Protein AF-0000000067621154 (afdb_homodimer)

Sequence (938 aa):
MAAAAECDVVMAATEPELLDDEEAKREAETFKEQGNAYYAKKDYNEAYNYYTKAIDMCPKNASYYGNRAATLMMLGRFREALGDAQQSVRLDDSFVRGHLREGKCHLSLGNAMAACRSFQRALELDHKNAQAQQEVVFCMDRALEFAPACHRFKILKAECLAMLGRYPEAQSVASDILRMDSTNADALYVRGLCLYYEDCIEKAVQFFVQALRMAPDHEKACIACRNAKALKAKKEDGNKAFKEGNYKLAYELYTEALGIDPNNIKTNAKLYCNRGTVNSKLRKLDDAIEDCTNAVKLDDTYIKAYLRRAQCYMDTEQYEEAVRDYEKVYQTEKTKEHKQLLKNAQLELKKSKRKDYYKILGVDKNASEDEIKKAYRKRALMHHPDRHSGASAEVQKEEEKKFKEVGEAFTILSDPKKKTRYDSGQDLDEEGMNMGDFDPNNIFKAFFGGPGGFSFEASGPGSFFFQFGMAAAAECDVVMAATEPELLDDEEAKREAETFKEQGNAYYAKKDYNEAYNYYTKAIDMCPKNASYYGNRAATLMMLGRFREALGDAQQSVRLDDSFVRGHLREGKCHLSLGNAMAACRSFQRALELDHKNAQAQQEVVFCMDRALEFAPACHRFKILKAECLAMLGRYPEAQSVASDILRMDSTNADALYVRGLCLYYEDCIEKAVQFFVQALRMAPDHEKACIACRNAKALKAKKEDGNKAFKEGNYKLAYELYTEALGIDPNNIKTNAKLYCNRGTVNSKLRKLDDAIEDCTNAVKLDDTYIKAYLRRAQCYMDTEQYEEAVRDYEKVYQTEKTKEHKQLLKNAQLELKKSKRKDYYKILGVDKNASEDEIKKAYRKRALMHHPDRHSGASAEVQKEEEKKFKEVGEAFTILSDPKKKTRYDSGQDLDEEGMNMGDFDPNNIFKAFFGGPGGFSFEASGPGSFFFQFG

Nearest PDB structures (foldseek):
  2y4u-assembly1_A  TM=5.062E-01  e=5.117E-15  Homo sapiens
  6voa-assembly1_F  TM=3.279E-01  e=1.038E-07  Bos taurus
  8fe6-assembly4_G  TM=5.689E-01  e=2.023E-05  Homo sapiens
  2vgy-assembly1_A-2  TM=8.674E-01  e=5.444E-03  Yersinia enterocolitica
  5udj-assembly1_A  TM=2.431E-01  e=1.408E-05  Homo sapiens

Foldseek 3Di:
DPPPPPPPPPDDQPPVRVVLLVVLLVVLVVLQVVLVVCVVVVVLVSSLVSLVVSCVSPVLALVSLLSNLVSCVSVVNLVVSLVSLVSSCVSPVLPLSSLQSNLVSCVSVPNNVSSLVSLVSSCVSPVLPLVSLVSLLVSLVVSCVVVVPDVSSLLSNLQSCLLNVVLVVSLVSLVVVCVVPVQQLSSLLSNLSNCVLVVVLVVSLVSLVSSCVSPVPPVSSVLSNVLSVLLVVLQVVLVVCVVVVNLVSSLVSLVVSCPSDVSSLQSQLVSLQSNLVSCVVVVVLVSSLVSLVSSCVSPVLPLSSLVSNLVSCVVVLVLVSSLVSLVSSCVNPVDPVSVVSNVVSVLSVLLVPDPPLCVLLPHDLPDDLVRLLVSLVVLLVVLPLVVCVPPDPVSSVVSVVSNLSSLVSSVQCNDPVSSVCSVVSHPPPPDPPPCVPRDSVVVVCVSVPPPPPPPPPVPDPDDPPPPDD/DPPPPPPPPPDDQPPVRVVLLVVLLVVLVVLQVVLVVCVVVVVLVSSLVSLVVSCVSPVLALVSLLSNLVSCVSVVNLVVSLVSLVSSCVSPVLPLSSLQSNLVSCVSVPNNVSSLVSLVSSCVSPVLPLVSLVSLLVSLVVVCVVVVPDVSSLLSNLQSCLLNVVLVVSLVSLVVVCVVPVQALSSLLSNLSNCVLVVVLVVSLVSLVSSCVSPVPPVSSVLSNVLSVLLVVLQVVLVVCVVVVNLVSSLVSLVVSCPSDVSSLQSQLVSLQSNLVSCVVVVVLVSSLVSLVSSCVSPVLPLSSLQSNLVSCVVVLVLVSSLVSLVSSCVNPVDPVSVVSNVVSVLSVLLVPDPPLCVLLPHDLPDDLVRLLVSLVVLLVVLPLVVCVPPDPVSSVVSVVSNLSSLVSSVQCNDPVSSVCSVVSHPSPPDPPPSVPDDSVVVVCVSVPPPPPPPPPPDDDDDPPPPPD

Radius of gyration: 55.32 Å; Cα contacts (8 Å, |Δi|>4): 1212; chains: 2; bounding box: 89×186×126 Å

Secondary structure (DSSP, 8-state):
--------------HHHHHHHHHHHHHHHHHHHHHHHHHHTT-HHHHHHHHHHHHHH-TT-HHHHHHHHHHHHHTT-HHHHHHHHHHHHHH-TT-HHHHHHHHHHHHHTT-HHHHHHHHHHHHHH-TT-HHHHHHHHHHHHHHHHH-TT-HHHHHHHHHHHHHTT-HHHHHHHHHHHHHH-TT-HHHHHHHHHHHHHTT-HHHHHHHHHHHHHH-TT-HHHHHHHHHHHHHHHHHHHHHHHHHTT-HHHHHHHHHHHHTT-TT-HHHHHHHHHHHHHHHHHTT-HHHHHHHHHHHHHH-TT-HHHHHHHHHHHHHTT-HHHHHHHHHHHHHHS--HHHHHHHHHHHHHHHHHHS--HHHHHT--TT--HHHHHHHHHHHHHHT-GGGGTTS-HHHHHHHHHHHHHHHHHHHHHHSHHHHHHHHTT--SSSSS--GGG--HHHHHHHHHS-TT--------S--------/--------------HHHHHHHHHHHHHHHHHHHHHHHHHHTT-HHHHHHHHHHHHHH-TT-HHHHHHHHHHHHHTT-HHHHHHHHHHHHHH-TT-HHHHHHHHHHHHHTT-HHHHHHHHHHHHHH-TT-HHHHHHHHHHHHHHHHH-TT-HHHHHHHHHHHHHTT-HHHHHHHHHHHHHH-TT-HHHHHHHHHHHHHTT-HHHHHHHHHHHHHH-TT-HHHHHHHHHHHHHHHHHHHHHHHHHTT-HHHHHHHHHHHHTT-TT-HHHHHHHHHHHHHHHHHTT-HHHHHHHHHHHHHH-TT-HHHHHHHHHHHHHTT-HHHHHHHHHHHHHHS--HHHHHHHHHHHHHHHHHHS--HHHHHT--TT--HHHHHHHHHHHHHHT-GGGGTTS-HHHHHHHHHHHHHHHHHHHHHHSHHHHHHHHTT--SSSSS--GGG--HHHHHHHHHS-TT-------SSS-------

pLDDT: mean 87.19, std 18.42, range [18.66, 98.5]

Structure (mmCIF, N/CA/C/O backbone):
data_AF-0000000067621154-model_v1
#
loop_
_entity.id
_entity.type
_entity.pdbx_description
1 polymer 'DnaJ heat shock protein family (Hsp40) member C7'
#
loop_
_atom_site.group_PDB
_atom_site.id
_atom_site.type_symbol
_atom_site.label_atom_id
_atom_site.label_alt_id
_atom_site.label_comp_id
_atom_site.label_asym_id
_atom_site.label_entity_id
_atom_site.label_seq_id
_atom_site.pdbx_PDB_ins_code
_atom_site.Cartn_x
_atom_site.Cartn_y
_atom_site.Cartn_z
_atom_site.occupancy
_atom_site.B_iso_or_equiv
_atom_site.auth_seq_id
_atom_site.auth_comp_id
_atom_site.auth_asym_id
_atom_site.auth_atom_id
_atom_site.pdbx_PDB_model_num
ATOM 1 N N . MET A 1 1 ? -12.688 -49.25 50.344 1 18.66 1 MET A N 1
ATOM 2 C CA . MET A 1 1 ? -13.93 -49.281 49.594 1 18.66 1 MET A CA 1
ATOM 3 C C . MET A 1 1 ? -13.914 -48.219 48.469 1 18.66 1 MET A C 1
ATOM 5 O O . MET A 1 1 ? -14.086 -47.031 48.75 1 18.66 1 MET A O 1
ATOM 9 N N . ALA A 1 2 ? -13.023 -48.344 47.469 1 24.08 2 ALA A N 1
ATOM 10 C CA . ALA A 1 2 ? -12.523 -47.5 46.375 1 24.08 2 ALA A CA 1
ATOM 11 C C . ALA A 1 2 ? -13.602 -47.25 45.344 1 24.08 2 ALA A C 1
ATOM 13 O O . ALA A 1 2 ? -14.227 -48.188 44.844 1 24.08 2 ALA A O 1
ATOM 14 N N . ALA A 1 3 ? -14.344 -46.031 45.406 1 27.62 3 ALA A N 1
ATOM 15 C CA . ALA A 1 3 ? -15.484 -45.656 44.594 1 27.62 3 ALA A CA 1
ATOM 16 C C . ALA A 1 3 ? -15.164 -45.812 43.094 1 27.62 3 ALA A C 1
ATOM 18 O O . ALA A 1 3 ? -14.203 -45.219 42.594 1 27.62 3 ALA A O 1
ATOM 19 N N . ALA A 1 4 ? -15.531 -46.906 42.469 1 24.81 4 ALA A N 1
ATOM 20 C CA . ALA A 1 4 ? -15.445 -47.281 41.062 1 24.81 4 ALA A CA 1
ATOM 21 C C . ALA A 1 4 ? -16.109 -46.219 40.188 1 24.81 4 ALA A C 1
ATOM 23 O O . ALA A 1 4 ? -17.328 -46.031 40.219 1 24.81 4 ALA A O 1
ATOM 24 N N . ALA A 1 5 ? -15.445 -45.062 39.969 1 31.03 5 ALA A N 1
ATOM 25 C CA . ALA A 1 5 ? -15.961 -43.969 39.125 1 31.03 5 ALA A CA 1
ATOM 26 C C . ALA A 1 5 ? -16.484 -44.531 37.781 1 31.03 5 ALA A C 1
ATOM 28 O O . ALA A 1 5 ? -15.781 -45.281 37.094 1 31.03 5 ALA A O 1
ATOM 29 N N . GLU A 1 6 ? -17.812 -44.719 37.594 1 26.17 6 GLU A N 1
ATOM 30 C CA . GLU A 1 6 ? -18.688 -45.125 36.531 1 26.17 6 GLU A CA 1
ATOM 31 C C . GLU A 1 6 ? -18.406 -44.344 35.25 1 26.17 6 GLU A C 1
ATOM 33 O O . GLU A 1 6 ? -18.359 -43.125 35.25 1 26.17 6 GLU A O 1
ATOM 38 N N . CYS A 1 7 ? -17.609 -44.875 34.344 1 33.25 7 CYS A N 1
ATOM 39 C CA . CYS A 1 7 ? -17.25 -44.438 33 1 33.25 7 CYS A CA 1
ATOM 40 C C . CYS A 1 7 ? -18.5 -44.156 32.156 1 33.25 7 CYS A C 1
ATOM 42 O O . CYS A 1 7 ? -19.234 -45.062 31.812 1 33.25 7 CYS A O 1
ATOM 44 N N . ASP A 1 8 ? -19.281 -43.094 32.5 1 32.12 8 ASP A N 1
ATOM 45 C CA . ASP A 1 8 ? -20.422 -42.656 31.688 1 32.12 8 ASP A CA 1
ATOM 46 C C . ASP A 1 8 ? -20.016 -42.531 30.219 1 32.12 8 ASP A C 1
ATOM 48 O O . ASP A 1 8 ? -19.172 -41.719 29.875 1 32.12 8 ASP A O 1
ATOM 52 N N . VAL A 1 9 ? -19.984 -43.594 29.453 1 31.73 9 VAL A N 1
ATOM 53 C CA . VAL A 1 9 ? -19.906 -43.594 27.984 1 31.73 9 VAL A CA 1
ATOM 54 C C . VAL A 1 9 ? -20.891 -42.594 27.406 1 31.73 9 VAL A C 1
ATOM 56 O O . VAL A 1 9 ? -22.109 -42.719 27.641 1 31.73 9 VAL A O 1
ATOM 59 N N . VAL A 1 10 ? -20.578 -41.375 27.297 1 36.69 10 VAL A N 1
ATOM 60 C CA . VAL A 1 10 ? -21.328 -40.375 26.531 1 36.69 10 VAL A CA 1
ATOM 61 C C . VAL A 1 10 ? -21.859 -41.031 25.25 1 36.69 10 VAL A C 1
ATOM 63 O O . VAL A 1 10 ? -21.094 -41.531 24.438 1 36.69 10 VAL A O 1
ATOM 66 N N . MET A 1 11 ? -23.047 -41.562 25.266 1 35.41 11 MET A N 1
ATOM 67 C CA . MET A 1 11 ? -23.859 -42.156 24.203 1 35.41 11 MET A CA 1
ATOM 68 C C . MET A 1 11 ? -23.734 -41.344 22.906 1 35.41 11 MET A C 1
ATOM 70 O O . MET A 1 11 ? -23.703 -40.125 22.938 1 35.41 11 MET A O 1
ATOM 74 N N . ALA A 1 12 ? -23.266 -42 21.859 1 42.97 12 ALA A N 1
ATOM 75 C CA . ALA A 1 12 ? -23.328 -41.562 20.469 1 42.97 12 ALA A CA 1
ATOM 76 C C . ALA A 1 12 ? -24.641 -40.844 20.172 1 42.97 12 ALA A C 1
ATOM 78 O O . ALA A 1 12 ? -25.688 -41.188 20.719 1 42.97 12 ALA A O 1
ATOM 79 N N . ALA A 1 13 ? -24.516 -39.656 19.641 1 46.5 13 ALA A N 1
ATOM 80 C CA . ALA A 1 13 ? -25.703 -38.906 19.25 1 46.5 13 ALA A CA 1
ATOM 81 C C . ALA A 1 13 ? -26.797 -39.812 18.734 1 46.5 13 ALA A C 1
ATOM 83 O O . ALA A 1 13 ? -26.531 -40.688 17.891 1 46.5 13 ALA A O 1
ATOM 84 N N . THR A 1 14 ? -27.766 -40 19.422 1 51.66 14 THR A N 1
ATOM 85 C CA . 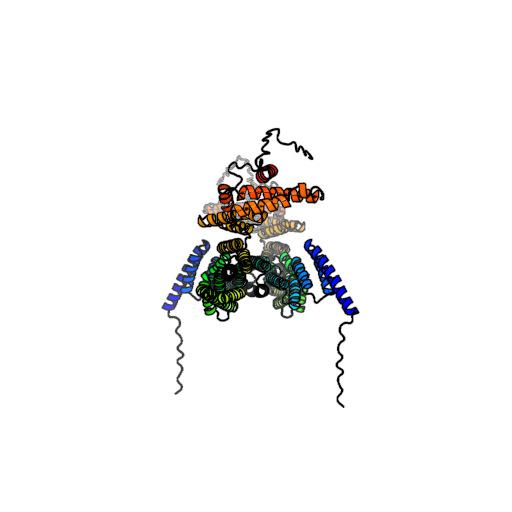THR A 1 14 ? -28.938 -40.812 19.109 1 51.66 14 THR A CA 1
ATOM 86 C C . THR A 1 14 ?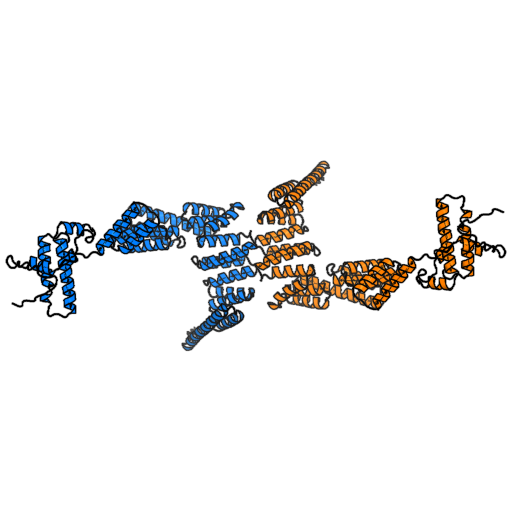 -29.422 -40.531 17.688 1 51.66 14 THR A C 1
ATOM 88 O O . THR A 1 14 ? -29.156 -39.438 17.141 1 51.66 14 THR A O 1
ATOM 91 N N . GLU A 1 15 ? -30.016 -41.406 16.906 1 53.53 15 GLU A N 1
ATOM 92 C CA . GLU A 1 15 ? -30.594 -41.375 15.562 1 53.53 15 GLU A CA 1
ATOM 93 C C . GLU A 1 15 ? -31.344 -40.062 15.312 1 53.53 15 GLU A C 1
ATOM 95 O O . GLU A 1 15 ? -31.234 -39.469 14.242 1 53.53 15 GLU A O 1
ATOM 100 N N . PRO A 1 16 ? -32.125 -39.625 16.203 1 54.81 16 PRO A N 1
ATOM 101 C CA . PRO A 1 16 ? -32.812 -38.344 15.992 1 54.81 16 PRO A CA 1
ATOM 102 C C . PRO A 1 16 ? -31.859 -37.156 15.961 1 54.81 16 PRO A C 1
ATOM 104 O O . PRO A 1 16 ? -32.094 -36.188 15.234 1 54.81 16 PRO A O 1
ATOM 107 N N . GLU A 1 17 ? -30.844 -37.25 16.688 1 57.12 17 GLU A N 1
ATOM 108 C CA . GLU A 1 17 ? -29.875 -36.156 16.734 1 57.12 17 GLU A CA 1
ATOM 109 C C . GLU A 1 17 ? -29.078 -36.062 15.43 1 57.12 17 GLU A C 1
ATOM 111 O O . GLU A 1 17 ? -28.781 -34.969 14.961 1 57.12 17 GLU A O 1
ATOM 116 N N . LEU A 1 18 ? -28.812 -37.188 14.945 1 56.81 18 LEU A N 1
ATOM 117 C CA . LEU A 1 18 ? -28.125 -37.25 13.664 1 56.81 18 LEU A CA 1
ATOM 118 C C . LEU A 1 18 ? -29.016 -36.719 12.547 1 56.81 18 LEU A C 1
ATOM 120 O O . LEU A 1 18 ? -28.547 -36.031 11.641 1 56.81 18 LEU A O 1
ATOM 124 N N . LEU A 1 19 ? -30.281 -37.219 12.602 1 58.66 19 LEU A N 1
ATOM 125 C CA . LEU A 1 19 ? -31.219 -36.719 11.602 1 58.66 19 LEU A CA 1
ATOM 126 C C . LEU A 1 19 ? -31.375 -35.219 11.688 1 58.66 19 LEU A C 1
ATOM 128 O O . LEU A 1 19 ? -31.469 -34.531 10.664 1 58.66 19 LEU A O 1
ATOM 132 N N . ASP A 1 20 ? -31.328 -34.781 12.922 1 72.06 20 ASP A N 1
ATOM 133 C CA . ASP A 1 20 ? -31.422 -33.344 13.156 1 72.06 20 ASP A CA 1
ATOM 134 C C . ASP A 1 20 ? -30.172 -32.625 12.672 1 72.06 20 ASP A C 1
ATOM 136 O O . ASP A 1 20 ? -30.25 -31.547 12.086 1 72.06 20 ASP A O 1
ATOM 140 N N . ASP A 1 21 ? -29.141 -33.344 12.695 1 77.94 21 ASP A N 1
ATOM 141 C CA . ASP A 1 21 ? -27.891 -32.75 12.242 1 77.94 21 ASP A CA 1
ATOM 142 C C . ASP A 1 21 ? -27.812 -32.719 10.719 1 77.94 21 ASP A C 1
ATOM 144 O O . ASP A 1 21 ? -27.344 -31.734 10.141 1 77.94 21 ASP A O 1
ATOM 148 N N . GLU A 1 22 ? -28.312 -33.781 10.109 1 83.75 22 GLU A N 1
ATOM 149 C CA . GLU A 1 22 ? -28.312 -33.844 8.648 1 83.75 22 GLU A CA 1
ATOM 150 C C . GLU A 1 22 ? -29.281 -32.844 8.055 1 83.75 22 GLU A C 1
ATOM 152 O O . GLU A 1 22 ? -29 -32.25 7.012 1 83.75 22 GLU A O 1
ATOM 157 N N . GLU A 1 23 ? -30.359 -32.75 8.703 1 85.56 23 GLU A N 1
ATOM 158 C CA . GLU A 1 23 ? -31.328 -31.75 8.258 1 85.56 23 GLU A CA 1
ATOM 159 C C . GLU A 1 23 ? -30.766 -30.344 8.43 1 85.56 23 GLU A C 1
ATOM 161 O O . GLU A 1 23 ? -30.969 -29.469 7.57 1 85.56 23 GLU A O 1
ATOM 166 N N . ALA A 1 24 ? -30.156 -30.141 9.508 1 87.88 24 ALA A N 1
ATOM 167 C CA . ALA A 1 24 ? -29.531 -28.844 9.75 1 87.88 24 ALA A CA 1
ATOM 168 C C . ALA A 1 24 ? -28.469 -28.531 8.688 1 87.88 24 ALA A C 1
ATOM 170 O O . ALA A 1 24 ? -28.391 -27.406 8.203 1 87.88 24 ALA A O 1
ATOM 171 N N . LYS A 1 25 ? -27.766 -29.453 8.305 1 91.06 25 LYS A N 1
ATOM 172 C CA . LYS A 1 25 ? -26.75 -29.281 7.273 1 91.06 25 LYS A CA 1
ATOM 173 C C . LYS A 1 25 ? -27.375 -28.953 5.926 1 91.06 25 LYS A C 1
ATOM 175 O O . LYS A 1 25 ? -26.875 -28.109 5.184 1 91.06 25 LYS A O 1
ATOM 180 N N . ARG A 1 26 ? -28.484 -29.641 5.668 1 92.69 26 ARG A N 1
ATOM 181 C CA . ARG A 1 26 ? -29.172 -29.391 4.41 1 92.69 26 ARG A CA 1
ATOM 182 C C . ARG A 1 26 ? -29.734 -27.969 4.375 1 92.69 26 ARG A C 1
ATOM 184 O O . ARG A 1 26 ? -29.641 -27.281 3.35 1 92.69 26 ARG A O 1
ATOM 191 N N . GLU A 1 27 ? -30.297 -27.594 5.395 1 92.81 27 GLU A N 1
ATOM 192 C CA . GLU A 1 27 ? -30.828 -26.25 5.465 1 92.81 27 GLU A CA 1
ATOM 193 C C . GLU A 1 27 ? -29.719 -25.203 5.359 1 92.81 27 GLU A C 1
ATOM 195 O O . GLU A 1 27 ? -29.891 -24.172 4.695 1 92.81 27 GLU A O 1
ATOM 200 N N . ALA A 1 28 ? -28.656 -25.422 6.035 1 95.81 28 ALA A N 1
ATOM 201 C CA . ALA A 1 28 ? -27.516 -24.516 5.98 1 95.81 28 ALA A CA 1
ATOM 202 C C . ALA A 1 28 ? -26.984 -24.375 4.551 1 95.81 28 ALA A C 1
ATOM 204 O O . ALA A 1 28 ? -26.641 -23.281 4.113 1 95.81 28 ALA A O 1
ATOM 205 N N . GLU A 1 29 ? -26.969 -25.453 3.881 1 96.19 29 GLU A N 1
ATOM 206 C CA . GLU A 1 29 ? -26.516 -25.453 2.496 1 96.19 29 GLU A CA 1
ATOM 207 C C . GLU A 1 29 ? -27.453 -24.641 1.606 1 96.19 29 GLU A C 1
ATOM 209 O O . GLU A 1 29 ? -27.016 -24 0.653 1 96.19 29 GLU A O 1
ATOM 214 N N . THR A 1 30 ? -28.703 -24.797 1.904 1 96.19 30 THR A N 1
ATOM 215 C CA . THR A 1 30 ? -29.672 -23.984 1.165 1 96.19 30 THR A CA 1
ATOM 216 C C . THR A 1 30 ? -29.422 -22.5 1.394 1 96.19 30 THR A C 1
ATOM 218 O O . THR A 1 30 ? -29.484 -21.703 0.456 1 96.19 30 THR A O 1
ATOM 221 N N . PHE A 1 31 ? -29.172 -22.156 2.627 1 97.19 31 PHE A N 1
ATOM 222 C CA . PHE A 1 31 ? -28.859 -20.766 2.938 1 97.19 31 PHE A CA 1
ATOM 223 C C . PHE A 1 31 ? -27.594 -20.328 2.209 1 97.19 31 PHE A C 1
ATOM 225 O O . PHE A 1 31 ? -27.516 -19.219 1.686 1 97.19 31 PHE A O 1
ATOM 232 N N . LYS A 1 32 ? -26.609 -21.141 2.215 1 97.25 32 LYS A N 1
ATOM 233 C CA . LYS A 1 32 ? -25.359 -20.844 1.513 1 97.25 32 LYS A CA 1
ATOM 234 C C . LYS A 1 32 ? -25.609 -20.594 0.031 1 97.25 32 LYS A C 1
ATOM 236 O O . LYS A 1 32 ? -25.062 -19.641 -0.54 1 97.25 32 LYS A O 1
ATOM 241 N N . GLU A 1 33 ? -26.453 -21.391 -0.553 1 97.62 33 GLU A N 1
ATOM 242 C CA . GLU A 1 33 ? -26.75 -21.234 -1.975 1 97.62 33 GLU A CA 1
ATOM 243 C C . GLU A 1 33 ? -27.5 -19.938 -2.25 1 97.62 33 GLU A C 1
ATOM 245 O O . GLU A 1 33 ? -27.266 -19.281 -3.27 1 97.62 33 GLU A O 1
ATOM 250 N N . GLN A 1 34 ? -28.359 -19.625 -1.384 1 97.38 34 GLN A N 1
ATOM 251 C CA . GLN A 1 34 ? -29.031 -18.344 -1.512 1 97.38 34 GLN A CA 1
ATOM 252 C C . GLN A 1 34 ? -28.031 -17.188 -1.374 1 97.38 34 GLN A C 1
ATOM 254 O O . GLN A 1 34 ? -28.125 -16.203 -2.104 1 97.38 34 GLN A O 1
ATOM 259 N N . GLY A 1 35 ? -27.156 -17.328 -0.391 1 97.81 35 GLY A N 1
ATOM 260 C CA . GLY A 1 35 ? -26.109 -16.328 -0.264 1 97.81 35 GLY A CA 1
ATOM 261 C C . GLY A 1 35 ? -25.266 -16.188 -1.52 1 97.81 35 GLY A C 1
ATOM 262 O O . GLY A 1 35 ? -24.969 -15.07 -1.945 1 97.81 35 GLY A O 1
ATOM 263 N N . ASN A 1 36 ? -24.969 -17.297 -2.109 1 97.56 36 ASN A N 1
ATOM 264 C CA . ASN A 1 36 ? -24.219 -17.281 -3.359 1 97.56 36 ASN A CA 1
ATOM 265 C C . ASN A 1 36 ? -24.969 -16.547 -4.461 1 97.56 36 ASN A C 1
ATOM 267 O O . ASN A 1 36 ? -24.359 -15.844 -5.27 1 97.56 36 ASN A O 1
ATOM 271 N N . ALA A 1 37 ? -26.203 -16.75 -4.539 1 97.62 37 ALA A N 1
ATOM 272 C CA . ALA A 1 37 ? -27.031 -16.094 -5.547 1 97.62 37 ALA A CA 1
ATOM 273 C C . ALA A 1 37 ? -27.016 -14.578 -5.367 1 97.62 37 ALA A C 1
ATOM 275 O O . ALA A 1 37 ? -26.891 -13.836 -6.34 1 97.62 37 ALA A O 1
ATOM 276 N N . TYR A 1 38 ? -27.172 -14.117 -4.125 1 97.75 38 TYR A N 1
ATOM 277 C CA . TYR A 1 38 ? -27.141 -12.688 -3.848 1 97.75 38 TYR A CA 1
ATOM 278 C C . TYR A 1 38 ? -25.75 -12.109 -4.117 1 97.75 38 TYR A C 1
ATOM 280 O O . TYR A 1 38 ? -25.625 -10.992 -4.617 1 97.75 38 TYR A O 1
ATOM 288 N N . TYR A 1 39 ? -24.719 -12.883 -3.793 1 97.31 39 TYR A N 1
ATOM 289 C CA . TYR A 1 39 ? -23.359 -12.445 -4.062 1 97.31 39 TYR A CA 1
ATOM 290 C C . TYR A 1 39 ? -23.125 -12.234 -5.555 1 97.31 39 TYR A C 1
ATOM 292 O O . TYR A 1 39 ? -22.531 -11.234 -5.961 1 97.31 39 TYR A O 1
ATOM 300 N N . ALA A 1 40 ? -23.656 -13.109 -6.32 1 96.81 40 ALA A N 1
ATOM 301 C CA . ALA A 1 40 ? -23.516 -13.031 -7.773 1 96.81 40 ALA A CA 1
ATOM 302 C C . ALA A 1 40 ? -24.219 -11.812 -8.336 1 96.81 40 ALA A C 1
ATOM 304 O O . ALA A 1 40 ? -23.781 -11.227 -9.328 1 96.81 40 ALA A O 1
ATOM 305 N N . LYS A 1 41 ? -25.297 -11.391 -7.656 1 97.12 41 LYS A N 1
ATOM 306 C CA . LYS A 1 41 ? -26.062 -10.219 -8.07 1 97.12 41 LYS A CA 1
ATOM 307 C C . LYS A 1 41 ? -25.484 -8.945 -7.465 1 97.12 41 LYS A C 1
ATOM 309 O O . LYS A 1 41 ? -26.062 -7.859 -7.613 1 97.12 41 LYS A O 1
ATOM 314 N N . LYS A 1 42 ? -24.453 -9.148 -6.641 1 96.94 42 LYS A N 1
ATOM 315 C CA . LYS A 1 42 ? -23.703 -8.047 -6.023 1 96.94 42 LYS A CA 1
ATOM 316 C C . LYS A 1 42 ? -24.516 -7.41 -4.898 1 96.94 42 LYS A C 1
ATOM 318 O O . LYS A 1 42 ? -24.359 -6.223 -4.609 1 96.94 42 LYS A O 1
ATOM 323 N N . ASP A 1 43 ? -25.484 -8.031 -4.551 1 97.69 43 ASP A N 1
ATOM 324 C CA . ASP A 1 43 ? -26.172 -7.641 -3.326 1 97.69 43 ASP A CA 1
ATOM 325 C C . ASP A 1 43 ? -25.484 -8.227 -2.096 1 97.69 43 ASP A C 1
ATOM 327 O O . ASP A 1 43 ? -25.984 -9.188 -1.499 1 97.69 43 ASP A O 1
ATOM 331 N N . TYR A 1 44 ? -24.531 -7.66 -1.592 1 97.62 44 TYR A N 1
ATOM 332 C CA . TYR A 1 44 ? -23.625 -8.219 -0.588 1 97.62 44 TYR A CA 1
ATOM 333 C C . TYR A 1 44 ? -24.266 -8.18 0.797 1 97.62 44 TYR A C 1
ATOM 335 O O . TYR A 1 44 ? -23.969 -9.023 1.647 1 97.62 44 TYR A O 1
ATOM 343 N N . ASN A 1 45 ? -25.125 -7.199 1.042 1 97.25 45 ASN A N 1
ATOM 344 C CA . ASN A 1 45 ? -25.797 -7.145 2.336 1 97.25 45 ASN A CA 1
ATOM 345 C C . ASN A 1 45 ? -26.672 -8.375 2.57 1 97.25 45 ASN A C 1
ATOM 347 O O . ASN A 1 45 ? -26.609 -8.992 3.631 1 97.25 45 ASN A O 1
ATOM 351 N N . GLU A 1 46 ? -27.406 -8.641 1.533 1 97.38 46 GLU A N 1
ATOM 352 C CA . GLU A 1 46 ? -28.266 -9.812 1.646 1 97.38 46 GLU A CA 1
ATOM 353 C C . GLU A 1 46 ? -27.438 -11.094 1.686 1 97.38 46 GLU A C 1
ATOM 355 O O . GLU A 1 46 ? -27.781 -12.039 2.402 1 97.38 46 GLU A O 1
ATOM 360 N N . ALA A 1 47 ? -26.422 -11.172 0.885 1 98.38 47 ALA A N 1
ATOM 361 C CA . ALA A 1 47 ? -25.547 -12.336 0.931 1 98.38 47 ALA A CA 1
ATOM 362 C C . ALA A 1 47 ? -24.984 -12.547 2.338 1 98.38 47 ALA A C 1
ATOM 364 O O . ALA A 1 47 ? -24.984 -13.672 2.84 1 98.38 47 ALA A O 1
ATOM 365 N N . TYR A 1 48 ? -24.562 -11.469 2.996 1 98.06 48 TYR A N 1
ATOM 366 C CA . TYR A 1 48 ? -24.031 -11.508 4.359 1 98.06 48 TYR A CA 1
ATOM 367 C C . TYR A 1 48 ? -25.047 -12.148 5.305 1 98.06 48 TYR A C 1
ATOM 369 O O . TYR A 1 48 ? -24.688 -13.008 6.109 1 98.06 48 TYR A O 1
ATOM 377 N N . ASN A 1 49 ? -26.281 -11.727 5.195 1 98.06 49 ASN A N 1
ATOM 378 C CA . ASN A 1 49 ? -27.328 -12.227 6.07 1 98.06 49 ASN A CA 1
ATOM 379 C C . ASN A 1 49 ? -27.547 -13.727 5.887 1 98.06 49 ASN A C 1
ATOM 381 O O . ASN A 1 49 ? -27.703 -14.453 6.867 1 98.06 49 ASN A O 1
ATOM 385 N N . TYR A 1 50 ? -27.562 -14.109 4.652 1 98.12 50 TYR A N 1
ATOM 386 C CA . TYR A 1 50 ? -27.828 -15.523 4.383 1 98.12 50 TYR A CA 1
ATOM 387 C C . TYR A 1 50 ? -26.641 -16.375 4.812 1 98.12 50 TYR A C 1
ATOM 389 O O . TYR A 1 50 ? -26.828 -17.484 5.324 1 98.12 50 TYR A O 1
ATOM 397 N N . TYR A 1 51 ? -25.422 -15.977 4.598 1 98.25 51 TYR A N 1
ATOM 398 C CA . TYR A 1 51 ? -24.281 -16.734 5.094 1 98.25 51 TYR A CA 1
ATOM 399 C C . TYR A 1 51 ? -24.297 -16.812 6.613 1 98.25 51 TYR A C 1
ATOM 401 O O . TYR A 1 51 ? -23.891 -17.828 7.195 1 98.25 51 TYR A O 1
ATOM 409 N N . THR A 1 52 ? -24.703 -15.711 7.281 1 98.31 52 THR A N 1
ATOM 410 C CA . THR A 1 52 ? -24.797 -15.703 8.734 1 98.31 52 THR A CA 1
ATOM 411 C C . THR A 1 52 ? -25.812 -16.75 9.211 1 98.31 52 THR A C 1
ATOM 413 O O . THR A 1 52 ? -25.562 -17.438 10.203 1 98.31 52 THR A O 1
ATOM 416 N N . LYS A 1 53 ? -26.922 -16.812 8.461 1 97.62 53 LYS A N 1
ATOM 417 C CA . LYS A 1 53 ? -27.906 -17.844 8.773 1 97.62 53 LYS A CA 1
ATOM 418 C C . LYS A 1 53 ? -27.297 -19.25 8.625 1 97.62 53 LYS A C 1
ATOM 420 O O . LYS A 1 53 ? -27.562 -20.125 9.438 1 97.62 53 LYS A O 1
ATOM 425 N N . ALA A 1 54 ? -26.547 -19.422 7.578 1 97.81 54 ALA A N 1
ATOM 426 C CA . ALA A 1 54 ? -25.891 -20.703 7.367 1 97.81 54 ALA A CA 1
ATOM 427 C C . ALA A 1 54 ? -24.953 -21.031 8.523 1 97.81 54 ALA A C 1
ATOM 429 O O . ALA A 1 54 ? -24.922 -22.172 9 1 97.81 54 ALA A O 1
ATOM 430 N N . ILE A 1 55 ? -24.156 -20.094 9.023 1 97.56 55 ILE A N 1
ATOM 431 C CA . ILE A 1 55 ? -23.219 -20.266 10.117 1 97.56 55 ILE A CA 1
ATOM 432 C C . ILE A 1 55 ? -23.969 -20.578 11.406 1 97.56 55 ILE A C 1
ATOM 434 O O . ILE A 1 55 ? -23.531 -21.438 12.18 1 97.56 55 ILE A O 1
ATOM 438 N N . ASP A 1 56 ? -25.062 -19.875 11.641 1 96.75 56 ASP A N 1
ATOM 439 C CA . ASP A 1 56 ? -25.859 -20.109 12.844 1 96.75 56 ASP A CA 1
ATOM 440 C C . ASP A 1 56 ? -26.375 -21.547 12.891 1 96.75 56 ASP A C 1
ATOM 442 O O . ASP A 1 56 ? -26.469 -22.141 13.961 1 96.75 56 ASP A O 1
ATOM 446 N N . MET A 1 57 ? -26.688 -22.062 11.734 1 95.25 57 MET A N 1
ATOM 447 C CA . MET A 1 57 ? -27.203 -23.422 11.633 1 95.25 57 MET A CA 1
ATOM 448 C C . MET A 1 57 ? -26.078 -24.438 11.773 1 95.25 57 MET A C 1
ATOM 450 O O . MET A 1 57 ? -26.266 -25.469 12.422 1 95.25 57 MET A O 1
ATOM 454 N N . CYS A 1 58 ? -24.953 -24.156 11.133 1 95.19 58 CYS A N 1
ATOM 455 C CA . CYS A 1 58 ? -23.797 -25.031 11.195 1 95.19 58 CYS A CA 1
ATOM 456 C C . CYS A 1 58 ? -22.516 -24.234 11.43 1 95.19 58 CYS A C 1
ATOM 458 O O . CYS A 1 58 ? -21.781 -23.969 10.484 1 95.19 58 CYS A O 1
ATOM 460 N N . PRO A 1 59 ? -22.094 -24.047 12.617 1 95 59 PRO A N 1
ATOM 461 C CA . PRO A 1 59 ? -20.984 -23.141 12.922 1 95 59 PRO A CA 1
ATOM 462 C C . PRO A 1 59 ? -19.609 -23.781 12.719 1 95 59 PRO A C 1
ATOM 464 O O . PRO A 1 59 ? -18.594 -23.109 12.797 1 95 59 PRO A O 1
ATOM 467 N N . LYS A 1 60 ? -19.547 -25.016 12.32 1 94.75 60 LYS A N 1
ATOM 468 C CA . LYS A 1 60 ? -18.25 -25.703 12.227 1 94.75 60 LYS A CA 1
ATOM 469 C C . LYS A 1 60 ? -17.812 -25.844 10.766 1 94.75 60 LYS A C 1
ATOM 471 O O . LYS A 1 60 ? -16.797 -26.469 10.477 1 94.75 60 LYS A O 1
ATOM 476 N N . ASN A 1 61 ? -18.594 -25.266 9.906 1 95.44 61 ASN A N 1
ATOM 477 C CA . ASN A 1 61 ? -18.266 -25.328 8.484 1 95.44 61 ASN A CA 1
ATOM 478 C C . ASN A 1 61 ? -17.375 -24.156 8.07 1 95.44 61 ASN A C 1
ATOM 480 O O . ASN A 1 61 ? -17.812 -23 8.07 1 95.44 61 ASN A O 1
ATOM 484 N N . ALA A 1 62 ? -16.172 -24.438 7.625 1 97.12 62 ALA A N 1
ATOM 485 C CA . ALA A 1 62 ? -15.172 -23.422 7.273 1 97.12 62 ALA A CA 1
ATOM 486 C C . ALA A 1 62 ? -15.609 -22.625 6.051 1 97.12 62 ALA A C 1
ATOM 488 O O . ALA A 1 62 ? -15.375 -21.422 5.977 1 97.12 62 ALA A O 1
ATOM 489 N N . SER A 1 63 ? -16.281 -23.25 5.16 1 97 63 SER A N 1
ATOM 490 C CA . SER A 1 63 ? -16.641 -22.609 3.898 1 97 63 SER A CA 1
ATOM 491 C C . SER A 1 63 ? -17.625 -21.469 4.113 1 97 63 SER A C 1
ATOM 493 O O . SER A 1 63 ? -17.609 -20.469 3.391 1 97 63 SER A O 1
ATOM 495 N N . TYR A 1 64 ? -18.531 -21.625 5.125 1 97.94 64 TYR A N 1
ATOM 496 C CA . TYR A 1 64 ? -19.5 -20.578 5.398 1 97.94 64 TYR A CA 1
ATOM 497 C C . TYR A 1 64 ? -18.812 -19.297 5.879 1 97.94 64 TYR A C 1
ATOM 499 O O . TYR A 1 64 ? -19.156 -18.203 5.438 1 97.94 64 TYR A O 1
ATOM 507 N N . TYR A 1 65 ? -17.844 -19.484 6.75 1 98.12 65 TYR A N 1
ATOM 508 C CA . TYR A 1 65 ? -17.062 -18.344 7.219 1 98.12 65 TYR A CA 1
ATOM 509 C C . TYR A 1 65 ? -16.281 -17.719 6.074 1 98.12 65 TYR A C 1
ATOM 511 O O . TYR A 1 65 ? -16.188 -16.5 5.977 1 98.12 65 TYR A O 1
ATOM 519 N N . GLY A 1 66 ? -15.734 -18.531 5.254 1 98.06 66 GLY A N 1
ATOM 520 C CA . GLY A 1 66 ? -15.016 -18.031 4.09 1 98.06 66 GLY A CA 1
ATOM 521 C C . GLY A 1 66 ? -15.883 -17.188 3.172 1 98.06 66 GLY A C 1
ATOM 522 O O . GLY A 1 66 ? -15.461 -16.125 2.713 1 98.06 66 GLY A O 1
ATOM 523 N N . ASN A 1 67 ? -17.062 -17.688 2.951 1 98 67 ASN A N 1
ATOM 524 C CA . ASN A 1 67 ? -17.984 -16.953 2.09 1 98 67 ASN A CA 1
ATOM 525 C C . ASN A 1 67 ? -18.406 -15.625 2.711 1 98 67 ASN A C 1
ATOM 527 O O . ASN A 1 67 ? -18.484 -14.617 2.018 1 98 67 ASN A O 1
ATOM 531 N N . ARG A 1 68 ? -18.625 -15.641 3.947 1 98.31 68 ARG A N 1
ATOM 532 C CA . ARG A 1 68 ? -19 -14.398 4.617 1 98.31 68 ARG A CA 1
ATOM 533 C C . ARG A 1 68 ? -17.828 -13.422 4.645 1 98.31 68 ARG A C 1
ATOM 535 O O . ARG A 1 68 ? -18.016 -12.211 4.531 1 98.31 68 ARG A O 1
ATOM 542 N N . ALA A 1 69 ? -16.609 -13.945 4.781 1 98.38 69 ALA A N 1
ATOM 543 C CA . ALA A 1 69 ? -15.43 -13.102 4.711 1 98.38 69 ALA A CA 1
ATOM 544 C C . ALA A 1 69 ? -15.336 -12.391 3.361 1 98.38 69 ALA A C 1
ATOM 546 O O . ALA A 1 69 ? -15.086 -11.188 3.301 1 98.38 69 ALA A O 1
ATOM 547 N N . ALA A 1 70 ? -15.562 -13.141 2.328 1 97.75 70 ALA A N 1
ATOM 548 C CA . ALA A 1 70 ? -15.523 -12.562 0.988 1 97.75 70 ALA A CA 1
ATOM 549 C C . ALA A 1 70 ? -16.562 -11.453 0.844 1 97.75 70 ALA A C 1
ATOM 551 O O . ALA A 1 70 ? -16.281 -10.406 0.243 1 97.75 70 ALA A O 1
ATOM 552 N N . THR A 1 71 ? -17.703 -11.68 1.364 1 98 71 THR A N 1
ATOM 553 C CA . THR A 1 71 ? -18.781 -10.703 1.304 1 98 71 THR A CA 1
ATOM 554 C C . THR A 1 71 ? -18.422 -9.445 2.09 1 98 71 THR A C 1
ATOM 556 O O . THR A 1 71 ? -18.656 -8.328 1.622 1 98 71 THR A O 1
ATOM 559 N N . LEU A 1 72 ? -17.891 -9.641 3.26 1 97.44 72 LEU A N 1
ATOM 560 C CA . LEU A 1 72 ? -17.469 -8.523 4.105 1 97.44 72 LEU A CA 1
ATOM 561 C C . LEU A 1 72 ? -16.391 -7.695 3.416 1 97.44 72 LEU A C 1
ATOM 563 O O . LEU A 1 72 ? -16.391 -6.465 3.529 1 97.44 72 LEU A O 1
ATOM 567 N N . MET A 1 73 ? -15.492 -8.336 2.721 1 96.25 73 MET A N 1
ATOM 568 C CA . MET A 1 73 ? -14.469 -7.617 1.964 1 96.25 73 MET A CA 1
ATOM 569 C C . MET A 1 73 ? -15.109 -6.707 0.918 1 96.25 73 MET A C 1
ATOM 571 O O . MET A 1 73 ? -14.695 -5.562 0.75 1 96.25 73 MET A O 1
ATOM 575 N N . MET A 1 74 ? -16.172 -7.207 0.302 1 96.12 74 MET A N 1
ATOM 576 C CA . MET A 1 74 ? -16.859 -6.418 -0.722 1 96.12 74 MET A CA 1
ATOM 577 C C . MET A 1 74 ? -17.594 -5.242 -0.099 1 96.12 74 MET A C 1
ATOM 579 O O . MET A 1 74 ? -17.781 -4.203 -0.74 1 96.12 74 MET A O 1
ATOM 583 N N . LEU A 1 75 ? -18 -5.359 1.111 1 94.25 75 LEU A N 1
ATOM 584 C CA . LEU A 1 75 ? -18.703 -4.305 1.829 1 94.25 75 LEU A CA 1
ATOM 585 C C . LEU A 1 75 ? -17.719 -3.316 2.449 1 94.25 75 LEU A C 1
ATOM 587 O O . LEU A 1 75 ? -18.141 -2.342 3.084 1 94.25 75 LEU A O 1
ATOM 591 N N . GLY A 1 76 ? -16.422 -3.629 2.342 1 91.62 76 GLY A N 1
ATOM 592 C CA . GLY A 1 76 ? -15.406 -2.732 2.857 1 91.62 76 GLY A CA 1
ATOM 593 C C . GLY A 1 76 ? -15.148 -2.912 4.34 1 91.62 76 GLY A C 1
ATOM 594 O O . GLY A 1 76 ? -14.469 -2.092 4.961 1 91.62 76 GLY A O 1
ATOM 595 N N . ARG A 1 77 ? -15.711 -3.959 4.91 1 93.69 77 ARG A N 1
ATOM 596 C CA . ARG A 1 77 ? -15.539 -4.258 6.332 1 93.69 77 ARG A CA 1
ATOM 597 C C . ARG A 1 77 ? -14.43 -5.281 6.547 1 93.69 77 ARG A C 1
ATOM 599 O O . ARG A 1 77 ? -14.688 -6.391 7.023 1 93.69 77 ARG A O 1
ATOM 606 N N . PHE A 1 78 ? -13.188 -4.879 6.387 1 95.38 78 PHE A N 1
ATOM 607 C CA . PHE 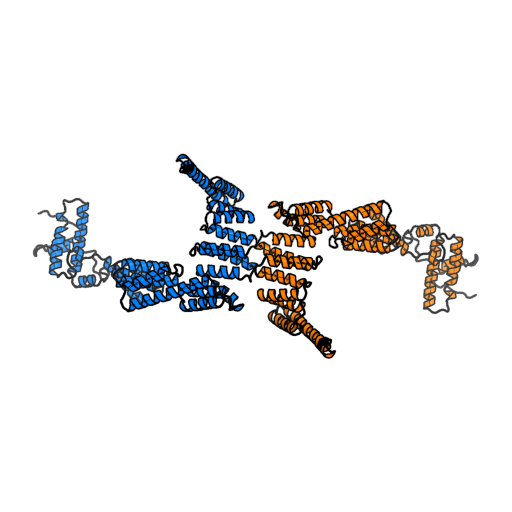A 1 78 ? -12.039 -5.77 6.262 1 95.38 78 PHE A CA 1
ATOM 608 C C . PHE A 1 78 ? -11.641 -6.324 7.621 1 95.38 78 PHE A C 1
ATOM 610 O O . PHE A 1 78 ? -11.133 -7.449 7.715 1 95.38 78 PHE A O 1
ATOM 617 N N . ARG A 1 79 ? -11.852 -5.668 8.656 1 93.94 79 ARG A N 1
ATOM 618 C CA . ARG A 1 79 ? -11.5 -6.176 9.984 1 93.94 79 ARG A CA 1
ATOM 619 C C . ARG A 1 79 ? -12.367 -7.375 10.352 1 93.94 79 ARG A C 1
ATOM 621 O O . ARG A 1 79 ? -11.859 -8.383 10.844 1 93.94 79 ARG A O 1
ATOM 628 N N . GLU A 1 80 ? -13.664 -7.188 10.133 1 95.56 80 GLU A N 1
ATOM 629 C CA . GLU A 1 80 ? -14.578 -8.297 10.367 1 95.56 80 GLU A CA 1
ATOM 630 C C . GLU A 1 80 ? -14.297 -9.461 9.422 1 95.56 80 GLU A C 1
ATOM 632 O O . GLU A 1 80 ? -14.375 -10.625 9.82 1 95.56 80 GLU A O 1
ATOM 637 N N . ALA A 1 81 ? -14.023 -9.047 8.18 1 97.88 81 ALA A N 1
ATOM 638 C CA . ALA A 1 81 ? -13.688 -10.062 7.188 1 97.88 81 ALA A CA 1
ATOM 639 C C . ALA A 1 81 ? -12.477 -10.875 7.625 1 97.88 81 ALA A C 1
ATOM 641 O O . ALA A 1 81 ? -12.445 -12.102 7.469 1 97.88 81 ALA A O 1
ATOM 642 N N . LEU A 1 82 ? -11.453 -10.195 8.188 1 97.75 82 LEU A N 1
ATOM 643 C CA . LEU A 1 82 ? -10.258 -10.867 8.695 1 97.75 82 LEU A CA 1
ATOM 644 C C . LEU A 1 82 ? -10.617 -11.867 9.789 1 97.75 82 LEU A C 1
ATOM 646 O O . LEU A 1 82 ? -10.109 -12.984 9.805 1 97.75 82 LEU A O 1
ATOM 650 N N . GLY A 1 83 ? -11.477 -11.453 10.648 1 97.88 83 GLY A N 1
ATOM 651 C CA . GLY A 1 83 ? -11.93 -12.359 11.695 1 97.88 83 GLY A CA 1
ATOM 652 C C . GLY A 1 83 ? -12.57 -13.617 11.156 1 97.88 83 GLY A C 1
ATOM 653 O O . GLY A 1 83 ? -12.266 -14.727 11.617 1 97.88 83 GLY A O 1
ATOM 654 N N . ASP A 1 84 ? -13.422 -13.445 10.141 1 98.38 84 ASP A N 1
ATOM 655 C CA . ASP A 1 84 ? -14.094 -14.578 9.508 1 98.38 84 ASP A CA 1
ATOM 656 C C . ASP A 1 84 ? -13.102 -15.461 8.758 1 98.38 84 ASP A C 1
ATOM 658 O O . ASP A 1 84 ? -13.195 -16.688 8.805 1 98.38 84 ASP A O 1
ATOM 662 N N . ALA A 1 85 ? -12.203 -14.859 8.055 1 98.38 85 ALA A N 1
ATOM 663 C CA . ALA A 1 85 ? -11.195 -15.625 7.332 1 98.38 85 ALA A CA 1
ATOM 664 C C . ALA A 1 85 ? -10.336 -16.438 8.289 1 98.38 85 ALA A C 1
ATOM 666 O O . ALA A 1 85 ? -10.062 -17.625 8.047 1 98.38 85 ALA A O 1
ATOM 667 N N . GLN A 1 86 ? -9.969 -15.828 9.375 1 98.5 86 GLN A N 1
ATOM 668 C CA . GLN A 1 86 ? -9.164 -16.516 10.383 1 98.5 86 GLN A CA 1
ATOM 669 C C . GLN A 1 86 ? -9.945 -17.672 11.016 1 98.5 86 GLN A C 1
ATOM 671 O O . GLN A 1 86 ? -9.383 -18.734 11.297 1 98.5 86 GLN A O 1
ATOM 676 N N . GLN A 1 87 ? -11.219 -17.422 11.242 1 98.06 87 GLN A N 1
ATOM 677 C CA . GLN A 1 87 ? -12.062 -18.484 11.781 1 98.06 87 GLN A CA 1
ATOM 678 C C . GLN A 1 87 ? -12.172 -19.656 10.812 1 98.06 87 GLN A C 1
ATOM 680 O O . GLN A 1 87 ? -12.156 -20.828 11.219 1 98.06 87 GLN A O 1
ATOM 685 N N . SER A 1 88 ? -12.312 -19.359 9.531 1 98 88 SER A N 1
ATOM 686 C CA . SER A 1 88 ? -12.383 -20.422 8.523 1 98 88 SER A CA 1
ATOM 687 C C . SER A 1 88 ? -11.117 -21.266 8.523 1 98 88 SER A C 1
ATOM 689 O O . SER A 1 88 ? -11.188 -22.5 8.43 1 98 88 SER A O 1
ATOM 691 N N . VAL A 1 89 ? -9.969 -20.641 8.648 1 97.56 89 VAL A N 1
ATOM 692 C CA . VAL A 1 89 ? -8.688 -21.328 8.633 1 97.56 89 VAL A CA 1
ATOM 693 C C . VAL A 1 89 ? -8.508 -22.109 9.93 1 97.56 89 VAL A C 1
ATOM 695 O O . VAL A 1 89 ? -7.918 -23.203 9.938 1 97.56 89 VAL A O 1
ATOM 698 N N . ARG A 1 90 ? -8.984 -21.625 11.016 1 97.81 90 ARG A N 1
ATOM 699 C CA . ARG A 1 90 ? -8.922 -22.328 12.297 1 97.81 90 ARG A CA 1
ATOM 700 C C . ARG A 1 90 ? -9.742 -23.609 12.266 1 97.81 90 ARG A C 1
ATOM 702 O O . ARG A 1 90 ? -9.328 -24.625 12.82 1 97.81 90 ARG A O 1
ATOM 709 N N . LEU A 1 91 ? -10.883 -23.562 11.609 1 97.69 91 LEU A N 1
ATOM 710 C CA . LEU A 1 91 ? -11.766 -24.719 11.484 1 97.69 91 LEU A CA 1
ATOM 711 C C . LEU A 1 91 ? -11.18 -25.734 10.523 1 97.69 91 LEU A C 1
ATOM 713 O O . LEU A 1 91 ? -11.312 -26.953 10.742 1 97.69 91 LEU A O 1
ATOM 717 N N . ASP A 1 92 ? -10.578 -25.25 9.453 1 97.19 92 ASP A N 1
ATOM 718 C CA . ASP A 1 92 ? -9.945 -26.094 8.445 1 97.19 92 ASP A CA 1
ATOM 719 C C . ASP A 1 92 ? -8.648 -25.469 7.938 1 97.19 92 ASP A C 1
ATOM 721 O O . ASP A 1 92 ? -8.68 -24.641 7.02 1 97.19 92 ASP A O 1
ATOM 725 N N . ASP A 1 93 ? -7.602 -25.891 8.359 1 96.25 93 ASP A N 1
ATOM 726 C CA . ASP A 1 93 ? -6.305 -25.312 8.039 1 96.25 93 ASP A CA 1
ATOM 727 C C . ASP A 1 93 ? -5.91 -25.594 6.59 1 96.25 93 ASP A C 1
ATOM 729 O O . ASP A 1 93 ? -5 -24.969 6.051 1 96.25 93 ASP A O 1
ATOM 733 N N . SER A 1 94 ? -6.613 -26.484 5.926 1 95.31 94 SER A N 1
ATOM 734 C CA . SER A 1 94 ? -6.297 -26.828 4.543 1 95.31 94 SER A CA 1
ATOM 735 C C . SER A 1 94 ? -7.164 -26.031 3.566 1 95.31 94 SER A C 1
ATOM 737 O O . SER A 1 94 ? -7.051 -26.203 2.35 1 95.31 94 SER A O 1
ATOM 739 N N . PHE A 1 95 ? -8.008 -25.203 4.152 1 95.75 95 PHE A N 1
ATOM 740 C CA . PHE A 1 95 ? -8.914 -24.406 3.328 1 95.75 95 PHE A CA 1
ATOM 741 C C . PHE A 1 95 ? -8.164 -23.281 2.625 1 95.75 95 PHE A C 1
ATOM 743 O O . PHE A 1 95 ? -8.086 -22.172 3.141 1 95.75 95 PHE A O 1
ATOM 750 N N . VAL A 1 96 ? -7.676 -23.438 1.429 1 96.56 96 VAL A N 1
ATOM 751 C CA . VAL A 1 96 ? -6.797 -22.547 0.671 1 96.56 96 VAL A CA 1
ATOM 752 C C . VAL A 1 96 ? -7.461 -21.188 0.501 1 96.56 96 VAL A C 1
ATOM 754 O O . VAL A 1 96 ? -6.824 -20.141 0.702 1 96.56 96 VAL A O 1
ATOM 757 N N . ARG A 1 97 ? -8.727 -21.188 0.222 1 95.94 97 ARG A N 1
ATOM 758 C CA . ARG A 1 97 ? -9.438 -19.938 -0.013 1 95.94 97 ARG A CA 1
ATOM 759 C C . ARG A 1 97 ? -9.453 -19.078 1.244 1 95.94 97 ARG A C 1
ATOM 761 O O . ARG A 1 97 ? -9.414 -17.844 1.16 1 95.94 97 ARG A O 1
ATOM 768 N N . GLY A 1 98 ? -9.547 -19.719 2.396 1 97.5 98 GLY A N 1
ATOM 769 C CA . GLY A 1 98 ? -9.492 -19 3.658 1 97.5 98 GLY A CA 1
ATOM 770 C C . GLY A 1 98 ? -8.188 -18.25 3.861 1 97.5 98 GLY A C 1
ATOM 771 O O . GLY A 1 98 ? -8.188 -17.094 4.266 1 97.5 98 GLY A O 1
ATOM 772 N N . HIS A 1 99 ? -7.109 -18.891 3.547 1 97.81 99 HIS A N 1
ATOM 773 C CA . HIS A 1 99 ? -5.793 -18.266 3.666 1 97.81 99 HIS A CA 1
ATOM 774 C C . HIS A 1 99 ? -5.645 -17.109 2.688 1 97.81 99 HIS A C 1
ATOM 776 O O . HIS A 1 99 ? -5.066 -16.062 3.029 1 97.81 99 HIS A O 1
ATOM 782 N N . LEU A 1 100 ? -6.129 -17.297 1.5 1 97.75 100 LEU A N 1
ATOM 783 C CA . LEU A 1 100 ? -6.055 -16.234 0.5 1 97.75 100 LEU A CA 1
ATOM 784 C C . LEU A 1 100 ? -6.84 -15.008 0.952 1 97.75 100 LEU A C 1
ATOM 786 O O . LEU A 1 100 ? -6.352 -13.875 0.839 1 97.75 100 LEU A O 1
ATOM 790 N N . ARG A 1 101 ? -8.039 -15.266 1.432 1 98 101 ARG A N 1
ATOM 791 C CA . ARG A 1 101 ? -8.867 -14.156 1.896 1 98 101 ARG A CA 1
ATOM 792 C C . ARG A 1 101 ? -8.242 -13.477 3.109 1 98 101 ARG A C 1
ATOM 794 O O . ARG A 1 101 ? -8.32 -12.258 3.252 1 98 101 ARG A O 1
ATOM 801 N N . GLU A 1 102 ? -7.633 -14.266 4.008 1 98 102 GLU A N 1
ATOM 802 C CA . GLU A 1 102 ? -6.891 -13.695 5.129 1 98 102 GLU A CA 1
ATOM 803 C C . GLU A 1 102 ? -5.781 -12.766 4.641 1 98 102 GLU A C 1
ATOM 805 O O . GLU A 1 102 ? -5.613 -11.664 5.16 1 98 102 GLU A O 1
ATOM 810 N N . GLY A 1 103 ? -5.027 -13.219 3.666 1 97.44 103 GLY A N 1
ATOM 811 C CA . GLY A 1 103 ? -3.969 -12.406 3.09 1 97.44 103 GLY A CA 1
ATOM 812 C C . GLY A 1 103 ? -4.473 -11.109 2.492 1 97.44 103 GLY A C 1
ATOM 813 O O . GLY A 1 103 ? -3.891 -10.047 2.723 1 97.44 103 GLY A O 1
ATOM 814 N N . LYS A 1 104 ? -5.578 -11.188 1.809 1 96.69 104 LYS A N 1
ATOM 815 C CA . LYS A 1 104 ? -6.16 -10.008 1.18 1 96.69 104 LYS A CA 1
ATOM 816 C C . LYS A 1 104 ? -6.629 -9 2.229 1 96.69 104 LYS A C 1
ATOM 818 O O . LYS A 1 104 ? -6.473 -7.789 2.049 1 96.69 104 LYS A O 1
ATOM 823 N N . CYS A 1 105 ? -7.207 -9.523 3.27 1 97.06 105 CYS A N 1
ATOM 824 C CA . CYS A 1 105 ? -7.641 -8.648 4.352 1 97.06 105 CYS A CA 1
ATOM 825 C C . CYS A 1 105 ? -6.449 -7.953 5 1 97.06 105 CYS A C 1
ATOM 827 O O . CYS A 1 105 ? -6.488 -6.746 5.246 1 97.06 105 CYS A O 1
ATOM 829 N N . HIS A 1 106 ? -5.391 -8.711 5.254 1 95.69 106 HIS A N 1
ATOM 830 C CA . HIS A 1 106 ? -4.188 -8.125 5.836 1 95.69 106 HIS A CA 1
ATOM 831 C C . HIS A 1 106 ? -3.635 -7.012 4.953 1 95.69 106 HIS A C 1
ATOM 833 O O . HIS A 1 106 ? -3.207 -5.969 5.453 1 95.69 106 HIS A O 1
ATOM 839 N N . LEU A 1 107 ? -3.627 -7.199 3.664 1 93.75 107 LEU A N 1
ATOM 840 C CA . LEU A 1 107 ? -3.154 -6.172 2.74 1 93.75 107 LEU A CA 1
ATOM 841 C C . LEU A 1 107 ? -3.979 -4.898 2.875 1 93.75 107 LEU A C 1
ATOM 843 O O . LEU A 1 107 ? -3.424 -3.801 2.973 1 93.75 107 LEU A O 1
ATOM 847 N N . SER A 1 108 ? -5.301 -5.09 2.936 1 93.5 108 SER A N 1
ATOM 848 C CA . SER A 1 108 ? -6.203 -3.947 2.998 1 93.5 108 SER A CA 1
ATOM 849 C C . SER A 1 108 ? -6.078 -3.215 4.328 1 93.5 108 SER A C 1
ATOM 851 O O . SER A 1 108 ? -6.41 -2.031 4.43 1 93.5 108 SER A O 1
ATOM 853 N N . LEU A 1 109 ? -5.59 -3.965 5.316 1 92.62 109 LEU A N 1
ATOM 854 C CA . LEU A 1 109 ? -5.445 -3.389 6.648 1 92.62 109 LEU A CA 1
ATOM 855 C C . LEU A 1 109 ? -4.035 -2.844 6.855 1 92.62 109 LEU A C 1
ATOM 857 O O . LEU A 1 109 ? -3.725 -2.309 7.922 1 92.62 109 LEU A O 1
ATOM 861 N N . GLY A 1 110 ? -3.15 -3.094 5.793 1 89 110 GLY A N 1
ATOM 862 C CA . GLY A 1 110 ? -1.813 -2.523 5.828 1 89 110 GLY A CA 1
ATOM 863 C C . GLY A 1 110 ? -0.793 -3.434 6.484 1 89 110 GLY A C 1
ATOM 864 O O . GLY A 1 110 ? 0.282 -2.984 6.887 1 89 110 GLY A O 1
ATOM 865 N N . ASN A 1 111 ? -1.135 -4.625 6.688 1 90.69 111 ASN A N 1
ATOM 866 C CA . ASN A 1 111 ? -0.232 -5.605 7.281 1 90.69 111 ASN A CA 1
ATOM 867 C C . ASN A 1 111 ? 0.472 -6.438 6.215 1 90.69 111 ASN A C 1
ATOM 869 O O . ASN A 1 111 ? 0.087 -7.582 5.957 1 90.69 111 ASN A O 1
ATOM 873 N N . ALA A 1 112 ? 1.552 -5.934 5.758 1 89.44 112 ALA A N 1
ATOM 874 C CA . ALA A 1 112 ? 2.242 -6.539 4.625 1 89.44 112 ALA A CA 1
ATOM 875 C C . ALA A 1 112 ? 2.857 -7.883 5.008 1 89.44 112 ALA A C 1
ATOM 877 O O . ALA A 1 112 ? 2.699 -8.875 4.289 1 89.44 112 ALA A O 1
ATOM 878 N N . MET A 1 113 ? 3.518 -7.953 6.105 1 90.94 113 MET A N 1
ATOM 879 C CA . MET A 1 113 ? 4.199 -9.172 6.531 1 90.94 113 MET A CA 1
ATOM 880 C C . MET A 1 113 ? 3.199 -10.297 6.766 1 90.94 113 MET A C 1
ATOM 882 O O . MET A 1 113 ? 3.396 -11.422 6.289 1 90.94 113 MET A O 1
ATOM 886 N N . ALA A 1 114 ? 2.133 -9.961 7.449 1 93.88 114 ALA A N 1
ATOM 887 C CA . ALA A 1 114 ? 1.105 -10.961 7.727 1 93.88 114 ALA A CA 1
ATOM 888 C C . ALA A 1 114 ? 0.439 -11.438 6.438 1 93.88 114 ALA A C 1
ATOM 890 O O . ALA A 1 114 ? 0.126 -12.625 6.289 1 93.88 114 ALA A O 1
ATOM 891 N N . ALA A 1 115 ? 0.212 -10.531 5.555 1 94.88 115 ALA A N 1
ATOM 892 C CA . ALA A 1 115 ? -0.388 -10.875 4.27 1 94.88 115 ALA A CA 1
ATOM 893 C C . ALA A 1 115 ? 0.468 -11.891 3.521 1 94.88 115 ALA A C 1
ATOM 895 O O . ALA A 1 115 ? -0.037 -12.922 3.062 1 94.88 115 ALA A O 1
ATOM 896 N N . CYS A 1 116 ? 1.766 -11.656 3.467 1 94.12 116 CYS A N 1
ATOM 897 C CA . CYS A 1 116 ? 2.676 -12.539 2.746 1 94.12 116 CYS A CA 1
ATOM 898 C C . CYS A 1 116 ? 2.703 -13.922 3.377 1 94.12 116 CYS A C 1
ATOM 900 O O . CYS A 1 116 ? 2.736 -14.93 2.67 1 94.12 116 CYS A O 1
ATOM 902 N N . ARG A 1 117 ? 2.641 -13.969 4.645 1 95.19 117 ARG A N 1
ATOM 903 C CA . ARG A 1 117 ? 2.633 -15.258 5.336 1 95.19 117 ARG A CA 1
ATOM 904 C C . ARG A 1 117 ? 1.379 -16.047 4.992 1 95.19 117 ARG A C 1
ATOM 906 O O . ARG A 1 117 ? 1.453 -17.25 4.742 1 95.19 117 ARG A O 1
ATOM 913 N N . SER A 1 118 ? 0.285 -15.336 4.961 1 97.06 118 SER A N 1
ATOM 914 C CA . SER A 1 118 ? -0.975 -15.984 4.625 1 97.06 118 SER A CA 1
ATOM 915 C C . SER A 1 118 ? -0.963 -16.5 3.186 1 97.06 118 SER A C 1
ATOM 917 O O . SER A 1 118 ? -1.393 -17.625 2.916 1 97.06 118 SER A O 1
ATOM 919 N N . PHE A 1 119 ? -0.481 -15.734 2.283 1 96.88 119 PHE A N 1
ATOM 920 C CA . PHE A 1 119 ? -0.402 -16.125 0.883 1 96.88 119 PHE A CA 1
ATOM 921 C C . PHE A 1 119 ? 0.552 -17.297 0.706 1 96.88 119 PHE A C 1
ATOM 923 O O . PHE A 1 119 ? 0.251 -18.25 -0.023 1 96.88 119 PHE A O 1
ATOM 930 N N . GLN A 1 120 ? 1.684 -17.203 1.433 1 94.25 120 GLN A N 1
ATOM 931 C CA . GLN A 1 120 ? 2.662 -18.281 1.356 1 94.25 120 GLN A CA 1
ATOM 932 C C . GLN A 1 120 ? 2.066 -19.609 1.838 1 94.25 120 GLN A C 1
ATOM 934 O O . GLN A 1 120 ? 2.285 -20.656 1.225 1 94.25 120 GLN A O 1
ATOM 939 N N . ARG A 1 121 ? 1.36 -19.516 2.85 1 95.31 121 ARG A N 1
ATOM 940 C CA . ARG A 1 121 ? 0.723 -20.719 3.381 1 95.31 121 ARG A CA 1
ATOM 941 C C . ARG A 1 121 ? -0.281 -21.297 2.387 1 95.31 121 ARG A C 1
ATOM 943 O O . ARG A 1 121 ? -0.359 -22.5 2.207 1 95.31 121 ARG A O 1
ATOM 950 N N . ALA A 1 122 ? -1.054 -20.453 1.776 1 95.56 122 ALA A N 1
ATOM 951 C CA . ALA A 1 122 ? -2.021 -20.875 0.77 1 95.56 122 ALA A CA 1
ATOM 952 C C . ALA A 1 122 ? -1.329 -21.609 -0.381 1 95.56 122 ALA A C 1
ATOM 954 O O . ALA A 1 122 ? -1.826 -22.625 -0.871 1 95.56 122 ALA A O 1
ATOM 955 N N . LEU A 1 123 ? -0.175 -21.156 -0.742 1 92.25 123 LEU A N 1
ATOM 956 C CA . LEU A 1 123 ? 0.563 -21.719 -1.869 1 92.25 123 LEU A CA 1
ATOM 957 C C . LEU A 1 123 ? 1.222 -23.031 -1.485 1 92.25 123 LEU A C 1
ATOM 959 O O . LEU A 1 123 ? 1.366 -23.922 -2.322 1 92.25 123 LEU A O 1
ATOM 963 N N . GLU A 1 124 ? 1.578 -23.141 -0.264 1 90.38 124 GLU A N 1
ATOM 964 C CA . GLU A 1 124 ? 2.195 -24.375 0.233 1 90.38 124 GLU A CA 1
ATOM 965 C C . GLU A 1 124 ? 1.18 -25.5 0.316 1 90.38 124 GLU A C 1
ATOM 967 O O . GLU A 1 124 ? 1.535 -26.672 0.165 1 90.38 124 GLU A O 1
ATOM 972 N N . LEU A 1 125 ? -0.041 -25.141 0.544 1 92.38 125 LEU A N 1
ATOM 973 C CA . LEU A 1 125 ? -1.098 -26.141 0.689 1 92.38 125 LEU A CA 1
ATOM 974 C C . LEU A 1 125 ? -1.463 -26.75 -0.661 1 92.38 125 LEU A C 1
ATOM 976 O O . LEU A 1 125 ? -1.797 -27.938 -0.746 1 92.38 125 LEU A O 1
ATOM 980 N N . ASP A 1 126 ? -1.435 -25.953 -1.65 1 88.69 126 ASP A N 1
ATOM 981 C CA . ASP A 1 126 ? -1.755 -26.438 -2.994 1 88.69 126 ASP A CA 1
ATOM 982 C C . ASP A 1 126 ? -0.837 -25.797 -4.035 1 88.69 126 ASP A C 1
ATOM 984 O O . ASP A 1 126 ? -1.177 -24.766 -4.617 1 88.69 126 ASP A O 1
ATOM 988 N N . HIS A 1 127 ? 0.202 -26.516 -4.336 1 82.06 127 HIS A N 1
ATOM 989 C CA . HIS A 1 127 ? 1.244 -25.969 -5.203 1 82.06 127 HIS A CA 1
ATOM 990 C C . HIS A 1 127 ? 0.789 -25.938 -6.656 1 82.06 127 HIS A C 1
ATOM 992 O O . HIS A 1 127 ? 1.369 -25.219 -7.477 1 82.06 127 HIS A O 1
ATOM 998 N N . LYS A 1 128 ? -0.252 -26.625 -6.988 1 83 128 LYS A N 1
ATOM 999 C CA . LYS A 1 128 ? -0.702 -26.719 -8.375 1 83 128 LYS A CA 1
ATOM 1000 C C . LYS A 1 128 ? -1.891 -25.797 -8.633 1 83 128 LYS A C 1
ATOM 1002 O O . LYS A 1 128 ? -2.428 -25.766 -9.742 1 83 128 LYS A O 1
ATOM 1007 N N . ASN A 1 129 ? -2.174 -25.016 -7.609 1 90.25 129 ASN A N 1
ATOM 1008 C CA . ASN A 1 129 ? -3.346 -24.156 -7.73 1 90.25 129 ASN A CA 1
ATOM 1009 C C . ASN A 1 129 ? -3.029 -22.891 -8.508 1 90.25 129 ASN A C 1
ATOM 1011 O O . ASN A 1 129 ? -2.684 -21.859 -7.922 1 90.25 129 ASN A O 1
ATOM 1015 N N . ALA A 1 130 ? -3.232 -22.984 -9.781 1 92.12 130 ALA A N 1
ATOM 1016 C CA . ALA A 1 130 ? -2.896 -21.859 -10.664 1 92.12 130 ALA A CA 1
ATOM 1017 C C . ALA A 1 130 ? -3.742 -20.641 -10.344 1 92.12 130 ALA A C 1
ATOM 1019 O O . ALA A 1 130 ? -3.262 -19.5 -10.438 1 92.12 130 ALA A O 1
ATOM 1020 N N . GLN A 1 131 ? -4.926 -20.922 -9.977 1 93.94 131 GLN A N 1
ATOM 1021 C CA . GLN A 1 131 ? -5.816 -19.812 -9.656 1 93.94 131 GLN A CA 1
ATOM 1022 C C . GLN A 1 131 ? -5.312 -19.031 -8.453 1 93.94 131 GLN A C 1
ATOM 1024 O O . GLN A 1 131 ? -5.316 -17.797 -8.453 1 93.94 131 GLN A O 1
ATOM 1029 N N . ALA A 1 132 ? -4.895 -19.734 -7.434 1 94.94 132 ALA A N 1
ATOM 1030 C CA . ALA A 1 132 ? -4.348 -19.094 -6.238 1 94.94 132 ALA A CA 1
ATOM 1031 C C . ALA A 1 132 ? -3.08 -18.312 -6.57 1 94.94 132 ALA A C 1
ATOM 1033 O O . ALA A 1 132 ? -2.9 -17.188 -6.102 1 94.94 132 ALA A O 1
ATOM 1034 N N . GLN A 1 133 ? -2.25 -18.859 -7.352 1 95.94 133 GLN A N 1
ATOM 1035 C CA . GLN A 1 133 ? -1.012 -18.203 -7.758 1 95.94 133 GLN A CA 1
ATOM 1036 C C . GLN A 1 133 ? -1.298 -16.922 -8.523 1 95.94 133 GLN A C 1
ATOM 1038 O O . GLN A 1 133 ? -0.672 -15.891 -8.273 1 95.94 133 GLN A O 1
ATOM 1043 N N . GLN A 1 134 ? -2.25 -17.031 -9.43 1 96.62 134 GLN A N 1
ATOM 1044 C CA . GLN A 1 134 ? -2.627 -15.859 -10.211 1 96.62 134 GLN A CA 1
ATOM 1045 C C . GLN A 1 134 ? -3.174 -14.75 -9.312 1 96.62 134 GLN A C 1
ATOM 1047 O O . GLN A 1 134 ? -2.873 -13.578 -9.516 1 96.62 134 GLN A O 1
ATOM 1052 N N . GLU A 1 135 ? -3.953 -15.172 -8.375 1 95.56 135 GLU A N 1
ATOM 1053 C CA . GLU A 1 135 ? -4.531 -14.211 -7.438 1 95.56 135 GLU A CA 1
ATOM 1054 C C . GLU A 1 135 ? -3.449 -13.516 -6.621 1 95.56 135 GLU A C 1
ATOM 1056 O O . GLU A 1 135 ? -3.52 -12.305 -6.387 1 95.56 135 GLU A O 1
ATOM 1061 N N . VAL A 1 136 ? -2.486 -14.219 -6.188 1 96.5 136 VAL A N 1
ATOM 1062 C CA . VAL A 1 136 ? -1.397 -13.648 -5.402 1 96.5 136 VAL A CA 1
ATOM 1063 C C . VAL A 1 136 ? -0.58 -12.695 -6.262 1 96.5 136 VAL A C 1
ATOM 1065 O O . VAL A 1 136 ? -0.203 -11.609 -5.812 1 96.5 136 VAL A O 1
ATOM 1068 N N . VAL A 1 137 ? -0.321 -13.055 -7.48 1 97.25 137 VAL A N 1
ATOM 1069 C CA . VAL A 1 137 ? 0.413 -12.18 -8.383 1 97.25 137 VAL A CA 1
ATOM 1070 C C . VAL A 1 137 ? -0.341 -10.867 -8.555 1 97.25 137 VAL A C 1
ATOM 1072 O O . VAL A 1 137 ? 0.258 -9.789 -8.5 1 97.25 137 VAL A O 1
ATOM 1075 N N . PHE A 1 138 ? -1.618 -11 -8.727 1 96.69 138 PHE A N 1
ATOM 1076 C CA . PHE A 1 138 ? -2.453 -9.812 -8.883 1 96.69 138 PHE A CA 1
ATOM 1077 C C . PHE A 1 138 ? -2.357 -8.914 -7.652 1 96.69 138 PHE A C 1
ATOM 1079 O O . PHE A 1 138 ? -2.178 -7.703 -7.773 1 96.69 138 PHE A O 1
ATOM 1086 N N . CYS A 1 139 ? -2.457 -9.492 -6.469 1 94.5 139 CYS A N 1
ATOM 1087 C CA . CYS A 1 139 ? -2.395 -8.734 -5.219 1 94.5 139 CYS A CA 1
ATOM 1088 C C . CYS A 1 139 ? -1.03 -8.078 -5.047 1 94.5 139 CYS A C 1
ATOM 1090 O O . CYS A 1 139 ? -0.945 -6.914 -4.648 1 94.5 139 CYS A O 1
ATOM 1092 N N . MET A 1 140 ? -0.001 -8.812 -5.332 1 96.06 140 MET A N 1
ATOM 1093 C CA . MET A 1 140 ? 1.348 -8.281 -5.168 1 96.06 140 MET A CA 1
ATOM 1094 C C . MET A 1 140 ? 1.61 -7.152 -6.16 1 96.06 140 MET A C 1
ATOM 1096 O O . MET A 1 140 ? 2.281 -6.172 -5.828 1 96.06 140 MET A O 1
ATOM 1100 N N . ASP A 1 141 ? 1.133 -7.262 -7.367 1 95.19 141 ASP A N 1
ATOM 1101 C CA . ASP A 1 141 ? 1.278 -6.195 -8.352 1 95.19 141 ASP A CA 1
ATOM 1102 C C . ASP A 1 141 ? 0.644 -4.898 -7.855 1 95.19 141 ASP A C 1
ATOM 1104 O O . ASP A 1 141 ? 1.227 -3.822 -8 1 95.19 141 ASP A O 1
ATOM 1108 N N . ARG A 1 142 ? -0.484 -5.062 -7.328 1 91.25 142 ARG A N 1
ATOM 1109 C CA . ARG A 1 142 ? -1.171 -3.895 -6.789 1 91.25 142 ARG A CA 1
ATOM 1110 C C . ARG A 1 142 ? -0.408 -3.309 -5.605 1 91.25 142 ARG A C 1
ATOM 1112 O O . ARG A 1 142 ? -0.229 -2.092 -5.516 1 91.25 142 ARG A O 1
ATOM 1119 N N . ALA A 1 143 ? 0.02 -4.184 -4.734 1 92.19 143 ALA A N 1
ATOM 1120 C CA . ALA A 1 143 ? 0.772 -3.736 -3.564 1 92.19 143 ALA A CA 1
ATOM 1121 C C . ALA A 1 143 ? 2.062 -3.035 -3.977 1 92.19 143 ALA A C 1
ATOM 1123 O O . ALA A 1 143 ? 2.469 -2.053 -3.352 1 92.19 143 ALA A O 1
ATOM 1124 N N . LEU A 1 144 ? 2.666 -3.453 -5.02 1 93.5 144 LEU A N 1
ATOM 1125 C CA . LEU A 1 144 ? 3.957 -2.943 -5.469 1 93.5 144 LEU A CA 1
ATOM 1126 C C . LEU A 1 144 ? 3.799 -1.588 -6.152 1 93.5 144 LEU A C 1
ATOM 1128 O O . LEU A 1 144 ? 4.781 -0.871 -6.352 1 93.5 144 LEU A O 1
ATOM 1132 N N . GLU A 1 145 ? 2.66 -1.182 -6.492 1 89.81 145 GLU A N 1
ATOM 1133 C CA . GLU A 1 145 ? 2.426 0.17 -6.992 1 89.81 145 GLU A CA 1
ATOM 1134 C C . GLU A 1 145 ? 2.705 1.213 -5.914 1 89.81 145 GLU A C 1
ATOM 1136 O O . GLU A 1 145 ? 3.193 2.305 -6.211 1 89.81 145 GLU A O 1
ATOM 1141 N N . PHE A 1 146 ? 2.467 0.764 -4.715 1 85.75 146 PHE A N 1
ATOM 1142 C CA . PHE A 1 146 ? 2.643 1.701 -3.613 1 85.75 146 PHE A CA 1
ATOM 1143 C C . PHE A 1 146 ? 3.959 1.443 -2.889 1 85.75 146 PHE A C 1
ATOM 1145 O O . PHE A 1 146 ? 4.539 2.359 -2.301 1 85.75 146 PHE A O 1
ATOM 1152 N N . ALA A 1 147 ? 4.277 0.224 -2.848 1 90.88 147 ALA A N 1
ATOM 1153 C CA . ALA A 1 147 ? 5.551 -0.149 -2.236 1 90.88 147 ALA A CA 1
ATOM 1154 C C . ALA A 1 147 ? 6.469 -0.827 -3.25 1 90.88 147 ALA A C 1
ATOM 1156 O O . ALA A 1 147 ? 6.777 -2.014 -3.119 1 90.88 147 ALA A O 1
ATOM 1157 N N . PRO A 1 148 ? 6.98 -0.1 -4.145 1 90.19 148 PRO A N 1
ATOM 1158 C CA . PRO A 1 148 ? 7.715 -0.674 -5.273 1 90.19 148 PRO A CA 1
ATOM 1159 C C . PRO A 1 148 ? 9.031 -1.317 -4.848 1 90.19 148 PRO A C 1
ATOM 1161 O O . PRO A 1 148 ? 9.586 -2.143 -5.582 1 90.19 148 PRO A O 1
ATOM 1164 N N . ALA A 1 149 ? 9.547 -0.985 -3.693 1 92.06 149 ALA A N 1
ATOM 1165 C CA . ALA A 1 149 ? 10.852 -1.491 -3.273 1 92.06 149 ALA A CA 1
ATOM 1166 C C . ALA A 1 149 ? 10.695 -2.582 -2.217 1 92.06 149 ALA A C 1
ATOM 1168 O O . ALA A 1 149 ? 11.68 -2.994 -1.598 1 92.06 149 ALA A O 1
ATOM 1169 N N . CYS A 1 150 ? 9.484 -3.027 -1.977 1 92 150 CYS A N 1
ATOM 1170 C CA . CYS A 1 150 ? 9.266 -4.074 -0.984 1 92 150 CYS A CA 1
ATOM 1171 C C . CYS A 1 150 ? 9.719 -5.43 -1.514 1 92 150 CYS A C 1
ATOM 1173 O O . CYS A 1 150 ? 9.055 -6.027 -2.361 1 92 150 CYS A O 1
ATOM 1175 N N . HIS A 1 151 ? 10.742 -6.02 -0.974 1 92.69 151 HIS A N 1
ATOM 1176 C CA . HIS A 1 151 ? 11.32 -7.277 -1.434 1 92.69 151 HIS A CA 1
ATOM 1177 C C . HIS A 1 151 ? 10.367 -8.445 -1.188 1 92.69 151 HIS A C 1
ATOM 1179 O O . HIS A 1 151 ? 10.305 -9.375 -1.992 1 92.69 151 HIS A O 1
ATOM 1185 N N . ARG A 1 152 ? 9.68 -8.359 -0.15 1 92.88 152 ARG A N 1
ATOM 1186 C CA . ARG A 1 152 ? 8.773 -9.461 0.192 1 92.88 152 ARG A CA 1
ATOM 1187 C C . ARG A 1 152 ? 7.691 -9.625 -0.867 1 92.88 152 ARG A C 1
ATOM 1189 O O . ARG A 1 152 ? 7.402 -10.742 -1.3 1 92.88 152 ARG A O 1
ATOM 1196 N N . PHE A 1 153 ? 7.129 -8.531 -1.285 1 95.88 153 PHE A N 1
ATOM 1197 C CA . PHE A 1 153 ? 6.102 -8.555 -2.318 1 95.88 153 PHE A CA 1
ATOM 1198 C C . PHE A 1 153 ? 6.68 -9.023 -3.648 1 95.88 153 PHE A C 1
ATOM 1200 O O . PHE A 1 153 ? 6.07 -9.844 -4.344 1 95.88 153 PHE A O 1
ATOM 1207 N N . LYS A 1 154 ? 7.871 -8.508 -3.92 1 96.56 154 LYS A N 1
ATOM 1208 C CA . LYS A 1 154 ? 8.523 -8.844 -5.184 1 96.56 154 LYS A CA 1
ATOM 1209 C C . LYS A 1 154 ? 8.852 -10.336 -5.254 1 96.56 154 LYS A C 1
ATOM 1211 O O . LYS A 1 154 ? 8.57 -10.984 -6.262 1 96.56 154 LYS A O 1
ATOM 1216 N N . ILE A 1 155 ? 9.352 -10.812 -4.191 1 97.12 155 ILE A N 1
ATOM 1217 C CA . ILE A 1 155 ? 9.781 -12.203 -4.152 1 97.12 155 ILE A CA 1
ATOM 1218 C C . ILE A 1 155 ? 8.562 -13.125 -4.227 1 97.12 155 ILE A C 1
ATOM 1220 O O . ILE A 1 155 ? 8.555 -14.094 -4.984 1 97.12 155 ILE A O 1
ATOM 1224 N N . LEU A 1 156 ? 7.57 -12.844 -3.455 1 96.88 156 LEU A N 1
ATOM 1225 C CA . LEU A 1 156 ? 6.359 -13.656 -3.48 1 96.88 156 LEU A CA 1
ATOM 1226 C C . LEU A 1 156 ? 5.734 -13.664 -4.871 1 96.88 156 LEU A C 1
ATOM 1228 O O . LEU A 1 156 ? 5.316 -14.711 -5.367 1 96.88 156 LEU A O 1
ATOM 1232 N N . LYS A 1 157 ? 5.703 -12.555 -5.5 1 97.5 157 LYS A N 1
ATOM 1233 C CA . LYS A 1 157 ? 5.211 -12.438 -6.871 1 97.5 157 LYS A CA 1
ATOM 1234 C C . LYS A 1 157 ? 6.039 -13.297 -7.824 1 97.5 157 LYS A C 1
ATOM 1236 O O . LYS A 1 157 ? 5.484 -14.055 -8.625 1 97.5 157 LYS A O 1
ATOM 1241 N N . ALA A 1 158 ? 7.344 -13.172 -7.691 1 98.06 158 ALA A N 1
ATOM 1242 C CA . ALA A 1 158 ? 8.258 -13.883 -8.586 1 98.06 158 ALA A CA 1
ATOM 1243 C C . ALA A 1 158 ? 8.117 -15.398 -8.406 1 98.06 158 ALA A C 1
ATOM 1245 O O . ALA A 1 158 ? 8.172 -16.141 -9.391 1 98.06 158 ALA A O 1
ATOM 1246 N N . GLU A 1 159 ? 7.977 -15.844 -7.227 1 96.25 159 GLU A N 1
ATOM 1247 C CA . GLU A 1 159 ? 7.777 -17.266 -6.969 1 96.25 159 GLU A CA 1
ATOM 1248 C C . GLU A 1 159 ? 6.504 -17.781 -7.641 1 96.25 159 GLU A C 1
ATOM 1250 O O . GLU A 1 159 ? 6.512 -18.828 -8.281 1 96.25 159 GLU A O 1
ATOM 1255 N N . CYS A 1 160 ? 5.434 -17.016 -7.496 1 96.88 160 CYS A N 1
ATOM 1256 C CA . CYS A 1 160 ? 4.164 -17.406 -8.102 1 96.88 160 CYS A CA 1
ATOM 1257 C C . CYS A 1 160 ? 4.266 -17.406 -9.625 1 96.88 160 CYS A C 1
ATOM 1259 O O . CYS A 1 160 ? 3.727 -18.297 -10.289 1 96.88 160 CYS A O 1
ATOM 1261 N N . LEU A 1 161 ? 4.98 -16.438 -10.164 1 97.44 161 LEU A N 1
ATOM 1262 C CA . LEU A 1 161 ? 5.195 -16.375 -11.609 1 97.44 161 LEU A CA 1
ATOM 1263 C C . LEU A 1 161 ? 5.953 -17.594 -12.102 1 97.44 161 LEU A C 1
ATOM 1265 O O . LEU A 1 161 ? 5.609 -18.172 -13.141 1 97.44 161 LEU A O 1
ATOM 1269 N N . ALA A 1 162 ? 6.93 -18 -11.32 1 95.62 162 ALA A N 1
ATOM 1270 C CA . ALA A 1 162 ? 7.699 -19.203 -11.672 1 95.62 162 ALA A CA 1
ATOM 1271 C C . ALA A 1 162 ? 6.812 -20.438 -11.664 1 95.62 162 ALA A C 1
ATOM 1273 O O . ALA A 1 162 ? 6.898 -21.281 -12.562 1 95.62 162 ALA A O 1
ATOM 1274 N N . MET A 1 163 ? 5.953 -20.516 -10.734 1 92.69 163 MET A N 1
ATOM 1275 C CA . MET A 1 163 ? 5.066 -21.656 -10.617 1 92.69 163 MET A CA 1
ATOM 1276 C C . MET A 1 163 ? 4.035 -21.672 -11.734 1 92.69 163 MET A C 1
ATOM 1278 O O . MET A 1 163 ? 3.572 -22.734 -12.148 1 92.69 163 MET A O 1
ATOM 1282 N N . LEU A 1 164 ? 3.742 -20.5 -12.273 1 94.12 164 LEU A N 1
ATOM 1283 C CA . LEU A 1 164 ? 2.77 -20.359 -13.352 1 94.12 164 LEU A CA 1
ATOM 1284 C C . LEU A 1 164 ? 3.43 -20.578 -14.711 1 94.12 164 LEU A C 1
ATOM 1286 O O . LEU A 1 164 ? 2.754 -20.578 -15.742 1 94.12 164 LEU A O 1
ATOM 1290 N N . GLY A 1 165 ? 4.793 -20.703 -14.711 1 92.81 165 GLY A N 1
ATOM 1291 C CA . GLY A 1 165 ? 5.516 -20.922 -15.953 1 92.81 165 GLY A CA 1
ATOM 1292 C C . GLY A 1 165 ? 5.91 -19.641 -16.656 1 92.81 165 GLY A C 1
ATOM 1293 O O . GLY A 1 165 ? 6.367 -19.656 -17.797 1 92.81 165 GLY A O 1
ATOM 1294 N N . ARG A 1 166 ? 5.676 -18.547 -16.031 1 95.94 166 ARG A N 1
ATOM 1295 C CA . ARG A 1 166 ? 6.07 -17.25 -16.578 1 95.94 166 ARG A CA 1
ATOM 1296 C C . ARG A 1 166 ? 7.492 -16.891 -16.156 1 95.94 166 ARG A C 1
ATOM 1298 O O . ARG A 1 166 ? 7.699 -15.875 -15.477 1 95.94 166 ARG A O 1
ATOM 1305 N N . TYR A 1 167 ? 8.43 -17.594 -16.594 1 96 167 TYR A N 1
ATOM 1306 C CA . TYR A 1 167 ? 9.805 -17.609 -16.094 1 96 167 TYR A CA 1
ATOM 1307 C C . TYR A 1 167 ? 10.516 -16.312 -16.438 1 96 167 TYR A C 1
ATOM 1309 O O . TYR A 1 167 ? 11.219 -15.742 -15.594 1 96 167 TYR A O 1
ATOM 1317 N N . PRO A 1 168 ? 10.289 -15.773 -17.641 1 96.56 168 PRO A N 1
ATOM 1318 C CA . PRO A 1 168 ? 11.008 -14.531 -17.938 1 96.56 168 PRO A CA 1
ATOM 1319 C C . PRO A 1 168 ? 10.656 -13.391 -16.984 1 96.56 168 PRO A C 1
ATOM 1321 O O . PRO A 1 168 ? 11.539 -12.656 -16.547 1 96.56 168 PRO A O 1
ATOM 1324 N N . GLU A 1 169 ? 9.375 -13.328 -16.688 1 97.56 169 GLU A N 1
ATOM 1325 C CA . GLU A 1 169 ? 8.945 -12.281 -15.766 1 97.56 169 GLU A CA 1
ATOM 1326 C C . GLU A 1 169 ? 9.516 -12.516 -14.367 1 97.56 169 GLU A C 1
ATOM 1328 O O . GLU A 1 169 ? 9.969 -11.578 -13.719 1 97.56 169 GLU A O 1
ATOM 1333 N N . ALA A 1 170 ? 9.422 -13.766 -13.938 1 98.12 170 ALA A N 1
ATOM 1334 C CA . ALA A 1 170 ? 9.969 -14.117 -12.633 1 98.12 170 ALA A CA 1
ATOM 1335 C C . ALA A 1 170 ? 11.461 -13.797 -12.555 1 98.12 170 ALA A C 1
ATOM 1337 O O . ALA A 1 170 ? 11.93 -13.219 -11.57 1 98.12 170 ALA A O 1
ATOM 1338 N N . GLN A 1 171 ? 12.188 -14.07 -13.57 1 97.62 171 GLN A N 1
ATOM 1339 C CA . GLN A 1 171 ? 13.633 -13.836 -13.633 1 97.62 171 GLN A CA 1
ATOM 1340 C C . GLN A 1 171 ? 13.938 -12.344 -13.625 1 97.62 171 GLN A C 1
ATOM 1342 O O . GLN A 1 171 ? 14.945 -11.914 -13.055 1 97.62 171 GLN A O 1
ATOM 1347 N N . SER A 1 172 ? 13.117 -11.633 -14.32 1 97.88 172 SER A N 1
ATOM 1348 C CA . SER A 1 172 ? 13.305 -10.188 -14.359 1 97.88 172 SER A CA 1
ATOM 1349 C C . SER A 1 172 ? 13.219 -9.578 -12.961 1 97.88 172 SER A C 1
ATOM 1351 O O . SER A 1 172 ? 14.047 -8.75 -12.594 1 97.88 172 SER A O 1
ATOM 1353 N N . VAL A 1 173 ? 12.242 -10.016 -12.211 1 97 173 VAL A N 1
ATOM 1354 C CA . VAL A 1 173 ? 12.07 -9.531 -10.844 1 97 173 VAL A CA 1
ATOM 1355 C C . VAL A 1 173 ? 13.289 -9.898 -10 1 97 173 VAL A C 1
ATOM 1357 O O . VAL A 1 173 ? 13.828 -9.055 -9.281 1 97 173 VAL A O 1
ATOM 1360 N N . ALA A 1 174 ? 13.719 -11.125 -10.086 1 97.31 174 ALA A N 1
ATOM 1361 C CA . ALA A 1 174 ? 14.875 -11.594 -9.32 1 97.31 174 ALA A CA 1
ATOM 1362 C C . ALA A 1 174 ? 16.141 -10.836 -9.711 1 97.31 174 ALA A C 1
ATOM 1364 O O . ALA A 1 174 ? 16.938 -10.461 -8.852 1 97.31 174 ALA A O 1
ATOM 1365 N N . SER A 1 175 ? 16.281 -10.555 -10.93 1 97 175 SER A N 1
ATOM 1366 C CA . SER A 1 175 ? 17.453 -9.852 -11.43 1 97 175 SER A CA 1
ATOM 1367 C C . SER A 1 175 ? 17.5 -8.422 -10.891 1 97 175 SER A C 1
ATOM 1369 O O . SER A 1 175 ? 18.578 -7.914 -10.562 1 97 175 SER A O 1
ATOM 1371 N N . ASP A 1 176 ? 16.391 -7.82 -10.891 1 94.44 176 ASP A N 1
ATOM 1372 C CA . ASP A 1 176 ? 16.312 -6.465 -10.352 1 94.44 176 ASP A CA 1
ATOM 1373 C C . ASP A 1 176 ? 16.797 -6.418 -8.906 1 94.44 176 ASP A C 1
ATOM 1375 O O . ASP A 1 176 ? 17.547 -5.512 -8.531 1 94.44 176 ASP A O 1
ATOM 1379 N N . ILE A 1 177 ? 16.406 -7.363 -8.148 1 95.12 177 ILE A N 1
ATOM 1380 C CA . ILE A 1 177 ? 16.797 -7.422 -6.746 1 95.12 177 ILE A CA 1
ATOM 1381 C C . ILE A 1 177 ? 18.297 -7.707 -6.645 1 95.12 177 ILE A C 1
ATOM 1383 O O . ILE A 1 177 ? 19 -7.07 -5.863 1 95.12 177 ILE A O 1
ATOM 1387 N N . LEU A 1 178 ? 18.75 -8.578 -7.453 1 95.31 178 LEU A N 1
ATOM 1388 C CA . LEU A 1 178 ? 20.141 -9.008 -7.395 1 95.31 178 LEU A CA 1
ATOM 1389 C C . LEU A 1 178 ? 21.078 -7.914 -7.895 1 95.31 178 LEU A C 1
ATOM 1391 O O . LEU A 1 178 ? 22.234 -7.852 -7.484 1 95.31 178 LEU A O 1
ATOM 1395 N N . ARG A 1 179 ? 20.625 -7.012 -8.773 1 92.88 179 ARG A N 1
ATOM 1396 C CA . ARG A 1 179 ? 21.406 -5.863 -9.219 1 92.88 179 ARG A CA 1
ATOM 1397 C C . ARG A 1 179 ? 21.703 -4.922 -8.055 1 92.88 179 ARG A C 1
ATOM 1399 O O . ARG A 1 179 ? 22.781 -4.34 -7.98 1 92.88 179 ARG A O 1
ATOM 1406 N N . MET A 1 180 ? 20.766 -4.863 -7.215 1 87.5 180 MET A N 1
ATOM 1407 C CA . MET A 1 180 ? 20.906 -3.996 -6.051 1 87.5 180 MET A CA 1
ATOM 1408 C C . MET A 1 180 ? 21.641 -4.723 -4.922 1 87.5 180 MET A C 1
ATOM 1410 O O . MET A 1 180 ? 22.438 -4.117 -4.207 1 87.5 180 MET A O 1
ATOM 1414 N N . ASP A 1 181 ? 21.344 -6.008 -4.758 1 91.44 181 ASP A N 1
ATOM 1415 C CA . ASP A 1 181 ? 21.938 -6.855 -3.725 1 91.44 181 ASP A CA 1
ATOM 1416 C C . ASP A 1 181 ? 22.188 -8.266 -4.254 1 91.44 181 ASP A C 1
ATOM 1418 O O . ASP A 1 181 ? 21.312 -9.133 -4.184 1 91.44 181 ASP A O 1
ATOM 1422 N N . SER A 1 182 ? 23.344 -8.555 -4.582 1 93.94 182 SER A N 1
ATOM 1423 C CA . SER A 1 182 ? 23.703 -9.82 -5.219 1 93.94 182 SER A CA 1
ATOM 1424 C C . SER A 1 182 ? 23.703 -10.969 -4.215 1 93.94 182 SER A C 1
ATOM 1426 O O . SER A 1 182 ? 23.75 -12.133 -4.602 1 93.94 182 SER A O 1
ATOM 1428 N N . THR A 1 183 ? 23.562 -10.602 -2.961 1 95 183 THR A N 1
ATOM 1429 C CA . THR A 1 183 ? 23.656 -11.633 -1.931 1 95 183 THR A CA 1
ATOM 1430 C C . THR A 1 183 ? 22.266 -12 -1.417 1 95 183 THR A C 1
ATOM 1432 O O . THR A 1 183 ? 22.141 -12.727 -0.428 1 95 183 THR A O 1
ATOM 1435 N N . ASN A 1 184 ? 21.281 -11.477 -2.018 1 96.12 184 ASN A N 1
ATOM 1436 C CA . ASN A 1 184 ? 19.922 -11.75 -1.552 1 96.12 184 ASN A CA 1
ATOM 1437 C C . ASN A 1 184 ? 19.547 -13.211 -1.771 1 96.12 184 ASN A C 1
ATOM 1439 O O . ASN A 1 184 ? 19.359 -13.648 -2.91 1 96.12 184 ASN A O 1
ATOM 1443 N N . ALA A 1 185 ? 19.344 -13.898 -0.745 1 97.81 185 ALA A N 1
ATOM 1444 C CA . ALA A 1 185 ? 19.125 -15.336 -0.805 1 97.81 185 ALA A CA 1
ATOM 1445 C C . ALA A 1 185 ? 17.797 -15.656 -1.483 1 97.81 185 ALA A C 1
ATOM 1447 O O . ALA A 1 185 ? 17.688 -16.625 -2.236 1 97.81 185 ALA A O 1
ATOM 1448 N N . ASP A 1 186 ? 16.766 -14.883 -1.236 1 97.56 186 ASP A N 1
ATOM 1449 C CA . ASP A 1 186 ? 15.453 -15.125 -1.82 1 97.56 186 ASP A CA 1
ATOM 1450 C C . ASP A 1 186 ? 15.492 -14.961 -3.338 1 97.56 186 ASP A C 1
ATOM 1452 O O . ASP A 1 186 ? 14.898 -15.758 -4.066 1 97.56 186 ASP A O 1
ATOM 1456 N N . ALA A 1 187 ? 16.156 -13.953 -3.758 1 98.06 187 ALA A N 1
ATOM 1457 C CA . ALA A 1 187 ? 16.266 -13.703 -5.195 1 98.06 187 ALA A CA 1
ATOM 1458 C C . ALA A 1 187 ? 17.078 -14.797 -5.879 1 98.06 187 ALA A C 1
ATOM 1460 O O . ALA A 1 187 ? 16.75 -15.234 -6.984 1 98.06 187 ALA A O 1
ATOM 1461 N N . LEU A 1 188 ? 18.109 -15.242 -5.23 1 98.5 188 LEU A N 1
ATOM 1462 C CA . LEU A 1 188 ? 18.906 -16.359 -5.746 1 98.5 188 LEU A CA 1
ATOM 1463 C C . LEU A 1 188 ? 18.062 -17.625 -5.855 1 98.5 188 LEU A C 1
ATOM 1465 O O . LEU A 1 188 ? 18.141 -18.344 -6.855 1 98.5 188 LEU A O 1
ATOM 1469 N N . TYR A 1 189 ? 17.281 -17.828 -4.902 1 98.19 189 TYR A N 1
ATOM 1470 C CA . TYR A 1 189 ? 16.375 -18.969 -4.906 1 98.19 189 TYR A CA 1
ATOM 1471 C C . TYR A 1 189 ? 15.422 -18.906 -6.102 1 98.19 189 TYR A C 1
ATOM 1473 O O . TYR A 1 189 ? 15.234 -19.906 -6.805 1 98.19 189 TYR A O 1
ATOM 1481 N N . VAL A 1 190 ? 14.852 -17.75 -6.348 1 98.25 190 VAL A N 1
ATOM 1482 C CA . VAL A 1 190 ? 13.898 -17.594 -7.445 1 98.25 190 VAL A CA 1
ATOM 1483 C C . VAL A 1 190 ? 14.602 -17.859 -8.773 1 98.25 190 VAL A C 1
ATOM 1485 O O . VAL A 1 190 ? 14.039 -18.516 -9.664 1 98.25 190 VAL A O 1
ATOM 1488 N N . ARG A 1 191 ? 15.781 -17.391 -8.906 1 97.75 191 ARG A N 1
ATOM 1489 C CA . ARG A 1 191 ? 16.547 -17.656 -10.125 1 97.75 191 ARG A CA 1
ATOM 1490 C C . ARG A 1 191 ? 16.781 -19.156 -10.312 1 97.75 191 ARG A C 1
ATOM 1492 O O . ARG A 1 191 ? 16.594 -19.688 -11.414 1 97.75 191 ARG A O 1
ATOM 1499 N N . GLY A 1 192 ? 17.219 -19.781 -9.258 1 98.12 192 GLY A N 1
ATOM 1500 C CA . GLY A 1 192 ? 17.375 -21.219 -9.32 1 98.12 192 GLY A CA 1
ATOM 1501 C C . GLY A 1 192 ? 16.078 -21.953 -9.672 1 98.12 192 GLY A C 1
ATOM 1502 O O . GLY A 1 192 ? 16.109 -22.891 -10.461 1 98.12 192 GLY A O 1
ATOM 1503 N N . LEU A 1 193 ? 15.031 -21.484 -9.094 1 97.25 193 LEU A N 1
ATOM 1504 C CA . LEU A 1 193 ? 13.727 -22.094 -9.328 1 97.25 193 LEU A CA 1
ATOM 1505 C C . LEU A 1 193 ? 13.336 -22 -10.797 1 97.25 193 LEU A C 1
ATOM 1507 O O . LEU A 1 193 ? 12.836 -22.984 -11.367 1 97.25 193 LEU A O 1
ATOM 1511 N N . CYS A 1 194 ? 13.555 -20.906 -11.414 1 97.31 194 CYS A N 1
ATOM 1512 C CA . CYS A 1 194 ? 13.258 -20.719 -12.828 1 97.31 194 CYS A CA 1
ATOM 1513 C C . CYS A 1 194 ? 14.102 -21.672 -13.68 1 97.31 194 CYS A C 1
ATOM 1515 O O . CYS A 1 194 ? 13.578 -22.328 -14.578 1 97.31 194 CYS A O 1
ATOM 1517 N N . LEU A 1 195 ? 15.344 -21.797 -13.367 1 97 195 LEU A N 1
ATOM 1518 C CA . LEU A 1 195 ? 16.234 -22.672 -14.102 1 97 195 LEU A CA 1
ATOM 1519 C C . LEU A 1 195 ? 15.852 -24.141 -13.898 1 97 195 LEU A C 1
ATOM 1521 O O . LEU A 1 195 ? 15.875 -24.922 -14.852 1 97 195 LEU A O 1
ATOM 1525 N N . TYR A 1 196 ? 15.453 -24.391 -12.75 1 97.06 196 TYR A N 1
ATOM 1526 C CA . TYR A 1 196 ? 15 -25.734 -12.414 1 97.06 196 TYR A CA 1
ATOM 1527 C C . TYR A 1 196 ? 13.805 -26.141 -13.266 1 97.06 196 TYR A C 1
ATOM 1529 O O . TYR A 1 196 ? 13.789 -27.219 -13.852 1 97.06 196 TYR A O 1
ATOM 1537 N N . TYR A 1 197 ? 12.852 -25.266 -13.398 1 94.75 197 TYR A N 1
ATOM 1538 C CA . TYR A 1 197 ? 11.625 -25.578 -14.117 1 94.75 197 TYR A CA 1
ATOM 1539 C C . TYR A 1 197 ? 11.836 -25.484 -15.625 1 94.75 197 TYR A C 1
ATOM 1541 O O . TYR A 1 197 ? 11.031 -26 -16.406 1 94.75 197 TYR A O 1
ATOM 1549 N N . GLU A 1 198 ? 12.961 -24.906 -16 1 93.31 198 GLU A N 1
ATOM 1550 C CA . GLU A 1 198 ? 13.328 -24.875 -17.422 1 93.31 198 GLU A CA 1
ATOM 1551 C C . GLU A 1 198 ? 14.242 -26.047 -17.781 1 93.31 198 GLU A C 1
ATOM 1553 O O . GLU A 1 198 ? 14.836 -26.062 -18.859 1 93.31 198 GLU A O 1
ATOM 1558 N N . ASP A 1 199 ? 14.406 -26.953 -16.812 1 92.25 199 ASP A N 1
ATOM 1559 C CA . ASP A 1 199 ? 15.148 -28.203 -16.984 1 92.25 199 ASP A CA 1
ATOM 1560 C C . ASP A 1 199 ? 16.656 -27.938 -17.062 1 92.25 199 ASP A C 1
ATOM 1562 O O . ASP A 1 199 ? 17.391 -28.688 -17.703 1 92.25 199 ASP A O 1
ATOM 1566 N N . CYS A 1 200 ? 17.078 -26.797 -16.594 1 94.5 200 CYS A N 1
ATOM 1567 C CA . CYS A 1 200 ? 18.5 -26.531 -16.375 1 94.5 200 CYS A CA 1
ATOM 1568 C C . CYS A 1 200 ? 18.906 -26.859 -14.945 1 94.5 200 CYS A C 1
ATOM 1570 O O . CYS A 1 200 ? 19.297 -25.969 -14.195 1 94.5 200 CYS A O 1
ATOM 1572 N N . ILE A 1 201 ? 18.938 -28.062 -14.641 1 95.56 201 ILE A N 1
ATOM 1573 C CA . ILE A 1 201 ? 19 -28.531 -13.266 1 95.56 201 ILE A CA 1
ATOM 1574 C C . ILE A 1 201 ? 20.359 -28.219 -12.664 1 95.56 201 ILE A C 1
ATOM 1576 O O . ILE A 1 201 ? 20.469 -27.781 -11.523 1 95.56 201 ILE A O 1
ATOM 1580 N N . GLU A 1 202 ? 21.391 -28.391 -13.43 1 95.31 202 GLU A N 1
ATOM 1581 C CA . GLU A 1 202 ? 22.75 -28.172 -12.93 1 95.31 202 GLU A CA 1
ATOM 1582 C C . GLU A 1 202 ? 22.953 -26.719 -12.508 1 95.31 202 GLU A C 1
ATOM 1584 O O . GLU A 1 202 ? 23.453 -26.438 -11.414 1 95.31 202 GLU A O 1
ATOM 1589 N N . LYS A 1 203 ? 22.578 -25.844 -13.398 1 97.12 203 LYS A N 1
ATOM 1590 C CA . LYS A 1 203 ? 22.672 -24.422 -13.078 1 97.12 203 LYS A CA 1
ATOM 1591 C C . LYS A 1 203 ? 21.781 -24.047 -11.906 1 97.12 203 LYS A C 1
ATOM 1593 O O . LYS A 1 203 ? 22.141 -23.203 -11.086 1 97.12 203 LYS A O 1
ATOM 1598 N N . ALA A 1 204 ? 20.578 -24.656 -11.852 1 98 204 ALA A N 1
ATOM 1599 C CA . ALA A 1 204 ? 19.656 -24.406 -10.758 1 98 204 ALA A CA 1
ATOM 1600 C C . ALA A 1 204 ? 20.281 -24.734 -9.414 1 98 204 ALA A C 1
ATOM 1602 O O . ALA A 1 204 ? 20.188 -23.969 -8.461 1 98 204 ALA A O 1
ATOM 1603 N N . VAL A 1 205 ? 20.969 -25.859 -9.344 1 98.06 205 VAL A N 1
ATOM 1604 C CA . VAL A 1 205 ? 21.609 -26.312 -8.109 1 98.06 205 VAL A CA 1
ATOM 1605 C C . VAL A 1 205 ? 22.672 -25.312 -7.664 1 98.06 205 VAL A C 1
ATOM 1607 O O . VAL A 1 205 ? 22.812 -25.031 -6.473 1 98.06 205 VAL A O 1
ATOM 1610 N N . GLN A 1 206 ? 23.359 -24.75 -8.609 1 98.06 206 GLN A N 1
ATOM 1611 C CA . GLN A 1 206 ? 24.375 -23.75 -8.281 1 98.06 206 GLN A CA 1
ATOM 1612 C C . GLN A 1 206 ? 23.766 -22.547 -7.586 1 98.06 206 GLN A C 1
ATOM 1614 O O . GLN A 1 206 ? 24.312 -22.047 -6.594 1 98.06 206 GLN A O 1
ATOM 1619 N N . PHE A 1 207 ? 22.703 -22.141 -8.078 1 98.44 207 PHE A N 1
ATOM 1620 C CA . PHE A 1 207 ? 22.047 -20.969 -7.492 1 98.44 207 PHE A CA 1
ATOM 1621 C C . PHE A 1 207 ? 21.438 -21.328 -6.141 1 98.44 207 PHE A C 1
ATOM 1623 O O . PHE A 1 207 ? 21.453 -20.5 -5.223 1 98.44 207 PHE A O 1
ATOM 1630 N N . PHE A 1 208 ? 20.844 -22.484 -5.973 1 98.5 208 PHE A N 1
ATOM 1631 C CA . PHE A 1 208 ? 20.328 -22.906 -4.676 1 98.5 208 PHE A CA 1
ATOM 1632 C C . PHE A 1 208 ? 21.438 -22.969 -3.639 1 98.5 208 PHE A C 1
ATOM 1634 O O . PHE A 1 208 ? 21.266 -22.531 -2.5 1 98.5 208 PHE A O 1
ATOM 1641 N N . VAL A 1 209 ? 22.578 -23.469 -4.047 1 98.25 209 VAL A N 1
ATOM 1642 C CA . VAL A 1 209 ? 23.719 -23.578 -3.15 1 98.25 209 VAL A CA 1
ATOM 1643 C C . VAL A 1 209 ? 24.188 -22.172 -2.758 1 98.25 209 VAL A C 1
ATOM 1645 O O . VAL A 1 209 ? 24.516 -21.922 -1.596 1 98.25 209 VAL A O 1
ATOM 1648 N N . GLN A 1 210 ? 24.234 -21.312 -3.768 1 98.19 210 GLN A N 1
ATOM 1649 C CA . GLN A 1 210 ? 24.609 -19.938 -3.484 1 98.19 210 GLN A CA 1
ATOM 1650 C C . GLN A 1 210 ? 23.641 -19.297 -2.496 1 98.19 210 GLN A C 1
ATOM 1652 O O . GLN A 1 210 ? 24.047 -18.578 -1.581 1 98.19 210 GLN A O 1
ATOM 1657 N N . ALA A 1 211 ? 22.328 -19.516 -2.691 1 98.31 211 ALA A N 1
ATOM 1658 C CA . ALA A 1 211 ? 21.312 -18.984 -1.773 1 98.31 211 ALA A CA 1
ATOM 1659 C C . ALA A 1 211 ? 21.547 -19.5 -0.355 1 98.31 211 ALA A C 1
ATOM 1661 O O . ALA A 1 211 ? 21.422 -18.75 0.612 1 98.31 211 ALA A O 1
ATOM 1662 N N . LEU A 1 212 ? 21.922 -20.766 -0.228 1 98 212 LEU A N 1
ATOM 1663 C CA . LEU A 1 212 ? 22.141 -21.391 1.07 1 98 212 LEU A CA 1
ATOM 1664 C C . LEU A 1 212 ? 23.422 -20.906 1.714 1 98 212 LEU A C 1
ATOM 1666 O O . LEU A 1 212 ? 23.562 -20.922 2.939 1 98 212 LEU A O 1
ATOM 1670 N N . ARG A 1 213 ? 24.391 -20.469 0.932 1 97.94 213 ARG A N 1
ATOM 1671 C CA . ARG A 1 213 ? 25.609 -19.844 1.465 1 97.94 213 ARG A CA 1
ATOM 1672 C C . ARG A 1 213 ? 25.297 -18.516 2.125 1 97.94 213 ARG A C 1
ATOM 1674 O O . ARG A 1 213 ? 25.891 -18.172 3.152 1 97.94 213 ARG A O 1
ATOM 1681 N N . MET A 1 214 ? 24.406 -17.812 1.426 1 97.62 214 MET A N 1
ATOM 1682 C CA . MET A 1 214 ? 24.031 -16.5 1.942 1 97.62 214 MET A CA 1
ATOM 1683 C C . MET A 1 214 ? 23.094 -16.641 3.141 1 97.62 214 MET A C 1
ATOM 1685 O O . MET A 1 214 ? 23.172 -15.836 4.082 1 97.62 214 MET A O 1
ATOM 1689 N N . ALA A 1 215 ? 22.141 -17.578 3.115 1 97.69 215 ALA A N 1
ATOM 1690 C CA . ALA A 1 215 ? 21.188 -17.844 4.184 1 97.69 215 ALA A CA 1
ATOM 1691 C C . ALA A 1 215 ? 21.031 -19.344 4.41 1 97.69 215 ALA A C 1
ATOM 1693 O O . ALA A 1 215 ? 20.125 -19.969 3.844 1 97.69 215 ALA A O 1
ATOM 1694 N N . PRO A 1 216 ? 21.75 -19.953 5.301 1 96.75 216 PRO A N 1
ATOM 1695 C CA . PRO A 1 216 ? 21.766 -21.391 5.516 1 96.75 216 PRO A CA 1
ATOM 1696 C C . PRO A 1 216 ? 20.422 -21.938 5.988 1 96.75 216 PRO A C 1
ATOM 1698 O O . PRO A 1 216 ? 20.109 -23.109 5.797 1 96.75 216 PRO A O 1
ATOM 1701 N N . ASP A 1 217 ? 19.625 -21.062 6.562 1 96.12 217 ASP A N 1
ATOM 1702 C CA . ASP A 1 217 ? 18.344 -21.5 7.109 1 96.12 217 ASP A CA 1
ATOM 1703 C C . ASP A 1 217 ? 17.203 -21.266 6.121 1 96.12 217 ASP A C 1
ATOM 1705 O O . ASP A 1 217 ? 16.031 -21.312 6.492 1 96.12 217 ASP A O 1
ATOM 1709 N N . HIS A 1 218 ? 17.531 -21.031 4.941 1 96.44 218 HIS A N 1
ATOM 1710 C CA . HIS A 1 218 ? 16.531 -20.828 3.904 1 96.44 218 HIS A CA 1
ATOM 1711 C C . HIS A 1 218 ? 15.828 -22.125 3.547 1 96.44 218 HIS A C 1
ATOM 1713 O O . HIS A 1 218 ? 16.312 -22.891 2.709 1 96.44 218 HIS A O 1
ATOM 1719 N N . GLU A 1 219 ? 14.719 -22.375 4 1 94.31 219 GLU A N 1
ATOM 1720 C CA . GLU A 1 219 ? 14.031 -23.656 3.932 1 94.31 219 GLU A CA 1
ATOM 1721 C C . GLU A 1 219 ? 13.664 -24 2.494 1 94.31 219 GLU A C 1
ATOM 1723 O O . GLU A 1 219 ? 13.883 -25.125 2.047 1 94.31 219 GLU A O 1
ATOM 1728 N N . LYS A 1 220 ? 13.109 -23.094 1.781 1 93.88 220 LYS A N 1
ATOM 1729 C CA . LYS A 1 220 ? 12.68 -23.344 0.409 1 93.88 220 LYS A CA 1
ATOM 1730 C C . LYS A 1 220 ? 13.859 -23.734 -0.477 1 93.88 220 LYS A C 1
ATOM 1732 O O . LYS A 1 220 ? 13.766 -24.656 -1.284 1 93.88 220 LYS A O 1
ATOM 1737 N N . ALA A 1 221 ? 14.938 -23.047 -0.32 1 97.31 221 ALA A N 1
ATOM 1738 C CA . ALA A 1 221 ? 16.141 -23.328 -1.102 1 97.31 221 ALA A CA 1
ATOM 1739 C C . ALA A 1 221 ? 16.703 -24.703 -0.759 1 97.31 221 ALA A C 1
ATOM 1741 O O . ALA A 1 221 ? 17.188 -25.422 -1.637 1 97.31 221 ALA A O 1
ATOM 1742 N N . CYS A 1 222 ? 16.625 -25.031 0.467 1 97.44 222 CYS A N 1
ATOM 1743 C CA . CYS A 1 222 ? 17.094 -26.344 0.907 1 97.44 222 CYS A CA 1
ATOM 1744 C C . CYS A 1 222 ? 16.297 -27.469 0.241 1 97.44 222 CYS A C 1
ATOM 1746 O O . CYS A 1 222 ? 16.875 -28.391 -0.321 1 97.44 222 CYS A O 1
ATOM 1748 N N . ILE A 1 223 ? 15.023 -27.359 0.279 1 95.69 223 ILE A N 1
ATOM 1749 C CA . ILE A 1 223 ? 14.141 -28.375 -0.294 1 95.69 223 ILE A CA 1
ATOM 1750 C C . ILE A 1 223 ? 14.336 -28.422 -1.808 1 95.69 223 ILE A C 1
ATOM 1752 O O . ILE A 1 223 ? 14.469 -29.516 -2.383 1 95.69 223 ILE A O 1
ATOM 1756 N N . ALA A 1 224 ? 14.352 -27.312 -2.412 1 96.44 224 ALA A N 1
ATOM 1757 C CA . ALA A 1 224 ? 14.516 -27.25 -3.863 1 96.44 224 ALA A CA 1
ATOM 1758 C C . ALA A 1 224 ? 15.859 -27.828 -4.289 1 96.44 224 ALA A C 1
ATOM 1760 O O . ALA A 1 224 ? 15.945 -28.531 -5.305 1 96.44 224 ALA A O 1
ATOM 1761 N N . CYS A 1 225 ? 16.891 -27.531 -3.553 1 97.69 225 CYS A N 1
ATOM 1762 C CA . CYS A 1 225 ? 18.219 -28.047 -3.842 1 97.69 225 CYS A CA 1
ATOM 1763 C C . CYS A 1 225 ? 18.25 -29.562 -3.729 1 97.69 225 CYS A C 1
ATOM 1765 O O . CYS A 1 225 ? 18.781 -30.25 -4.602 1 97.69 225 CYS A O 1
ATOM 1767 N N . ARG A 1 226 ? 17.703 -30.031 -2.73 1 97.38 226 ARG A N 1
ATOM 1768 C CA . ARG A 1 226 ? 17.609 -31.484 -2.529 1 97.38 226 ARG A CA 1
ATOM 1769 C C . ARG A 1 226 ? 16.844 -32.156 -3.67 1 97.38 226 ARG A C 1
ATOM 1771 O O . ARG A 1 226 ? 17.297 -33.156 -4.219 1 97.38 226 ARG A O 1
ATOM 1778 N N . ASN A 1 227 ? 15.711 -31.625 -4 1 96.94 227 ASN A N 1
ATOM 1779 C CA . ASN A 1 227 ? 14.898 -32.156 -5.086 1 96.94 227 ASN A CA 1
ATOM 1780 C C . ASN A 1 227 ? 15.633 -32.125 -6.422 1 96.94 227 ASN A C 1
ATOM 1782 O O . ASN A 1 227 ? 15.602 -33.062 -7.191 1 96.94 227 ASN A O 1
ATOM 1786 N N . ALA A 1 228 ? 16.281 -31.016 -6.641 1 97.81 228 ALA A N 1
ATOM 1787 C CA . ALA A 1 228 ? 17 -30.844 -7.898 1 97.81 228 ALA A CA 1
ATOM 1788 C C . ALA A 1 228 ? 18.141 -31.859 -8.016 1 97.81 228 ALA A C 1
ATOM 1790 O O . ALA A 1 228 ? 18.328 -32.469 -9.07 1 97.81 228 ALA A O 1
ATOM 1791 N N . LYS A 1 229 ? 18.844 -32.062 -6.984 1 97.81 229 LYS A N 1
ATOM 1792 C CA . LYS A 1 229 ? 19.938 -33.031 -6.973 1 97.81 229 LYS A CA 1
ATOM 1793 C C . LYS A 1 229 ? 19.422 -34.438 -7.141 1 97.81 229 LYS A C 1
ATOM 1795 O O . LYS A 1 229 ? 19.984 -35.25 -7.895 1 97.81 229 LYS A O 1
ATOM 1800 N N . ALA A 1 230 ? 18.406 -34.719 -6.453 1 97.75 230 ALA A N 1
ATOM 1801 C CA . ALA A 1 230 ? 17.797 -36.031 -6.551 1 97.75 230 ALA A CA 1
ATOM 1802 C C . ALA A 1 230 ? 17.281 -36.281 -7.965 1 97.75 230 ALA A C 1
ATOM 1804 O O . ALA A 1 230 ? 17.453 -37.406 -8.5 1 97.75 230 ALA A O 1
ATOM 1805 N N . LEU A 1 231 ? 16.641 -35.312 -8.508 1 97.25 231 LEU A N 1
ATOM 1806 C CA . LEU A 1 231 ? 16.094 -35.438 -9.859 1 97.25 231 LEU A CA 1
ATOM 1807 C C . LEU A 1 231 ? 17.203 -35.656 -10.875 1 97.25 231 LEU A C 1
ATOM 1809 O O . LEU A 1 231 ? 17.094 -36.531 -11.734 1 97.25 231 LEU A O 1
ATOM 1813 N N . LYS A 1 232 ? 18.219 -34.938 -10.805 1 96.31 232 LYS A N 1
ATOM 1814 C CA . LYS A 1 232 ? 19.375 -35.094 -11.688 1 96.31 232 LYS A CA 1
ATOM 1815 C C . LYS A 1 232 ? 19.984 -36.469 -11.562 1 96.31 232 LYS A C 1
ATOM 1817 O O . LYS A 1 232 ? 20.234 -37.125 -12.57 1 96.31 232 LYS A O 1
ATOM 1822 N N . ALA A 1 233 ? 20.188 -36.875 -10.375 1 97.38 233 ALA A N 1
ATOM 1823 C CA . ALA A 1 233 ? 20.797 -38.188 -10.117 1 97.38 233 ALA A CA 1
ATOM 1824 C C . ALA A 1 233 ? 19.953 -39.312 -10.672 1 97.38 233 ALA A C 1
ATOM 1826 O O . ALA A 1 233 ? 20.453 -40.219 -11.359 1 97.38 233 ALA A O 1
ATOM 1827 N N . LYS A 1 234 ? 18.656 -39.281 -10.367 1 97.81 234 LYS A N 1
ATOM 1828 C CA . LYS A 1 234 ? 17.75 -40.344 -10.812 1 97.81 234 LYS A CA 1
ATOM 1829 C C . LYS A 1 234 ? 17.641 -40.344 -12.336 1 97.81 234 LYS A C 1
ATOM 1831 O O . LYS A 1 234 ? 17.625 -41.438 -12.953 1 97.81 234 LYS A O 1
ATOM 1836 N N . LYS A 1 235 ? 17.5 -39.25 -12.898 1 96.69 235 LYS A N 1
ATOM 1837 C CA . LYS A 1 235 ? 17.406 -39.156 -14.352 1 96.69 235 LYS A CA 1
ATOM 1838 C C . LYS A 1 235 ? 18.672 -39.688 -15.016 1 96.69 235 LYS A C 1
ATOM 1840 O O . LYS A 1 235 ? 18.594 -40.469 -15.961 1 96.69 235 LYS A O 1
ATOM 1845 N N . GLU A 1 236 ? 19.844 -39.344 -14.5 1 97.12 236 GLU A N 1
ATOM 1846 C CA . GLU A 1 236 ? 21.125 -39.781 -15.055 1 97.12 236 GLU A CA 1
ATOM 1847 C C . GLU A 1 236 ? 21.312 -41.281 -14.852 1 97.12 236 GLU A C 1
ATOM 1849 O O . GLU A 1 236 ? 21.781 -42 -15.742 1 97.12 236 GLU A O 1
ATOM 1854 N N . ASP A 1 237 ? 20.969 -41.75 -13.695 1 98.12 237 ASP A N 1
ATOM 1855 C CA . ASP A 1 237 ? 21.031 -43.188 -13.43 1 98.12 237 ASP A CA 1
ATOM 1856 C C . ASP A 1 237 ? 20.094 -43.938 -14.352 1 98.12 237 ASP A C 1
ATOM 1858 O O . ASP A 1 237 ? 20.438 -45.031 -14.812 1 98.12 237 ASP A O 1
ATOM 1862 N N . GLY A 1 238 ? 18.906 -43.344 -14.516 1 98.19 238 GLY A N 1
ATOM 1863 C CA . GLY A 1 238 ? 17.984 -43.969 -15.453 1 98.19 238 GLY A CA 1
ATOM 1864 C C . GLY A 1 238 ? 18.531 -44.031 -16.859 1 98.19 238 GLY A C 1
ATOM 1865 O O . GLY A 1 238 ? 18.406 -45.062 -17.531 1 98.19 238 GLY A O 1
ATOM 1866 N N . ASN A 1 239 ? 19.109 -43.031 -17.297 1 97.75 239 ASN A N 1
ATOM 1867 C CA . ASN A 1 239 ? 19.75 -43 -18.609 1 97.75 239 ASN A CA 1
ATOM 1868 C C . ASN A 1 239 ? 20.859 -44.031 -18.719 1 97.75 239 ASN A C 1
ATOM 1870 O O . ASN A 1 239 ? 21 -44.688 -19.75 1 97.75 239 ASN A O 1
ATOM 1874 N N . LYS A 1 240 ? 21.672 -44.094 -17.688 1 98.12 240 LYS A N 1
ATOM 1875 C CA . LYS A 1 240 ? 22.766 -45.094 -17.672 1 98.12 240 LYS A CA 1
ATOM 1876 C C . LYS A 1 240 ? 22.234 -46.5 -17.719 1 98.12 240 LYS A C 1
ATOM 1878 O O . LYS A 1 240 ? 22.734 -47.344 -18.484 1 98.12 240 LYS A O 1
ATOM 1883 N N . ALA A 1 241 ? 21.266 -46.781 -16.938 1 98.5 241 ALA A N 1
ATOM 1884 C CA . ALA A 1 241 ? 20.641 -48.125 -16.938 1 98.5 241 ALA A CA 1
ATOM 1885 C C . ALA A 1 241 ? 20.062 -48.438 -18.312 1 98.5 241 ALA A C 1
ATOM 1887 O O . ALA A 1 241 ? 20.172 -49.594 -18.781 1 98.5 241 ALA A O 1
ATOM 1888 N N . PHE A 1 242 ? 19.469 -47.5 -18.906 1 98.06 242 PHE A N 1
ATOM 1889 C CA . PHE A 1 242 ? 18.906 -47.719 -20.25 1 98.06 242 PHE A CA 1
ATOM 1890 C C . PHE A 1 242 ? 20.016 -48.031 -21.25 1 98.06 242 PHE A C 1
ATOM 1892 O O . PHE A 1 242 ? 19.859 -48.969 -22.047 1 98.06 242 PHE A O 1
ATOM 1899 N N . LYS A 1 243 ? 21.078 -47.344 -21.219 1 97.81 243 LYS A N 1
ATOM 1900 C CA . LYS A 1 243 ? 22.203 -47.562 -22.125 1 97.81 243 LYS A CA 1
ATOM 1901 C C . LYS A 1 243 ? 22.828 -48.906 -21.922 1 97.81 243 LYS A C 1
ATOM 1903 O O . LYS A 1 243 ? 23.328 -49.531 -22.859 1 97.81 243 LYS A O 1
ATOM 1908 N N . GLU A 1 244 ? 22.781 -49.438 -20.703 1 97.44 244 GLU A N 1
ATOM 1909 C CA . GLU A 1 244 ? 23.359 -50.75 -20.359 1 97.44 244 GLU A CA 1
ATOM 1910 C C . GLU A 1 244 ? 22.375 -51.875 -20.625 1 97.44 244 GLU A C 1
ATOM 1912 O O . GLU A 1 244 ? 22.703 -53.062 -20.438 1 97.44 244 GLU A O 1
ATOM 1917 N N . GLY A 1 245 ? 21.188 -51.594 -21.047 1 96.38 245 GLY A N 1
ATOM 1918 C CA . GLY A 1 245 ? 20.188 -52.594 -21.422 1 96.38 245 GLY A CA 1
ATOM 1919 C C . GLY A 1 245 ? 19.359 -53.062 -20.25 1 96.38 245 GLY A C 1
ATOM 1920 O O . GLY A 1 245 ? 18.594 -54.031 -20.391 1 96.38 245 GLY A O 1
ATOM 1921 N N . ASN A 1 246 ? 19.641 -52.469 -19.125 1 97.69 246 ASN A N 1
ATOM 1922 C CA . ASN A 1 246 ? 18.828 -52.812 -17.953 1 97.69 246 ASN A CA 1
ATOM 1923 C C . ASN A 1 246 ? 17.516 -52 -17.938 1 97.69 246 ASN A C 1
ATOM 1925 O O . ASN A 1 246 ? 17.344 -51.125 -17.109 1 97.69 246 ASN A O 1
ATOM 1929 N N . TYR A 1 247 ? 16.578 -52.375 -18.641 1 97.81 247 TYR A N 1
ATOM 1930 C CA . TYR A 1 247 ? 15.367 -51.625 -18.906 1 97.81 247 TYR A CA 1
ATOM 1931 C C . TYR A 1 247 ? 14.461 -51.594 -17.672 1 97.81 247 TYR A C 1
ATOM 1933 O O . TYR A 1 247 ? 13.797 -50.594 -17.406 1 97.81 247 TYR A O 1
ATOM 1941 N N . LYS A 1 248 ? 14.352 -52.656 -16.969 1 97.38 248 LYS A N 1
ATOM 1942 C CA . LYS A 1 248 ? 13.516 -52.688 -15.773 1 97.38 248 LYS A CA 1
ATOM 1943 C C . LYS A 1 248 ? 13.984 -51.688 -14.734 1 97.38 248 LYS A C 1
ATOM 1945 O O . LYS A 1 248 ? 13.172 -50.969 -14.156 1 97.38 248 LYS A O 1
ATOM 1950 N N . LEU A 1 249 ? 15.297 -51.656 -14.586 1 97.94 249 LEU A N 1
ATOM 1951 C CA . LEU A 1 249 ? 15.859 -50.688 -13.656 1 97.94 249 LEU A CA 1
ATOM 1952 C C . LEU A 1 249 ? 15.641 -49.25 -14.148 1 97.94 249 LEU A C 1
ATOM 1954 O O . LEU A 1 249 ? 15.344 -48.375 -13.359 1 97.94 249 LEU A O 1
ATOM 1958 N N . ALA A 1 250 ? 15.844 -48.969 -15.391 1 98.5 250 ALA A N 1
ATOM 1959 C CA . ALA A 1 250 ? 15.617 -47.656 -15.977 1 98.5 250 ALA A CA 1
ATOM 1960 C C . ALA A 1 250 ? 14.18 -47.188 -15.734 1 98.5 250 ALA A C 1
ATOM 1962 O O . ALA A 1 250 ? 13.938 -46.031 -15.398 1 98.5 250 ALA A O 1
ATOM 1963 N N . TYR A 1 251 ? 13.219 -48.125 -15.898 1 98.25 251 TYR A N 1
ATOM 1964 C CA . TYR A 1 251 ? 11.812 -47.844 -15.672 1 98.25 251 TYR A CA 1
ATOM 1965 C C . TYR A 1 251 ? 11.578 -47.375 -14.234 1 98.25 251 TYR A C 1
ATOM 1967 O O . TYR A 1 251 ? 10.891 -46.375 -14.008 1 98.25 251 TYR A O 1
ATOM 1975 N N . GLU A 1 252 ? 12.102 -48.094 -13.336 1 98.38 252 GLU A N 1
ATOM 1976 C CA . GLU A 1 252 ? 11.922 -47.781 -11.93 1 98.38 252 GLU A CA 1
ATOM 1977 C C . GLU A 1 252 ? 12.531 -46.406 -11.594 1 98.38 252 GLU A C 1
ATOM 1979 O O . GLU A 1 252 ? 11.922 -45.625 -10.875 1 98.38 252 GLU A O 1
ATOM 1984 N N . LEU A 1 253 ? 13.711 -46.188 -12.094 1 98.44 253 LEU A N 1
ATOM 1985 C CA . LEU A 1 253 ? 14.406 -44.938 -11.812 1 98.44 253 LEU A CA 1
ATOM 1986 C C . LEU A 1 253 ? 13.656 -43.75 -12.406 1 98.44 253 LEU A C 1
ATOM 1988 O O . LEU A 1 253 ? 13.516 -42.719 -11.75 1 98.44 253 LEU A O 1
ATOM 1992 N N . TYR A 1 254 ? 13.172 -43.844 -13.617 1 98.5 254 TYR A N 1
ATOM 1993 C CA . TYR A 1 254 ? 12.383 -42.75 -14.219 1 98.5 254 TYR A CA 1
ATOM 1994 C C . TYR A 1 254 ? 11.086 -42.531 -13.445 1 98.5 254 TYR A C 1
ATOM 1996 O O . TYR A 1 254 ? 10.641 -41.406 -13.289 1 98.5 254 TYR A O 1
ATOM 2004 N N . THR A 1 255 ? 10.453 -43.656 -12.984 1 98.31 255 THR A N 1
ATOM 2005 C CA . THR A 1 255 ? 9.227 -43.562 -12.195 1 98.31 255 THR A CA 1
ATOM 2006 C C . THR A 1 255 ? 9.477 -42.812 -10.891 1 98.31 255 THR A C 1
ATOM 2008 O O . THR A 1 255 ? 8.664 -41.969 -10.477 1 98.31 255 THR A O 1
ATOM 2011 N N . GLU A 1 256 ? 10.586 -43.125 -10.289 1 98 256 GLU A N 1
ATOM 2012 C CA . GLU A 1 256 ? 10.961 -42.438 -9.062 1 98 256 GLU A CA 1
ATOM 2013 C C . GLU A 1 256 ? 11.227 -40.938 -9.344 1 98 256 GLU A C 1
ATOM 2015 O O . GLU A 1 256 ? 10.859 -40.094 -8.547 1 98 256 GLU A O 1
ATOM 2020 N N . ALA A 1 257 ? 11.922 -40.656 -10.422 1 97.81 257 ALA A N 1
ATOM 2021 C CA . ALA A 1 257 ? 12.219 -39.281 -10.805 1 97.81 257 ALA A CA 1
ATOM 2022 C C . ALA A 1 257 ? 10.938 -38.5 -11 1 97.81 257 ALA A C 1
ATOM 2024 O O . ALA A 1 257 ? 10.859 -37.312 -10.609 1 97.81 257 ALA A O 1
ATOM 2025 N N . LEU A 1 258 ? 9.906 -39.062 -11.57 1 97.38 258 LEU A N 1
ATOM 2026 C CA . LEU A 1 258 ? 8.625 -38.438 -11.844 1 97.38 258 LEU A CA 1
ATOM 2027 C C . LEU A 1 258 ? 7.914 -38.062 -10.547 1 97.38 258 LEU A C 1
ATOM 2029 O O . LEU A 1 258 ? 7.117 -37.125 -10.516 1 97.38 258 LEU A O 1
ATOM 2033 N N . GLY A 1 259 ? 8.211 -38.719 -9.5 1 96.12 259 GLY A N 1
ATOM 2034 C CA . GLY A 1 259 ? 7.555 -38.5 -8.219 1 96.12 259 GLY A CA 1
ATOM 2035 C C . GLY A 1 259 ? 8.211 -37.438 -7.387 1 96.12 259 GLY A C 1
ATOM 2036 O O . GLY A 1 259 ? 7.648 -36.969 -6.383 1 96.12 259 GLY A O 1
ATOM 2037 N N . ILE A 1 260 ? 9.32 -36.906 -7.809 1 95.88 260 ILE A N 1
ATOM 2038 C CA . ILE A 1 260 ? 10.086 -35.969 -7.008 1 95.88 260 ILE A CA 1
ATOM 2039 C C . ILE A 1 260 ? 9.398 -34.594 -7.012 1 95.88 260 ILE A C 1
ATOM 2041 O O . ILE A 1 260 ? 9.195 -34 -5.953 1 95.88 260 ILE A O 1
ATOM 2045 N N . ASP A 1 261 ? 9.07 -34.094 -8.18 1 92.88 261 ASP A N 1
ATOM 2046 C CA . ASP A 1 261 ? 8.422 -32.781 -8.273 1 92.88 261 ASP A CA 1
ATOM 2047 C C . ASP A 1 261 ? 7.41 -32.781 -9.422 1 92.88 261 ASP A C 1
ATOM 2049 O O . ASP A 1 261 ? 7.77 -32.469 -10.57 1 92.88 261 ASP A O 1
ATOM 2053 N N . PRO A 1 262 ? 6.195 -32.875 -9.062 1 89.56 262 PRO A N 1
ATOM 2054 C CA . PRO A 1 262 ? 5.156 -32.906 -10.094 1 89.56 262 PRO A CA 1
ATOM 2055 C C . PRO A 1 262 ? 5 -31.578 -10.812 1 89.56 262 PRO A C 1
ATOM 2057 O O . PRO A 1 262 ? 4.406 -31.516 -11.898 1 89.56 262 PRO A O 1
ATOM 2060 N N . ASN A 1 263 ? 5.594 -30.562 -10.266 1 87.69 263 ASN A N 1
ATOM 2061 C CA . ASN A 1 263 ? 5.418 -29.234 -10.852 1 87.69 263 ASN A CA 1
ATOM 2062 C C . ASN A 1 263 ? 6.453 -28.969 -11.938 1 87.69 263 ASN A C 1
ATOM 2064 O O . ASN A 1 263 ? 6.355 -27.969 -12.656 1 87.69 263 ASN A O 1
ATOM 2068 N N . ASN A 1 264 ? 7.438 -29.797 -12.062 1 92.44 264 ASN A N 1
ATOM 2069 C CA . ASN A 1 264 ? 8.453 -29.625 -13.094 1 92.44 264 ASN A CA 1
ATOM 2070 C C . ASN A 1 264 ? 7.98 -30.172 -14.438 1 92.44 264 ASN A C 1
ATOM 2072 O O . ASN A 1 264 ? 8.391 -31.266 -14.852 1 92.44 264 ASN A O 1
ATOM 2076 N N . ILE A 1 265 ? 7.266 -29.391 -15.141 1 92.69 265 ILE A N 1
ATOM 2077 C CA . ILE A 1 265 ? 6.527 -29.797 -16.328 1 92.69 265 ILE A CA 1
ATOM 2078 C C . ILE A 1 265 ? 7.504 -30.219 -17.422 1 92.69 265 ILE A C 1
ATOM 2080 O O . ILE A 1 265 ? 7.363 -31.281 -18.016 1 92.69 265 ILE A O 1
ATOM 2084 N N . LYS A 1 266 ? 8.5 -29.531 -17.734 1 93.44 266 LYS A N 1
ATOM 2085 C CA . LYS A 1 266 ? 9.422 -29.781 -18.828 1 93.44 266 LYS A CA 1
ATOM 2086 C C . LYS A 1 266 ? 10.234 -31.047 -18.594 1 93.44 266 LYS A C 1
ATOM 2088 O O . LYS A 1 266 ? 10.328 -31.906 -19.484 1 93.44 266 LYS A O 1
ATOM 2093 N N . THR A 1 267 ? 10.734 -31.172 -17.406 1 95.38 267 THR A N 1
ATOM 2094 C CA . THR A 1 267 ? 11.523 -32.344 -17.078 1 95.38 267 THR A CA 1
ATOM 2095 C C . THR A 1 267 ? 10.641 -33.594 -17.047 1 95.38 267 THR A C 1
ATOM 2097 O O . THR A 1 267 ? 11.055 -34.656 -17.5 1 95.38 267 THR A O 1
ATOM 2100 N N . ASN A 1 268 ? 9.438 -33.438 -16.547 1 96.12 268 ASN A N 1
ATOM 2101 C CA . ASN A 1 268 ? 8.531 -34.562 -16.453 1 96.12 268 ASN A CA 1
ATOM 2102 C C . ASN A 1 268 ? 8.086 -35.062 -17.828 1 96.12 268 ASN A C 1
ATOM 2104 O O . ASN A 1 268 ? 7.859 -36.25 -18.047 1 96.12 268 ASN A O 1
ATOM 2108 N N . ALA A 1 269 ? 7.945 -34.125 -18.734 1 97.06 269 ALA A N 1
ATOM 2109 C CA . ALA A 1 269 ? 7.641 -34.531 -20.109 1 97.06 269 ALA A CA 1
ATOM 2110 C C . ALA A 1 269 ? 8.742 -35.406 -20.672 1 97.06 269 ALA A C 1
ATOM 2112 O O . ALA A 1 269 ? 8.461 -36.438 -21.297 1 97.06 269 ALA A O 1
ATOM 2113 N N . LYS A 1 270 ? 9.914 -35.094 -20.438 1 96.81 270 LYS A N 1
ATOM 2114 C CA . LYS A 1 270 ? 11.055 -35.875 -20.922 1 96.81 270 LYS A CA 1
ATOM 2115 C C . LYS A 1 270 ? 11.133 -37.25 -20.219 1 96.81 270 LYS A C 1
ATOM 2117 O O . LYS A 1 270 ? 11.414 -38.25 -20.844 1 96.81 270 LYS A O 1
ATOM 2122 N N . LEU A 1 271 ? 10.844 -37.156 -18.984 1 97.81 271 LEU A N 1
ATOM 2123 C CA . LEU A 1 271 ? 10.906 -38.375 -18.203 1 97.81 271 LEU A CA 1
ATOM 2124 C C . LEU A 1 271 ? 9.828 -39.375 -18.641 1 97.81 271 LEU A C 1
ATOM 2126 O O . LEU A 1 271 ? 10.078 -40.562 -18.75 1 97.81 271 LEU A O 1
ATOM 2130 N N . TYR A 1 272 ? 8.648 -38.844 -18.859 1 98.31 272 TYR A N 1
ATOM 2131 C CA . TYR A 1 272 ? 7.59 -39.688 -19.391 1 98.31 272 TYR A CA 1
ATOM 2132 C C . TYR A 1 272 ? 7.988 -40.281 -20.734 1 98.31 272 TYR A C 1
ATOM 2134 O O . TYR A 1 272 ? 7.738 -41.469 -21.016 1 98.31 272 TYR A O 1
ATOM 2142 N N . CYS A 1 273 ? 8.562 -39.5 -21.578 1 97.88 273 CYS A N 1
ATOM 2143 C CA . CYS A 1 273 ? 9.008 -39.969 -22.875 1 97.88 273 CYS A CA 1
ATOM 2144 C C . CYS A 1 273 ? 10.078 -41.062 -22.734 1 97.88 273 CYS A C 1
ATOM 2146 O O . CYS A 1 273 ? 10.039 -42.062 -23.422 1 97.88 273 CYS A O 1
ATOM 2148 N N . ASN A 1 274 ? 11.023 -40.875 -21.844 1 98.06 274 ASN A N 1
ATOM 2149 C CA . ASN A 1 274 ? 12.07 -41.844 -21.594 1 98.06 274 ASN A CA 1
ATOM 2150 C C . ASN A 1 274 ? 11.484 -43.156 -21.078 1 98.06 274 ASN A C 1
ATOM 2152 O O . ASN A 1 274 ? 11.875 -44.25 -21.531 1 98.06 274 ASN A O 1
ATOM 2156 N N . ARG A 1 275 ? 10.594 -43 -20.188 1 98.38 275 ARG A N 1
ATOM 2157 C CA . ARG A 1 275 ? 9.953 -44.188 -19.656 1 98.38 275 ARG A CA 1
ATOM 2158 C C . ARG A 1 275 ? 9.133 -44.906 -20.734 1 98.38 275 ARG A C 1
ATOM 2160 O O . ARG A 1 275 ? 9.055 -46.125 -20.75 1 98.38 275 ARG A O 1
ATOM 2167 N N . GLY A 1 276 ? 8.484 -44.125 -21.578 1 98.12 276 GLY A N 1
ATOM 2168 C CA . GLY A 1 276 ? 7.801 -44.719 -22.734 1 98.12 276 GLY A CA 1
ATOM 2169 C C . GLY A 1 276 ? 8.719 -45.5 -23.641 1 98.12 276 GLY A C 1
ATOM 2170 O O . GLY A 1 276 ? 8.359 -46.562 -24.125 1 98.12 276 GLY A O 1
ATOM 2171 N N . THR A 1 277 ? 9.898 -44.969 -23.891 1 97.69 277 THR A N 1
ATOM 2172 C CA . THR A 1 277 ? 10.891 -45.656 -24.688 1 97.69 277 THR A CA 1
ATOM 2173 C C . THR A 1 277 ? 11.281 -47 -24.031 1 97.69 277 THR A C 1
ATOM 2175 O O . THR A 1 277 ? 11.406 -48 -24.719 1 97.69 277 THR A O 1
ATOM 2178 N N . VAL A 1 278 ? 11.469 -46.938 -22.781 1 98.19 278 VAL A N 1
ATOM 2179 C CA . VAL A 1 278 ? 11.82 -48.125 -22.016 1 98.19 278 VAL A CA 1
ATOM 2180 C C . VAL A 1 278 ? 10.695 -49.156 -22.141 1 98.19 278 VAL A C 1
ATOM 2182 O O . VAL A 1 278 ? 10.953 -50.344 -22.391 1 98.19 278 VAL A O 1
ATOM 2185 N N . ASN A 1 279 ? 9.469 -48.719 -21.969 1 98 279 ASN A N 1
ATOM 2186 C CA . ASN A 1 279 ? 8.32 -49.625 -22.094 1 98 279 ASN A CA 1
ATOM 2187 C C . ASN A 1 279 ? 8.219 -50.219 -23.484 1 98 279 ASN A C 1
ATOM 2189 O O . ASN A 1 279 ? 7.816 -51.375 -23.641 1 98 279 ASN A O 1
ATOM 2193 N N . SER A 1 280 ? 8.523 -49.438 -24.469 1 96.62 280 SER A N 1
ATOM 2194 C CA . SER A 1 280 ? 8.539 -49.969 -25.844 1 96.62 280 SER A CA 1
ATOM 2195 C C . SER A 1 280 ? 9.57 -51.094 -25.984 1 96.62 280 SER A C 1
ATOM 2197 O O . SER A 1 280 ? 9.305 -52.094 -26.641 1 96.62 280 SER A O 1
ATOM 2199 N N . LYS A 1 281 ? 10.734 -50.938 -25.375 1 96.5 281 LYS A N 1
ATOM 2200 C CA . LYS A 1 281 ? 11.781 -51.969 -25.422 1 96.5 281 LYS A CA 1
ATOM 2201 C C . LYS A 1 281 ? 11.375 -53.219 -24.641 1 96.5 281 LYS A C 1
ATOM 2203 O O . LYS A 1 281 ? 11.781 -54.312 -25 1 96.5 281 LYS A O 1
ATOM 2208 N N . LEU A 1 282 ? 10.586 -53.031 -23.703 1 96.69 282 LEU A N 1
ATOM 2209 C CA . LEU A 1 282 ? 10.086 -54.125 -22.906 1 96.69 282 LEU A CA 1
ATOM 2210 C C . LEU A 1 282 ? 8.859 -54.75 -23.547 1 96.69 282 LEU A C 1
ATOM 2212 O O . LEU A 1 282 ? 8.242 -55.656 -22.969 1 96.69 282 LEU A O 1
ATOM 2216 N N . ARG A 1 283 ? 8.383 -54.25 -24.688 1 94.81 283 ARG A N 1
ATOM 2217 C CA . ARG A 1 283 ? 7.258 -54.719 -25.484 1 94.81 283 ARG A CA 1
ATOM 2218 C C . ARG A 1 283 ? 5.934 -54.5 -24.766 1 94.81 283 ARG A C 1
ATOM 2220 O O . ARG A 1 283 ? 4.984 -55.25 -24.938 1 94.81 283 ARG A O 1
ATOM 2227 N N . LYS A 1 284 ? 6.016 -53.562 -23.844 1 97 284 LYS A N 1
ATOM 2228 C CA . LYS A 1 284 ? 4.781 -53.094 -23.25 1 97 284 LYS A CA 1
ATOM 2229 C C . LYS A 1 284 ? 4.262 -51.844 -23.984 1 97 284 LYS A C 1
ATOM 2231 O O . LYS A 1 284 ? 4.297 -50.75 -23.453 1 97 284 LYS A O 1
ATOM 2236 N N . LEU A 1 285 ? 3.693 -52.062 -25.062 1 97.12 285 LEU A N 1
ATOM 2237 C CA . LEU A 1 285 ? 3.4 -51 -26.016 1 97.12 285 LEU A CA 1
ATOM 2238 C C . LEU A 1 285 ? 2.26 -50.094 -25.516 1 97.12 285 LEU A C 1
ATOM 2240 O O . LEU A 1 285 ? 2.268 -48.906 -25.734 1 97.12 285 LEU A O 1
ATOM 2244 N N . ASP A 1 286 ? 1.294 -50.656 -24.812 1 97 286 ASP A N 1
ATOM 2245 C CA . ASP A 1 286 ? 0.193 -49.844 -24.281 1 97 286 ASP A CA 1
ATOM 2246 C C . ASP A 1 286 ? 0.686 -48.875 -23.219 1 97 286 ASP A C 1
ATOM 2248 O O . ASP A 1 286 ? 0.265 -47.719 -23.188 1 97 286 ASP A O 1
ATOM 2252 N N . ASP A 1 287 ? 1.573 -49.375 -22.391 1 97.75 287 ASP A N 1
ATOM 2253 C CA . ASP A 1 287 ? 2.17 -48.531 -21.375 1 97.75 287 ASP A CA 1
ATOM 2254 C C . ASP A 1 287 ? 3.025 -47.438 -22 1 97.75 287 ASP A C 1
ATOM 2256 O O . ASP A 1 287 ? 3.066 -46.312 -21.516 1 97.75 287 ASP A O 1
ATOM 2260 N N . ALA A 1 288 ? 3.705 -47.75 -23.016 1 98.31 288 ALA A N 1
ATOM 2261 C CA . ALA A 1 288 ? 4.52 -46.781 -23.734 1 98.31 288 ALA A CA 1
ATOM 2262 C C . ALA A 1 288 ? 3.654 -45.688 -24.312 1 98.31 288 ALA A C 1
ATOM 2264 O O . ALA A 1 288 ? 4.012 -44.5 -24.25 1 98.31 288 ALA A O 1
ATOM 2265 N N . ILE A 1 289 ? 2.473 -46.062 -24.875 1 98.19 289 ILE A N 1
ATOM 2266 C CA . ILE A 1 289 ? 1.546 -45.094 -25.453 1 98.19 289 ILE A CA 1
ATOM 2267 C C . ILE A 1 289 ? 1.02 -44.156 -24.359 1 98.19 289 ILE A C 1
ATOM 2269 O O . ILE A 1 289 ? 0.944 -42.938 -24.547 1 98.19 289 ILE A O 1
ATOM 2273 N N . GLU A 1 290 ? 0.682 -44.75 -23.25 1 98.44 290 GLU A N 1
ATOM 2274 C CA . GLU A 1 290 ? 0.177 -43.938 -22.141 1 98.44 290 GLU A CA 1
ATOM 2275 C C . GLU A 1 290 ? 1.224 -42.938 -21.656 1 98.44 290 GLU A C 1
ATOM 2277 O O . GLU A 1 290 ? 0.91 -41.781 -21.406 1 98.44 290 GLU A O 1
ATOM 2282 N N . ASP A 1 291 ? 2.479 -43.375 -21.5 1 98.5 291 ASP A N 1
ATOM 2283 C CA . ASP A 1 291 ? 3.561 -42.5 -21.062 1 98.5 291 ASP A CA 1
ATOM 2284 C C . ASP A 1 291 ? 3.799 -41.375 -22.062 1 98.5 291 ASP A C 1
ATOM 2286 O O . ASP A 1 291 ? 3.959 -40.219 -21.672 1 98.5 291 ASP A O 1
ATOM 2290 N N . CYS A 1 292 ? 3.814 -41.75 -23.266 1 98.31 292 CYS A N 1
ATOM 2291 C CA . CYS A 1 292 ? 4.027 -40.719 -24.281 1 98.31 292 CYS A CA 1
ATOM 2292 C C . CYS A 1 292 ? 2.85 -39.75 -24.328 1 98.31 292 CYS A C 1
ATOM 2294 O O . CYS A 1 292 ? 3.029 -38.562 -24.594 1 98.31 292 CYS A O 1
ATOM 2296 N N . THR A 1 293 ? 1.617 -40.219 -24.109 1 98.44 293 THR A N 1
ATOM 2297 C CA . THR A 1 293 ? 0.445 -39.344 -24.031 1 98.44 293 THR A CA 1
ATOM 2298 C C . THR A 1 293 ? 0.572 -38.344 -22.891 1 98.44 293 THR A C 1
ATOM 2300 O O . THR A 1 293 ? 0.233 -37.156 -23.031 1 98.44 293 THR A O 1
ATOM 2303 N N . ASN A 1 294 ? 1.052 -38.875 -21.797 1 97.94 294 ASN A N 1
ATOM 2304 C CA . ASN A 1 294 ? 1.291 -38 -20.672 1 97.94 294 ASN A CA 1
ATOM 2305 C C . ASN A 1 294 ? 2.354 -36.938 -20.984 1 97.94 294 ASN A C 1
ATOM 2307 O O . ASN A 1 294 ? 2.24 -35.781 -20.562 1 97.94 294 ASN A O 1
ATOM 2311 N N . ALA A 1 295 ? 3.416 -37.344 -21.656 1 98.06 295 ALA A N 1
ATOM 2312 C CA . ALA A 1 295 ? 4.465 -36.406 -22.062 1 98.06 295 ALA A CA 1
ATOM 2313 C C . ALA A 1 295 ? 3.896 -35.312 -22.938 1 98.06 295 ALA A C 1
ATOM 2315 O O . ALA A 1 295 ? 4.203 -34.125 -22.734 1 98.06 295 ALA A O 1
ATOM 2316 N N . VAL A 1 296 ? 3.002 -35.625 -23.891 1 97.19 296 VAL A N 1
ATOM 2317 C CA . VAL A 1 296 ? 2.418 -34.688 -24.828 1 97.19 296 VAL A CA 1
ATOM 2318 C C . VAL A 1 296 ? 1.43 -33.781 -24.109 1 97.19 296 VAL A C 1
ATOM 2320 O O . VAL A 1 296 ? 1.305 -32.594 -24.438 1 97.19 296 VAL A O 1
ATOM 2323 N N . LYS A 1 297 ? 0.73 -34.312 -23.141 1 96.69 297 LYS A N 1
ATOM 2324 C CA . LYS A 1 297 ? -0.201 -33.5 -22.344 1 96.69 297 LYS A CA 1
ATOM 2325 C C . LYS A 1 297 ? 0.529 -32.406 -21.562 1 96.69 297 LYS A C 1
ATOM 2327 O O . LYS A 1 297 ? 0.003 -31.312 -21.391 1 96.69 297 LYS A O 1
ATOM 2332 N N . LEU A 1 298 ? 1.701 -32.75 -21.125 1 94.56 298 LEU A N 1
ATOM 2333 C CA . LEU A 1 298 ? 2.514 -31.781 -20.375 1 94.56 298 LEU A CA 1
ATOM 2334 C C . LEU A 1 298 ? 3.148 -30.75 -21.312 1 94.56 298 LEU A C 1
ATOM 2336 O O . LEU A 1 298 ? 3.137 -29.562 -21.031 1 94.56 298 LEU A O 1
ATOM 2340 N N . ASP A 1 299 ? 3.666 -31.234 -22.391 1 93.56 299 ASP A N 1
ATOM 2341 C CA . ASP A 1 299 ? 4.297 -30.375 -23.391 1 93.56 299 ASP A CA 1
ATOM 2342 C C . ASP A 1 299 ? 3.877 -30.781 -24.797 1 93.56 299 ASP A C 1
ATOM 2344 O O . ASP A 1 299 ? 4.453 -31.703 -25.375 1 93.56 299 ASP A O 1
ATOM 2348 N N . ASP A 1 300 ? 3.029 -30 -25.375 1 93.94 300 ASP A N 1
ATOM 2349 C CA . ASP A 1 300 ? 2.451 -30.359 -26.672 1 93.94 300 ASP A CA 1
ATOM 2350 C C . ASP A 1 300 ? 3.416 -30.031 -27.812 1 93.94 300 ASP A C 1
ATOM 2352 O O . ASP A 1 300 ? 3.119 -30.312 -28.984 1 93.94 300 ASP A O 1
ATOM 2356 N N . THR A 1 301 ? 4.566 -29.578 -27.531 1 92.5 301 THR A N 1
ATOM 2357 C CA . THR A 1 301 ? 5.535 -29.25 -28.578 1 92.5 301 THR A CA 1
ATOM 2358 C C . THR A 1 301 ? 6.688 -30.266 -28.562 1 92.5 301 THR A C 1
ATOM 2360 O O . THR A 1 301 ? 7.621 -30.141 -29.359 1 92.5 301 THR A O 1
ATOM 2363 N N . TYR A 1 302 ? 6.598 -31.172 -27.672 1 94.38 302 TYR A N 1
ATOM 2364 C CA . TYR A 1 302 ? 7.684 -32.125 -27.531 1 94.38 302 TYR A CA 1
ATOM 2365 C C . TYR A 1 302 ? 7.621 -33.188 -28.641 1 94.38 302 TYR A C 1
ATOM 2367 O O . TYR A 1 302 ? 7.027 -34.25 -28.453 1 94.38 302 TYR A O 1
ATOM 2375 N N . ILE A 1 303 ? 8.32 -33.094 -29.641 1 95.69 303 ILE A N 1
ATOM 2376 C CA . ILE A 1 303 ? 8.25 -33.844 -30.891 1 95.69 303 ILE A CA 1
ATOM 2377 C C . ILE A 1 303 ? 8.664 -35.312 -30.641 1 95.69 303 ILE A C 1
ATOM 2379 O O . ILE A 1 303 ? 8.078 -36.219 -31.188 1 95.69 303 ILE A O 1
ATOM 2383 N N . LYS A 1 304 ? 9.633 -35.5 -29.781 1 96.38 304 LYS A N 1
ATOM 2384 C CA . LYS A 1 304 ? 10.156 -36.844 -29.531 1 96.38 304 LYS A CA 1
ATOM 2385 C C . LYS A 1 304 ? 9.078 -37.75 -28.969 1 96.38 304 LYS A C 1
ATOM 2387 O O . LYS A 1 304 ? 9.047 -38.938 -29.266 1 96.38 304 LYS A O 1
ATOM 2392 N N . ALA A 1 305 ? 8.258 -37.188 -28.188 1 97.69 305 ALA A N 1
ATOM 2393 C CA . ALA A 1 305 ? 7.172 -37.969 -27.609 1 97.69 305 ALA A CA 1
ATOM 2394 C C . ALA A 1 305 ? 6.164 -38.375 -28.672 1 97.69 305 ALA A C 1
ATOM 2396 O O . ALA A 1 305 ? 5.668 -39.5 -28.656 1 97.69 305 ALA A O 1
ATOM 2397 N N . TYR A 1 306 ? 5.875 -37.5 -29.562 1 97.81 306 TYR A N 1
ATOM 2398 C CA . TYR A 1 306 ? 4.988 -37.844 -30.688 1 97.81 306 TYR A CA 1
ATOM 2399 C C . TYR A 1 306 ? 5.586 -38.938 -31.547 1 97.81 306 TYR A C 1
ATOM 2401 O O . TYR A 1 306 ? 4.875 -39.844 -31.969 1 97.81 306 TYR A O 1
ATOM 2409 N N . LEU A 1 307 ? 6.848 -38.812 -31.828 1 97.56 307 LEU A N 1
ATOM 2410 C CA . LEU A 1 307 ? 7.531 -39.812 -32.656 1 97.56 307 LEU A CA 1
ATOM 2411 C C . LEU A 1 307 ? 7.477 -41.188 -32.031 1 97.56 307 LEU A C 1
ATOM 2413 O O . LEU A 1 307 ? 7.172 -42.188 -32.688 1 97.56 307 LEU A O 1
ATOM 2417 N N . ARG A 1 308 ? 7.754 -41.188 -30.766 1 97.12 308 ARG A N 1
ATOM 2418 C CA . ARG A 1 308 ? 7.742 -42.469 -30.031 1 97.12 308 ARG A CA 1
ATOM 2419 C C . ARG A 1 308 ? 6.336 -43.062 -29.969 1 97.12 308 ARG A C 1
ATOM 2421 O O . ARG A 1 308 ? 6.141 -44.25 -30.172 1 97.12 308 ARG A O 1
ATOM 2428 N N . ARG A 1 309 ? 5.367 -42.219 -29.688 1 98.12 309 ARG A N 1
ATOM 2429 C CA . ARG A 1 309 ? 3.982 -42.688 -29.609 1 98.12 309 ARG A CA 1
ATOM 2430 C C . ARG A 1 309 ? 3.488 -43.156 -30.969 1 98.12 309 ARG A C 1
ATOM 2432 O O . ARG A 1 309 ? 2.803 -44.188 -31.047 1 98.12 309 ARG A O 1
ATOM 2439 N N . ALA A 1 310 ? 3.852 -42.469 -32 1 97.94 310 ALA A N 1
ATOM 2440 C CA . ALA A 1 310 ? 3.461 -42.875 -33.375 1 97.94 310 ALA A CA 1
ATOM 2441 C C . ALA A 1 310 ? 4.023 -44.25 -33.719 1 97.94 310 ALA A C 1
ATOM 2443 O O . ALA A 1 310 ? 3.334 -45.062 -34.344 1 97.94 310 ALA A O 1
ATOM 2444 N N . GLN A 1 311 ? 5.262 -44.469 -33.438 1 97.25 311 GLN A N 1
ATOM 2445 C CA . GLN A 1 311 ? 5.883 -45.75 -33.688 1 97.25 311 GLN A CA 1
ATOM 2446 C C . GLN A 1 311 ? 5.156 -46.875 -32.938 1 97.25 311 GLN A C 1
ATOM 2448 O O . GLN A 1 311 ? 4.953 -47.969 -33.469 1 97.25 311 GLN A O 1
ATOM 2453 N N . CYS A 1 312 ? 4.801 -46.625 -31.734 1 97.31 312 CYS A N 1
ATOM 2454 C CA . CYS A 1 312 ? 4.059 -47.594 -30.953 1 97.31 312 CYS A CA 1
ATOM 2455 C C . CYS A 1 312 ? 2.691 -47.875 -31.578 1 97.31 312 CYS A C 1
ATOM 2457 O O . CYS A 1 312 ? 2.223 -49 -31.594 1 97.31 312 CYS A O 1
ATOM 2459 N N . TYR A 1 313 ? 2.021 -46.812 -32.062 1 97.38 313 TYR A N 1
ATOM 2460 C CA . TYR A 1 313 ? 0.76 -47 -32.781 1 97.38 313 TYR A CA 1
ATOM 2461 C C . TYR A 1 313 ? 0.946 -47.875 -34.031 1 97.38 313 TYR A C 1
ATOM 2463 O O . TYR A 1 313 ? 0.097 -48.719 -34.344 1 97.38 313 TYR A O 1
ATOM 2471 N N . MET A 1 314 ? 2.068 -47.625 -34.719 1 96.12 314 MET A N 1
ATOM 2472 C CA . MET A 1 314 ? 2.367 -48.469 -35.906 1 96.12 314 MET A CA 1
ATOM 2473 C C . MET A 1 314 ? 2.527 -49.938 -35.5 1 96.12 314 MET A C 1
ATOM 2475 O O . MET A 1 314 ? 1.997 -50.812 -36.156 1 96.12 314 MET A O 1
ATOM 2479 N N . ASP A 1 315 ? 3.15 -50.125 -34.375 1 95.19 315 ASP A N 1
ATOM 2480 C CA . ASP A 1 315 ? 3.438 -51.5 -33.906 1 95.19 315 ASP A CA 1
ATOM 2481 C C . ASP A 1 315 ? 2.178 -52.156 -33.375 1 95.19 315 ASP A C 1
ATOM 2483 O O . ASP A 1 315 ? 2.084 -53.406 -33.375 1 95.19 315 ASP A O 1
ATOM 2487 N N . THR A 1 316 ? 1.268 -51.406 -32.938 1 95.19 316 THR A N 1
ATOM 2488 C CA . THR A 1 316 ? 0.026 -51.969 -32.406 1 95.19 316 THR A CA 1
ATOM 2489 C C . THR A 1 316 ? -1.086 -51.906 -33.469 1 95.19 316 THR A C 1
ATOM 2491 O O . THR A 1 316 ? -2.26 -52.094 -33.125 1 95.19 316 THR A O 1
ATOM 2494 N N . GLU A 1 317 ? -0.807 -51.438 -34.656 1 91.88 317 GLU A N 1
ATOM 2495 C CA . GLU A 1 317 ? -1.678 -51.406 -35.844 1 91.88 317 GLU A CA 1
ATOM 2496 C C . GLU A 1 317 ? -2.793 -50.375 -35.656 1 91.88 317 GLU A C 1
ATOM 2498 O O . GLU A 1 317 ? -3.91 -50.594 -36.156 1 91.88 317 GLU A O 1
ATOM 2503 N N . GLN A 1 318 ? -2.525 -49.469 -34.812 1 95.56 318 GLN A N 1
ATOM 2504 C CA . GLN A 1 318 ? -3.395 -48.312 -34.75 1 95.56 318 GLN A CA 1
ATOM 2505 C C . GLN A 1 318 ? -2.938 -47.219 -35.688 1 95.56 318 GLN A C 1
ATOM 2507 O O . GLN A 1 318 ? -2.49 -46.125 -35.25 1 95.56 318 GLN A O 1
ATOM 2512 N N . TYR A 1 319 ? -3.188 -47.406 -36.906 1 94.69 319 TYR A N 1
ATOM 2513 C CA . TYR A 1 319 ? -2.559 -46.625 -37.969 1 94.69 319 TYR A CA 1
ATOM 2514 C C . TYR A 1 319 ? -3.168 -45.219 -38.062 1 94.69 319 TYR A C 1
ATOM 2516 O O . TYR A 1 319 ? -2.48 -44.25 -38.406 1 94.69 319 TYR A O 1
ATOM 2524 N N . GLU A 1 320 ? -4.449 -45.094 -37.75 1 96.31 320 GLU A N 1
ATOM 2525 C CA . GLU A 1 320 ? -5.078 -43.75 -37.781 1 96.31 320 GLU A CA 1
ATOM 2526 C C . GLU A 1 320 ? -4.422 -42.812 -36.781 1 96.31 320 GLU A C 1
ATOM 2528 O O . GLU A 1 320 ? -4.129 -41.656 -37.125 1 96.31 320 GLU A O 1
ATOM 2533 N N . GLU A 1 321 ? -4.234 -43.312 -35.594 1 97.56 321 GLU A N 1
ATOM 2534 C CA . GLU A 1 321 ? -3.576 -42.5 -34.562 1 97.56 321 GLU A CA 1
ATOM 2535 C C . GLU A 1 321 ? -2.129 -42.219 -34.938 1 97.56 321 GLU A C 1
ATOM 2537 O O . GLU A 1 321 ? -1.626 -41.125 -34.656 1 97.56 321 GLU A O 1
ATOM 2542 N N . ALA A 1 322 ? -1.442 -43.156 -35.5 1 97.81 322 ALA A N 1
ATOM 2543 C CA . ALA A 1 322 ? -0.063 -42.938 -35.938 1 97.81 322 ALA A CA 1
ATOM 2544 C C . ALA A 1 322 ? 0.028 -41.812 -36.969 1 97.81 322 ALA A C 1
ATOM 2546 O O . ALA A 1 322 ? 0.934 -40.969 -36.906 1 97.81 322 ALA A O 1
ATOM 2547 N N . VAL A 1 323 ? -0.938 -41.812 -37.906 1 97.44 323 VAL A N 1
ATOM 2548 C CA . VAL A 1 323 ? -0.958 -40.781 -38.938 1 97.44 323 VAL A CA 1
ATOM 2549 C C . VAL A 1 323 ? -1.156 -39.406 -38.312 1 97.44 323 VAL A C 1
ATOM 2551 O O . VAL A 1 323 ? -0.504 -38.438 -38.719 1 97.44 323 VAL A O 1
ATOM 2554 N N . ARG A 1 324 ? -2.068 -39.344 -37.375 1 97.75 324 ARG A N 1
ATOM 2555 C CA . ARG A 1 324 ? -2.316 -38.094 -36.719 1 97.75 324 ARG A CA 1
ATOM 2556 C C . ARG A 1 324 ? -1.051 -37.562 -36.031 1 97.75 324 ARG A C 1
ATOM 2558 O O . ARG A 1 324 ? -0.731 -36.375 -36.125 1 97.75 324 ARG A O 1
ATOM 2565 N N . ASP A 1 325 ? -0.307 -38.406 -35.312 1 98 325 ASP A N 1
ATOM 2566 C CA . ASP A 1 325 ? 0.918 -38.031 -34.625 1 98 325 ASP A CA 1
ATOM 2567 C C . ASP A 1 325 ? 2.01 -37.625 -35.594 1 98 325 ASP A C 1
ATOM 2569 O O . ASP A 1 325 ? 2.688 -36.625 -35.406 1 98 325 ASP A O 1
ATOM 2573 N N . TYR A 1 326 ? 2.162 -38.406 -36.625 1 97.69 326 TYR A N 1
ATOM 2574 C CA . TYR A 1 326 ? 3.193 -38.094 -37.625 1 97.69 326 TYR A CA 1
ATOM 2575 C C . TYR A 1 326 ? 2.85 -36.812 -38.375 1 97.69 326 TYR A C 1
ATOM 2577 O O . TYR A 1 326 ? 3.742 -36.062 -38.75 1 97.69 326 TYR A O 1
ATOM 2585 N N . GLU A 1 327 ? 1.572 -36.562 -38.594 1 97.69 327 GLU A N 1
ATOM 2586 C CA . GLU A 1 327 ? 1.161 -35.312 -39.188 1 97.69 327 GLU A CA 1
ATOM 2587 C C . GLU A 1 327 ? 1.573 -34.125 -38.312 1 97.69 327 GLU A C 1
ATOM 2589 O O . GLU A 1 327 ? 2.07 -33.125 -38.812 1 97.69 327 GLU A O 1
ATOM 2594 N N . LYS A 1 328 ? 1.296 -34.281 -37.031 1 96.88 328 LYS A N 1
ATOM 2595 C CA . LYS A 1 328 ? 1.688 -33.219 -36.094 1 96.88 328 LYS A CA 1
ATOM 2596 C C . LYS A 1 328 ? 3.197 -33 -36.125 1 96.88 328 LYS A C 1
ATOM 2598 O O . LYS A 1 328 ? 3.66 -31.859 -36.125 1 96.88 328 LYS A O 1
ATOM 2603 N N . VAL A 1 329 ? 3.992 -34.031 -36.125 1 97.25 329 VAL A N 1
ATOM 2604 C CA . VAL A 1 329 ? 5.449 -33.969 -36.156 1 97.25 329 VAL A CA 1
ATOM 2605 C C . VAL A 1 329 ? 5.918 -33.25 -37.438 1 97.25 329 VAL A C 1
ATOM 2607 O O . VAL A 1 329 ? 6.773 -32.375 -37.375 1 97.25 329 VAL A O 1
ATOM 2610 N N . TYR A 1 330 ? 5.277 -33.625 -38.5 1 96.25 330 TYR A N 1
ATOM 2611 C CA . TYR A 1 330 ? 5.68 -33.062 -39.781 1 96.25 330 TYR A CA 1
ATOM 2612 C C . TYR A 1 330 ? 5.273 -31.594 -39.875 1 96.25 330 TYR A C 1
ATOM 2614 O O . TYR A 1 330 ? 5.988 -30.781 -40.469 1 96.25 330 TYR A O 1
ATOM 2622 N N . GLN A 1 331 ? 4.16 -31.203 -39.375 1 96 331 GLN A N 1
ATOM 2623 C CA . GLN A 1 331 ? 3.715 -29.812 -39.375 1 96 331 GLN A CA 1
ATOM 2624 C C . GLN A 1 331 ? 4.648 -28.938 -38.531 1 96 331 GLN A C 1
ATOM 2626 O O . GLN A 1 331 ? 4.863 -27.766 -38.844 1 96 331 GLN A O 1
ATOM 2631 N N . THR A 1 332 ? 5.195 -29.531 -37.469 1 94.69 332 THR A N 1
ATOM 2632 C CA . THR A 1 332 ? 6.066 -28.781 -36.562 1 94.69 332 THR A CA 1
ATOM 2633 C C . THR A 1 332 ? 7.473 -28.672 -37.156 1 94.69 332 THR A C 1
ATOM 2635 O O . THR A 1 332 ? 8.078 -27.594 -37.125 1 94.69 332 THR A O 1
ATOM 2638 N N . GLU A 1 333 ? 7.973 -29.891 -37.625 1 94.44 333 GLU A N 1
ATOM 2639 C CA . GLU A 1 333 ? 9.281 -29.953 -38.25 1 94.44 333 GLU A CA 1
ATOM 2640 C C . GLU A 1 333 ? 9.195 -30.625 -39.625 1 94.44 333 GLU A C 1
ATOM 2642 O O . GLU A 1 333 ? 9.219 -31.859 -39.719 1 94.44 333 GLU A O 1
ATOM 2647 N N . LYS A 1 334 ? 9.336 -29.844 -40.625 1 93.75 334 LYS A N 1
ATOM 2648 C CA . LYS A 1 334 ? 9.148 -30.344 -42 1 93.75 334 LYS A CA 1
ATOM 2649 C C . LYS A 1 334 ? 10.453 -30.906 -42.531 1 93.75 334 LYS A C 1
ATOM 2651 O O . LYS A 1 334 ? 11.078 -30.297 -43.406 1 93.75 334 LYS A O 1
ATOM 2656 N N . THR A 1 335 ? 10.828 -32.094 -42.031 1 95.31 335 THR A N 1
ATOM 2657 C CA . THR A 1 335 ? 12.016 -32.781 -42.531 1 95.31 335 THR A CA 1
ATOM 2658 C C . THR A 1 335 ? 11.633 -33.906 -43.469 1 95.31 335 THR A C 1
ATOM 2660 O O . THR A 1 335 ? 10.5 -34.406 -43.469 1 95.31 335 THR A O 1
ATOM 2663 N N . LYS A 1 336 ? 12.562 -34.344 -44.344 1 95.94 336 LYS A N 1
ATOM 2664 C CA . LYS A 1 336 ? 12.336 -35.438 -45.25 1 95.94 336 LYS A CA 1
ATOM 2665 C C . LYS A 1 336 ? 12.055 -36.75 -44.5 1 95.94 336 LYS A C 1
ATOM 2667 O O . LYS A 1 336 ? 11.211 -37.531 -44.938 1 95.94 336 LYS A O 1
ATOM 2672 N N . GLU A 1 337 ? 12.75 -36.938 -43.5 1 96.25 337 GLU A N 1
ATOM 2673 C CA . GLU A 1 337 ? 12.562 -38.156 -42.688 1 96.25 337 GLU A CA 1
ATOM 2674 C C . GLU A 1 337 ? 11.156 -38.219 -42.094 1 96.25 337 GLU A C 1
ATOM 2676 O O . GLU A 1 337 ? 10.508 -39.25 -42.156 1 96.25 337 GLU A O 1
ATOM 2681 N N . HIS A 1 338 ? 10.633 -37.125 -41.594 1 96.38 338 HIS A N 1
ATOM 2682 C CA . HIS A 1 338 ? 9.297 -37.094 -41 1 96.38 338 HIS A CA 1
ATOM 2683 C C . HIS A 1 338 ? 8.219 -37.281 -42.062 1 96.38 338 HIS A C 1
ATOM 2685 O O . HIS A 1 338 ? 7.184 -37.906 -41.781 1 96.38 338 HIS A O 1
ATOM 2691 N N . LYS A 1 339 ? 8.492 -36.812 -43.188 1 96.19 339 LYS A N 1
ATOM 2692 C CA . LYS A 1 339 ? 7.562 -37 -44.281 1 96.19 339 LYS A CA 1
ATOM 2693 C C . LYS A 1 339 ? 7.449 -38.469 -44.656 1 96.19 339 LYS A C 1
ATOM 2695 O O . LYS A 1 339 ? 6.352 -38.938 -44.969 1 96.19 339 LYS A O 1
ATOM 2700 N N . GLN A 1 340 ? 8.633 -39.062 -44.719 1 97.06 340 GLN A N 1
ATOM 2701 C CA . GLN A 1 340 ? 8.656 -40.469 -45.062 1 97.06 340 GLN A CA 1
ATOM 2702 C C . GLN A 1 340 ? 7.895 -41.312 -44.031 1 97.06 340 GLN A C 1
ATOM 2704 O O . GLN A 1 340 ? 7.176 -42.25 -44.375 1 97.06 340 GLN A O 1
ATOM 2709 N N . LEU A 1 341 ? 8.086 -40.969 -42.812 1 96.75 341 LEU A N 1
ATOM 2710 C CA . LEU A 1 341 ? 7.379 -41.688 -41.75 1 96.75 341 LEU A CA 1
ATOM 2711 C C . LEU A 1 341 ? 5.871 -41.5 -41.906 1 96.75 341 LEU A C 1
ATOM 2713 O O . LEU A 1 341 ? 5.109 -42.438 -41.75 1 96.75 341 LEU A O 1
ATOM 2717 N N . LEU A 1 342 ? 5.41 -40.312 -42.219 1 97.25 342 LEU A N 1
ATOM 2718 C CA . LEU A 1 342 ? 3.996 -40.031 -42.406 1 97.25 342 LEU A CA 1
ATOM 2719 C C . LEU A 1 342 ? 3.439 -40.781 -43.594 1 97.25 342 LEU A C 1
ATOM 2721 O O . LEU A 1 342 ? 2.361 -41.375 -43.5 1 97.25 342 LEU A O 1
ATOM 2725 N N . LYS A 1 343 ? 4.227 -40.844 -44.625 1 96.25 343 LYS A N 1
ATOM 2726 C CA . LYS A 1 343 ? 3.799 -41.562 -45.844 1 96.25 343 LYS A CA 1
ATOM 2727 C C . LYS A 1 343 ? 3.662 -43.062 -45.562 1 96.25 343 LYS A C 1
ATOM 2729 O O . LYS A 1 343 ? 2.713 -43.688 -46.031 1 96.25 343 LYS A O 1
ATOM 2734 N N . ASN A 1 344 ? 4.645 -43.531 -44.906 1 95.88 344 ASN A N 1
ATOM 2735 C CA . ASN A 1 344 ? 4.602 -44.938 -44.562 1 95.88 344 ASN A CA 1
ATOM 2736 C C . ASN A 1 344 ? 3.381 -45.281 -43.719 1 95.88 344 ASN A C 1
ATOM 2738 O O . ASN A 1 344 ? 2.74 -46.312 -43.906 1 95.88 344 ASN A O 1
ATOM 2742 N N . ALA A 1 345 ? 3.105 -44.438 -42.781 1 95.94 345 ALA A N 1
ATOM 2743 C CA . ALA A 1 345 ? 1.945 -44.656 -41.906 1 95.94 345 ALA A CA 1
ATOM 2744 C C . ALA A 1 345 ? 0.647 -44.594 -42.719 1 95.94 345 ALA A C 1
ATOM 2746 O O . ALA A 1 345 ? -0.288 -45.344 -42.469 1 95.94 345 ALA A O 1
ATOM 2747 N N . GLN A 1 346 ? 0.571 -43.719 -43.594 1 94.69 346 GLN A N 1
ATOM 2748 C CA . GLN A 1 346 ? -0.596 -43.562 -44.469 1 94.69 346 GLN A CA 1
ATOM 2749 C C . GLN A 1 346 ? -0.784 -44.781 -45.344 1 94.69 346 GLN A C 1
ATOM 2751 O O . GLN A 1 346 ? -1.913 -45.25 -45.562 1 94.69 346 GLN A O 1
ATOM 2756 N N . LEU A 1 347 ? 0.381 -45.281 -45.812 1 91.69 347 LEU A N 1
ATOM 2757 C CA . LEU A 1 347 ? 0.338 -46.469 -46.625 1 91.69 347 LEU A CA 1
ATOM 2758 C C . LEU A 1 347 ? -0.198 -47.656 -45.844 1 91.69 347 LEU A C 1
ATOM 2760 O O . LEU A 1 347 ? -1.035 -48.406 -46.344 1 91.69 347 LEU A O 1
ATOM 2764 N N . GLU A 1 348 ? 0.286 -47.75 -44.75 1 91.88 348 GLU A N 1
ATOM 2765 C CA . GLU A 1 348 ? -0.165 -48.844 -43.906 1 91.88 348 GLU A CA 1
ATOM 2766 C C . GLU A 1 348 ? -1.639 -48.688 -43.531 1 91.88 348 GLU A C 1
ATOM 2768 O O . GLU A 1 348 ? -2.363 -49.688 -43.406 1 91.88 348 GLU A O 1
ATOM 2773 N N . LEU A 1 349 ? -2.104 -47.531 -43.281 1 91.5 349 LEU A N 1
ATOM 2774 C CA . LEU A 1 349 ? -3.512 -47.281 -43 1 91.5 349 LEU A CA 1
ATOM 2775 C C . LEU A 1 349 ? -4.383 -47.656 -44.188 1 91.5 349 LEU A C 1
ATOM 2777 O O . LEU A 1 349 ? -5.434 -48.281 -44 1 91.5 349 LEU A O 1
ATOM 2781 N N . LYS A 1 350 ? -3.869 -47.344 -45.344 1 85.88 350 LYS A N 1
ATOM 2782 C CA . LYS A 1 350 ? -4.59 -47.719 -46.531 1 85.88 350 LYS A CA 1
ATOM 2783 C C . LYS A 1 350 ? -4.676 -49.219 -46.688 1 85.88 350 LYS A C 1
ATOM 2785 O O . LYS A 1 350 ? -5.723 -49.75 -47.062 1 85.88 350 LYS A O 1
ATOM 2790 N N . LYS A 1 351 ? -3.564 -49.781 -46.469 1 82.75 351 LYS A N 1
ATOM 2791 C CA . LYS A 1 351 ? -3.516 -51.25 -46.562 1 82.75 351 LYS A CA 1
ATOM 2792 C C . LYS A 1 351 ? -4.445 -51.906 -45.531 1 82.75 351 LYS A C 1
ATOM 2794 O O . LYS A 1 351 ? -5.082 -52.906 -45.844 1 82.75 351 LYS A O 1
ATOM 2799 N N . SER A 1 352 ? -4.5 -51.312 -44.438 1 84.56 352 SER A N 1
ATOM 2800 C CA . SER A 1 352 ? -5.297 -51.906 -43.375 1 84.56 352 SER A CA 1
ATOM 2801 C C . SER A 1 352 ? -6.789 -51.781 -43.656 1 84.56 352 SER A C 1
ATOM 2803 O O . SER A 1 352 ? -7.59 -52.594 -43.156 1 84.56 352 SER A O 1
ATOM 2805 N N . LYS A 1 353 ? -7.172 -50.75 -44.375 1 79 353 LYS A N 1
ATOM 2806 C CA . LYS A 1 353 ? -8.578 -50.562 -44.688 1 79 353 LYS A CA 1
ATOM 2807 C C . LYS A 1 353 ? -8.977 -51.406 -45.906 1 79 353 LYS A C 1
ATOM 2809 O O . LYS A 1 353 ? -10.164 -51.562 -46.188 1 79 353 LYS A O 1
ATOM 2814 N N . ARG A 1 354 ? -7.895 -51.844 -46.531 1 73.31 354 ARG A N 1
ATOM 2815 C CA . ARG A 1 354 ? -8.172 -52.656 -47.719 1 73.31 354 ARG A CA 1
ATOM 2816 C C . ARG A 1 354 ? -8.672 -54.031 -47.312 1 73.31 354 ARG A C 1
ATOM 2818 O O . ARG A 1 354 ? -8.328 -54.562 -46.25 1 73.31 354 ARG A O 1
ATOM 2825 N N . LYS A 1 355 ? -9.68 -54.531 -48 1 72.56 355 LYS A N 1
ATOM 2826 C CA . LYS A 1 355 ? -10.234 -55.875 -47.812 1 72.56 355 LYS A CA 1
ATOM 2827 C C . LYS A 1 355 ? -9.148 -56.938 -47.875 1 72.56 355 LYS A C 1
ATOM 2829 O O . LYS A 1 355 ? -8.266 -56.875 -48.719 1 72.56 355 LYS A O 1
ATOM 2834 N N . ASP A 1 356 ? -8.992 -57.656 -46.781 1 75.25 356 ASP A N 1
ATOM 2835 C CA . ASP A 1 356 ? -8.047 -58.75 -46.812 1 75.25 356 ASP A CA 1
ATOM 2836 C C . ASP A 1 356 ? -8.555 -59.875 -47.719 1 75.25 356 ASP A C 1
ATOM 2838 O O . ASP A 1 356 ? -9.297 -60.75 -47.281 1 75.25 356 ASP A O 1
ATOM 2842 N N . TYR A 1 357 ? -8.117 -59.812 -49 1 81.44 357 TYR A N 1
ATOM 2843 C CA . TYR A 1 357 ? -8.609 -60.781 -50 1 81.44 357 TYR A CA 1
ATOM 2844 C C . TYR A 1 357 ? -8.164 -62.188 -49.656 1 81.44 357 TYR A C 1
ATOM 2846 O O . TYR A 1 357 ? -8.875 -63.156 -49.938 1 81.44 357 TYR A O 1
ATOM 2854 N N . TYR A 1 358 ? -7.043 -62.25 -48.875 1 84.12 358 TYR A N 1
ATOM 2855 C CA . TYR A 1 358 ? -6.617 -63.594 -48.438 1 84.12 358 TYR A CA 1
ATOM 2856 C C . TYR A 1 358 ? -7.555 -64.125 -47.375 1 84.12 358 TYR A C 1
ATOM 2858 O O . TYR A 1 358 ? -7.934 -65.312 -47.406 1 84.12 358 TYR A O 1
ATOM 2866 N N . LYS A 1 359 ? -7.988 -63.312 -46.562 1 84.56 359 LYS A N 1
ATOM 2867 C CA . LYS A 1 359 ? -8.914 -63.75 -45.531 1 84.56 359 LYS A CA 1
ATOM 2868 C C . LYS A 1 359 ? -10.297 -64.062 -46.094 1 84.56 359 LYS A C 1
ATOM 2870 O O . LYS A 1 359 ? -10.961 -65 -45.688 1 84.56 359 LYS A O 1
ATOM 2875 N N . ILE A 1 360 ? -10.688 -63.344 -47.062 1 86.81 360 ILE A N 1
ATOM 2876 C CA . ILE A 1 360 ? -11.984 -63.531 -47.719 1 86.81 360 ILE A CA 1
ATOM 2877 C C . ILE A 1 360 ? -12.023 -64.875 -48.375 1 86.81 360 ILE A C 1
ATOM 2879 O O . ILE A 1 360 ? -13.039 -65.625 -48.312 1 86.81 360 ILE A O 1
ATOM 2883 N N . LEU A 1 361 ? -10.844 -65.375 -48.875 1 88 361 LEU A N 1
ATOM 2884 C CA . LEU A 1 361 ? -10.766 -66.625 -49.531 1 88 361 LEU A CA 1
ATOM 2885 C C . LEU A 1 361 ? -10.375 -67.75 -48.531 1 88 361 LEU A C 1
ATOM 2887 O O . LEU A 1 361 ? -10.453 -68.938 -48.844 1 88 361 LEU A O 1
ATOM 2891 N N . GLY A 1 362 ? -9.969 -67.25 -47.281 1 85.06 362 GLY A N 1
ATOM 2892 C CA . GLY A 1 362 ? -9.578 -68.188 -46.219 1 85.06 362 GLY A CA 1
ATOM 2893 C C . GLY A 1 362 ? -8.25 -68.812 -46.5 1 85.06 362 GLY A C 1
ATOM 2894 O O . GLY A 1 362 ? -8.086 -70.062 -46.219 1 85.06 362 GLY A O 1
ATOM 2895 N N . VAL A 1 363 ? -7.43 -68.25 -47.25 1 87.56 363 VAL A N 1
ATOM 2896 C CA . VAL A 1 363 ? -6.117 -68.812 -47.562 1 87.56 363 VAL A CA 1
ATOM 2897 C C . VAL A 1 363 ? -5.027 -67.938 -46.906 1 87.56 363 VAL A C 1
ATOM 2899 O O . VAL A 1 363 ? -5.285 -66.812 -46.469 1 87.56 363 VAL A O 1
ATOM 2902 N N . ASP A 1 364 ? -3.836 -68.562 -46.812 1 83.88 364 ASP A N 1
ATOM 2903 C CA . ASP A 1 364 ? -2.676 -67.875 -46.281 1 83.88 364 ASP A CA 1
ATOM 2904 C C . ASP A 1 364 ? -2.086 -66.938 -47.312 1 83.88 364 ASP A C 1
ATOM 2906 O O . ASP A 1 364 ? -2.252 -67.125 -48.531 1 83.88 364 ASP A O 1
ATOM 2910 N N . LYS A 1 365 ? -1.342 -65.875 -47 1 79.75 365 LYS A N 1
ATOM 2911 C CA . LYS A 1 365 ? -0.736 -64.875 -47.844 1 79.75 365 LYS A CA 1
ATOM 2912 C C . LYS A 1 365 ? 0.272 -65.5 -48.812 1 79.75 365 LYS A C 1
ATOM 2914 O O . LYS A 1 365 ? 0.521 -65 -49.906 1 79.75 365 LYS A O 1
ATOM 2919 N N . ASN A 1 366 ? 0.721 -66.625 -48.469 1 81.81 366 ASN A N 1
ATOM 2920 C CA . ASN A 1 366 ? 1.703 -67.312 -49.281 1 81.81 366 ASN A CA 1
ATOM 2921 C C . ASN A 1 366 ? 1.065 -68.438 -50.062 1 81.81 366 ASN A C 1
ATOM 2923 O O . ASN A 1 366 ? 1.765 -69.375 -50.562 1 81.81 366 ASN A O 1
ATOM 2927 N N . ALA A 1 367 ? -0.268 -68.5 -50.156 1 86.44 367 ALA A N 1
ATOM 2928 C CA . ALA A 1 367 ? -0.983 -69.562 -50.844 1 86.44 367 ALA A CA 1
ATOM 2929 C C . ALA A 1 367 ? -0.617 -69.625 -52.344 1 86.44 367 ALA A C 1
ATOM 2931 O O . ALA A 1 367 ? -0.385 -68.562 -52.969 1 86.44 367 ALA A O 1
ATOM 2932 N N . SER A 1 368 ? -0.401 -70.812 -52.875 1 87.19 368 SER A N 1
ATOM 2933 C CA . SER A 1 368 ? -0.097 -71 -54.281 1 87.19 368 SER A CA 1
ATOM 2934 C C . SER A 1 368 ? -1.312 -70.688 -55.156 1 87.19 368 SER A C 1
ATOM 2936 O O . SER A 1 368 ? -2.43 -70.562 -54.656 1 87.19 368 SER A O 1
ATOM 2938 N N . GLU A 1 369 ? -1.081 -70.5 -56.438 1 85.88 369 GLU A N 1
ATOM 2939 C CA . GLU A 1 369 ? -2.158 -70.25 -57.406 1 85.88 369 GLU A CA 1
ATOM 2940 C C . GLU A 1 369 ? -3.213 -71.375 -57.344 1 85.88 369 GLU A C 1
ATOM 2942 O O . GLU A 1 369 ? -4.414 -71.062 -57.406 1 85.88 369 GLU A O 1
ATOM 2947 N N . ASP A 1 370 ? -2.715 -72.562 -57.125 1 87.94 370 ASP A N 1
ATOM 2948 C CA . ASP A 1 370 ? -3.633 -73.688 -57.062 1 87.94 370 ASP A CA 1
ATOM 2949 C C . ASP A 1 370 ? -4.473 -73.625 -55.781 1 87.94 370 ASP A C 1
ATOM 2951 O O . ASP A 1 370 ? -5.668 -73.938 -55.812 1 87.94 370 ASP A O 1
ATOM 2955 N N . GLU A 1 371 ? -3.904 -73.188 -54.75 1 90.75 371 GLU A N 1
ATOM 2956 C CA . GLU A 1 371 ? -4.617 -73.125 -53.5 1 90.75 371 GLU A CA 1
ATOM 2957 C C . GLU A 1 371 ? -5.664 -72 -53.531 1 90.75 371 GLU A C 1
ATOM 2959 O O . GLU A 1 371 ? -6.758 -72.125 -53 1 90.75 371 GLU A O 1
ATOM 2964 N N . ILE A 1 372 ? -5.383 -71 -54.219 1 92.19 372 ILE A N 1
ATOM 2965 C CA . ILE A 1 372 ? -6.297 -69.875 -54.375 1 92.19 372 ILE A CA 1
ATOM 2966 C C . ILE A 1 372 ? -7.504 -70.25 -55.188 1 92.19 372 ILE A C 1
ATOM 2968 O O . ILE A 1 372 ? -8.648 -70 -54.844 1 92.19 372 ILE A O 1
ATOM 2972 N N . LYS A 1 373 ? -7.285 -71 -56.25 1 88.06 373 LYS A N 1
ATOM 2973 C CA . LYS A 1 373 ? -8.359 -71.5 -57.125 1 88.06 373 LYS A CA 1
ATOM 2974 C C . LYS A 1 373 ? -9.281 -72.438 -56.375 1 88.06 373 LYS A C 1
ATOM 2976 O O . LYS A 1 373 ? -10.5 -72.375 -56.469 1 88.06 373 LYS A O 1
ATOM 2981 N N . LYS A 1 374 ? -8.625 -73.312 -55.594 1 90.94 374 LYS A N 1
ATOM 2982 C CA . LYS A 1 374 ? -9.391 -74.25 -54.812 1 90.94 374 LYS A CA 1
ATOM 2983 C C . LYS A 1 374 ? -10.25 -73.562 -53.75 1 90.94 374 LYS A C 1
ATOM 2985 O O . LYS A 1 374 ? -11.414 -73.938 -53.562 1 90.94 374 LYS A O 1
ATOM 2990 N N . ALA A 1 375 ? -9.633 -72.625 -53.125 1 91.31 375 ALA A N 1
ATOM 2991 C CA . ALA A 1 375 ? -10.352 -71.938 -52.094 1 91.31 375 ALA A CA 1
ATOM 2992 C C . ALA A 1 375 ? -11.508 -71.125 -52.688 1 91.31 375 ALA A C 1
ATOM 2994 O O . ALA A 1 375 ? -12.586 -71 -52.094 1 91.31 375 ALA A O 1
ATOM 2995 N N . TYR A 1 376 ? -11.25 -70.562 -53.812 1 91.62 376 TYR A N 1
ATOM 2996 C CA . TYR A 1 376 ? -12.32 -69.812 -54.5 1 91.62 376 TYR A CA 1
ATOM 2997 C C . TYR A 1 376 ? -13.492 -70.75 -54.812 1 91.62 376 TYR A C 1
ATOM 2999 O O . TYR A 1 376 ? -14.648 -70.375 -54.562 1 91.62 376 TYR A O 1
ATOM 3007 N N . ARG A 1 377 ? -13.156 -71.938 -55.406 1 88.38 377 ARG A N 1
ATOM 3008 C CA . ARG A 1 377 ? -14.195 -72.875 -55.75 1 88.38 377 ARG A CA 1
ATOM 3009 C C . ARG A 1 377 ? -15.039 -73.25 -54.531 1 88.38 377 ARG A C 1
ATOM 3011 O O . ARG A 1 377 ? -16.266 -73.25 -54.594 1 88.38 377 ARG A O 1
ATOM 3018 N N . LYS A 1 378 ? -14.375 -73.5 -53.5 1 90.94 378 LYS A N 1
ATOM 3019 C CA . LYS A 1 378 ? -15.055 -73.875 -52.281 1 90.94 378 LYS A CA 1
ATOM 3020 C C . LYS A 1 378 ? -15.938 -72.75 -51.75 1 90.94 378 LYS A C 1
ATOM 3022 O O . LYS A 1 378 ? -17.109 -72.938 -51.438 1 90.94 378 LYS A O 1
ATOM 3027 N N . ARG A 1 379 ? -15.414 -71.5 -51.688 1 89.94 379 ARG A N 1
ATOM 3028 C CA . ARG A 1 379 ? -16.141 -70.438 -51.062 1 89.94 379 ARG A CA 1
ATOM 3029 C C . ARG A 1 379 ? -17.219 -69.875 -52 1 89.94 379 ARG A C 1
ATOM 3031 O O . ARG A 1 379 ? -18.281 -69.438 -51.562 1 89.94 379 ARG A O 1
ATOM 3038 N N . ALA A 1 380 ? -16.906 -69.875 -53.312 1 86.62 380 ALA A N 1
ATOM 3039 C CA . ALA A 1 380 ? -17.906 -69.5 -54.281 1 86.62 380 ALA A CA 1
ATOM 3040 C C . ALA A 1 380 ? -19.141 -70.375 -54.25 1 86.62 380 ALA A C 1
ATOM 3042 O O . ALA A 1 380 ? -20.266 -69.875 -54.312 1 86.62 380 ALA A O 1
ATOM 3043 N N . LEU A 1 381 ? -18.875 -71.688 -54.094 1 88.38 381 LEU A N 1
ATOM 3044 C CA . LEU A 1 381 ? -19.969 -72.625 -54.031 1 88.38 381 LEU A CA 1
ATOM 3045 C C . LEU A 1 381 ? -20.75 -72.5 -52.719 1 88.38 381 LEU A C 1
ATOM 3047 O O . LEU A 1 381 ? -21.969 -72.562 -52.719 1 88.38 381 LEU A O 1
ATOM 3051 N N . MET A 1 382 ? -20.031 -72.188 -51.75 1 89.31 382 MET A N 1
ATOM 3052 C CA . MET A 1 382 ? -20.641 -72 -50.438 1 89.31 382 MET A CA 1
ATOM 3053 C C . MET A 1 382 ? -21.562 -70.812 -50.375 1 89.31 382 MET A C 1
ATOM 3055 O O . MET A 1 382 ? -22.641 -70.875 -49.781 1 89.31 382 MET A O 1
ATOM 3059 N N . HIS A 1 383 ? -21.156 -69.75 -51.062 1 85.44 383 HIS A N 1
ATOM 3060 C CA . HIS A 1 383 ? -21.906 -68.5 -50.969 1 85.44 383 HIS A CA 1
ATOM 3061 C C . HIS A 1 383 ? -22.719 -68.25 -52.219 1 85.44 383 HIS A C 1
ATOM 3063 O O . HIS A 1 383 ? -23.234 -67.125 -52.406 1 85.44 383 HIS A O 1
ATOM 3069 N N . HIS A 1 384 ? -22.766 -69.25 -53.062 1 86.31 384 HIS A N 1
ATOM 3070 C CA . HIS A 1 384 ? -23.516 -69 -54.312 1 86.31 384 HIS A CA 1
ATOM 3071 C C . HIS A 1 384 ? -24.984 -68.688 -54.031 1 86.31 384 HIS A C 1
ATOM 3073 O O . HIS A 1 384 ? -25.609 -69.375 -53.188 1 86.31 384 HIS A O 1
ATOM 3079 N N . PRO A 1 385 ? -25.469 -67.75 -54.688 1 84 385 PRO A N 1
ATOM 3080 C CA . PRO A 1 385 ? -26.844 -67.312 -54.438 1 84 385 PRO A CA 1
ATOM 3081 C C . PRO A 1 385 ? -27.859 -68.438 -54.594 1 84 385 PRO A C 1
ATOM 3083 O O . PRO A 1 385 ? -28.844 -68.5 -53.875 1 84 385 PRO A O 1
ATOM 3086 N N . ASP A 1 386 ? -27.656 -69.438 -55.438 1 82.25 386 ASP A N 1
ATOM 3087 C CA . ASP A 1 386 ? -28.578 -70.5 -55.688 1 82.25 386 ASP A CA 1
ATOM 3088 C C . ASP A 1 386 ? -28.688 -71.438 -54.5 1 82.25 386 ASP A C 1
ATOM 3090 O O . ASP A 1 386 ? -29.734 -72.062 -54.25 1 82.25 386 ASP A O 1
ATOM 3094 N N . ARG A 1 387 ? -27.641 -71.562 -53.812 1 85.44 387 ARG A N 1
ATOM 3095 C CA . ARG A 1 387 ? -27.625 -72.438 -52.625 1 85.44 387 ARG A CA 1
ATOM 3096 C C . ARG A 1 387 ? -28.453 -71.812 -51.5 1 85.44 387 ARG A C 1
ATOM 3098 O O . ARG A 1 387 ? -28.938 -72.562 -50.625 1 85.44 387 ARG A O 1
ATOM 3105 N N . HIS A 1 388 ? -28.641 -70.562 -51.594 1 84.56 388 HIS A N 1
ATOM 3106 C CA . HIS A 1 388 ? -29.328 -69.875 -50.5 1 84.56 388 HIS A CA 1
ATOM 3107 C C . HIS A 1 388 ? -30.625 -69.25 -51 1 84.56 388 HIS A C 1
ATOM 3109 O O . HIS A 1 388 ? -31.125 -68.312 -50.375 1 84.56 388 HIS A O 1
ATOM 3115 N N . SER A 1 389 ? -31.094 -69.688 -52.125 1 81.12 389 SER A N 1
ATOM 3116 C CA . SER A 1 389 ? -32.312 -69.125 -52.688 1 81.12 389 SER A CA 1
ATOM 3117 C C . SER A 1 389 ? -33.5 -69.312 -51.781 1 81.12 389 SER A C 1
ATOM 3119 O O . SER A 1 389 ? -34.5 -68.562 -51.844 1 81.12 389 SER A O 1
ATOM 3121 N N . GLY A 1 390 ? -33.469 -70.188 -50.906 1 84.75 390 GLY A N 1
ATOM 3122 C CA . GLY A 1 390 ? -34.562 -70.5 -50 1 84.75 390 GLY A CA 1
ATOM 3123 C C . GLY A 1 390 ? -34.438 -69.812 -48.656 1 84.75 390 GLY A C 1
ATOM 3124 O O . GLY A 1 390 ? -35.312 -69.875 -47.812 1 84.75 390 GLY A O 1
ATOM 3125 N N . ALA A 1 391 ? -33.406 -69.188 -48.5 1 86 391 ALA A N 1
ATOM 3126 C CA . ALA A 1 391 ? -33.188 -68.5 -47.188 1 86 391 ALA A CA 1
ATOM 3127 C C . ALA A 1 391 ? -33.844 -67.188 -47.156 1 86 391 ALA A C 1
ATOM 3129 O O . ALA A 1 391 ? -34.531 -66.75 -48.094 1 86 391 ALA A O 1
ATOM 3130 N N . SER A 1 392 ? -33.906 -66.5 -46.062 1 88.31 392 SER A N 1
ATOM 3131 C CA . SER A 1 392 ? -34.5 -65.188 -45.906 1 88.31 392 SER A CA 1
ATOM 3132 C C . SER A 1 392 ? -33.812 -64.188 -46.75 1 88.31 392 SER A C 1
ATOM 3134 O O . SER A 1 392 ? -32.656 -64.375 -47.156 1 88.31 392 SER A O 1
ATOM 3136 N N . ALA A 1 393 ? -34.469 -63.094 -47.219 1 81.94 393 ALA A N 1
ATOM 3137 C CA . ALA A 1 393 ? -34 -62 -48.062 1 81.94 393 ALA A CA 1
ATOM 3138 C C . ALA A 1 393 ? -32.719 -61.406 -47.469 1 81.94 393 ALA A C 1
ATOM 3140 O O . ALA A 1 393 ? -31.797 -61.062 -48.219 1 81.94 393 ALA A O 1
ATOM 3141 N N . GLU A 1 394 ? -32.812 -61.438 -46.188 1 85.62 394 GLU A N 1
ATOM 3142 C CA . GLU A 1 394 ? -31.672 -60.875 -45.5 1 85.62 394 GLU A CA 1
ATOM 3143 C C . GLU A 1 394 ? -30.438 -61.75 -45.656 1 85.62 394 GLU A C 1
ATOM 3145 O O . GLU A 1 394 ? -29.344 -61.25 -45.938 1 85.62 394 GLU A O 1
ATOM 3150 N N . VAL A 1 395 ? -30.625 -62.938 -45.531 1 85.5 395 VAL A N 1
ATOM 3151 C CA . VAL A 1 395 ? -29.531 -63.906 -45.656 1 85.5 395 VAL A CA 1
ATOM 3152 C C . VAL A 1 395 ? -29.078 -63.969 -47.125 1 85.5 395 VAL A C 1
ATOM 3154 O O . VAL A 1 395 ? -27.875 -64.062 -47.406 1 85.5 395 VAL A O 1
ATOM 3157 N N . GLN A 1 396 ? -29.969 -63.875 -48 1 86.69 396 GLN A N 1
ATOM 3158 C CA . GLN A 1 396 ? -29.625 -63.844 -49.406 1 86.69 396 GLN A CA 1
ATOM 3159 C C . GLN A 1 396 ? -28.75 -62.656 -49.75 1 86.69 396 GLN A C 1
ATOM 3161 O O . GLN A 1 396 ? -27.766 -62.812 -50.5 1 86.69 396 GLN A O 1
ATOM 3166 N N . LYS A 1 397 ? -29.078 -61.594 -49.156 1 88.25 397 LYS A N 1
ATOM 3167 C CA . LYS A 1 397 ? -28.297 -60.375 -49.438 1 88.25 397 LYS A CA 1
ATOM 3168 C C . LYS A 1 397 ? -26.891 -60.469 -48.844 1 88.25 397 LYS A C 1
ATOM 3170 O O . LYS A 1 397 ? -25.922 -60.062 -49.5 1 88.25 397 LYS A O 1
ATOM 3175 N N . GLU A 1 398 ? -26.812 -61.031 -47.75 1 86.38 398 GLU A N 1
ATOM 3176 C CA . GLU A 1 398 ? -25.516 -61.188 -47.094 1 86.38 398 GLU A CA 1
ATOM 3177 C C . GLU A 1 398 ? -24.641 -62.156 -47.875 1 86.38 398 GLU A C 1
ATOM 3179 O O . GLU A 1 398 ? -23.438 -61.906 -48.062 1 86.38 398 GLU A O 1
ATOM 3184 N N . GLU A 1 399 ? -25.281 -63.219 -48.312 1 86.06 399 GLU A N 1
ATOM 3185 C CA . GLU A 1 399 ? -24.516 -64.188 -49.062 1 86.06 399 GLU A CA 1
ATOM 3186 C C . GLU A 1 399 ? -24.141 -63.688 -50.438 1 86.06 399 GLU A C 1
ATOM 3188 O O . GLU A 1 399 ? -23.062 -64 -50.969 1 86.06 399 GLU A O 1
ATOM 3193 N N . GLU A 1 400 ? -24.984 -62.938 -50.938 1 86.31 400 GLU A N 1
ATOM 3194 C CA . GLU A 1 400 ? -24.656 -62.312 -52.219 1 86.31 400 GLU A CA 1
ATOM 3195 C C . GLU A 1 400 ? -23.469 -61.375 -52.062 1 86.31 400 GLU A C 1
ATOM 3197 O O . GLU A 1 400 ? -22.594 -61.312 -52.938 1 86.31 400 GLU A O 1
ATOM 3202 N N . LYS A 1 401 ? -23.422 -60.688 -50.969 1 85.44 401 LYS A N 1
ATOM 3203 C CA . LYS A 1 401 ? -22.297 -59.781 -50.688 1 85.44 401 LYS A CA 1
ATOM 3204 C C . LYS A 1 401 ? -21.016 -60.562 -50.5 1 85.44 401 LYS A C 1
ATOM 3206 O O . LYS A 1 401 ? -19.969 -60.188 -51.062 1 85.44 401 LYS A O 1
ATOM 3211 N N . LYS A 1 402 ? -21.125 -61.562 -49.812 1 88.25 402 LYS A N 1
ATOM 3212 C CA . LYS A 1 402 ? -19.953 -62.406 -49.625 1 88.25 402 LYS A CA 1
ATOM 3213 C C . LYS A 1 402 ? -19.484 -63.031 -50.938 1 88.25 402 LYS A C 1
ATOM 3215 O O . LYS A 1 402 ? -18.281 -63.125 -51.188 1 88.25 402 LYS A O 1
ATOM 3220 N N . PHE A 1 403 ? -20.484 -63.469 -51.719 1 88.12 403 PHE A N 1
ATOM 3221 C CA . PHE A 1 403 ? -20.172 -64.062 -53.031 1 88.12 403 PHE A CA 1
ATOM 3222 C C . PHE A 1 403 ? -19.453 -63.031 -53.906 1 88.12 403 PHE A C 1
ATOM 3224 O O . PHE A 1 403 ? -18.484 -63.375 -54.562 1 88.12 403 PHE A O 1
ATOM 3231 N N . LYS A 1 404 ? -19.844 -61.844 -53.781 1 85.12 404 LYS A N 1
ATOM 3232 C CA . LYS A 1 404 ? -19.188 -60.781 -54.531 1 85.12 404 LYS A CA 1
ATOM 3233 C C . LYS A 1 404 ? -17.766 -60.562 -54.062 1 85.12 404 LYS A C 1
ATOM 3235 O O . LYS A 1 404 ? -16.844 -60.375 -54.844 1 85.12 404 LYS A O 1
ATOM 3240 N N . GLU A 1 405 ? -17.578 -60.594 -52.812 1 86.5 405 GLU A N 1
ATOM 3241 C CA . GLU A 1 405 ? -16.266 -60.375 -52.188 1 86.5 405 GLU A CA 1
ATOM 3242 C C . GLU A 1 405 ? -15.297 -61.5 -52.562 1 86.5 405 GLU A C 1
ATOM 3244 O O . GLU A 1 405 ? -14.117 -61.25 -52.812 1 86.5 405 GLU A O 1
ATOM 3249 N N . VAL A 1 406 ? -15.898 -62.625 -52.531 1 88.12 406 VAL A N 1
ATOM 3250 C CA . VAL A 1 406 ? -15.102 -63.781 -52.875 1 88.12 406 VAL A CA 1
ATOM 3251 C C . VAL A 1 406 ? -14.664 -63.688 -54.344 1 88.12 406 VAL A C 1
ATOM 3253 O O . VAL A 1 406 ? -13.508 -63.969 -54.688 1 88.12 406 VAL A O 1
ATOM 3256 N N . GLY A 1 407 ? -15.586 -63.344 -55.156 1 85.56 407 GLY A N 1
ATOM 3257 C CA . GLY A 1 407 ? -15.258 -63.125 -56.562 1 85.56 407 GLY A CA 1
ATOM 3258 C C . GLY A 1 407 ? -14.195 -62.062 -56.781 1 85.56 407 GLY A C 1
ATOM 3259 O O . GLY A 1 407 ? -13.273 -62.219 -57.562 1 85.56 407 GLY A O 1
ATOM 3260 N N . GLU A 1 408 ? -14.328 -61.094 -56.094 1 82.88 408 GLU A N 1
ATOM 3261 C CA . GLU A 1 408 ? -13.367 -60 -56.156 1 82.88 408 GLU A CA 1
ATOM 3262 C C . GLU A 1 408 ? -11.984 -60.438 -55.656 1 82.88 408 GLU A C 1
ATOM 3264 O O . GLU A 1 408 ? -10.977 -60.156 -56.312 1 82.88 408 GLU A O 1
ATOM 3269 N N . ALA A 1 409 ? -11.953 -61.094 -54.594 1 87.56 409 ALA A N 1
ATOM 3270 C CA . ALA A 1 409 ? -10.703 -61.594 -54 1 87.56 409 ALA A CA 1
ATOM 3271 C C . ALA A 1 409 ? -9.984 -62.5 -55 1 87.56 409 ALA A C 1
ATOM 3273 O O . ALA A 1 409 ? -8.766 -62.406 -55.156 1 87.56 409 ALA A O 1
ATOM 3274 N N . PHE A 1 410 ? -10.812 -63.312 -55.625 1 87.69 410 PHE A N 1
ATOM 3275 C CA . PHE A 1 410 ? -10.242 -64.25 -56.594 1 87.69 410 PHE A CA 1
ATOM 3276 C C . PHE A 1 410 ? -9.672 -63.5 -57.781 1 87.69 410 PHE A C 1
ATOM 3278 O O . PHE A 1 410 ? -8.578 -63.812 -58.25 1 87.69 410 PHE A O 1
ATOM 3285 N N . THR A 1 411 ? -10.383 -62.531 -58.281 1 84.75 411 THR A N 1
ATOM 3286 C CA . THR A 1 411 ? -9.945 -61.781 -59.438 1 84.75 411 THR A CA 1
ATOM 3287 C C . THR A 1 411 ? -8.602 -61.094 -59.188 1 84.75 411 THR A C 1
ATOM 3289 O O . THR A 1 411 ? -7.738 -61.031 -60.062 1 84.75 411 THR A O 1
ATOM 3292 N N . ILE A 1 412 ? -8.422 -60.719 -58 1 82.56 412 ILE A N 1
ATOM 3293 C CA . ILE A 1 412 ? -7.223 -59.969 -57.656 1 82.56 412 ILE A CA 1
ATOM 3294 C C . ILE A 1 412 ? -6.086 -60.938 -57.312 1 82.56 412 ILE A C 1
ATOM 3296 O O . ILE A 1 412 ? -4.957 -60.75 -57.781 1 82.56 412 ILE A O 1
ATOM 3300 N N . LEU A 1 413 ? -6.387 -62.031 -56.656 1 87.62 413 LEU A N 1
ATOM 3301 C CA . LEU A 1 413 ? -5.344 -62.906 -56.156 1 87.62 413 LEU A CA 1
ATOM 3302 C C . LEU A 1 413 ? -4.941 -63.906 -57.219 1 87.62 413 LEU A C 1
ATOM 3304 O O . LEU A 1 413 ? -3.863 -64.5 -57.156 1 87.62 413 LEU A O 1
ATOM 3308 N N . SER A 1 414 ? -5.785 -64.125 -58.25 1 85 414 SER A N 1
ATOM 3309 C CA . SER A 1 414 ? -5.504 -65.125 -59.281 1 85 414 SER A CA 1
ATOM 3310 C C . SER A 1 414 ? -4.617 -64.5 -60.375 1 85 414 SER A C 1
ATOM 3312 O O . SER A 1 414 ? -3.975 -65.25 -61.125 1 85 414 SER A O 1
ATOM 3314 N N . ASP A 1 415 ? -4.602 -63.156 -60.469 1 81.94 415 ASP A N 1
ATOM 3315 C CA . ASP A 1 415 ? -3.729 -62.469 -61.406 1 81.94 415 ASP A CA 1
ATOM 3316 C C . ASP A 1 415 ? -2.414 -62.062 -60.75 1 81.94 415 ASP A C 1
ATOM 3318 O O . ASP A 1 415 ? -2.408 -61.281 -59.781 1 81.94 415 ASP A O 1
ATOM 3322 N N . PRO A 1 416 ? -1.275 -62.688 -61.25 1 83.62 416 PRO A N 1
ATOM 3323 C CA . PRO A 1 416 ? 0.017 -62.406 -60.625 1 83.62 416 PRO A CA 1
ATOM 3324 C C . PRO A 1 416 ? 0.337 -60.906 -60.562 1 83.62 416 PRO A C 1
ATOM 3326 O O . PRO A 1 416 ? 0.899 -60.438 -59.562 1 83.62 416 PRO A O 1
ATOM 3329 N N . LYS A 1 417 ? 0.014 -60.188 -61.594 1 82.5 417 LYS A N 1
ATOM 3330 C CA . LYS A 1 417 ? 0.295 -58.75 -61.594 1 82.5 417 LYS A CA 1
ATOM 3331 C C . LYS A 1 417 ? -0.563 -58 -60.562 1 82.5 417 LYS A C 1
ATOM 3333 O O . LYS A 1 417 ? -0.061 -57.188 -59.812 1 82.5 417 LYS A O 1
ATOM 3338 N N . LYS A 1 418 ? -1.834 -58.312 -60.562 1 81 418 LYS A N 1
ATOM 3339 C CA . LYS A 1 418 ? -2.748 -57.688 -59.625 1 81 418 LYS A CA 1
ATOM 3340 C C . LYS A 1 418 ? -2.439 -58.094 -58.188 1 81 418 LYS A C 1
ATOM 3342 O O . LYS A 1 418 ? -2.518 -57.25 -57.281 1 81 418 LYS A O 1
ATOM 3347 N N . LYS A 1 419 ? -2.084 -59.312 -58.031 1 84.75 419 LYS A N 1
ATOM 3348 C CA . LYS A 1 419 ? -1.715 -59.812 -56.688 1 84.75 419 LYS A CA 1
ATOM 3349 C C . LYS A 1 419 ? -0.488 -59.094 -56.156 1 84.75 419 LYS A C 1
ATOM 3351 O O . LYS A 1 419 ? -0.46 -58.688 -55 1 84.75 419 LYS A O 1
ATOM 3356 N N . THR A 1 420 ? 0.477 -58.938 -57 1 81.81 420 THR A N 1
ATOM 3357 C CA . THR A 1 420 ? 1.689 -58.219 -56.594 1 81.81 420 THR A CA 1
ATOM 3358 C C . THR A 1 420 ? 1.374 -56.781 -56.219 1 81.81 420 THR A C 1
ATOM 3360 O O . THR A 1 420 ? 1.91 -56.281 -55.219 1 81.81 420 THR A O 1
ATOM 3363 N N . ARG A 1 421 ? 0.496 -56.188 -56.969 1 79 421 ARG A N 1
ATOM 3364 C CA . ARG A 1 421 ? 0.1 -54.812 -56.656 1 79 421 ARG A CA 1
ATOM 3365 C C . ARG A 1 421 ? -0.671 -54.75 -55.344 1 79 421 ARG A C 1
ATOM 3367 O O . ARG A 1 421 ? -0.461 -53.844 -54.562 1 79 421 ARG A O 1
ATOM 3374 N N . TYR A 1 422 ? -1.593 -55.688 -55.25 1 77.88 422 TYR A N 1
ATOM 3375 C CA . TYR A 1 422 ? -2.348 -55.781 -54 1 77.88 422 TYR A CA 1
ATOM 3376 C C . TYR A 1 422 ? -1.416 -55.969 -52.812 1 77.88 422 TYR A C 1
ATOM 3378 O O . TYR A 1 422 ? -1.529 -55.281 -51.812 1 77.88 422 TYR A O 1
ATOM 3386 N N . ASP A 1 423 ? -0.462 -56.844 -53.031 1 75.81 423 ASP A N 1
ATOM 3387 C CA . ASP A 1 423 ? 0.452 -57.156 -51.969 1 75.81 423 ASP A CA 1
ATOM 3388 C C . ASP A 1 423 ? 1.395 -56 -51.656 1 75.81 423 ASP A C 1
ATOM 3390 O O . ASP A 1 423 ? 1.853 -55.844 -50.531 1 75.81 423 ASP A O 1
ATOM 3394 N N . SER A 1 424 ? 1.603 -55.219 -52.688 1 73.94 424 SER A N 1
ATOM 3395 C CA . SER A 1 424 ? 2.518 -54.094 -52.531 1 73.94 424 SER A CA 1
ATOM 3396 C C . SER A 1 424 ? 1.787 -52.875 -52.031 1 73.94 424 SER A C 1
ATOM 3398 O O . SER A 1 424 ? 2.408 -51.812 -51.812 1 73.94 424 SER A O 1
ATOM 3400 N N . GLY A 1 425 ? 0.532 -52.875 -51.812 1 67.56 425 GLY A N 1
ATOM 3401 C CA . GLY A 1 425 ? -0.25 -51.781 -51.25 1 67.56 425 GLY A CA 1
ATOM 3402 C C . GLY A 1 425 ? -0.62 -50.719 -52.281 1 67.56 425 GLY A C 1
ATOM 3403 O O . GLY A 1 425 ? -0.971 -49.594 -51.938 1 67.56 425 GLY A O 1
ATOM 3404 N N . GLN A 1 426 ? -0.389 -50.938 -53.531 1 66.38 426 GLN A N 1
ATOM 3405 C CA . GLN A 1 426 ? -0.684 -49.969 -54.594 1 66.38 426 GLN A CA 1
ATOM 3406 C C . GLN A 1 426 ? -2.186 -49.875 -54.844 1 66.38 426 GLN A C 1
ATOM 3408 O O . GLN A 1 426 ? -2.926 -50.812 -54.594 1 66.38 426 GLN A O 1
ATOM 3413 N N . ASP A 1 427 ? -2.684 -48.594 -55.094 1 61.12 427 ASP A N 1
ATOM 3414 C CA . ASP A 1 427 ? -4.098 -48.344 -55.375 1 61.12 427 ASP A CA 1
ATOM 3415 C C . ASP A 1 427 ? -4.582 -49.219 -56.531 1 61.12 427 ASP A C 1
ATOM 3417 O O . ASP A 1 427 ? -3.99 -49.219 -57.594 1 61.12 427 ASP A O 1
ATOM 3421 N N . LEU A 1 428 ? -5.312 -50.188 -56.25 1 59.94 428 LEU A N 1
ATOM 3422 C CA . LEU A 1 428 ? -5.859 -51.031 -57.281 1 59.94 428 LEU A CA 1
ATOM 3423 C C . LEU A 1 428 ? -6.855 -50.281 -58.156 1 59.94 428 LEU A C 1
ATOM 3425 O O . LEU A 1 428 ? -7.18 -50.75 -59.25 1 59.94 428 LEU A O 1
ATOM 3429 N N . ASP A 1 429 ? -7.422 -49.188 -57.625 1 52.88 429 ASP A N 1
ATOM 3430 C CA . ASP A 1 429 ? -8.422 -48.438 -58.406 1 52.88 429 ASP A CA 1
ATOM 3431 C C . ASP A 1 429 ? -7.781 -47.656 -59.531 1 52.88 429 ASP A C 1
ATOM 3433 O O . ASP A 1 429 ? -8.461 -47.219 -60.469 1 52.88 429 ASP A O 1
ATOM 3437 N N . GLU A 1 430 ? -6.672 -47.062 -59.438 1 45.88 430 GLU A N 1
ATOM 3438 C CA . GLU A 1 430 ? -6.211 -46.125 -60.438 1 45.88 430 GLU A CA 1
ATOM 3439 C C . GLU A 1 430 ? -6.055 -46.781 -61.781 1 45.88 430 GLU A C 1
ATOM 3441 O O . GLU A 1 430 ? -6.207 -46.125 -62.844 1 45.88 430 GLU A O 1
ATOM 3446 N N . GLU A 1 431 ? -5.164 -47.719 -62 1 42 431 GLU A N 1
ATOM 3447 C CA . GLU A 1 431 ? -4.941 -48.156 -63.406 1 42 431 GLU A CA 1
ATOM 3448 C C . GLU A 1 431 ? -6.051 -49.062 -63.875 1 42 431 GLU A C 1
ATOM 3450 O O . GLU A 1 431 ? -6.199 -50.188 -63.344 1 42 431 GLU A O 1
ATOM 3455 N N . GLY A 1 432 ? -7.145 -48.594 -64.812 1 43.44 432 GLY A N 1
ATOM 3456 C CA . GLY A 1 432 ? -8.18 -49.094 -65.688 1 43.44 432 GLY A CA 1
ATOM 3457 C C . GLY A 1 432 ? -8.797 -50.406 -65.25 1 43.44 432 GLY A C 1
ATOM 3458 O O . GLY A 1 432 ? -9.406 -51.125 -66.062 1 43.44 432 GLY A O 1
ATOM 3459 N N . MET A 1 433 ? -8.336 -50.969 -64.312 1 46 433 MET A N 1
ATOM 3460 C CA . MET A 1 433 ? -9.023 -52.188 -63.875 1 46 433 MET A CA 1
ATOM 3461 C C . MET A 1 433 ? -10.406 -51.875 -63.344 1 46 433 MET A C 1
ATOM 3463 O O . MET A 1 433 ? -10.547 -51.438 -62.188 1 46 433 MET A O 1
ATOM 3467 N N . ASN A 1 434 ? -11.32 -51.219 -64.062 1 41.88 434 ASN A N 1
ATOM 3468 C CA . ASN A 1 434 ? -12.742 -50.969 -63.844 1 41.88 434 ASN A CA 1
ATOM 3469 C C . ASN A 1 434 ? -13.414 -52.125 -63.094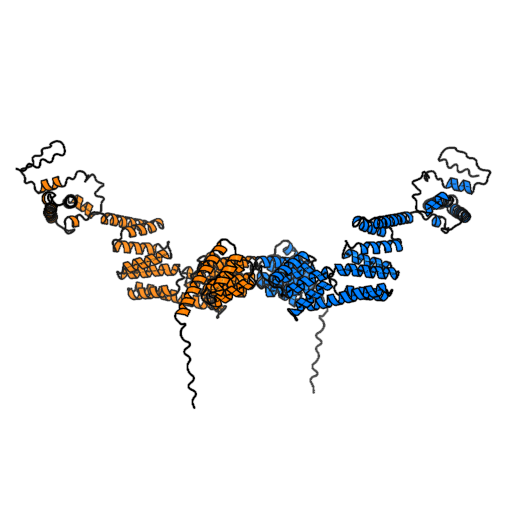 1 41.88 434 ASN A C 1
ATOM 3471 O O . ASN A 1 434 ? -13.672 -53.188 -63.719 1 41.88 434 ASN A O 1
ATOM 3475 N N . MET A 1 435 ? -13.273 -52.375 -62 1 49.31 435 MET A N 1
ATOM 3476 C CA . MET A 1 435 ? -14 -53.281 -61.125 1 49.31 435 MET A CA 1
ATOM 3477 C C . MET A 1 435 ? -15.508 -53.156 -61.344 1 49.31 435 MET A C 1
ATOM 3479 O O . MET A 1 435 ? -16.297 -53.906 -60.75 1 49.31 435 MET A O 1
ATOM 3483 N N . GLY A 1 436 ? -15.961 -52.094 -61.812 1 48.81 436 GLY A N 1
ATOM 3484 C CA . GLY A 1 436 ? -17.375 -51.938 -62.094 1 48.81 436 GLY A CA 1
ATOM 3485 C C . GLY A 1 436 ? -17.922 -53.062 -62.969 1 48.81 436 GLY A C 1
ATOM 3486 O O . GLY A 1 436 ? -19.125 -53.344 -62.969 1 48.81 436 GLY A O 1
ATOM 3487 N N . ASP A 1 437 ? -17.188 -53.469 -64 1 49.09 437 ASP A N 1
ATOM 3488 C CA . ASP A 1 437 ? -17.719 -54.438 -65 1 49.09 437 ASP A CA 1
ATOM 3489 C C . ASP A 1 437 ? -17.438 -55.875 -64.5 1 49.09 437 ASP A C 1
ATOM 3491 O O . ASP A 1 437 ? -17.469 -56.781 -65.312 1 49.09 437 ASP A O 1
ATOM 3495 N N . PHE A 1 438 ? -17.156 -56.062 -63.344 1 56.38 438 PHE A N 1
ATOM 3496 C CA . PHE A 1 438 ? -16.844 -57.375 -62.844 1 56.38 438 PHE A CA 1
ATOM 3497 C C . PHE A 1 438 ? -18.109 -58.094 -62.375 1 56.38 438 PHE A C 1
ATOM 3499 O O . PHE A 1 438 ? -18.75 -57.656 -61.406 1 56.38 438 PHE A O 1
ATOM 3506 N N . ASP A 1 439 ? -18.719 -58.875 -63.125 1 63.91 439 ASP A N 1
ATOM 3507 C CA . ASP A 1 439 ? -19.844 -59.719 -62.719 1 63.91 439 ASP A CA 1
ATOM 3508 C C . ASP A 1 439 ? -19.359 -61.031 -62.125 1 63.91 439 ASP A C 1
ATOM 3510 O O . ASP A 1 439 ? -18.797 -61.875 -62.812 1 63.91 439 ASP A O 1
ATOM 3514 N N . PRO A 1 440 ? -19.438 -61.188 -60.844 1 71.75 440 PRO A N 1
ATOM 3515 C CA . PRO A 1 440 ? -19 -62.438 -60.188 1 71.75 440 PRO A CA 1
ATOM 3516 C C . PRO A 1 440 ? -19.594 -63.688 -60.844 1 71.75 440 PRO A C 1
ATOM 3518 O O . PRO A 1 440 ? -18.984 -64.75 -60.812 1 71.75 440 PRO A O 1
ATOM 3521 N N . ASN A 1 441 ? -20.703 -63.406 -61.469 1 73.88 441 ASN A N 1
ATOM 3522 C CA . ASN A 1 441 ? -21.344 -64.5 -62.125 1 73.88 441 ASN A CA 1
ATOM 3523 C C . ASN A 1 441 ? -20.547 -64.938 -63.375 1 73.88 441 ASN A C 1
ATOM 3525 O O . ASN A 1 441 ? -20.5 -66.125 -63.719 1 73.88 441 ASN A O 1
ATOM 3529 N N . ASN A 1 442 ? -19.906 -64.062 -63.969 1 72.19 442 ASN A N 1
ATOM 3530 C CA . ASN A 1 442 ? -19.109 -64.375 -65.125 1 72.19 442 ASN A CA 1
ATOM 3531 C C . ASN A 1 442 ? -17.859 -65.125 -64.75 1 72.19 442 ASN A C 1
ATOM 3533 O O . ASN A 1 442 ? -17.5 -66.062 -65.5 1 72.19 442 ASN A O 1
ATOM 3537 N N . ILE A 1 443 ? -17.328 -64.875 -63.688 1 75.44 443 ILE A N 1
ATOM 3538 C CA . ILE A 1 443 ? -16.125 -65.562 -63.219 1 75.44 443 ILE A CA 1
ATOM 3539 C C . ILE A 1 443 ? -16.5 -67 -62.75 1 75.44 443 ILE A C 1
ATOM 3541 O O . ILE A 1 443 ? -15.812 -67.938 -63.062 1 75.44 443 ILE A O 1
ATOM 3545 N N . PHE A 1 444 ? -17.641 -67 -62.125 1 78 444 PHE A N 1
ATOM 3546 C CA . PHE A 1 444 ? -18.125 -68.312 -61.688 1 78 444 PHE A CA 1
ATOM 3547 C C . PHE A 1 444 ? -18.438 -69.25 -62.844 1 78 444 PHE A C 1
ATOM 3549 O O . PHE A 1 444 ? -18.062 -70.375 -62.875 1 78 444 PHE A O 1
ATOM 3556 N N . LYS A 1 445 ? -19.062 -68.688 -63.875 1 74.44 445 LYS A N 1
ATOM 3557 C CA . LYS A 1 445 ? -19.391 -69.5 -65.062 1 74.44 445 LYS A CA 1
ATOM 3558 C C . LYS A 1 445 ? -18.141 -69.875 -65.812 1 74.44 445 LYS A C 1
ATOM 3560 O O . LYS A 1 445 ? -18.062 -71 -66.375 1 74.44 445 LYS A O 1
ATOM 3565 N N . ALA A 1 446 ? -17.281 -69.062 -65.875 1 72.56 446 ALA A N 1
ATOM 3566 C CA . ALA A 1 446 ? -16.031 -69.375 -66.562 1 72.56 446 ALA A CA 1
ATOM 3567 C C . ALA A 1 446 ? -15.234 -70.5 -65.812 1 72.56 446 ALA A C 1
ATOM 3569 O O . ALA A 1 446 ? -14.609 -71.312 -66.438 1 72.56 446 ALA A O 1
ATOM 3570 N N . PHE A 1 447 ? -15.367 -70.5 -64.625 1 75.06 447 PHE A N 1
ATOM 3571 C CA . PHE A 1 447 ? -14.586 -71.438 -63.812 1 75.06 447 PHE A CA 1
ATOM 3572 C C . PHE A 1 447 ? -15.289 -72.75 -63.688 1 75.06 447 PHE A C 1
ATOM 3574 O O . PHE A 1 447 ? -14.641 -73.812 -63.75 1 75.06 447 PHE A O 1
ATOM 3581 N N . PHE A 1 448 ? -16.625 -72.812 -63.594 1 72.81 448 PHE A N 1
ATOM 3582 C CA . PHE A 1 448 ? -17.375 -74 -63.375 1 72.81 448 PHE A CA 1
ATOM 3583 C C . PHE A 1 448 ? -18.047 -74.5 -64.688 1 72.81 448 PHE A C 1
ATOM 3585 O O . PHE A 1 448 ? -18.516 -75.625 -64.75 1 72.81 448 PHE A O 1
ATOM 3592 N N . GLY A 1 449 ? -18.203 -73.625 -65.75 1 60.66 449 GLY A N 1
ATOM 3593 C CA . GLY A 1 449 ? -18.797 -74 -67.062 1 60.66 449 GLY A CA 1
ATOM 3594 C C . GLY A 1 449 ? -17.875 -74.875 -67.938 1 60.66 449 GLY A C 1
ATOM 3595 O O . GLY A 1 449 ? -16.672 -74.562 -68 1 60.66 449 GLY A O 1
ATOM 3596 N N . GLY A 1 450 ? -17.859 -76.062 -68 1 51.84 450 GLY A N 1
ATOM 3597 C CA . GLY A 1 450 ? -17.141 -77 -68.875 1 51.84 450 GLY A CA 1
ATOM 3598 C C . GLY A 1 450 ? -16.906 -76.438 -70.25 1 51.84 450 GLY A C 1
ATOM 3599 O O . GLY A 1 450 ? -17.516 -75.438 -70.625 1 51.84 450 GLY A O 1
ATOM 3600 N N . PRO A 1 451 ? -15.953 -76.938 -71.125 1 47.19 451 PRO A N 1
ATOM 3601 C CA . PRO A 1 451 ? -15.625 -76.5 -72.438 1 47.19 451 PRO A CA 1
ATOM 3602 C C . PRO A 1 451 ? -16.859 -76.125 -73.312 1 47.19 451 PRO A C 1
ATOM 3604 O O . PRO A 1 451 ? -16.75 -75.5 -74.312 1 47.19 451 PRO A O 1
ATOM 3607 N N . GLY A 1 452 ? -17.922 -76.938 -73.375 1 42 452 GLY A N 1
ATOM 3608 C CA . GLY A 1 452 ? -18.953 -76.812 -74.375 1 42 452 GLY A CA 1
ATOM 3609 C C . GLY A 1 452 ? -19.766 -75.562 -74.25 1 42 452 GLY A C 1
ATOM 3610 O O . GLY A 1 452 ? -20.578 -75.25 -75.125 1 42 452 GLY A O 1
ATOM 3611 N N . GLY A 1 453 ? -20.25 -75.188 -73.125 1 37.53 453 GLY A N 1
ATOM 3612 C CA . GLY A 1 453 ? -21.297 -74.188 -73.062 1 37.53 453 GLY A CA 1
ATOM 3613 C C . GLY A 1 453 ? -20.797 -72.75 -73.25 1 37.53 453 GLY A C 1
ATOM 3614 O O . GLY A 1 453 ? -20.984 -71.875 -72.375 1 37.53 453 GLY A O 1
ATOM 3615 N N . PHE A 1 454 ? -19.766 -72.625 -74.062 1 38.06 454 PHE A N 1
ATOM 3616 C CA . PHE A 1 454 ? -19.312 -71.312 -74.25 1 38.06 454 PHE A CA 1
ATOM 3617 C C . PHE A 1 454 ? -20.344 -70.5 -75.062 1 38.06 454 PHE A C 1
ATOM 3619 O O . PHE A 1 454 ? -20.281 -70.375 -76.25 1 38.06 454 PHE A O 1
ATOM 3626 N N . SER A 1 455 ? -21.766 -70.688 -74.938 1 33.75 455 SER A N 1
ATOM 3627 C CA . SER A 1 455 ? -22.406 -69.688 -75.812 1 33.75 455 SER A CA 1
ATOM 3628 C C . SER A 1 455 ? -22.125 -68.25 -75.312 1 33.75 455 SER A C 1
ATOM 3630 O O . SER A 1 455 ? -22.359 -67.938 -74.188 1 33.75 455 SER A O 1
ATOM 3632 N N . PHE A 1 456 ? -21.125 -67.688 -75.938 1 33.47 456 PHE A N 1
ATOM 3633 C CA . PHE A 1 456 ? -20.875 -66.25 -75.812 1 33.47 456 PHE A CA 1
ATOM 3634 C C . PHE A 1 456 ? -22.109 -65.438 -76.188 1 33.47 456 PHE A C 1
ATOM 3636 O O . PHE A 1 456 ? -22.328 -65.125 -77.375 1 33.47 456 PHE A O 1
ATOM 3643 N N . GLU A 1 457 ? -23.375 -65.875 -75.812 1 31.12 457 GLU A N 1
ATOM 3644 C CA . GLU A 1 457 ? -24.359 -64.875 -76.25 1 31.12 457 GLU A CA 1
ATOM 3645 C C . GLU A 1 457 ? -24.094 -63.5 -75.625 1 31.12 457 GLU A C 1
ATOM 3647 O O . GLU A 1 457 ? -24.094 -63.344 -74.438 1 31.12 457 GLU A O 1
ATOM 3652 N N . ALA A 1 458 ? -23.344 -62.75 -76.312 1 31.25 458 AL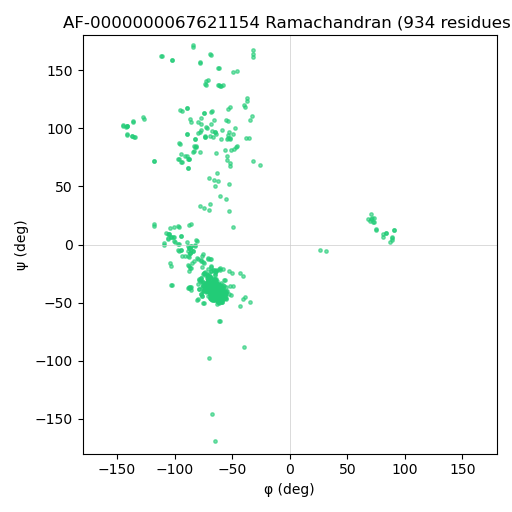A A N 1
ATOM 3653 C CA . ALA A 1 458 ? -23.125 -61.344 -76.125 1 31.25 458 ALA A CA 1
ATOM 3654 C C . ALA A 1 458 ? -24.453 -60.594 -76 1 31.25 458 ALA A C 1
ATOM 3656 O O . ALA A 1 458 ? -24.531 -59.375 -76.25 1 31.25 458 ALA A O 1
ATOM 3657 N N . SER A 1 459 ? -25.656 -61.344 -75.75 1 29.27 459 SER A N 1
ATOM 3658 C CA . SER A 1 459 ? -26.734 -60.406 -76 1 29.27 459 SER A CA 1
ATOM 3659 C C . SER A 1 459 ? -26.734 -59.281 -74.938 1 29.27 459 SER A C 1
ATOM 3661 O O . SER A 1 459 ? -26.016 -59.375 -73.938 1 29.27 459 SER A O 1
ATOM 3663 N N . GLY A 1 460 ? -27.828 -58.594 -74.375 1 25.38 460 GLY A N 1
ATOM 3664 C CA . GLY A 1 460 ? -27.688 -57.281 -73.812 1 25.38 460 GLY A CA 1
ATOM 3665 C C . GLY A 1 460 ? -26.766 -57.25 -72.562 1 25.38 460 GLY A C 1
ATOM 3666 O O . GLY A 1 460 ? -26.25 -58.281 -72.188 1 25.38 460 GLY A O 1
ATOM 3667 N N . PRO A 1 461 ? -26.562 -56.188 -71.625 1 29.11 461 PRO A N 1
ATOM 3668 C CA . PRO A 1 461 ? -26.297 -56.281 -70.188 1 29.11 461 PRO A CA 1
ATOM 3669 C C . PRO A 1 461 ? -27.109 -57.375 -69.5 1 29.11 461 PRO A C 1
ATOM 3671 O O . PRO A 1 461 ? -26.531 -58.188 -68.812 1 29.11 461 PRO A O 1
ATOM 3674 N N . GLY A 1 462 ? -28.484 -57.188 -68.938 1 28.22 462 GLY A N 1
ATOM 3675 C CA . GLY A 1 462 ? -29.125 -57.5 -67.688 1 28.22 462 GLY A CA 1
ATOM 3676 C C . GLY A 1 462 ? -29.734 -58.906 -67.688 1 28.22 462 GLY A C 1
ATOM 3677 O O . GLY A 1 462 ? -30.312 -59.312 -66.688 1 28.22 462 GLY A O 1
ATOM 3678 N N . SER A 1 463 ? -30.375 -59.5 -68.812 1 28.16 463 SER A N 1
ATOM 3679 C CA . SER A 1 463 ? -31.547 -60.312 -68.5 1 28.16 463 SER A CA 1
ATOM 3680 C C . SER A 1 463 ? -31.156 -61.688 -68 1 28.16 463 SER A C 1
ATOM 3682 O O . SER A 1 463 ? -30.344 -62.375 -68.625 1 28.16 463 SER A O 1
ATOM 3684 N N . PHE A 1 464 ? -31.297 -61.875 -66.75 1 28.38 464 PHE A N 1
ATOM 3685 C CA . PHE A 1 464 ? -31.203 -63.062 -65.938 1 28.38 464 PHE A CA 1
ATOM 3686 C C . PHE A 1 464 ? -32.062 -64.188 -66.438 1 28.38 464 PHE A C 1
ATOM 3688 O O . PHE A 1 464 ? -33.281 -64.188 -66.312 1 28.38 464 PHE A O 1
ATOM 3695 N N . PHE A 1 465 ? -32.094 -64.75 -67.812 1 26.53 465 PHE A N 1
ATOM 3696 C CA . PHE A 1 465 ? -33.062 -65.812 -68.062 1 26.53 465 PHE A CA 1
ATOM 3697 C C . PHE A 1 465 ? -32.688 -67.062 -67.312 1 26.53 465 PHE A C 1
ATOM 3699 O O . PHE A 1 465 ? -31.531 -67.5 -67.375 1 26.53 465 PHE A O 1
ATOM 3706 N N . PHE A 1 466 ? -33.438 -67.312 -66.188 1 27.58 466 PHE A N 1
ATOM 3707 C CA . PHE A 1 466 ? -33.438 -68.5 -65.312 1 27.58 466 PHE A CA 1
ATOM 3708 C C . PHE A 1 466 ? -33.875 -69.75 -66.125 1 27.58 466 PHE A C 1
ATOM 3710 O O . PHE A 1 466 ? -35 -69.875 -66.562 1 27.58 466 PHE A O 1
ATOM 3717 N N . GLN A 1 467 ? -33.344 -70.25 -67.312 1 22.02 467 GLN A N 1
ATOM 3718 C CA . GLN A 1 467 ? -33.938 -71.5 -67.875 1 22.02 467 GLN A CA 1
ATOM 3719 C C . GLN A 1 467 ? -33.719 -72.688 -67 1 22.02 467 GLN A C 1
ATOM 3721 O O . GLN A 1 467 ? -32.562 -73 -66.562 1 22.02 467 GLN A O 1
ATOM 3726 N N . PHE A 1 468 ? -34.812 -72.938 -66.188 1 24.09 468 PHE A N 1
ATOM 3727 C CA . PHE A 1 468 ? -35.062 -74.188 -65.438 1 24.09 468 PHE A CA 1
ATOM 3728 C C . PHE A 1 468 ? -35.031 -75.375 -66.312 1 24.09 468 PHE A C 1
ATOM 3730 O O . PHE A 1 468 ? -35.844 -75.562 -67.188 1 24.09 468 PHE A O 1
ATOM 3737 N N . GLY A 1 469 ? -33.938 -75.938 -66.875 1 21.52 469 GLY A N 1
ATOM 3738 C CA . GLY A 1 469 ? -34.031 -77.312 -67.188 1 21.52 469 GLY A CA 1
ATOM 3739 C C . GLY A 1 469 ? -34.281 -78.188 -65.938 1 21.52 469 GLY A C 1
ATOM 3740 O O . GLY A 1 469 ? -33.969 -77.812 -64.812 1 21.52 469 GLY A O 1
ATOM 3741 N N . MET B 1 1 ? 53.469 5.355 46.219 1 23.89 1 MET B N 1
ATOM 3742 C CA . MET B 1 1 ? 53.781 6.312 45.156 1 23.89 1 MET B CA 1
ATOM 3743 C C . MET B 1 1 ? 52.625 6.461 44.188 1 23.89 1 MET B C 1
ATOM 3745 O O . MET B 1 1 ? 52.219 5.496 43.531 1 23.89 1 MET B O 1
ATOM 3749 N N . ALA B 1 2 ? 51.625 7.379 44.562 1 26.81 2 ALA B N 1
ATOM 3750 C CA . ALA B 1 2 ? 50.312 7.746 44.062 1 26.81 2 ALA B CA 1
ATOM 3751 C C . ALA B 1 2 ? 50.406 8.352 42.656 1 26.81 2 ALA B C 1
ATOM 3753 O O . ALA B 1 2 ? 51 9.414 42.469 1 26.81 2 ALA B O 1
ATOM 3754 N N . ALA B 1 3 ? 50.562 7.523 41.531 1 29.31 3 ALA B N 1
ATOM 3755 C CA . ALA B 1 3 ? 50.75 7.961 40.156 1 29.31 3 ALA B CA 1
ATOM 3756 C C . ALA B 1 3 ? 49.656 8.938 39.719 1 29.31 3 ALA B C 1
ATOM 3758 O O . ALA B 1 3 ? 48.469 8.602 39.719 1 29.31 3 ALA B O 1
ATOM 3759 N N . ALA B 1 4 ? 49.969 10.297 39.875 1 24.42 4 ALA B N 1
ATOM 3760 C CA . ALA B 1 4 ? 49.156 11.453 39.469 1 24.42 4 ALA B CA 1
ATOM 3761 C C . ALA B 1 4 ? 48.781 11.359 38 1 24.42 4 ALA B C 1
ATOM 3763 O O . ALA B 1 4 ? 49.625 11.328 37.125 1 24.42 4 ALA B O 1
ATOM 3764 N N . ALA B 1 5 ? 47.625 10.75 37.688 1 30.8 5 ALA B N 1
ATOM 3765 C CA . ALA B 1 5 ? 47.031 10.57 36.375 1 30.8 5 ALA B CA 1
ATOM 3766 C C . ALA B 1 5 ? 46.938 11.906 35.625 1 30.8 5 ALA B C 1
ATOM 3768 O O . ALA B 1 5 ? 46.375 12.867 36.156 1 30.8 5 ALA B O 1
ATOM 3769 N N . GLU B 1 6 ? 47.969 12.297 34.812 1 27 6 GLU B N 1
ATOM 3770 C CA . GLU B 1 6 ? 48.125 13.461 33.969 1 27 6 GLU B CA 1
ATOM 3771 C C . GLU B 1 6 ? 46.938 13.656 33.031 1 27 6 GLU B C 1
ATOM 3773 O O . GLU B 1 6 ? 46.562 12.742 32.312 1 27 6 GLU B O 1
ATOM 3778 N N . CYS B 1 7 ? 45.969 14.422 33.469 1 34.03 7 CYS B N 1
ATOM 3779 C CA . CYS B 1 7 ? 44.781 14.891 32.75 1 34.03 7 CYS B CA 1
ATOM 3780 C C . CYS B 1 7 ? 45.188 15.539 31.438 1 34.03 7 CYS B C 1
ATOM 3782 O O . CYS B 1 7 ? 45.812 16.594 31.422 1 34.03 7 CYS B O 1
ATOM 3784 N N . ASP B 1 8 ? 45.656 14.742 30.469 1 32.62 8 ASP B N 1
ATOM 3785 C CA . ASP B 1 8 ? 45.938 15.234 29.125 1 32.62 8 ASP B CA 1
ATOM 3786 C C . ASP B 1 8 ? 44.719 16.016 28.578 1 32.62 8 ASP B C 1
ATOM 3788 O O . ASP B 1 8 ? 43.625 15.477 28.422 1 32.62 8 ASP B O 1
ATOM 3792 N N . VAL B 1 9 ? 44.594 17.266 28.969 1 31.48 9 VAL B N 1
ATOM 3793 C CA . VAL B 1 9 ? 43.688 18.219 28.344 1 31.48 9 VAL B CA 1
ATOM 3794 C C . VAL B 1 9 ? 43.812 18.156 26.828 1 31.48 9 VAL B C 1
ATOM 3796 O O . VAL B 1 9 ? 44.906 18.375 26.281 1 31.48 9 VAL B O 1
ATOM 3799 N N . VAL B 1 10 ? 43.156 17.266 26.172 1 36.75 10 VAL B N 1
ATOM 3800 C CA . VAL B 1 10 ? 43 17.281 24.719 1 36.75 10 VAL B CA 1
ATOM 3801 C C . VAL B 1 10 ? 42.875 18.719 24.219 1 36.75 10 VAL B C 1
ATOM 3803 O O . VAL B 1 10 ? 41.969 19.438 24.641 1 36.75 10 VAL B O 1
ATOM 3806 N N . MET B 1 11 ? 43.969 19.312 23.875 1 35 11 MET B N 1
ATOM 3807 C CA . MET B 1 11 ? 44.156 20.625 23.266 1 35 11 MET B CA 1
ATOM 3808 C C . MET B 1 11 ? 43.062 20.906 22.234 1 35 11 MET B C 1
ATOM 3810 O O . MET B 1 11 ? 42.688 20.016 21.469 1 35 11 MET B O 1
ATOM 3814 N N . ALA B 1 12 ? 42.312 21.922 22.484 1 42.56 12 ALA B N 1
ATOM 3815 C CA . ALA B 1 12 ? 41.438 22.578 21.516 1 42.56 12 ALA B CA 1
ATOM 3816 C C . ALA B 1 12 ? 42.094 22.609 20.125 1 42.56 12 ALA B C 1
ATOM 3818 O O . ALA B 1 12 ? 43.281 22.812 20 1 42.56 12 ALA B O 1
ATOM 3819 N N . ALA B 1 13 ? 41.375 22.062 19.219 1 47.41 13 ALA B N 1
ATOM 3820 C CA . ALA B 1 13 ? 41.844 22.094 17.844 1 47.41 13 ALA B CA 1
ATOM 3821 C C . ALA B 1 13 ? 42.625 23.359 17.547 1 47.41 13 ALA B C 1
ATOM 3823 O O . ALA B 1 13 ? 42.156 24.469 17.844 1 47.41 13 ALA B O 1
ATOM 3824 N N . THR B 1 14 ? 43.844 23.281 17.359 1 50.94 14 THR B N 1
ATOM 3825 C CA . THR B 1 14 ? 44.75 24.391 17.047 1 50.94 14 THR B CA 1
ATOM 3826 C C . THR B 1 14 ? 44.188 25.234 15.914 1 50.94 14 THR B C 1
ATOM 3828 O O . THR B 1 14 ? 43.375 24.766 15.125 1 50.94 14 THR B O 1
ATOM 3831 N N . GLU B 1 15 ? 44.375 26.531 15.773 1 52.72 15 GLU B N 1
ATOM 3832 C CA . GLU B 1 15 ? 44.031 27.547 14.789 1 52.72 15 GLU B CA 1
ATOM 3833 C C . GLU B 1 15 ? 44.062 26.969 13.375 1 52.72 15 GLU B C 1
ATOM 3835 O O . GLU B 1 15 ? 43.188 27.219 12.562 1 52.72 15 GLU B O 1
ATOM 3840 N N . PRO B 1 16 ? 45.094 26.297 12.992 1 54.28 16 PRO B N 1
ATOM 3841 C CA . PRO B 1 16 ? 45.125 25.719 11.656 1 54.28 16 PRO B CA 1
ATOM 3842 C C . PRO B 1 16 ? 44.062 24.625 11.461 1 54.28 16 PRO B C 1
ATOM 3844 O O . PRO B 1 16 ? 43.531 24.469 10.352 1 54.28 16 PRO B O 1
ATOM 3847 N N . GLU B 1 17 ? 43.75 23.969 12.461 1 56.34 17 GLU B N 1
ATOM 3848 C CA . GLU B 1 17 ? 42.781 22.891 12.375 1 56.34 17 GLU B CA 1
ATOM 3849 C C . GLU B 1 17 ? 41.375 23.453 12.195 1 56.34 17 GLU B C 1
ATOM 3851 O O . GLU B 1 17 ? 40.562 22.891 11.453 1 56.34 17 GLU B O 1
ATOM 3856 N N . LEU B 1 18 ? 41.188 24.5 12.867 1 56.5 18 LEU B N 1
ATOM 3857 C CA . LEU B 1 18 ? 39.906 25.188 12.727 1 56.5 18 LEU B CA 1
ATOM 3858 C C . LEU B 1 18 ? 39.75 25.781 11.328 1 56.5 18 LEU B C 1
ATOM 3860 O O . LEU B 1 18 ? 38.656 25.734 10.75 1 56.5 18 LEU B O 1
ATOM 3864 N N . LEU B 1 19 ? 40.875 26.422 10.914 1 58.34 19 LEU B N 1
ATOM 3865 C CA . LEU B 1 19 ? 40.812 26.969 9.562 1 58.34 19 LEU B CA 1
ATOM 3866 C C . LEU B 1 19 ? 40.594 25.875 8.531 1 58.34 19 LEU B C 1
ATOM 3868 O O . LEU B 1 19 ? 39.844 26.078 7.566 1 58.34 19 LEU B O 1
ATOM 3872 N N . ASP B 1 20 ? 41.188 24.766 8.852 1 71.44 20 ASP B N 1
ATOM 3873 C CA . ASP B 1 20 ? 41.031 23.609 7.977 1 71.44 20 ASP B CA 1
ATOM 3874 C C . ASP B 1 20 ? 39.594 23.078 8.055 1 71.44 20 ASP B C 1
ATOM 3876 O O . ASP B 1 20 ? 39 22.703 7.031 1 71.44 20 ASP B O 1
ATOM 3880 N N . ASP B 1 21 ? 39.031 23.297 9.148 1 77.94 21 ASP B N 1
ATOM 3881 C CA . ASP B 1 21 ? 37.656 22.828 9.32 1 77.94 21 ASP B CA 1
ATOM 3882 C C . ASP B 1 21 ? 36.656 23.766 8.633 1 77.94 21 ASP B C 1
ATOM 3884 O O . ASP B 1 21 ? 35.688 23.297 8.016 1 77.94 21 ASP B O 1
ATOM 3888 N N . GLU B 1 22 ? 36.969 25.062 8.734 1 83.81 22 GLU B N 1
ATOM 3889 C CA . GLU B 1 22 ? 36.094 26.031 8.102 1 83.81 22 GLU B CA 1
ATOM 3890 C C . GLU B 1 22 ? 36.188 25.938 6.578 1 83.81 22 GLU B C 1
ATOM 3892 O O . GLU B 1 22 ? 35.188 26.109 5.883 1 83.81 22 GLU B O 1
ATOM 3897 N N . GLU B 1 23 ? 37.375 25.75 6.156 1 85.56 23 GLU B N 1
ATOM 3898 C CA . GLU B 1 23 ? 37.531 25.578 4.715 1 85.56 23 GLU B CA 1
ATOM 3899 C C . GLU B 1 23 ? 36.844 24.312 4.227 1 85.56 23 GLU B C 1
ATOM 3901 O O . GLU B 1 23 ? 36.25 24.297 3.15 1 85.56 23 GLU B O 1
ATOM 3906 N N . ALA B 1 24 ? 36.969 23.328 4.977 1 88.06 24 ALA B N 1
ATOM 3907 C CA . ALA B 1 24 ? 36.312 22.062 4.645 1 88.06 24 ALA B CA 1
ATOM 3908 C C . ALA B 1 24 ? 34.781 22.25 4.59 1 88.06 24 ALA B C 1
ATOM 3910 O O . ALA B 1 24 ? 34.125 21.719 3.689 1 88.06 24 ALA B O 1
ATOM 3911 N N . LYS B 1 25 ? 34.281 22.953 5.438 1 90.88 25 LYS B N 1
ATOM 3912 C CA . LYS B 1 25 ? 32.875 23.219 5.473 1 90.88 25 LYS B CA 1
ATOM 3913 C C . LYS B 1 25 ? 32.438 24.016 4.246 1 90.88 25 LYS B C 1
ATOM 3915 O O . LYS B 1 25 ? 31.359 23.75 3.672 1 90.88 25 LYS B O 1
ATOM 3920 N N . ARG B 1 26 ? 33.281 24.969 3.895 1 92.62 26 ARG B N 1
ATOM 3921 C CA . ARG B 1 26 ? 32.969 25.781 2.721 1 92.62 26 ARG B CA 1
ATOM 3922 C C . ARG B 1 26 ? 32.969 24.938 1.453 1 92.62 26 ARG B C 1
ATOM 3924 O O . ARG B 1 26 ? 32.094 25.078 0.592 1 92.62 26 ARG B O 1
ATOM 3931 N N . GLU B 1 27 ? 33.906 24.156 1.357 1 92.81 27 GLU B N 1
ATOM 3932 C CA . GLU B 1 27 ? 34 23.281 0.192 1 92.81 27 GLU B CA 1
ATOM 3933 C C . GLU B 1 27 ? 32.812 22.312 0.153 1 92.81 27 GLU B C 1
ATOM 3935 O O . GLU B 1 27 ? 32.25 22.047 -0.913 1 92.81 27 GLU B O 1
ATOM 3940 N N . ALA B 1 28 ? 32.5 21.734 1.24 1 95.81 28 ALA B N 1
ATOM 3941 C CA . ALA B 1 28 ? 31.375 20.828 1.335 1 95.81 28 ALA B CA 1
ATOM 3942 C C . ALA B 1 28 ? 30.078 21.5 0.902 1 95.81 28 ALA B C 1
ATOM 3944 O O . ALA B 1 28 ? 29.25 20.906 0.211 1 95.81 28 ALA B O 1
ATOM 3945 N N . GLU B 1 29 ? 29.938 22.703 1.285 1 96.12 29 GLU B N 1
ATOM 3946 C CA . GLU B 1 29 ? 28.75 23.469 0.917 1 96.12 29 GLU B CA 1
ATOM 3947 C C . GLU B 1 29 ? 28.688 23.703 -0.59 1 96.12 29 GLU B C 1
ATOM 3949 O O . GLU B 1 29 ? 27.609 23.734 -1.177 1 96.12 29 GLU B O 1
ATOM 3954 N N . THR B 1 30 ? 29.844 23.953 -1.127 1 96.19 30 THR B N 1
ATOM 3955 C CA . THR B 1 30 ? 29.891 24.109 -2.576 1 96.19 30 THR B CA 1
ATOM 3956 C C . THR B 1 30 ? 29.453 22.812 -3.27 1 96.19 30 THR B C 1
ATOM 3958 O O . THR B 1 30 ? 28.719 22.859 -4.262 1 96.19 30 THR B O 1
ATOM 3961 N N . PHE B 1 31 ? 29.938 21.719 -2.768 1 97.19 31 PHE B N 1
ATOM 3962 C CA . PHE B 1 31 ? 29.516 20.438 -3.312 1 97.19 31 PHE B CA 1
ATOM 3963 C C . PHE B 1 31 ? 28 20.25 -3.16 1 97.19 31 PHE B C 1
ATOM 3965 O O . PHE B 1 31 ? 27.344 19.766 -4.074 1 97.19 31 PHE B O 1
ATOM 3972 N N . LYS B 1 32 ? 27.484 20.578 -2.035 1 97.25 32 LYS B N 1
ATOM 3973 C CA . LYS B 1 32 ? 26.047 20.484 -1.796 1 97.25 32 LYS B CA 1
ATOM 3974 C C . LYS B 1 32 ? 25.266 21.312 -2.811 1 97.25 32 LYS B C 1
ATOM 3976 O O . LYS B 1 32 ? 24.266 20.844 -3.352 1 97.25 32 LYS B O 1
ATOM 3981 N N . GLU B 1 33 ? 25.75 22.484 -3.092 1 97.56 33 GLU B N 1
ATOM 3982 C CA . GLU B 1 33 ? 25.078 23.375 -4.035 1 97.56 33 GLU B CA 1
ATOM 3983 C C . GLU B 1 33 ? 25.109 22.812 -5.449 1 97.56 33 GLU B C 1
ATOM 3985 O O . GLU B 1 33 ? 24.141 22.922 -6.199 1 97.56 33 GLU B O 1
ATOM 3990 N N . GLN B 1 34 ? 26.203 22.25 -5.766 1 97.38 34 GLN B N 1
ATOM 3991 C CA . GLN B 1 34 ? 26.281 21.578 -7.059 1 97.38 34 GLN B CA 1
ATOM 3992 C C . GLN B 1 34 ? 25.312 20.406 -7.125 1 97.38 34 GLN B C 1
ATOM 3994 O O . GLN B 1 34 ? 24.672 20.172 -8.148 1 97.38 34 GLN B O 1
ATOM 3999 N N . GLY B 1 35 ? 25.297 19.625 -6.047 1 97.75 35 GLY B N 1
ATOM 4000 C CA . GLY B 1 35 ? 24.328 18.562 -5.98 1 97.75 35 GLY B CA 1
ATOM 4001 C C . GLY B 1 35 ? 22.906 19.031 -6.148 1 97.75 35 GLY B C 1
ATOM 4002 O O . GLY B 1 35 ? 22.109 18.422 -6.879 1 97.75 35 GLY B O 1
ATOM 4003 N N . ASN B 1 36 ? 22.609 20.125 -5.531 1 97.5 36 ASN B N 1
ATOM 4004 C CA . ASN B 1 36 ? 21.281 20.734 -5.66 1 97.5 36 ASN B CA 1
ATOM 4005 C C . ASN B 1 36 ? 20.969 21.094 -7.109 1 97.5 36 ASN B C 1
ATOM 4007 O O . ASN B 1 36 ? 19.844 20.953 -7.566 1 97.5 36 ASN B O 1
ATOM 4011 N N . ALA B 1 37 ? 21.906 21.625 -7.777 1 97.62 37 ALA B N 1
ATOM 4012 C CA . ALA B 1 37 ? 21.75 22.016 -9.172 1 97.62 37 ALA B CA 1
ATOM 4013 C C . ALA B 1 37 ? 21.438 20.812 -10.055 1 97.62 37 ALA B C 1
ATOM 4015 O O . ALA B 1 37 ? 20.547 20.859 -10.898 1 97.62 37 ALA B O 1
ATOM 4016 N N . TYR B 1 38 ? 22.188 19.734 -9.852 1 97.75 38 TYR B N 1
ATOM 4017 C CA . TYR B 1 38 ? 21.953 18.516 -10.617 1 97.75 38 TYR B CA 1
ATOM 4018 C C . TYR B 1 38 ? 20.594 17.906 -10.273 1 97.75 38 TYR B C 1
ATOM 4020 O O . TYR B 1 38 ? 19.891 17.391 -11.148 1 97.75 38 TYR B O 1
ATOM 4028 N N . TYR B 1 39 ? 20.219 17.969 -9 1 97.31 39 TYR B N 1
ATOM 4029 C CA . TYR B 1 39 ? 18.922 17.469 -8.57 1 97.31 39 TYR B CA 1
ATOM 4030 C C . TYR B 1 39 ? 17.797 18.203 -9.266 1 97.31 39 TYR B C 1
ATOM 4032 O O . TYR B 1 39 ? 16.828 17.594 -9.734 1 97.31 39 TYR B O 1
ATOM 4040 N N . ALA B 1 40 ? 17.953 19.469 -9.383 1 96.81 40 ALA B N 1
ATOM 4041 C CA . ALA B 1 40 ? 16.938 20.312 -10.016 1 96.81 40 ALA B CA 1
ATOM 4042 C C . ALA B 1 40 ? 16.797 19.984 -11.5 1 96.81 40 ALA B C 1
ATOM 4044 O O . ALA B 1 40 ? 15.711 20.078 -12.062 1 96.81 40 ALA B O 1
ATOM 4045 N N . LYS B 1 41 ? 17.906 19.531 -12.117 1 97.12 41 LYS B N 1
ATOM 4046 C CA . LYS B 1 41 ? 17.906 19.156 -13.531 1 97.12 41 LYS B CA 1
ATOM 4047 C C . LYS B 1 41 ? 17.5 17.688 -13.711 1 97.12 41 LYS B C 1
ATOM 4049 O O . LYS B 1 41 ? 17.547 17.172 -14.82 1 97.12 41 LYS B O 1
ATOM 4054 N N . LYS B 1 42 ? 17.297 17.031 -12.555 1 96.94 42 LYS B N 1
ATOM 4055 C CA . LYS B 1 42 ? 16.828 15.641 -12.523 1 96.94 42 LYS B CA 1
ATOM 4056 C C . LYS B 1 42 ? 17.938 14.68 -12.898 1 96.94 42 LYS B C 1
ATOM 4058 O O . LYS B 1 42 ? 17.688 13.594 -13.43 1 96.94 42 LYS B O 1
ATOM 4063 N N . ASP B 1 43 ? 19.047 15.164 -12.914 1 97.75 43 ASP B N 1
ATOM 4064 C CA . ASP B 1 43 ? 20.203 14.281 -13.016 1 97.75 43 ASP B CA 1
ATOM 4065 C C . ASP B 1 43 ? 20.594 13.734 -11.641 1 97.75 43 ASP B C 1
ATOM 4067 O O . ASP B 1 43 ? 21.578 14.164 -11.055 1 97.75 43 ASP B O 1
ATOM 4071 N N . TYR B 1 44 ? 20.031 12.742 -11.195 1 97.62 44 TYR B N 1
ATOM 4072 C CA . TYR B 1 44 ? 20.125 12.266 -9.82 1 97.62 44 TYR B CA 1
ATOM 4073 C C . TYR B 1 44 ? 21.422 11.516 -9.586 1 97.62 44 TYR B C 1
ATOM 4075 O O . TYR B 1 44 ? 21.953 11.5 -8.469 1 97.62 44 TYR B O 1
ATOM 4083 N N . ASN B 1 45 ? 21.953 10.875 -10.625 1 97.25 45 ASN B N 1
ATOM 4084 C CA . ASN B 1 45 ? 23.234 10.188 -10.461 1 97.25 45 ASN B CA 1
ATOM 4085 C C . ASN B 1 45 ? 24.359 11.156 -10.102 1 97.25 45 ASN B C 1
ATOM 4087 O O . ASN B 1 45 ? 25.109 10.906 -9.172 1 97.25 45 ASN B O 1
ATOM 4091 N N . GLU B 1 46 ? 24.328 12.211 -10.867 1 97.38 46 GLU B N 1
ATOM 4092 C CA . GLU B 1 46 ? 25.359 13.211 -10.586 1 97.38 46 GLU B CA 1
ATOM 4093 C C . GLU B 1 46 ? 25.109 13.891 -9.242 1 97.38 46 GLU B C 1
ATOM 4095 O O . GLU B 1 46 ? 26.047 14.203 -8.508 1 97.38 46 GLU B O 1
ATOM 4100 N N . ALA B 1 47 ? 23.891 14.18 -8.945 1 98.38 47 ALA B N 1
ATOM 4101 C CA . ALA B 1 47 ? 23.562 14.758 -7.641 1 98.38 47 ALA B CA 1
ATOM 4102 C C . ALA B 1 47 ? 24.062 13.867 -6.508 1 98.38 47 ALA B C 1
ATOM 4104 O O . ALA B 1 47 ? 24.672 14.352 -5.551 1 98.38 47 ALA B O 1
ATOM 4105 N N . TYR B 1 48 ? 23.859 12.555 -6.633 1 98.06 48 TYR B N 1
ATOM 4106 C CA . TYR B 1 48 ? 24.312 11.57 -5.652 1 98.06 48 TYR B CA 1
ATOM 4107 C C . TYR B 1 48 ? 25.812 11.695 -5.418 1 98.06 48 TYR B C 1
ATOM 4109 O O . TYR B 1 48 ? 26.266 11.703 -4.27 1 98.06 48 TYR B O 1
ATOM 4117 N N . ASN B 1 49 ? 26.547 11.789 -6.484 1 98.06 49 ASN B N 1
ATOM 4118 C CA . ASN B 1 49 ? 28 11.867 -6.398 1 98.06 49 ASN B CA 1
ATOM 4119 C C . ASN B 1 49 ? 28.453 13.117 -5.652 1 98.06 49 ASN B C 1
ATOM 4121 O O . ASN B 1 49 ? 29.359 13.062 -4.82 1 98.06 49 ASN B O 1
ATOM 4125 N N . TYR B 1 50 ? 27.828 14.195 -5.992 1 98.06 50 TYR B N 1
ATOM 4126 C CA . TYR B 1 50 ? 28.219 15.453 -5.371 1 98.06 50 TYR B CA 1
ATOM 4127 C C . TYR B 1 50 ? 27.828 15.484 -3.898 1 98.06 50 TYR B C 1
ATOM 4129 O O . TYR B 1 50 ? 28.578 16 -3.062 1 98.06 50 TYR B O 1
ATOM 4137 N N . TYR B 1 51 ? 26.688 15 -3.518 1 98.25 51 TYR B N 1
ATOM 4138 C CA . TYR B 1 51 ? 26.328 14.93 -2.104 1 98.25 51 TYR B CA 1
ATOM 4139 C C . TYR B 1 51 ? 27.297 14.016 -1.35 1 98.25 51 TYR B C 1
ATOM 4141 O O . TYR B 1 51 ? 27.609 14.266 -0.185 1 98.25 51 TYR B O 1
ATOM 4149 N N . THR B 1 52 ? 27.703 12.898 -2.002 1 98.25 52 THR B N 1
ATOM 4150 C CA . THR B 1 52 ? 28.672 11.992 -1.39 1 98.25 52 THR B CA 1
ATOM 4151 C C . THR B 1 52 ? 29.984 12.703 -1.107 1 98.25 52 THR B C 1
ATOM 4153 O O . THR B 1 52 ? 30.594 12.5 -0.054 1 98.25 52 THR B O 1
ATOM 4156 N N . LYS B 1 53 ? 30.375 13.531 -2.082 1 97.56 53 LYS B N 1
ATOM 4157 C CA . LYS B 1 53 ? 31.578 14.336 -1.873 1 97.56 53 LYS B CA 1
ATOM 4158 C C . LYS B 1 53 ? 31.406 15.273 -0.683 1 97.56 53 LYS B C 1
ATOM 4160 O O . LYS B 1 53 ? 32.344 15.461 0.102 1 97.56 53 LYS B O 1
ATOM 4165 N N . ALA B 1 54 ? 30.266 15.875 -0.601 1 97.75 54 ALA B N 1
ATOM 4166 C CA . ALA B 1 54 ? 29.984 16.766 0.526 1 97.75 54 ALA B CA 1
ATOM 4167 C C . ALA B 1 54 ? 30.062 16.016 1.851 1 97.75 54 ALA B C 1
ATOM 4169 O O . ALA B 1 54 ? 30.641 16.516 2.82 1 97.75 54 ALA B O 1
ATOM 4170 N N . ILE B 1 55 ? 29.547 14.789 1.96 1 97.5 55 ILE B N 1
ATOM 4171 C CA . ILE B 1 55 ? 29.547 13.961 3.162 1 97.5 55 ILE B CA 1
ATOM 4172 C C . ILE B 1 55 ? 30.969 13.562 3.512 1 97.5 55 ILE B C 1
ATOM 4174 O O . ILE B 1 55 ? 31.359 13.562 4.684 1 97.5 55 ILE B O 1
ATOM 4178 N N . ASP B 1 56 ? 31.75 13.211 2.504 1 96.69 56 ASP B N 1
ATOM 4179 C CA . ASP B 1 56 ? 33.125 12.82 2.732 1 96.69 56 ASP B CA 1
ATOM 4180 C C . ASP B 1 56 ? 33.938 13.961 3.365 1 96.69 56 ASP B C 1
ATOM 4182 O O . ASP B 1 56 ? 34.812 13.719 4.191 1 96.69 56 ASP B O 1
ATOM 4186 N N . MET B 1 57 ? 33.594 15.148 2.961 1 95.19 57 MET B N 1
ATOM 4187 C CA . MET B 1 57 ? 34.281 16.328 3.469 1 95.19 57 MET B CA 1
ATOM 4188 C C . MET B 1 57 ? 33.812 16.672 4.875 1 95.19 57 MET B C 1
ATOM 4190 O O . MET B 1 57 ? 34.594 17.047 5.73 1 95.19 57 MET B O 1
ATOM 4194 N N . CYS B 1 58 ? 32.5 16.594 5.082 1 95.19 58 CYS B N 1
ATOM 4195 C CA . CYS B 1 58 ? 31.906 16.875 6.383 1 95.19 58 CYS B CA 1
ATOM 4196 C C . CYS B 1 58 ? 30.875 15.812 6.762 1 95.19 58 CYS B C 1
ATOM 4198 O O . CYS B 1 58 ? 29.672 16.016 6.598 1 95.19 58 CYS B O 1
ATOM 4200 N N . PRO B 1 59 ? 31.234 14.797 7.445 1 95 59 PRO B N 1
ATOM 4201 C CA . PRO B 1 59 ? 30.359 13.648 7.684 1 95 59 PRO B CA 1
ATOM 4202 C C . PRO B 1 59 ? 29.375 13.875 8.836 1 95 59 PRO B C 1
ATOM 4204 O O . PRO B 1 59 ? 28.469 13.07 9.055 1 95 59 PRO B O 1
ATOM 4207 N N . LYS B 1 60 ? 29.422 14.992 9.477 1 94.69 60 LYS B N 1
ATOM 4208 C CA . LYS B 1 60 ? 28.562 15.195 10.648 1 94.69 60 LYS B CA 1
ATOM 4209 C C . LYS B 1 60 ? 27.391 16.125 10.328 1 94.69 60 LYS B C 1
ATOM 4211 O O . LYS B 1 60 ? 26.625 16.484 11.219 1 94.69 60 LYS B O 1
ATOM 4216 N N . ASN B 1 61 ? 27.297 16.469 9.078 1 95.38 61 ASN B N 1
ATOM 4217 C CA . ASN B 1 61 ? 26.203 17.344 8.664 1 95.38 61 ASN B CA 1
ATOM 4218 C C . ASN B 1 61 ? 24.969 16.531 8.266 1 95.38 61 ASN B C 1
ATOM 4220 O O . ASN B 1 61 ? 25 15.82 7.258 1 95.38 61 ASN B O 1
ATOM 4224 N N . ALA B 1 62 ? 23.875 16.703 8.969 1 97.12 62 ALA B N 1
ATOM 4225 C CA . ALA B 1 62 ? 22.641 15.938 8.766 1 97.12 62 ALA B CA 1
ATOM 4226 C C . ALA B 1 62 ? 22.016 16.25 7.414 1 97.12 62 ALA B C 1
ATOM 4228 O O . ALA B 1 62 ? 21.469 15.375 6.746 1 97.12 62 ALA B O 1
ATOM 4229 N N . SER B 1 63 ? 22.141 17.469 6.992 1 96.94 63 SER B N 1
ATOM 4230 C CA . SER B 1 63 ? 21.469 17.906 5.773 1 96.94 63 SER B CA 1
ATOM 4231 C C . SER B 1 63 ? 22.047 17.203 4.543 1 96.94 63 SER B C 1
ATOM 4233 O O . SER B 1 63 ? 21.312 16.953 3.582 1 96.94 63 SER B O 1
ATOM 4235 N N . TYR B 1 64 ? 23.359 16.906 4.555 1 97.94 64 TYR B N 1
ATOM 4236 C CA . TYR B 1 64 ? 23.984 16.234 3.414 1 97.94 64 TYR B CA 1
ATOM 4237 C C . TYR B 1 64 ? 23.422 14.828 3.242 1 97.94 64 TYR B C 1
ATOM 4239 O O . TYR B 1 64 ? 23.109 14.414 2.125 1 97.94 64 TYR B O 1
ATOM 4247 N N . TYR B 1 65 ? 23.281 14.141 4.359 1 98.12 65 TYR B N 1
ATOM 4248 C CA . TYR B 1 65 ? 22.672 12.82 4.324 1 98.12 65 TYR B CA 1
ATOM 4249 C C . TYR B 1 65 ? 21.219 12.891 3.871 1 98.12 65 TYR B C 1
ATOM 4251 O O . TYR B 1 65 ? 20.75 12.047 3.1 1 98.12 65 TYR B O 1
ATOM 4259 N N . GLY B 1 66 ? 20.531 13.875 4.344 1 98.12 66 GLY B N 1
ATOM 4260 C CA . GLY B 1 66 ? 19.156 14.07 3.914 1 98.12 66 GLY B CA 1
ATOM 4261 C C . GLY B 1 66 ? 19.016 14.281 2.418 1 98.12 66 GLY B C 1
ATOM 4262 O O . GLY B 1 66 ? 18.141 13.703 1.779 1 98.12 66 GLY B O 1
ATOM 4263 N N . ASN B 1 67 ? 19.891 15.094 1.904 1 98 67 ASN B N 1
ATOM 4264 C CA . ASN B 1 67 ? 19.859 15.367 0.471 1 98 67 ASN B CA 1
ATOM 4265 C C . ASN B 1 67 ? 20.203 14.125 -0.344 1 98 67 ASN B C 1
ATOM 4267 O O . ASN B 1 67 ? 19.562 13.859 -1.37 1 98 67 ASN B O 1
ATOM 4271 N N . ARG B 1 68 ? 21.125 13.398 0.119 1 98.31 68 ARG B N 1
ATOM 4272 C CA . ARG B 1 68 ? 21.484 12.172 -0.591 1 98.31 68 ARG B CA 1
ATOM 4273 C C . ARG B 1 68 ? 20.359 11.141 -0.489 1 98.31 68 ARG B C 1
ATOM 4275 O O . ARG B 1 68 ? 20.109 10.391 -1.436 1 98.31 68 ARG B O 1
ATOM 4282 N N . ALA B 1 69 ? 19.688 11.109 0.646 1 98.38 69 ALA B N 1
ATOM 4283 C CA . ALA B 1 69 ? 18.531 10.227 0.792 1 98.38 69 ALA B CA 1
ATOM 4284 C C . ALA B 1 69 ? 17.453 10.555 -0.236 1 98.38 69 ALA B C 1
ATOM 4286 O O . ALA B 1 69 ? 16.906 9.656 -0.887 1 98.38 69 ALA B O 1
ATOM 4287 N N . ALA B 1 70 ? 17.188 11.82 -0.374 1 97.81 70 ALA B N 1
ATOM 4288 C CA . ALA B 1 70 ? 16.188 12.25 -1.352 1 97.81 70 ALA B CA 1
ATOM 4289 C C . ALA B 1 70 ? 16.578 11.82 -2.762 1 97.81 70 ALA B C 1
ATOM 4291 O O . ALA B 1 70 ? 15.734 11.383 -3.543 1 97.81 70 ALA B O 1
ATOM 4292 N N . THR B 1 71 ? 17.812 11.961 -3.066 1 98.06 71 THR B N 1
ATOM 4293 C CA . THR B 1 71 ? 18.328 11.578 -4.379 1 98.06 71 THR B CA 1
ATOM 4294 C C . THR B 1 71 ? 18.203 10.078 -4.598 1 98.06 71 THR B C 1
ATOM 4296 O O . THR B 1 71 ? 17.781 9.633 -5.668 1 98.06 71 THR B O 1
ATOM 4299 N N . LEU B 1 72 ? 18.562 9.32 -3.602 1 97.5 72 LEU B N 1
ATOM 4300 C CA . LEU B 1 72 ? 18.469 7.867 -3.666 1 97.5 72 LEU B CA 1
ATOM 4301 C C . LEU B 1 72 ? 17.016 7.426 -3.865 1 97.5 72 LEU B C 1
ATOM 4303 O O . LEU B 1 72 ? 16.75 6.465 -4.594 1 97.5 72 LEU B O 1
ATOM 4307 N N . MET B 1 73 ? 16.094 8.086 -3.217 1 96.38 73 MET B N 1
ATOM 4308 C CA . MET B 1 73 ? 14.672 7.785 -3.408 1 96.38 73 MET B CA 1
ATOM 4309 C C . MET B 1 73 ? 14.273 7.965 -4.867 1 96.38 73 MET B C 1
ATOM 4311 O O . MET B 1 73 ? 13.547 7.137 -5.426 1 96.38 73 MET B O 1
ATOM 4315 N N . MET B 1 74 ? 14.82 9.008 -5.496 1 96.12 74 MET B N 1
ATOM 4316 C CA . MET B 1 74 ? 14.492 9.273 -6.895 1 96.12 74 MET B CA 1
ATOM 4317 C C . MET B 1 74 ? 15.117 8.219 -7.809 1 96.12 74 MET B C 1
ATOM 4319 O O . MET B 1 74 ? 14.578 7.93 -8.883 1 96.12 74 MET B O 1
ATOM 4323 N N . LEU B 1 75 ? 16.188 7.641 -7.402 1 94.31 75 LEU B N 1
ATOM 4324 C CA . LEU B 1 75 ? 16.875 6.605 -8.172 1 94.31 75 LEU B CA 1
ATOM 4325 C C . LEU B 1 75 ? 16.25 5.238 -7.918 1 94.31 75 LEU B C 1
ATOM 4327 O O . LEU B 1 75 ? 16.672 4.238 -8.492 1 94.31 75 LEU B O 1
ATOM 4331 N N . GLY B 1 76 ? 15.297 5.184 -6.98 1 91.69 76 GLY B N 1
ATOM 4332 C CA . GLY B 1 76 ? 14.609 3.938 -6.688 1 91.69 76 GLY B CA 1
ATOM 4333 C C . GLY B 1 76 ? 15.367 3.045 -5.727 1 91.69 76 GLY B C 1
ATOM 4334 O O . GLY B 1 76 ? 15.023 1.875 -5.551 1 91.69 76 GLY B O 1
ATOM 4335 N N . ARG B 1 77 ? 16.406 3.58 -5.145 1 93.75 77 ARG B N 1
ATOM 4336 C CA . ARG B 1 77 ? 17.234 2.84 -4.191 1 93.75 77 ARG B CA 1
ATOM 4337 C C . ARG B 1 77 ? 16.812 3.145 -2.758 1 93.75 77 ARG B C 1
ATOM 4339 O O . ARG B 1 77 ? 17.594 3.709 -1.983 1 93.75 77 ARG B O 1
ATOM 4346 N N . PHE B 1 78 ? 15.68 2.627 -2.32 1 95.5 78 PHE B N 1
ATOM 4347 C CA . PHE B 1 78 ? 14.984 3.045 -1.109 1 95.5 78 PHE B CA 1
ATOM 4348 C C . PHE B 1 78 ? 15.664 2.467 0.129 1 95.5 78 PHE B C 1
ATOM 4350 O O . PHE B 1 78 ? 15.641 3.084 1.197 1 95.5 78 PHE B O 1
ATOM 4357 N N . ARG B 1 79 ? 16.281 1.376 0.066 1 94 79 ARG B N 1
ATOM 4358 C CA . ARG B 1 79 ? 16.969 0.803 1.222 1 94 79 ARG B CA 1
ATOM 4359 C C . ARG B 1 79 ? 18.156 1.659 1.634 1 94 79 ARG B C 1
ATOM 4361 O O . ARG B 1 79 ? 18.344 1.936 2.82 1 94 79 ARG B O 1
ATOM 4368 N N . GLU B 1 80 ? 18.938 2.02 0.619 1 95.56 80 GLU B N 1
ATOM 4369 C CA . GLU B 1 80 ? 20.062 2.912 0.877 1 95.56 80 GLU B CA 1
ATOM 4370 C C . GLU B 1 80 ? 19.578 4.281 1.352 1 95.56 80 GLU B C 1
ATOM 4372 O O . GLU B 1 80 ? 20.188 4.887 2.236 1 95.56 80 GLU B O 1
ATOM 4377 N N . ALA B 1 81 ? 18.5 4.707 0.671 1 97.88 81 ALA B N 1
ATOM 4378 C CA . ALA B 1 81 ? 17.922 5.988 1.062 1 97.88 81 ALA B CA 1
ATOM 4379 C C . ALA B 1 81 ? 17.484 5.969 2.527 1 97.88 81 ALA B C 1
ATOM 4381 O O . ALA B 1 81 ? 17.703 6.945 3.254 1 97.88 81 ALA B O 1
ATOM 4382 N N . LEU B 1 82 ? 16.906 4.844 2.975 1 97.75 82 LEU B N 1
ATOM 4383 C CA . LEU B 1 82 ? 16.5 4.684 4.367 1 97.75 82 LEU B CA 1
ATOM 4384 C C . LEU B 1 82 ? 17.703 4.797 5.297 1 97.75 82 LEU B C 1
ATOM 4386 O O . LEU B 1 82 ? 17.625 5.453 6.34 1 97.75 82 LEU B O 1
ATOM 4390 N N . GLY B 1 83 ? 18.75 4.176 4.91 1 97.88 83 GLY B N 1
ATOM 4391 C CA . GLY B 1 83 ? 19.969 4.273 5.699 1 97.88 83 GLY B CA 1
ATOM 4392 C C . GLY B 1 83 ? 20.453 5.699 5.871 1 97.88 83 GLY B C 1
ATOM 4393 O O . GLY B 1 83 ? 20.797 6.113 6.977 1 97.88 83 GLY B O 1
ATOM 4394 N N . ASP B 1 84 ? 20.422 6.461 4.766 1 98.38 84 ASP B N 1
ATOM 4395 C CA . ASP B 1 84 ? 20.844 7.859 4.789 1 98.38 84 ASP B CA 1
ATOM 4396 C C . ASP B 1 84 ? 19.875 8.711 5.613 1 98.38 84 ASP B C 1
ATOM 4398 O O . ASP B 1 84 ? 20.312 9.594 6.363 1 98.38 84 ASP B O 1
ATOM 4402 N N . ALA B 1 85 ? 18.625 8.492 5.441 1 98.38 85 ALA B N 1
ATOM 4403 C CA . ALA B 1 85 ? 17.625 9.234 6.211 1 98.38 85 ALA B CA 1
ATOM 4404 C C . ALA B 1 85 ? 17.781 8.977 7.707 1 98.38 85 ALA B C 1
ATOM 4406 O O . ALA B 1 85 ? 17.75 9.914 8.508 1 98.38 85 ALA B O 1
ATOM 4407 N N . GLN B 1 86 ? 18.016 7.75 8.047 1 98.5 86 GLN B N 1
ATOM 4408 C CA . GLN B 1 86 ? 18.203 7.391 9.445 1 98.5 86 GLN B CA 1
ATOM 4409 C C . GLN B 1 86 ? 19.484 8.008 10 1 98.5 86 GLN B C 1
ATOM 4411 O O . GLN B 1 86 ? 19.531 8.445 11.156 1 98.5 86 GLN B O 1
ATOM 4416 N N . GLN B 1 87 ? 20.516 8.031 9.188 1 98 87 GLN B N 1
ATOM 4417 C CA . GLN B 1 87 ? 21.75 8.672 9.602 1 98 87 GLN B CA 1
ATOM 4418 C C . GLN B 1 87 ? 21.547 10.164 9.828 1 98 87 GLN B C 1
ATOM 4420 O O . GLN B 1 87 ? 22.109 10.734 10.773 1 98 87 GLN B O 1
ATOM 4425 N N . SER B 1 88 ? 20.797 10.812 8.961 1 98 88 SER B N 1
ATOM 4426 C CA . SER B 1 88 ? 20.531 12.234 9.117 1 98 88 SER B CA 1
ATOM 4427 C C . SER B 1 88 ? 19.797 12.516 10.43 1 98 88 SER B C 1
ATOM 4429 O O . SER B 1 88 ? 20.125 13.477 11.133 1 98 88 SER B O 1
ATOM 4431 N N . VAL B 1 89 ? 18.859 11.68 10.789 1 97.56 89 VAL B N 1
ATOM 4432 C CA . VAL B 1 89 ? 18.078 11.844 12.008 1 97.56 89 VAL B CA 1
ATOM 4433 C C . VAL B 1 89 ? 18.953 11.531 13.227 1 97.56 89 VAL B C 1
ATOM 4435 O O . VAL B 1 89 ? 18.797 12.148 14.281 1 97.56 89 VAL B O 1
ATOM 4438 N N . ARG B 1 90 ? 19.844 10.602 13.125 1 97.81 90 ARG B N 1
ATOM 4439 C CA . ARG B 1 90 ? 20.75 10.266 14.203 1 97.81 90 ARG B CA 1
ATOM 4440 C C . ARG B 1 90 ? 21.688 11.438 14.516 1 97.81 90 ARG B C 1
ATOM 4442 O O . ARG B 1 90 ? 22 11.703 15.68 1 97.81 90 ARG B O 1
ATOM 4449 N N . LEU B 1 91 ? 22.109 12.133 13.492 1 97.69 91 LEU B N 1
ATOM 4450 C CA . LEU B 1 91 ? 23.016 13.273 13.633 1 97.69 91 LEU B CA 1
ATOM 4451 C C . LEU B 1 91 ? 22.266 14.477 14.203 1 97.69 91 LEU B C 1
ATOM 4453 O O . LEU B 1 91 ? 22.828 15.242 14.992 1 97.69 91 LEU B O 1
ATOM 4457 N N . ASP B 1 92 ? 21.031 14.656 13.75 1 97.19 92 ASP B N 1
ATOM 4458 C CA . ASP B 1 92 ? 20.172 15.734 14.211 1 97.19 92 ASP B CA 1
ATOM 4459 C C . ASP B 1 92 ? 18.719 15.266 14.352 1 97.19 92 ASP B C 1
ATOM 4461 O O . ASP B 1 92 ? 17.969 15.273 13.383 1 97.19 92 ASP B O 1
ATOM 4465 N N . ASP B 1 93 ? 18.312 15.016 15.453 1 96.25 93 ASP B N 1
ATOM 4466 C CA . ASP B 1 93 ? 16.984 14.453 15.719 1 96.25 93 ASP B CA 1
ATOM 4467 C C . ASP B 1 93 ? 15.891 15.484 15.469 1 96.25 93 ASP B C 1
ATOM 4469 O O . ASP B 1 93 ? 14.711 15.141 15.367 1 96.25 93 ASP B O 1
ATOM 4473 N N . SER B 1 94 ? 16.234 16.734 15.297 1 95.25 94 SER B N 1
ATOM 4474 C CA . SER B 1 94 ? 15.25 17.781 15.062 1 95.25 94 SER B CA 1
ATOM 4475 C C . SER B 1 94 ? 15.094 18.078 13.578 1 95.25 94 SER B C 1
ATOM 4477 O O . SER B 1 94 ? 14.312 18.953 13.188 1 95.25 94 SER B O 1
ATOM 4479 N N . PHE B 1 95 ? 15.867 17.328 12.797 1 95.69 95 PHE B N 1
ATOM 4480 C CA . PHE B 1 95 ? 15.828 17.531 11.359 1 95.69 95 PHE B CA 1
ATOM 4481 C C . PHE B 1 95 ? 14.539 16.969 10.766 1 95.69 95 PHE B C 1
ATOM 4483 O O . PHE B 1 95 ? 14.492 15.805 10.352 1 95.69 95 PHE B O 1
ATOM 4490 N N . VAL B 1 96 ? 13.484 17.719 10.609 1 96.56 96 VAL B N 1
ATOM 4491 C CA . VAL B 1 96 ? 12.133 17.328 10.219 1 96.56 96 VAL B CA 1
ATOM 4492 C C . VAL B 1 96 ? 12.164 16.625 8.867 1 96.56 96 VAL B C 1
ATOM 4494 O O . VAL B 1 96 ? 11.531 15.578 8.688 1 96.56 96 VAL B O 1
ATOM 4497 N N . ARG B 1 97 ? 12.93 17.156 7.965 1 95.94 97 ARG B N 1
ATOM 4498 C CA . ARG B 1 97 ? 12.984 16.578 6.617 1 95.94 97 ARG B CA 1
ATOM 4499 C C . ARG B 1 97 ? 13.539 15.164 6.645 1 95.94 97 ARG B C 1
ATOM 4501 O O . ARG B 1 97 ? 13.125 14.32 5.848 1 95.94 97 ARG B O 1
ATOM 4508 N N . GLY B 1 98 ? 14.484 14.906 7.527 1 97.5 98 GLY B N 1
ATOM 4509 C CA . GLY B 1 98 ? 15.023 13.57 7.691 1 97.5 98 GLY B CA 1
ATOM 4510 C C . GLY B 1 98 ? 13.969 12.555 8.109 1 97.5 98 GLY B C 1
ATOM 4511 O O . GLY B 1 98 ? 13.906 11.453 7.547 1 97.5 98 GLY B O 1
ATOM 4512 N N . HIS B 1 99 ? 13.141 12.922 9.031 1 97.81 99 HIS B N 1
ATOM 4513 C CA . HIS B 1 99 ? 12.07 12.047 9.492 1 97.81 99 HIS B CA 1
ATOM 4514 C C . HIS B 1 99 ? 11.047 11.797 8.383 1 97.81 99 HIS B C 1
ATOM 4516 O O . HIS B 1 99 ? 10.547 10.68 8.227 1 97.81 99 HIS B O 1
ATOM 4522 N N . LEU B 1 100 ? 10.734 12.82 7.656 1 97.75 100 LEU B N 1
ATOM 4523 C CA . LEU B 1 100 ? 9.789 12.688 6.555 1 97.75 100 LEU B CA 1
ATOM 4524 C C . LEU B 1 100 ? 10.328 11.719 5.5 1 97.75 100 LEU B C 1
ATOM 4526 O O . LEU B 1 100 ? 9.594 10.852 5.02 1 97.75 100 LEU B O 1
ATOM 4530 N N . ARG B 1 101 ? 11.586 11.93 5.148 1 98.06 101 ARG B N 1
ATOM 4531 C CA . ARG B 1 101 ? 12.188 11.055 4.148 1 98.06 101 ARG B CA 1
ATOM 4532 C C . ARG B 1 101 ? 12.281 9.617 4.66 1 98.06 101 ARG B C 1
ATOM 4534 O O . ARG B 1 101 ? 12.102 8.672 3.898 1 98.06 101 ARG B O 1
ATOM 4541 N N . GLU B 1 102 ? 12.586 9.438 5.957 1 98 102 GLU B N 1
ATOM 4542 C CA . GLU B 1 102 ? 12.562 8.117 6.562 1 98 102 GLU B CA 1
ATOM 4543 C C . GLU B 1 102 ? 11.188 7.465 6.418 1 98 102 GLU B C 1
ATOM 4545 O O . GLU B 1 102 ? 11.086 6.293 6.055 1 98 102 GLU B O 1
ATOM 4550 N N . GLY B 1 103 ? 10.156 8.219 6.723 1 97.44 103 GLY B N 1
ATOM 4551 C CA . GLY B 1 103 ? 8.797 7.715 6.574 1 97.44 103 GLY B CA 1
ATOM 4552 C C . GLY B 1 103 ? 8.461 7.297 5.156 1 97.44 103 GLY B C 1
ATOM 4553 O O . GLY B 1 103 ? 7.887 6.23 4.938 1 97.44 103 GLY B O 1
ATOM 4554 N N . LYS B 1 104 ? 8.883 8.086 4.215 1 96.75 104 LYS B N 1
ATOM 4555 C CA . LYS B 1 104 ? 8.625 7.789 2.811 1 96.75 104 LYS B CA 1
ATOM 4556 C C . LYS B 1 104 ? 9.344 6.52 2.369 1 96.75 104 LYS B C 1
ATOM 4558 O O . LYS B 1 104 ? 8.797 5.723 1.606 1 96.75 104 LYS B O 1
ATOM 4563 N N . CYS B 1 105 ? 10.562 6.391 2.838 1 97.06 105 CYS B N 1
ATOM 4564 C CA . CYS B 1 105 ? 11.312 5.18 2.514 1 97.06 105 CYS B CA 1
ATOM 4565 C C . CYS B 1 105 ? 10.625 3.947 3.098 1 97.06 105 CYS B C 1
ATOM 4567 O O . CYS B 1 105 ? 10.484 2.932 2.414 1 97.06 105 CYS B O 1
ATOM 4569 N N . HIS B 1 106 ? 10.195 4.039 4.344 1 95.75 106 HIS B N 1
ATOM 4570 C CA . HIS B 1 106 ? 9.492 2.924 4.969 1 95.75 106 HIS B CA 1
ATOM 4571 C C . HIS B 1 106 ? 8.242 2.543 4.18 1 95.75 106 HIS B C 1
ATOM 4573 O O . HIS B 1 106 ? 7.957 1.356 4.004 1 95.75 106 HIS B O 1
ATOM 4579 N N . LEU B 1 107 ? 7.504 3.504 3.717 1 93.75 107 LEU B N 1
ATOM 4580 C CA . LEU B 1 107 ? 6.316 3.229 2.918 1 93.75 107 LEU B CA 1
ATOM 4581 C C . LEU B 1 107 ? 6.676 2.445 1.66 1 93.75 107 LEU B C 1
ATOM 4583 O O . LEU B 1 107 ? 6.031 1.444 1.341 1 93.75 107 LEU B O 1
ATOM 4587 N N . SER B 1 108 ? 7.742 2.906 1.007 1 93.5 108 SER B N 1
ATOM 4588 C CA . SER B 1 108 ? 8.148 2.283 -0.247 1 93.5 108 SER B CA 1
ATOM 4589 C C . SER B 1 108 ? 8.672 0.867 -0.016 1 93.5 108 SER B C 1
ATOM 4591 O O . SER B 1 108 ? 8.656 0.039 -0.929 1 93.5 108 SER B O 1
ATOM 4593 N N . LEU B 1 109 ? 9.109 0.636 1.215 1 92.62 109 LEU B N 1
ATOM 4594 C CA . LEU B 1 109 ? 9.664 -0.672 1.554 1 92.62 109 LEU B CA 1
ATOM 4595 C C . LEU B 1 109 ? 8.586 -1.571 2.16 1 92.62 109 LEU B C 1
ATOM 4597 O O . LEU B 1 109 ? 8.859 -2.727 2.498 1 92.62 109 LEU B O 1
ATOM 4601 N N . GLY B 1 110 ? 7.344 -0.956 2.373 1 89.12 110 GLY B N 1
ATOM 4602 C CA . GLY B 1 110 ? 6.211 -1.743 2.84 1 89.12 110 GLY B CA 1
ATOM 4603 C C . GLY B 1 110 ? 6.094 -1.78 4.352 1 89.12 110 GLY B C 1
ATOM 4604 O O . GLY B 1 110 ? 5.418 -2.648 4.906 1 89.12 110 GLY B O 1
ATOM 4605 N N . ASN B 1 111 ? 6.797 -0.958 4.992 1 90.56 111 ASN B N 1
ATOM 4606 C CA . ASN B 1 111 ? 6.75 -0.871 6.449 1 90.56 111 ASN B CA 1
ATOM 4607 C C . ASN B 1 111 ? 5.793 0.222 6.914 1 90.56 111 ASN B C 1
ATOM 4609 O O . ASN B 1 111 ? 6.223 1.312 7.293 1 90.56 111 ASN B O 1
ATOM 4613 N N . ALA B 1 112 ? 4.57 -0.13 7.039 1 89.38 112 ALA B N 1
ATOM 4614 C CA . ALA B 1 112 ? 3.52 0.847 7.316 1 89.38 112 ALA B CA 1
ATOM 4615 C C . ALA B 1 112 ? 3.65 1.405 8.727 1 89.38 112 ALA B C 1
ATOM 4617 O O . ALA B 1 112 ? 3.592 2.621 8.93 1 89.38 112 ALA B O 1
ATOM 4618 N N . MET B 1 113 ? 3.855 0.569 9.688 1 91.06 113 MET B N 1
ATOM 4619 C CA . MET B 1 113 ? 3.93 0.994 11.086 1 91.06 113 MET B CA 1
ATOM 4620 C C . MET B 1 113 ? 5.117 1.922 11.312 1 91.06 113 MET B C 1
ATOM 4622 O O . MET B 1 113 ? 4.977 2.98 11.922 1 91.06 113 MET B O 1
ATOM 4626 N N . ALA B 1 114 ? 6.234 1.529 10.758 1 93.88 114 ALA B N 1
ATOM 4627 C CA . ALA B 1 114 ? 7.438 2.344 10.898 1 93.88 114 ALA B CA 1
ATOM 4628 C C . ALA B 1 114 ? 7.277 3.688 10.195 1 93.88 114 ALA B C 1
ATOM 4630 O O . ALA B 1 114 ? 7.738 4.715 10.695 1 93.88 114 ALA B O 1
ATOM 4631 N N . ALA B 1 115 ? 6.664 3.666 9.062 1 94.88 115 ALA B N 1
ATOM 4632 C CA . ALA B 1 115 ? 6.422 4.898 8.312 1 94.88 115 ALA B CA 1
ATOM 4633 C C . ALA B 1 115 ? 5.598 5.887 9.141 1 94.88 115 ALA B C 1
ATOM 4635 O O . ALA B 1 115 ? 5.969 7.055 9.273 1 94.88 115 ALA B O 1
ATOM 4636 N N . CYS B 1 116 ? 4.539 5.402 9.758 1 94.06 116 CYS B N 1
ATOM 4637 C CA . CYS B 1 116 ? 3.652 6.258 10.539 1 94.06 116 CYS B CA 1
ATOM 4638 C C . CYS B 1 116 ? 4.383 6.848 11.742 1 94.06 116 CYS B C 1
ATOM 4640 O O . CYS B 1 116 ? 4.195 8.016 12.078 1 94.06 116 CYS B O 1
ATOM 4642 N N . ARG B 1 117 ? 5.219 6.078 12.32 1 95.06 117 ARG B N 1
ATOM 4643 C CA . ARG B 1 117 ? 5.988 6.566 13.461 1 95.06 117 ARG B CA 1
ATOM 4644 C C . ARG B 1 117 ? 6.93 7.691 13.047 1 95.06 117 ARG B C 1
ATOM 4646 O O . ARG B 1 117 ? 7.043 8.703 13.75 1 95.06 117 ARG B O 1
ATOM 4653 N N . SER B 1 118 ? 7.531 7.492 11.914 1 97.06 118 SER B N 1
ATOM 4654 C CA . SER B 1 118 ? 8.445 8.516 11.398 1 97.06 118 SER B CA 1
ATOM 4655 C C . SER B 1 118 ? 7.695 9.797 11.062 1 97.06 118 SER B C 1
ATOM 4657 O O . SER B 1 118 ? 8.156 10.898 11.391 1 97.06 118 SER B O 1
ATOM 4659 N N . PHE B 1 119 ? 6.574 9.695 10.445 1 96.88 119 PHE B N 1
ATOM 4660 C CA . PHE B 1 119 ? 5.77 10.859 10.094 1 96.88 119 PHE B CA 1
ATOM 4661 C C . PHE B 1 119 ? 5.266 11.562 11.344 1 96.88 119 PHE B C 1
ATOM 4663 O O . PHE B 1 119 ? 5.297 12.797 11.422 1 96.88 119 PHE B O 1
ATOM 4670 N N . GLN B 1 120 ? 4.848 10.734 12.32 1 94.31 120 GLN B N 1
ATOM 4671 C CA . GLN B 1 120 ? 4.359 11.305 13.57 1 94.31 120 GLN B CA 1
ATOM 4672 C C . GLN B 1 120 ? 5.449 12.102 14.273 1 94.31 120 GLN B C 1
ATOM 4674 O O . GLN B 1 120 ? 5.188 13.188 14.789 1 94.31 120 GLN B O 1
ATOM 4679 N N . ARG B 1 121 ? 6.562 11.57 14.25 1 95.25 121 ARG B N 1
ATOM 4680 C CA . ARG B 1 121 ? 7.684 12.266 14.883 1 95.25 121 ARG B CA 1
ATOM 4681 C C . ARG B 1 121 ? 7.977 13.586 14.172 1 95.25 121 ARG B C 1
ATOM 4683 O O . ARG B 1 121 ? 8.258 14.594 14.82 1 95.25 121 ARG B O 1
ATOM 4690 N N . ALA B 1 122 ? 7.953 13.586 12.875 1 95.56 122 ALA B N 1
ATOM 4691 C CA . ALA B 1 122 ? 8.172 14.797 12.086 1 95.56 122 ALA B CA 1
ATOM 4692 C C . ALA B 1 122 ? 7.148 15.875 12.438 1 95.56 122 ALA B C 1
ATOM 4694 O O . ALA B 1 122 ? 7.492 17.047 12.555 1 95.56 122 ALA B O 1
ATOM 4695 N N . LEU B 1 123 ? 5.953 15.469 12.695 1 92.25 123 LEU B N 1
ATOM 4696 C CA . LEU B 1 123 ? 4.863 16.391 12.977 1 92.25 123 LEU B CA 1
ATOM 4697 C C . LEU B 1 123 ? 4.957 16.922 14.406 1 92.25 123 LEU B C 1
ATOM 4699 O O . LEU B 1 123 ? 4.578 18.062 14.672 1 92.25 123 LEU B O 1
ATOM 4703 N N . GLU B 1 124 ? 5.457 16.125 15.258 1 90.38 124 GLU B N 1
ATOM 4704 C CA . GLU B 1 124 ? 5.625 16.516 16.656 1 90.38 124 GLU B CA 1
ATOM 4705 C C . GLU B 1 124 ? 6.734 17.547 16.812 1 90.38 124 GLU B C 1
ATOM 4707 O O . GLU B 1 124 ? 6.688 18.391 17.703 1 90.38 124 GLU B O 1
ATOM 4712 N N . LEU B 1 125 ? 7.695 17.484 15.938 1 92.31 125 LEU B N 1
ATOM 4713 C CA . LEU B 1 125 ? 8.836 18.391 16 1 92.31 125 LEU B CA 1
ATOM 4714 C C . LEU B 1 125 ? 8.445 19.781 15.531 1 92.31 125 LEU B C 1
ATOM 4716 O O . LEU B 1 125 ? 8.953 20.781 16.047 1 92.31 125 LEU B O 1
ATOM 4720 N N . ASP B 1 126 ? 7.598 19.844 14.578 1 88.56 126 ASP B N 1
ATOM 4721 C CA . ASP B 1 126 ? 7.141 21.125 14.055 1 88.56 126 ASP B CA 1
ATOM 4722 C C . ASP B 1 126 ? 5.652 21.094 13.719 1 88.56 126 ASP B C 1
ATOM 4724 O O . ASP B 1 126 ? 5.281 20.812 12.578 1 88.56 126 ASP B O 1
ATOM 4728 N N . HIS B 1 127 ? 4.879 21.516 14.672 1 82 127 HIS B N 1
ATOM 4729 C CA . HIS B 1 127 ? 3.43 21.406 14.547 1 82 127 HIS B CA 1
ATOM 4730 C C . HIS B 1 127 ? 2.879 22.438 13.57 1 82 127 HIS B C 1
ATOM 4732 O O . HIS B 1 127 ? 1.758 22.297 13.078 1 82 127 HIS B O 1
ATOM 4738 N N . LYS B 1 128 ? 3.637 23.438 13.234 1 82.94 128 LYS B N 1
ATOM 4739 C CA . LYS B 1 128 ? 3.156 24.516 12.367 1 82.94 128 LYS B CA 1
ATOM 4740 C C . LYS B 1 128 ? 3.643 24.328 10.938 1 82.94 128 LYS B C 1
ATOM 4742 O O . LYS B 1 128 ? 3.359 25.156 10.062 1 82.94 128 LYS B O 1
ATOM 4747 N N . ASN B 1 129 ? 4.285 23.172 10.734 1 90.38 129 ASN B N 1
ATOM 4748 C CA . ASN B 1 129 ? 4.859 22.953 9.414 1 90.38 129 ASN B CA 1
ATOM 4749 C C . ASN B 1 129 ? 3.809 22.453 8.422 1 90.38 129 ASN B C 1
ATOM 4751 O O . ASN B 1 129 ? 3.641 21.234 8.25 1 90.38 129 ASN B O 1
ATOM 4755 N N . ALA B 1 130 ? 3.205 23.375 7.777 1 92.06 130 ALA B N 1
ATOM 4756 C CA . ALA B 1 130 ? 2.119 23.047 6.855 1 92.06 130 ALA B CA 1
ATOM 4757 C C . ALA B 1 130 ? 2.617 22.188 5.699 1 92.06 130 ALA B C 1
ATOM 4759 O O . ALA B 1 130 ? 1.899 21.312 5.223 1 92.06 130 ALA B O 1
ATOM 4760 N N . GLN B 1 131 ? 3.805 22.484 5.328 1 94.06 131 GLN B N 1
ATOM 4761 C CA . GLN B 1 131 ? 4.367 21.719 4.227 1 94.06 131 GLN B CA 1
ATOM 4762 C C . GLN B 1 131 ? 4.52 20.234 4.598 1 94.06 131 GLN B C 1
ATOM 4764 O O . GLN B 1 131 ? 4.191 19.359 3.805 1 94.06 131 GLN B O 1
ATOM 4769 N N . ALA B 1 132 ? 5.023 19.984 5.77 1 94.94 132 ALA B N 1
ATOM 4770 C CA . ALA B 1 132 ? 5.168 18.609 6.25 1 94.94 132 ALA B CA 1
ATOM 4771 C C . ALA B 1 132 ? 3.812 17.922 6.367 1 94.94 132 ALA B C 1
ATOM 4773 O O . ALA B 1 132 ? 3.662 16.766 5.977 1 94.94 132 ALA B O 1
ATOM 4774 N N . GLN B 1 133 ? 2.873 18.609 6.871 1 96 133 GLN B N 1
ATOM 4775 C CA . GLN B 1 133 ? 1.526 18.062 7.016 1 96 133 GLN B CA 1
ATOM 4776 C C . GLN B 1 133 ? 0.93 17.703 5.656 1 96 133 GLN B C 1
ATOM 4778 O O . GLN B 1 133 ? 0.341 16.625 5.496 1 96 133 GLN B O 1
ATOM 4783 N N . GLN B 1 134 ? 1.106 18.609 4.727 1 96.69 134 GLN B N 1
ATOM 4784 C CA . GLN B 1 134 ? 0.599 18.359 3.381 1 96.69 134 GLN B CA 1
ATOM 4785 C C . GLN B 1 134 ? 1.261 17.141 2.758 1 96.69 134 GLN B C 1
ATOM 4787 O O . GLN B 1 134 ? 0.599 16.344 2.09 1 96.69 134 GLN B O 1
ATOM 4792 N N . GLU B 1 135 ? 2.537 17.047 2.992 1 95.62 135 GLU B N 1
ATOM 4793 C CA . GLU B 1 135 ? 3.279 15.906 2.461 1 95.62 135 GLU B CA 1
ATOM 4794 C C . GLU B 1 135 ? 2.779 14.594 3.059 1 95.62 135 GLU B C 1
ATOM 4796 O O . GLU B 1 135 ? 2.65 13.594 2.352 1 95.62 135 GLU B O 1
ATOM 4801 N N . VAL B 1 136 ? 2.52 14.57 4.293 1 96.62 136 VAL B N 1
ATOM 4802 C CA . VAL B 1 136 ? 2.035 13.367 4.961 1 96.62 136 VAL B CA 1
ATOM 4803 C C . VAL B 1 136 ? 0.644 13.008 4.441 1 96.62 136 VAL B C 1
ATOM 4805 O O . VAL B 1 136 ? 0.349 11.836 4.188 1 96.62 136 VAL B O 1
ATOM 4808 N N . VAL B 1 137 ? -0.204 13.992 4.273 1 97.31 137 VAL B N 1
ATOM 4809 C CA . VAL B 1 137 ? -1.536 13.742 3.732 1 97.31 137 VAL B CA 1
ATOM 4810 C C . VAL B 1 137 ? -1.423 13.102 2.352 1 97.31 137 VAL B C 1
ATOM 4812 O O . VAL B 1 137 ? -2.123 12.133 2.051 1 97.31 137 VAL B O 1
ATOM 4815 N N . PHE B 1 138 ? -0.538 13.641 1.571 1 96.75 138 PHE B N 1
ATOM 4816 C CA . PHE B 1 138 ? -0.323 13.109 0.231 1 96.75 138 PHE B CA 1
ATOM 4817 C C . PHE B 1 138 ? 0.116 11.656 0.292 1 96.75 138 PHE B C 1
ATOM 4819 O O . PHE B 1 138 ? -0.414 10.805 -0.433 1 96.75 138 PHE B O 1
ATOM 4826 N N . CYS B 1 139 ? 1.069 11.344 1.149 1 94.62 139 CYS B N 1
ATOM 4827 C CA . CYS B 1 139 ? 1.58 9.984 1.293 1 94.62 139 CYS B CA 1
ATOM 4828 C C . CYS B 1 139 ? 0.489 9.039 1.779 1 94.62 139 CYS B C 1
ATOM 4830 O O . CYS B 1 139 ? 0.357 7.922 1.273 1 94.62 139 CYS B O 1
ATOM 4832 N N . MET B 1 140 ? -0.262 9.469 2.748 1 96.12 140 MET B N 1
ATOM 4833 C CA . MET B 1 140 ? -1.312 8.617 3.301 1 96.12 140 MET B CA 1
ATOM 4834 C C . MET B 1 140 ? -2.412 8.375 2.273 1 96.12 140 MET B C 1
ATOM 4836 O O . MET B 1 140 ? -2.973 7.277 2.209 1 96.12 140 MET B O 1
ATOM 4840 N N . ASP B 1 141 ? -2.762 9.359 1.498 1 95.25 141 ASP B N 1
ATOM 4841 C CA . ASP B 1 141 ? -3.754 9.18 0.441 1 95.25 141 ASP B CA 1
ATOM 4842 C C . ASP B 1 141 ? -3.322 8.094 -0.543 1 95.25 141 ASP B C 1
ATOM 4844 O O . ASP B 1 141 ? -4.133 7.258 -0.945 1 95.25 141 ASP B O 1
ATOM 4848 N N . ARG B 1 142 ? -2.119 8.172 -0.878 1 91.25 142 ARG B N 1
ATOM 4849 C CA . ARG B 1 142 ? -1.588 7.164 -1.79 1 91.25 142 ARG B CA 1
ATOM 4850 C C . ARG B 1 142 ? -1.594 5.785 -1.144 1 91.25 142 ARG B C 1
ATOM 4852 O O . ARG B 1 142 ? -1.994 4.801 -1.771 1 91.25 142 ARG B O 1
ATOM 4859 N N . ALA B 1 143 ? -1.146 5.738 0.076 1 92.31 143 ALA B N 1
ATOM 4860 C CA . ALA B 1 143 ? -1.114 4.469 0.799 1 92.31 143 ALA B CA 1
ATOM 4861 C C . ALA B 1 143 ? -2.518 3.883 0.94 1 92.31 143 ALA B C 1
ATOM 4863 O O . ALA B 1 143 ? -2.701 2.666 0.849 1 92.31 143 ALA B O 1
ATOM 4864 N N . LEU B 1 144 ? -3.494 4.695 1.091 1 93.5 144 LEU B N 1
ATOM 4865 C CA . LEU B 1 144 ? -4.867 4.27 1.339 1 93.5 144 LEU B CA 1
ATOM 4866 C C . LEU B 1 144 ? -5.523 3.771 0.056 1 93.5 144 LEU B C 1
ATOM 4868 O O . LEU B 1 144 ? -6.57 3.119 0.101 1 93.5 144 LEU B O 1
ATOM 4872 N N . GLU B 1 145 ? -4.988 4.008 -1.058 1 89.81 145 GLU B N 1
ATOM 4873 C CA . GLU B 1 145 ? -5.477 3.41 -2.299 1 89.81 145 GLU B CA 1
ATOM 4874 C C . GLU B 1 145 ? -5.297 1.896 -2.291 1 89.81 145 GLU B C 1
ATOM 4876 O O . GLU B 1 145 ? -6.125 1.163 -2.834 1 89.81 145 GLU B O 1
ATOM 4881 N N . PHE B 1 146 ? -4.281 1.527 -1.575 1 85.88 146 PHE B N 1
ATOM 4882 C CA . PHE B 1 146 ? -3.979 0.101 -1.555 1 85.88 146 PHE B CA 1
ATOM 4883 C C . PHE B 1 146 ? -4.453 -0.535 -0.254 1 85.88 146 PHE B C 1
ATOM 4885 O O . PHE B 1 146 ? -4.766 -1.727 -0.218 1 85.88 146 PHE B O 1
ATOM 4892 N N . ALA B 1 147 ? -4.34 0.232 0.733 1 90.81 147 ALA B N 1
ATOM 4893 C CA . ALA B 1 147 ? -4.824 -0.233 2.031 1 90.81 147 ALA B CA 1
ATOM 4894 C C . ALA B 1 147 ? -5.949 0.661 2.549 1 90.81 147 ALA B C 1
ATOM 4896 O O . ALA B 1 147 ? -5.789 1.342 3.564 1 90.81 147 ALA B O 1
ATOM 4897 N N . PRO B 1 148 ? -7.066 0.576 1.98 1 90.31 148 PRO B N 1
ATOM 4898 C CA . PRO B 1 148 ? -8.148 1.516 2.271 1 90.31 148 PRO B CA 1
ATOM 4899 C C . PRO B 1 148 ? -8.711 1.354 3.684 1 90.31 148 PRO B C 1
ATOM 4901 O O . PRO B 1 148 ? -9.352 2.27 4.207 1 90.31 148 PRO B O 1
ATOM 4904 N N . ALA B 1 149 ? -8.477 0.231 4.316 1 92.12 149 ALA B N 1
ATOM 4905 C CA . ALA B 1 149 ? -9.062 -0.023 5.629 1 92.12 149 ALA B CA 1
ATOM 4906 C C . ALA B 1 149 ? -8.016 0.13 6.73 1 92.12 149 ALA B C 1
ATOM 4908 O O . ALA B 1 149 ? -8.266 -0.226 7.887 1 92.12 149 ALA B O 1
ATOM 4909 N N . CYS B 1 150 ? -6.844 0.624 6.395 1 92 150 CYS B N 1
ATOM 4910 C CA . CYS B 1 150 ? -5.801 0.802 7.398 1 92 150 CYS B CA 1
ATOM 4911 C C . CYS B 1 150 ? -6.102 1.998 8.289 1 92 150 CYS B C 1
ATOM 4913 O O . CYS B 1 150 ? -5.965 3.146 7.867 1 92 150 CYS B O 1
ATOM 4915 N N . HIS B 1 151 ? -6.379 1.816 9.547 1 92.75 151 HIS B N 1
ATOM 4916 C CA . HIS B 1 151 ? -6.754 2.863 10.492 1 92.75 151 HIS B CA 1
ATOM 4917 C C . HIS B 1 151 ? -5.586 3.799 10.773 1 92.75 151 HIS B C 1
ATOM 4919 O O . HIS B 1 151 ? -5.777 5.004 10.953 1 92.75 151 HIS B O 1
ATOM 4925 N N . ARG B 1 152 ? -4.457 3.252 10.773 1 92.88 152 ARG B N 1
ATOM 4926 C CA . ARG B 1 152 ? -3.279 4.059 11.086 1 92.88 152 ARG B CA 1
ATOM 4927 C C . ARG B 1 152 ? -3.07 5.148 10.039 1 92.88 152 ARG B C 1
ATOM 4929 O O . ARG B 1 152 ? -2.818 6.305 10.375 1 92.88 152 ARG B O 1
ATOM 4936 N N . PHE B 1 153 ? -3.207 4.781 8.797 1 95.81 153 PHE B N 1
ATOM 4937 C CA . PHE B 1 153 ? -3.061 5.734 7.699 1 95.81 153 PHE B CA 1
ATOM 4938 C C . PHE B 1 153 ? -4.176 6.77 7.73 1 95.81 153 PHE B C 1
ATOM 4940 O O . PHE B 1 153 ? -3.926 7.965 7.555 1 95.81 153 PHE B O 1
ATOM 4947 N N . LYS B 1 154 ? -5.371 6.258 8.008 1 96.56 154 LYS B N 1
ATOM 4948 C CA . LYS B 1 154 ? -6.539 7.137 8.031 1 96.56 154 LYS B CA 1
ATOM 4949 C C . LYS B 1 154 ? -6.426 8.172 9.148 1 96.56 154 LYS B C 1
ATOM 4951 O O . LYS B 1 154 ? -6.652 9.359 8.922 1 96.56 154 LYS B O 1
ATOM 4956 N N . ILE B 1 155 ? -6.02 7.699 10.258 1 97.12 155 ILE B N 1
ATOM 4957 C CA . ILE B 1 155 ? -5.945 8.562 11.43 1 97.12 155 ILE B CA 1
ATOM 4958 C C . ILE B 1 155 ? -4.836 9.594 11.242 1 97.12 155 ILE B C 1
ATOM 4960 O O . ILE B 1 155 ? -5.035 10.781 11.508 1 97.12 155 ILE B O 1
ATOM 4964 N N . LEU B 1 156 ? -3.703 9.164 10.812 1 96.88 156 LEU B N 1
ATOM 4965 C CA . LEU B 1 156 ? -2.596 10.078 10.578 1 96.88 156 LEU B CA 1
ATOM 4966 C C . LEU B 1 156 ? -2.973 11.141 9.555 1 96.88 156 LEU B C 1
ATOM 4968 O O . LEU B 1 156 ? -2.682 12.328 9.734 1 96.88 156 LEU B O 1
ATOM 4972 N N . LYS B 1 157 ? -3.635 10.758 8.523 1 97.5 157 LYS B N 1
ATOM 4973 C CA . LYS B 1 157 ? -4.133 11.68 7.512 1 97.5 157 LYS B CA 1
ATOM 4974 C C . LYS B 1 157 ? -5.102 12.688 8.117 1 97.5 157 LYS B C 1
ATOM 4976 O O . LYS B 1 157 ? -4.977 13.898 7.895 1 97.5 157 LYS B O 1
ATOM 4981 N N . ALA B 1 158 ? -6.023 12.172 8.898 1 98.06 158 ALA B N 1
ATOM 4982 C CA . ALA B 1 158 ? -7.062 13.016 9.492 1 98.06 158 ALA B CA 1
ATOM 4983 C C . ALA B 1 158 ? -6.457 14.023 10.461 1 98.06 158 ALA B C 1
ATOM 4985 O O . ALA B 1 158 ? -6.891 15.18 10.516 1 98.06 158 ALA B O 1
ATOM 4986 N N . GLU B 1 159 ? -5.5 13.633 11.219 1 96.25 159 GLU B N 1
ATOM 4987 C CA . GLU B 1 159 ? -4.816 14.547 12.133 1 96.25 159 GLU B CA 1
ATOM 4988 C C . GLU B 1 159 ? -4.137 15.68 11.367 1 96.25 159 GLU B C 1
ATOM 4990 O O . GLU B 1 159 ? -4.258 16.844 11.75 1 96.25 159 GLU B O 1
ATOM 4995 N N . CYS B 1 160 ? -3.459 15.328 10.297 1 96.88 160 CYS B N 1
ATOM 4996 C CA . CYS B 1 160 ? -2.777 16.328 9.492 1 96.88 160 CYS B CA 1
ATOM 4997 C C . CYS B 1 160 ? -3.777 17.281 8.836 1 96.88 160 CYS B C 1
ATOM 4999 O O . CYS B 1 160 ? -3.541 18.484 8.766 1 96.88 160 CYS B O 1
ATOM 5001 N N . LEU B 1 161 ? -4.898 16.734 8.406 1 97.44 161 LEU B N 1
ATOM 5002 C CA . LEU B 1 161 ? -5.949 17.562 7.816 1 97.44 161 LEU B CA 1
ATOM 5003 C C . LEU B 1 161 ? -6.488 18.562 8.836 1 97.44 161 LEU B C 1
ATOM 5005 O O . LEU B 1 161 ? -6.715 19.734 8.508 1 97.44 161 LEU B O 1
ATOM 5009 N N . ALA B 1 162 ? -6.652 18.094 10.055 1 95.56 162 ALA B N 1
ATOM 5010 C CA . ALA B 1 162 ? -7.121 18.969 11.125 1 95.56 162 ALA B CA 1
ATOM 5011 C C . ALA B 1 162 ? -6.121 20.094 11.391 1 95.56 162 ALA B C 1
ATOM 5013 O O . ALA B 1 162 ? -6.516 21.25 11.562 1 95.56 162 ALA B O 1
ATOM 5014 N N . MET B 1 163 ? -4.895 19.781 11.336 1 92.62 163 MET B N 1
ATOM 5015 C CA . MET B 1 163 ? -3.848 20.766 11.594 1 92.62 163 MET B CA 1
ATOM 5016 C C . MET B 1 163 ? -3.756 21.766 10.445 1 92.62 163 MET B C 1
ATOM 5018 O O . MET B 1 163 ? -3.379 22.922 10.656 1 92.62 163 MET B O 1
ATOM 5022 N N . LEU B 1 164 ? -4.188 21.344 9.266 1 94.12 164 LEU B N 1
ATOM 5023 C CA . LEU B 1 164 ? -4.156 22.188 8.078 1 94.12 164 LEU B CA 1
ATOM 5024 C C . LEU B 1 164 ? -5.418 23.047 7.984 1 94.12 164 LEU B C 1
ATOM 5026 O O . LEU B 1 164 ? -5.539 23.891 7.094 1 94.12 164 LEU B O 1
ATOM 5030 N N . GLY B 1 165 ? -6.402 22.781 8.898 1 92.75 165 GLY B N 1
ATOM 5031 C CA . GLY B 1 165 ? -7.641 23.547 8.898 1 92.75 165 GLY B CA 1
ATOM 5032 C C . GLY B 1 165 ? -8.703 22.953 7.984 1 92.75 165 GLY B C 1
ATOM 5033 O O . GLY B 1 165 ? -9.734 23.578 7.746 1 92.75 165 GLY B O 1
ATOM 5034 N N . ARG B 1 166 ? -8.438 21.828 7.426 1 95.94 166 ARG B N 1
ATOM 5035 C CA . ARG B 1 166 ? -9.414 21.141 6.582 1 95.94 166 ARG B CA 1
ATOM 5036 C C . ARG B 1 166 ? -10.312 20.234 7.41 1 95.94 166 ARG B C 1
ATOM 5038 O O . ARG B 1 166 ? -10.32 19.016 7.211 1 95.94 166 ARG B O 1
ATOM 5045 N N . TYR B 1 167 ? -11.086 20.781 8.242 1 96 167 TYR B N 1
ATOM 5046 C CA . TYR B 1 167 ? -11.812 20.109 9.312 1 96 167 TYR B CA 1
ATOM 5047 C C . TYR B 1 167 ? -12.898 19.188 8.75 1 96 167 TYR B C 1
ATOM 5049 O O . TYR B 1 167 ? -13.055 18.062 9.211 1 96 167 TYR B O 1
ATOM 5057 N N . PRO B 1 168 ? -13.602 19.625 7.715 1 96.56 168 PRO B N 1
ATOM 5058 C CA . PRO B 1 168 ? -14.656 18.734 7.215 1 96.56 168 PRO B CA 1
ATOM 5059 C C . PRO B 1 168 ? -14.109 17.406 6.711 1 96.56 168 PRO B C 1
ATOM 5061 O O . PRO B 1 168 ? -14.695 16.359 6.98 1 96.56 168 PRO B O 1
ATOM 5064 N N . GLU B 1 169 ? -12.992 17.516 6.027 1 97.56 169 GLU B N 1
ATOM 5065 C CA . GLU B 1 169 ? -12.383 16.281 5.531 1 97.56 169 GLU B CA 1
ATOM 5066 C C . GLU B 1 169 ? -11.898 15.398 6.68 1 97.56 169 GLU B C 1
ATOM 5068 O O . GLU B 1 169 ? -12.094 14.18 6.656 1 97.56 169 GLU B O 1
ATOM 5073 N N . ALA B 1 170 ? -11.234 16.047 7.625 1 98.12 170 ALA B N 1
ATOM 5074 C CA . ALA B 1 170 ? -10.758 15.32 8.789 1 98.12 170 ALA B CA 1
ATOM 5075 C C . ALA B 1 170 ? -11.906 14.641 9.531 1 98.12 170 ALA B C 1
ATOM 5077 O O . ALA B 1 170 ? -11.812 13.469 9.906 1 98.12 170 ALA B O 1
ATOM 5078 N N . GLN B 1 171 ? -12.992 15.305 9.688 1 97.56 171 GLN B N 1
ATOM 5079 C CA . GLN B 1 171 ? -14.164 14.789 10.383 1 97.56 171 GLN B CA 1
ATOM 5080 C C . GLN B 1 171 ? -14.789 13.625 9.609 1 97.56 171 GLN B C 1
ATOM 5082 O O . GLN B 1 171 ? -15.297 12.68 10.219 1 97.56 171 GLN B O 1
ATOM 5087 N N . SER B 1 172 ? -14.789 13.781 8.328 1 97.81 172 SER B N 1
ATOM 5088 C CA . SER B 1 172 ? -15.336 12.711 7.496 1 97.81 172 SER B CA 1
ATOM 5089 C C . SER B 1 172 ? -14.578 11.398 7.707 1 97.81 172 SER B C 1
ATOM 5091 O O . SER B 1 172 ? -15.195 10.344 7.855 1 97.81 172 SER B O 1
ATOM 5093 N N . VAL B 1 173 ? -13.281 11.484 7.754 1 97.06 173 VAL B N 1
ATOM 5094 C CA . VAL B 1 173 ? -12.445 10.305 7.973 1 97.06 173 VAL B CA 1
ATOM 5095 C C . VAL B 1 173 ? -12.75 9.711 9.344 1 97.06 173 VAL B C 1
ATOM 5097 O O . VAL B 1 173 ? -12.93 8.5 9.477 1 97.06 173 VAL B O 1
ATOM 5100 N N . ALA B 1 174 ? -12.797 10.539 10.359 1 97.38 174 ALA B N 1
ATOM 5101 C CA . ALA B 1 174 ? -13.062 10.086 11.719 1 97.38 174 ALA B CA 1
ATOM 5102 C C . ALA B 1 174 ? -14.453 9.453 11.82 1 97.38 174 ALA B C 1
ATOM 5104 O O . ALA B 1 174 ? -14.625 8.414 12.469 1 97.38 174 ALA B O 1
ATOM 5105 N N . SER B 1 175 ? -15.375 9.992 11.156 1 97 175 SER B N 1
ATOM 5106 C CA . SER B 1 175 ? -16.734 9.484 11.188 1 97 175 SER B CA 1
ATOM 5107 C C . SER B 1 175 ? -16.828 8.102 10.547 1 97 175 SER B C 1
ATOM 5109 O O . SER B 1 175 ? -17.562 7.238 11.031 1 97 175 SER B O 1
ATOM 5111 N N . ASP B 1 176 ? -16.172 7.957 9.484 1 94.38 176 ASP B N 1
ATOM 5112 C CA . ASP B 1 176 ? -16.141 6.66 8.82 1 94.38 176 ASP B CA 1
ATOM 5113 C C . ASP B 1 176 ? -15.641 5.566 9.758 1 94.38 176 ASP B C 1
ATOM 5115 O O . ASP B 1 176 ? -16.203 4.473 9.805 1 94.38 176 ASP B O 1
ATOM 5119 N N . ILE B 1 177 ? -14.617 5.863 10.477 1 95.12 177 ILE B N 1
ATOM 5120 C CA . ILE B 1 177 ? -14.047 4.902 11.414 1 95.12 177 ILE B CA 1
ATOM 5121 C C . ILE B 1 177 ? -15.031 4.645 12.555 1 95.12 177 ILE B C 1
ATOM 5123 O O . ILE B 1 177 ? -15.25 3.496 12.945 1 95.12 177 ILE B O 1
ATOM 5127 N N . LEU B 1 178 ? -15.633 5.672 13.023 1 95.31 178 LEU B N 1
ATOM 5128 C CA . LEU B 1 178 ? -16.516 5.582 14.172 1 95.31 178 LEU B CA 1
ATOM 5129 C C . LEU B 1 178 ? -17.812 4.859 13.805 1 95.31 178 LEU B C 1
ATOM 5131 O O . LEU B 1 178 ? -18.453 4.242 14.664 1 95.31 178 LEU B O 1
ATOM 5135 N N . ARG B 1 179 ? -18.25 4.898 12.531 1 92.88 179 ARG B N 1
ATOM 5136 C CA . ARG B 1 179 ? -19.406 4.145 12.062 1 92.88 179 ARG B CA 1
ATOM 5137 C C . ARG B 1 179 ? -19.172 2.643 12.188 1 92.88 179 ARG B C 1
ATOM 5139 O O . ARG B 1 179 ? -20.094 1.888 12.508 1 92.88 179 ARG B O 1
ATOM 5146 N N . MET B 1 180 ? -17.969 2.318 11.969 1 87.56 180 MET B N 1
ATOM 5147 C CA . MET B 1 180 ? -17.609 0.908 12.055 1 87.56 180 MET B CA 1
ATOM 5148 C C . MET B 1 180 ? -17.266 0.513 13.484 1 87.56 180 MET B C 1
ATOM 5150 O O . MET B 1 180 ? -17.594 -0.593 13.922 1 87.56 180 MET B O 1
ATOM 5154 N N . ASP B 1 181 ? -16.609 1.405 14.203 1 91.56 181 ASP B N 1
ATOM 5155 C CA . ASP B 1 181 ? -16.188 1.201 15.586 1 91.56 181 ASP B CA 1
ATOM 5156 C C . ASP B 1 181 ? -16.344 2.486 16.391 1 91.56 181 ASP B C 1
ATOM 5158 O O . ASP B 1 181 ? -15.414 3.297 16.453 1 91.56 181 ASP B O 1
ATOM 5162 N N . SER B 1 182 ? -17.312 2.604 17.141 1 93.88 182 SER B N 1
ATOM 5163 C CA . SER B 1 182 ? -17.641 3.822 17.875 1 93.88 182 SER B CA 1
ATOM 5164 C C . SER B 1 182 ? -16.719 4.012 19.078 1 93.88 182 SER B C 1
ATOM 5166 O O . SER B 1 182 ? -16.672 5.09 19.672 1 93.88 182 SER B O 1
ATOM 5168 N N . THR B 1 183 ? -15.953 2.973 19.344 1 95 183 THR B N 1
ATOM 5169 C CA . THR B 1 183 ? -15.117 3.031 20.547 1 95 183 THR B CA 1
ATOM 5170 C C . THR B 1 183 ? -13.664 3.334 20.172 1 95 183 THR B C 1
ATOM 5172 O O . THR B 1 183 ? -12.773 3.254 21.016 1 95 183 THR B O 1
ATOM 5175 N N . ASN B 1 184 ? -13.438 3.615 18.953 1 96.12 184 ASN B N 1
ATOM 5176 C CA . ASN B 1 184 ? -12.07 3.877 18.531 1 96.12 184 ASN B CA 1
ATOM 5177 C C . ASN B 1 184 ? -11.531 5.172 19.125 1 96.12 184 ASN B C 1
ATOM 5179 O O . ASN B 1 184 ? -11.961 6.262 18.75 1 96.12 184 ASN B O 1
ATOM 5183 N N . ALA B 1 185 ? -10.586 5.055 19.938 1 97.75 185 ALA B N 1
ATOM 5184 C CA . ALA B 1 185 ? -10.07 6.191 20.688 1 97.75 185 ALA B CA 1
ATOM 5185 C C . ALA B 1 185 ? -9.406 7.207 19.766 1 97.75 185 ALA B C 1
ATOM 5187 O O . ALA B 1 185 ? -9.531 8.414 19.984 1 97.75 185 ALA B O 1
ATOM 5188 N N . ASP B 1 186 ? -8.695 6.766 18.766 1 97.56 186 ASP B N 1
ATOM 5189 C CA . ASP B 1 186 ? -8.008 7.656 17.844 1 97.56 186 ASP B CA 1
ATOM 5190 C C . ASP B 1 186 ? -9 8.508 17.047 1 97.56 186 ASP B C 1
ATOM 5192 O O . ASP B 1 186 ? -8.789 9.703 16.859 1 97.56 186 ASP B O 1
ATOM 5196 N N . ALA B 1 187 ? -10.023 7.871 16.609 1 98.06 187 ALA B N 1
ATOM 5197 C CA . ALA B 1 187 ? -11.047 8.586 15.844 1 98.06 187 ALA B CA 1
ATOM 5198 C C . ALA B 1 187 ? -11.781 9.594 16.719 1 98.06 187 ALA B C 1
ATOM 5200 O O . ALA B 1 187 ? -12.094 10.703 16.266 1 98.06 187 ALA B O 1
ATOM 5201 N N . LEU B 1 188 ? -12.047 9.227 17.938 1 98.5 188 LEU B N 1
ATOM 5202 C CA . LEU B 1 188 ? -12.648 10.148 18.891 1 98.5 188 LEU B CA 1
ATOM 5203 C C . LEU B 1 188 ? -11.75 11.359 19.125 1 98.5 188 LEU B C 1
ATOM 5205 O O . LEU B 1 188 ? -12.234 12.492 19.172 1 98.5 188 LEU B O 1
ATOM 5209 N N . TYR B 1 189 ? -10.531 11.102 19.234 1 98.19 189 TYR B N 1
ATOM 5210 C CA . TYR B 1 189 ? -9.547 12.164 19.406 1 98.19 189 TYR B CA 1
ATOM 5211 C C . TYR B 1 189 ? -9.586 13.141 18.234 1 98.19 189 TYR B C 1
ATOM 5213 O O . TYR B 1 189 ? -9.609 14.352 18.438 1 98.19 189 TYR B O 1
ATOM 5221 N N . VAL B 1 190 ? -9.609 12.625 17.031 1 98.25 190 VAL B N 1
ATOM 5222 C CA . VAL B 1 190 ? -9.609 13.461 15.844 1 98.25 190 VAL B CA 1
ATOM 5223 C C . VAL B 1 190 ? -10.875 14.32 15.812 1 98.25 190 VAL B C 1
ATOM 5225 O O . VAL B 1 190 ? -10.82 15.5 15.469 1 98.25 190 VAL B O 1
ATOM 5228 N N . ARG B 1 191 ? -11.969 13.758 16.172 1 97.75 191 ARG B N 1
ATOM 5229 C CA . ARG B 1 191 ? -13.211 14.516 16.234 1 97.75 191 ARG B CA 1
ATOM 5230 C C . ARG B 1 191 ? -13.102 15.656 17.25 1 97.75 191 ARG B C 1
ATOM 5232 O O . ARG B 1 191 ? -13.5 16.781 16.953 1 97.75 191 ARG B O 1
ATOM 5239 N N . GLY B 1 192 ? -12.617 15.312 18.406 1 98.06 192 GLY B N 1
ATOM 5240 C CA . GLY B 1 192 ? -12.391 16.344 19.406 1 98.06 192 GLY B CA 1
ATOM 5241 C C . GLY B 1 192 ? -11.453 17.438 18.922 1 98.06 192 GLY B C 1
ATOM 5242 O O . GLY B 1 192 ? -11.695 18.625 19.172 1 98.06 192 GLY B O 1
ATOM 5243 N N . LEU B 1 193 ? -10.438 17.016 18.234 1 97.19 193 LEU B N 1
ATOM 5244 C CA . LEU B 1 193 ? -9.438 17.938 17.734 1 97.19 193 LEU B CA 1
ATOM 5245 C C . LEU B 1 193 ? -10.062 18.922 16.75 1 97.19 193 LEU B C 1
ATOM 5247 O O . LEU B 1 193 ? -9.773 20.125 16.812 1 97.19 193 LEU B O 1
ATOM 5251 N N . CYS B 1 194 ? -10.898 18.469 15.898 1 97.25 194 CYS B N 1
ATOM 5252 C CA . CYS B 1 194 ? -11.586 19.328 14.938 1 97.25 194 CYS B CA 1
ATOM 5253 C C . CYS B 1 194 ? -12.484 20.328 15.656 1 97.25 194 CYS B C 1
ATOM 5255 O O . CYS B 1 194 ? -12.461 21.516 15.344 1 97.25 194 CYS B O 1
ATOM 5257 N N . LEU B 1 195 ? -13.18 19.891 16.641 1 97 195 LEU B N 1
ATOM 5258 C CA . LEU B 1 195 ? -14.062 20.766 17.422 1 97 195 LEU B CA 1
ATOM 5259 C C . LEU B 1 195 ? -13.258 21.797 18.203 1 97 195 LEU B C 1
ATOM 5261 O O . LEU B 1 195 ? -13.648 22.969 18.281 1 97 195 LEU B O 1
ATOM 5265 N N . TYR B 1 196 ? -12.195 21.344 18.672 1 97.06 196 TYR B N 1
ATOM 5266 C CA . TYR B 1 196 ? -11.297 22.219 19.406 1 97.06 196 TYR B CA 1
ATOM 5267 C C . TYR B 1 196 ? -10.805 23.375 18.547 1 97.06 196 TYR B C 1
ATOM 5269 O O . TYR B 1 196 ? -10.867 24.531 18.953 1 97.06 196 TYR B O 1
ATOM 5277 N N . TYR B 1 197 ? -10.422 23.078 17.328 1 94.75 197 TYR B N 1
ATOM 5278 C CA . TYR B 1 197 ? -9.859 24.094 16.453 1 94.75 197 TYR B CA 1
ATOM 5279 C C . TYR B 1 197 ? -10.953 24.938 15.812 1 94.75 197 TYR B C 1
ATOM 5281 O O . TYR B 1 197 ? -10.688 26.016 15.289 1 94.75 197 TYR B O 1
ATOM 5289 N N . GLU B 1 198 ? -12.188 24.469 15.953 1 93.19 198 GLU B N 1
ATOM 5290 C CA . GLU B 1 198 ? -13.328 25.25 15.5 1 93.19 198 GLU B CA 1
ATOM 5291 C C . GLU B 1 198 ? -13.914 26.078 16.641 1 93.19 198 GLU B C 1
ATOM 5293 O O . GLU B 1 198 ? -15.008 26.641 16.5 1 93.19 198 GLU B O 1
ATOM 5298 N N . ASP B 1 199 ? -13.227 26.078 17.766 1 92.25 199 ASP B N 1
ATOM 5299 C CA . ASP B 1 199 ? -13.555 26.891 18.938 1 92.25 199 ASP B CA 1
ATOM 5300 C C . ASP B 1 199 ? -14.789 26.344 19.656 1 92.25 199 ASP B C 1
ATOM 5302 O O . ASP B 1 199 ? -15.523 27.094 20.281 1 92.25 199 ASP B O 1
ATOM 5306 N N . CYS B 1 200 ? -15.125 25.109 19.406 1 94.56 200 CYS B N 1
ATOM 5307 C CA . CYS B 1 200 ? -16.125 24.406 20.203 1 94.56 200 CYS B CA 1
ATOM 5308 C C . CYS B 1 200 ? -15.469 23.609 21.312 1 94.56 200 CYS B C 1
ATOM 5310 O O . CYS B 1 200 ? -15.555 22.375 21.344 1 94.56 200 CYS B O 1
ATOM 5312 N N . ILE B 1 201 ? -14.984 24.281 22.25 1 95.56 201 ILE B N 1
ATOM 5313 C CA . ILE B 1 201 ? -14.07 23.719 23.234 1 95.56 201 ILE B CA 1
ATOM 5314 C C . ILE B 1 201 ? -14.82 22.75 24.141 1 95.56 201 ILE B C 1
ATOM 5316 O O . ILE B 1 201 ? -14.305 21.672 24.469 1 95.56 201 ILE B O 1
ATOM 5320 N N . GLU B 1 202 ? -16.016 23.094 24.531 1 95.38 202 GLU B N 1
ATOM 5321 C CA . GLU B 1 202 ? -16.781 22.25 25.438 1 95.38 202 GLU B CA 1
ATOM 5322 C C . GLU B 1 202 ? -17.047 20.875 24.828 1 95.38 202 GLU B C 1
ATOM 5324 O O . GLU B 1 202 ? -16.844 19.844 25.469 1 95.38 202 GLU B O 1
ATOM 5329 N N . LYS B 1 203 ? -17.547 20.906 23.625 1 97.19 203 LYS B N 1
ATOM 5330 C CA . LYS B 1 203 ? -17.812 19.656 22.922 1 97.19 203 LYS B CA 1
ATOM 5331 C C . LYS B 1 203 ? -16.516 18.875 22.688 1 97.19 203 LYS B C 1
ATOM 5333 O O . LYS B 1 203 ? -16.5 17.641 22.75 1 97.19 203 LYS B O 1
ATOM 5338 N N . ALA B 1 204 ? -15.43 19.609 22.359 1 98 204 ALA B N 1
ATOM 5339 C CA . ALA B 1 204 ? -14.133 18.969 22.156 1 98 204 ALA B CA 1
ATOM 5340 C C . ALA B 1 204 ? -13.695 18.172 23.391 1 98 204 ALA B C 1
ATOM 5342 O O . ALA B 1 204 ? -13.242 17.031 23.266 1 98 204 ALA B O 1
ATOM 5343 N N . VAL B 1 205 ? -13.875 18.766 24.562 1 98.06 205 VAL B N 1
ATOM 5344 C CA . VAL B 1 205 ? -13.484 18.125 25.812 1 98.06 205 VAL B CA 1
ATOM 5345 C C . VAL B 1 205 ? -14.266 16.844 26.016 1 98.06 205 VAL B C 1
ATOM 5347 O O . VAL B 1 205 ? -13.719 15.836 26.484 1 98.06 205 VAL B O 1
ATOM 5350 N N . GLN B 1 206 ? -15.5 16.844 25.641 1 98 206 GLN B N 1
ATOM 5351 C CA . GLN B 1 206 ? -16.328 15.648 25.781 1 98 206 GLN B CA 1
ATOM 5352 C C . GLN B 1 206 ? -15.766 14.5 24.953 1 98 206 GLN B C 1
ATOM 5354 O O . GLN B 1 206 ? -15.695 13.359 25.438 1 98 206 GLN B O 1
ATOM 5359 N N . PHE B 1 207 ? -15.383 14.797 23.812 1 98.38 207 PHE B N 1
ATOM 5360 C CA . PHE B 1 207 ? -14.852 13.758 22.953 1 98.38 207 PHE B CA 1
ATOM 5361 C C . PHE B 1 207 ? -13.477 13.305 23.438 1 98.38 207 PHE B C 1
ATOM 5363 O O . PHE B 1 207 ? -13.133 12.125 23.328 1 98.38 207 PHE B O 1
ATOM 5370 N N . PHE B 1 208 ? -12.625 14.203 23.891 1 98.44 208 PHE B N 1
ATOM 5371 C CA . PHE B 1 208 ? -11.328 13.812 24.453 1 98.44 208 PHE B CA 1
ATOM 5372 C C . PHE B 1 208 ? -11.516 12.906 25.656 1 98.44 208 PHE B C 1
ATOM 5374 O O . PHE B 1 208 ? -10.805 11.906 25.797 1 98.44 208 PHE B O 1
ATOM 5381 N N . VAL B 1 209 ? -12.477 13.227 26.484 1 98.25 209 VAL B N 1
ATOM 5382 C CA . VAL B 1 209 ? -12.766 12.414 27.672 1 98.25 209 VAL B CA 1
ATOM 5383 C C . VAL B 1 209 ? -13.25 11.031 27.234 1 98.25 209 VAL B C 1
ATOM 5385 O O . VAL B 1 209 ? -12.859 10.016 27.828 1 98.25 209 VAL B O 1
ATOM 5388 N N . GLN B 1 210 ? -14.125 11.047 26.25 1 98.19 210 GLN B N 1
ATOM 5389 C CA . GLN B 1 210 ? -14.594 9.773 25.719 1 98.19 210 GLN B CA 1
ATOM 5390 C C . GLN B 1 210 ? -13.438 8.938 25.188 1 98.19 210 GLN B C 1
ATOM 5392 O O . GLN B 1 210 ? -13.375 7.727 25.406 1 98.19 210 GLN B O 1
ATOM 5397 N N . ALA B 1 211 ? -12.516 9.547 24.422 1 98.31 211 ALA B N 1
ATOM 5398 C CA . ALA B 1 211 ? -11.336 8.859 23.906 1 98.31 211 ALA B CA 1
ATOM 5399 C C . ALA B 1 211 ? -10.516 8.258 25.047 1 98.31 211 ALA B C 1
ATOM 5401 O O . ALA B 1 211 ? -10.031 7.125 24.938 1 98.31 211 ALA B O 1
ATOM 5402 N N . LEU B 1 212 ? -10.391 8.992 26.141 1 98 212 LEU B N 1
ATOM 5403 C CA . LEU B 1 212 ? -9.586 8.555 27.281 1 98 212 LEU B CA 1
ATOM 5404 C C . LEU B 1 212 ? -10.289 7.453 28.062 1 98 212 LEU B C 1
ATOM 5406 O O . LEU B 1 212 ? -9.641 6.641 28.719 1 98 212 LEU B O 1
ATOM 5410 N N . ARG B 1 213 ? -11.609 7.367 27.984 1 97.94 213 ARG B N 1
ATOM 5411 C CA . ARG B 1 213 ? -12.352 6.262 28.578 1 97.94 213 ARG B CA 1
ATOM 5412 C C . ARG B 1 213 ? -12.07 4.957 27.844 1 97.94 213 ARG B C 1
ATOM 5414 O O . ARG B 1 213 ? -11.984 3.893 28.469 1 97.94 213 ARG B O 1
ATOM 5421 N N . MET B 1 214 ? -12.008 5.129 26.531 1 97.62 214 MET B N 1
ATOM 5422 C CA . MET B 1 214 ? -11.758 3.957 25.703 1 97.62 214 MET B CA 1
ATOM 5423 C C . MET B 1 214 ? -10.297 3.537 25.781 1 97.62 214 MET B C 1
ATOM 5425 O O . MET B 1 214 ? -9.984 2.344 25.75 1 97.62 214 MET B O 1
ATOM 5429 N N . ALA B 1 215 ? -9.352 4.48 25.797 1 97.69 215 ALA B N 1
ATOM 5430 C CA . ALA B 1 215 ? -7.914 4.246 25.891 1 97.69 215 ALA B CA 1
ATOM 5431 C C . ALA B 1 215 ? -7.262 5.223 26.859 1 97.69 215 ALA B C 1
ATOM 5433 O O . ALA B 1 215 ? -6.773 6.281 26.453 1 97.69 215 ALA B O 1
ATOM 5434 N N . PRO B 1 216 ? -7.094 4.895 28.094 1 96.69 216 PRO B N 1
ATOM 5435 C CA . PRO B 1 216 ? -6.59 5.797 29.141 1 96.69 216 PRO B CA 1
ATOM 5436 C C . PRO B 1 216 ? -5.148 6.238 28.875 1 96.69 216 PRO B C 1
ATOM 5438 O O . PRO B 1 216 ? -4.73 7.293 29.359 1 96.69 216 PRO B O 1
ATOM 5441 N N . ASP B 1 217 ? -4.441 5.457 28.109 1 96.06 217 ASP B N 1
ATOM 5442 C CA . ASP B 1 217 ? -3.033 5.766 27.875 1 96.06 217 ASP B CA 1
ATOM 5443 C C . ASP B 1 217 ? -2.85 6.523 26.562 1 96.06 217 ASP B C 1
ATOM 5445 O O . ASP B 1 217 ? -1.734 6.625 26.047 1 96.06 217 ASP B O 1
ATOM 5449 N N . HIS B 1 218 ? -3.877 7.035 26.062 1 96.44 218 HIS B N 1
ATOM 5450 C CA . HIS B 1 218 ? -3.811 7.816 24.828 1 96.44 218 HIS B CA 1
ATOM 5451 C C . HIS B 1 218 ? -3.156 9.172 25.078 1 96.44 218 HIS B C 1
ATOM 5453 O O . HIS B 1 218 ? -3.83 10.133 25.469 1 96.44 218 HIS B O 1
ATOM 5459 N N . GLU B 1 219 ? -1.986 9.344 24.766 1 94.31 219 GLU B N 1
ATOM 5460 C CA . GLU B 1 219 ? -1.171 10.5 25.141 1 94.31 219 GLU B CA 1
ATOM 5461 C C . GLU B 1 219 ? -1.673 11.773 24.453 1 94.31 219 GLU B C 1
ATOM 5463 O O . GLU B 1 219 ? -1.81 12.812 25.109 1 94.31 219 GLU B O 1
ATOM 5468 N N . LYS B 1 220 ? -1.949 11.727 23.203 1 93.88 220 LYS B N 1
ATOM 5469 C CA . LYS B 1 220 ? -2.396 12.898 22.469 1 93.88 220 LYS B CA 1
ATOM 5470 C C . LYS B 1 220 ? -3.717 13.43 23.016 1 93.88 220 LYS B C 1
ATOM 5472 O O . LYS B 1 220 ? -3.891 14.641 23.172 1 93.88 220 LYS B O 1
ATOM 5477 N N . ALA B 1 221 ? -4.602 12.547 23.297 1 97.25 221 ALA B N 1
ATOM 5478 C CA . ALA B 1 221 ? -5.898 12.93 23.844 1 97.25 221 ALA B CA 1
ATOM 5479 C C . ALA B 1 221 ? -5.746 13.555 25.234 1 97.25 221 ALA B C 1
ATOM 5481 O O . ALA B 1 221 ? -6.465 14.5 25.578 1 97.25 221 ALA B O 1
ATOM 5482 N N . CYS B 1 222 ? -4.855 13.031 25.969 1 97.44 222 CYS B N 1
ATOM 5483 C CA . CYS B 1 222 ? -4.594 13.562 27.312 1 97.44 222 CYS B CA 1
ATOM 5484 C C . CYS B 1 222 ? -4.109 15.008 27.234 1 97.44 222 CYS B C 1
ATOM 5486 O O . CYS B 1 222 ? -4.641 15.883 27.922 1 97.44 222 CYS B O 1
ATOM 5488 N N . ILE B 1 223 ? -3.164 15.25 26.391 1 95.69 223 ILE B N 1
ATOM 5489 C CA . ILE B 1 223 ? -2.588 16.578 26.234 1 95.69 223 ILE B CA 1
ATOM 5490 C C . ILE B 1 223 ? -3.641 17.531 25.688 1 95.69 223 ILE B C 1
ATOM 5492 O O . ILE B 1 223 ? -3.801 18.656 26.188 1 95.69 223 ILE B O 1
ATOM 5496 N N . ALA B 1 224 ? -4.328 17.109 24.703 1 96.38 224 ALA B N 1
ATOM 5497 C CA . ALA B 1 224 ? -5.355 17.953 24.078 1 96.38 224 ALA B CA 1
ATOM 5498 C C . ALA B 1 224 ? -6.465 18.281 25.078 1 96.38 224 ALA B C 1
ATOM 5500 O O . ALA B 1 224 ? -6.965 19.406 25.094 1 96.38 224 ALA B O 1
ATOM 5501 N N . CYS B 1 225 ? -6.848 17.328 25.859 1 97.62 225 CYS B N 1
ATOM 5502 C CA . CYS B 1 225 ? -7.879 17.531 26.859 1 97.62 225 CYS B CA 1
ATOM 5503 C C . CYS B 1 225 ? -7.43 18.547 27.906 1 97.62 225 CYS B C 1
ATOM 5505 O O . CYS B 1 225 ? -8.188 19.453 28.266 1 97.62 225 CYS B O 1
ATOM 5507 N N . ARG B 1 226 ? -6.281 18.391 28.344 1 97.38 226 ARG B N 1
ATOM 5508 C CA . ARG B 1 226 ? -5.711 19.312 29.297 1 97.38 226 ARG B CA 1
ATOM 5509 C C . ARG B 1 226 ? -5.66 20.734 28.734 1 97.38 226 ARG B C 1
ATOM 5511 O O . ARG B 1 226 ? -6.062 21.688 29.391 1 97.38 226 ARG B O 1
ATOM 5518 N N . ASN B 1 227 ? -5.156 20.875 27.547 1 97 227 ASN B N 1
ATOM 5519 C CA . ASN B 1 227 ? -5.066 22.172 26.891 1 97 227 ASN B CA 1
ATOM 5520 C C . ASN B 1 227 ? -6.445 22.797 26.672 1 97 227 ASN B C 1
ATOM 5522 O O . ASN B 1 227 ? -6.633 24 26.906 1 97 227 ASN B O 1
ATOM 5526 N N . ALA B 1 228 ? -7.348 21.984 26.266 1 97.81 228 ALA B N 1
ATOM 5527 C CA . ALA B 1 228 ? -8.703 22.469 26.016 1 97.81 228 ALA B CA 1
ATOM 5528 C C . ALA B 1 228 ? -9.352 22.969 27.297 1 97.81 228 ALA B C 1
ATOM 5530 O O . ALA B 1 228 ? -9.977 24.031 27.312 1 97.81 228 ALA B O 1
ATOM 5531 N N . LYS B 1 229 ? -9.203 22.266 28.344 1 97.88 229 LYS B N 1
ATOM 5532 C CA . LYS B 1 229 ? -9.758 22.656 29.625 1 97.88 229 LYS B CA 1
ATOM 5533 C C . LYS B 1 229 ? -9.094 23.922 30.141 1 97.88 229 LYS B C 1
ATOM 5535 O O . LYS B 1 229 ? -9.766 24.828 30.656 1 97.88 229 LYS B O 1
ATOM 5540 N N . ALA B 1 230 ? -7.84 23.953 30.016 1 97.75 230 ALA B N 1
ATOM 5541 C CA . ALA B 1 230 ? -7.094 25.141 30.453 1 97.75 230 ALA B CA 1
ATOM 5542 C C . ALA B 1 230 ? -7.5 26.359 29.641 1 97.75 230 ALA B C 1
ATOM 5544 O O . ALA B 1 230 ? -7.664 27.453 30.203 1 97.75 230 ALA B O 1
ATOM 5545 N N . LEU B 1 231 ? -7.617 26.188 28.359 1 97.19 231 LEU B N 1
ATOM 5546 C CA . LEU B 1 231 ? -8 27.281 27.484 1 97.19 231 LEU B CA 1
ATOM 5547 C C . LEU B 1 231 ? -9.391 27.797 27.828 1 97.19 231 LEU B C 1
ATOM 5549 O O . LEU B 1 231 ? -9.602 29 27.906 1 97.19 231 LEU B O 1
ATOM 5553 N N . LYS B 1 232 ? -10.305 26.953 28.016 1 96.25 232 LYS B N 1
ATOM 5554 C CA . LYS B 1 232 ? -11.664 27.328 28.391 1 96.25 232 LYS B CA 1
ATOM 5555 C C . LYS B 1 232 ? -11.672 28.094 29.719 1 96.25 232 LYS B C 1
ATOM 5557 O O . LYS B 1 232 ? -12.297 29.141 29.828 1 96.25 232 LYS B O 1
ATOM 5562 N N . ALA B 1 233 ? -10.969 27.562 30.656 1 97.38 233 ALA B N 1
ATOM 5563 C CA . ALA B 1 233 ? -10.93 28.172 31.984 1 97.38 233 ALA B CA 1
ATOM 5564 C C . ALA B 1 233 ? -10.328 29.578 31.938 1 97.38 233 ALA B C 1
ATOM 5566 O O . ALA B 1 233 ? -10.891 30.516 32.5 1 97.38 233 ALA B O 1
ATOM 5567 N N . LYS B 1 234 ? -9.195 29.703 31.266 1 97.81 234 LYS B N 1
ATOM 5568 C CA . LYS B 1 234 ? -8.516 30.984 31.188 1 97.81 234 LYS B CA 1
ATOM 5569 C C . LYS B 1 234 ? -9.352 32 30.406 1 97.81 234 LYS B C 1
ATOM 5571 O O . LYS B 1 234 ? -9.43 33.188 30.781 1 97.81 234 LYS B O 1
ATOM 5576 N N . LYS B 1 235 ? -9.891 31.594 29.344 1 96.69 235 LYS B N 1
ATOM 5577 C CA . LYS B 1 235 ? -10.742 32.469 28.547 1 96.69 235 LYS B CA 1
ATOM 5578 C C . LYS B 1 235 ? -11.945 32.969 29.359 1 96.69 235 LYS B C 1
ATOM 5580 O O . LYS B 1 235 ? -12.25 34.156 29.375 1 96.69 235 LYS B O 1
ATOM 5585 N N . GLU B 1 236 ? -12.594 32.062 30.094 1 97.12 236 GLU B N 1
ATOM 5586 C CA . GLU B 1 236 ? -13.758 32.406 30.891 1 97.12 236 GLU B CA 1
ATOM 5587 C C . GLU B 1 236 ? -13.375 33.312 32.062 1 97.12 236 GLU B C 1
ATOM 5589 O O . GLU B 1 236 ? -14.094 34.25 32.375 1 97.12 236 GLU B O 1
ATOM 5594 N N . ASP B 1 237 ? -12.297 32.969 32.688 1 98.12 237 ASP B N 1
ATOM 5595 C CA . ASP B 1 237 ? -11.797 33.812 33.781 1 98.12 237 ASP B CA 1
ATOM 5596 C C . ASP B 1 237 ? -11.453 35.219 33.281 1 98.12 237 ASP B C 1
ATOM 5598 O O . ASP B 1 237 ? -11.703 36.219 33.969 1 98.12 237 ASP B O 1
ATOM 5602 N N . GLY B 1 238 ? -10.836 35.219 32.094 1 98.19 238 GLY B N 1
ATOM 5603 C CA . GLY B 1 238 ? -10.555 36.5 31.484 1 98.19 238 GLY B CA 1
ATOM 5604 C C . GLY B 1 238 ? -11.805 37.312 31.203 1 98.19 238 GLY B C 1
ATOM 5605 O O . GLY B 1 238 ? -11.844 38.531 31.469 1 98.19 238 GLY B O 1
ATOM 5606 N N . ASN B 1 239 ? -12.773 36.719 30.703 1 97.75 239 ASN B N 1
ATOM 5607 C CA . ASN B 1 239 ? -14.055 37.375 30.453 1 97.75 239 ASN B CA 1
ATOM 5608 C C . ASN B 1 239 ? -14.68 37.875 31.734 1 97.75 239 ASN B C 1
ATOM 5610 O O . ASN B 1 239 ? -15.242 38.969 31.766 1 97.75 239 ASN B O 1
ATOM 5614 N N . LYS B 1 240 ? -14.633 37.062 32.75 1 98.06 240 LYS B N 1
ATOM 5615 C CA . LYS B 1 240 ? -15.18 37.469 34.062 1 98.06 240 LYS B CA 1
ATOM 5616 C C . LYS B 1 240 ? -14.438 38.656 34.625 1 98.06 240 LYS B C 1
ATOM 5618 O O . LYS B 1 240 ? -15.055 39.625 35.094 1 98.06 240 LYS B O 1
ATOM 5623 N N . ALA B 1 241 ? -13.148 38.625 34.562 1 98.5 241 ALA B N 1
ATOM 5624 C CA . ALA B 1 241 ? -12.328 39.75 35.031 1 98.5 241 ALA B CA 1
ATOM 5625 C C . ALA B 1 241 ? -12.648 41 34.281 1 98.5 241 ALA B C 1
ATOM 5627 O O . ALA B 1 241 ? -1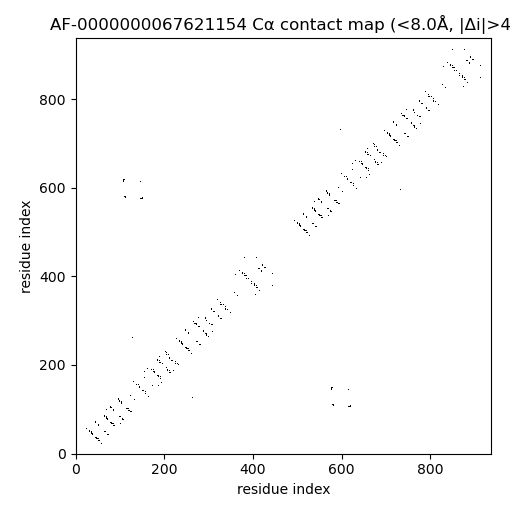2.719 42.094 34.844 1 98.5 241 ALA B O 1
ATOM 5628 N N . PHE B 1 242 ? -12.828 40.875 33.031 1 98.06 242 PHE B N 1
ATOM 5629 C CA . PHE B 1 242 ? -13.172 42.031 32.188 1 98.06 242 PHE B CA 1
ATOM 5630 C C . PHE B 1 242 ? -14.516 42.625 32.594 1 98.06 242 PHE B C 1
ATOM 5632 O O . PHE B 1 242 ? -14.648 43.844 32.719 1 98.06 242 PHE B O 1
ATOM 5639 N N . LYS B 1 243 ? -15.484 41.812 32.812 1 97.81 243 LYS B N 1
ATOM 5640 C CA . LYS B 1 243 ? -16.828 42.25 33.219 1 97.81 243 LYS B CA 1
ATOM 5641 C C . LYS B 1 243 ? -16.797 42.938 34.562 1 97.81 243 LYS B C 1
ATOM 5643 O O . LYS B 1 243 ? -17.594 43.844 34.812 1 97.81 243 LYS B O 1
ATOM 5648 N N . GLU B 1 244 ? -15.875 42.531 35.438 1 97.44 244 GLU B N 1
ATOM 5649 C CA . GLU B 1 244 ? -15.758 43.094 36.781 1 97.44 244 GLU B CA 1
ATOM 5650 C C . GLU B 1 244 ? -14.891 44.375 36.781 1 97.44 244 GLU B C 1
ATOM 5652 O O . GLU B 1 244 ? -14.711 45 37.812 1 97.44 244 GLU B O 1
ATOM 5657 N N . GLY B 1 245 ? -14.328 44.719 35.688 1 96.31 245 GLY B N 1
ATOM 5658 C CA . GLY B 1 245 ? -13.555 45.938 35.531 1 96.31 245 GLY B CA 1
ATOM 5659 C C . GLY B 1 245 ? -12.094 45.781 35.875 1 96.31 245 GLY B C 1
ATOM 5660 O O . GLY B 1 245 ? -11.344 46.75 35.969 1 96.31 245 GLY B O 1
ATOM 5661 N N . ASN B 1 246 ? -11.766 44.531 36.188 1 97.69 246 ASN B N 1
ATOM 5662 C CA . ASN B 1 246 ? -10.367 44.25 36.469 1 97.69 246 ASN B CA 1
ATOM 5663 C C . ASN B 1 246 ? -9.586 44 35.188 1 97.69 246 ASN B C 1
ATOM 5665 O O . ASN B 1 246 ? -9.188 42.875 34.875 1 97.69 246 ASN B O 1
ATOM 5669 N N . TYR B 1 247 ? -9.219 44.969 34.5 1 97.88 247 TYR B N 1
ATOM 5670 C CA . TYR B 1 247 ? -8.672 44.906 33.156 1 97.88 247 TYR B CA 1
ATOM 5671 C C . TYR B 1 247 ? -7.25 44.375 33.188 1 97.88 247 TYR B C 1
ATOM 5673 O O . TYR B 1 247 ? -6.852 43.656 32.25 1 97.88 247 TYR B O 1
ATOM 5681 N N . LYS B 1 248 ? -6.457 44.688 34.125 1 97.38 248 LYS B N 1
ATOM 5682 C CA . LYS B 1 248 ? -5.094 44.188 34.188 1 97.38 248 LYS B CA 1
ATOM 5683 C C . LYS B 1 248 ? -5.086 42.656 34.312 1 97.38 248 LYS B C 1
ATOM 5685 O O . LYS B 1 248 ? -4.312 42 33.625 1 97.38 248 LYS B O 1
ATOM 5690 N N . LEU B 1 249 ? -5.988 42.188 35.156 1 97.94 249 LEU B N 1
ATOM 5691 C CA . LEU B 1 249 ? -6.098 40.75 35.312 1 97.94 249 LEU B CA 1
ATOM 5692 C C . LEU B 1 249 ? -6.613 40.094 34.031 1 97.94 249 LEU B C 1
ATOM 5694 O O . LEU B 1 249 ? -6.145 39.031 33.656 1 97.94 249 LEU B O 1
ATOM 5698 N N . ALA B 1 250 ? -7.59 40.625 33.406 1 98.5 250 ALA B N 1
ATOM 5699 C CA . ALA B 1 250 ? -8.117 40.125 32.156 1 98.5 250 ALA B CA 1
ATOM 5700 C C . ALA B 1 250 ? -7.023 40.031 31.078 1 98.5 250 ALA B C 1
ATOM 5702 O O . ALA B 1 250 ? -6.945 39.031 30.359 1 98.5 250 ALA B O 1
ATOM 5703 N N . TYR B 1 251 ? -6.152 41.062 31.031 1 98.25 251 TYR B N 1
ATOM 5704 C CA . TYR B 1 251 ? -5.035 41.094 30.094 1 98.25 251 TYR B CA 1
ATOM 5705 C C . TYR B 1 251 ? -4.113 39.875 30.312 1 98.25 251 TYR B C 1
ATOM 5707 O O . TYR B 1 251 ? -3.727 39.188 29.375 1 98.25 251 TYR B O 1
ATOM 5715 N N . GLU B 1 252 ? -3.771 39.688 31.531 1 98.38 252 GLU B N 1
ATOM 5716 C CA . GLU B 1 252 ? -2.867 38.594 31.875 1 98.38 252 GLU B CA 1
ATOM 5717 C C . GLU B 1 252 ? -3.477 37.25 31.531 1 98.38 252 GLU B C 1
ATOM 5719 O O . GLU B 1 252 ? -2.795 36.375 30.984 1 98.38 252 GLU B O 1
ATOM 5724 N N . LEU B 1 253 ? -4.723 37.094 31.859 1 98.44 253 LEU B N 1
ATOM 5725 C CA . LEU B 1 253 ? -5.406 35.812 31.625 1 98.44 253 LEU B CA 1
ATOM 5726 C C . LEU B 1 253 ? -5.52 35.531 30.125 1 98.44 253 LEU B C 1
ATOM 5728 O O . LEU B 1 253 ? -5.293 34.406 29.688 1 98.44 253 LEU B O 1
ATOM 5732 N N . TYR B 1 254 ? -5.867 36.531 29.328 1 98.5 254 TYR B N 1
ATOM 5733 C CA . TYR B 1 254 ? -5.926 36.344 27.875 1 98.5 254 TYR B CA 1
ATOM 5734 C C . TYR B 1 254 ? -4.547 36.031 27.312 1 98.5 254 TYR B C 1
ATOM 5736 O O . TYR B 1 254 ? -4.414 35.219 26.391 1 98.5 254 TYR B O 1
ATOM 5744 N N . THR B 1 255 ? -3.502 36.688 27.844 1 98.31 255 THR B N 1
ATOM 5745 C CA . THR B 1 255 ? -2.129 36.438 27.422 1 98.31 255 THR B CA 1
ATOM 5746 C C . THR B 1 255 ? -1.717 35 27.703 1 98.31 255 THR B C 1
ATOM 5748 O O . THR B 1 255 ? -1.077 34.375 26.859 1 98.31 255 THR B O 1
ATOM 5751 N N . GLU B 1 256 ? -2.102 34.562 28.875 1 98 256 GLU B N 1
ATOM 5752 C CA . GLU B 1 256 ? -1.826 33.156 29.219 1 98 256 GLU B CA 1
ATOM 5753 C C . GLU B 1 256 ? -2.586 32.219 28.297 1 98 256 GLU B C 1
ATOM 5755 O O . GLU B 1 256 ? -2.051 31.172 27.891 1 98 256 GLU B O 1
ATOM 5760 N N . ALA B 1 257 ? -3.828 32.531 28.031 1 97.81 257 ALA B N 1
ATOM 5761 C CA . ALA B 1 257 ? -4.645 31.688 27.156 1 97.81 257 ALA B CA 1
ATOM 5762 C C . ALA B 1 257 ? -4.02 31.578 25.766 1 97.81 257 ALA B C 1
ATOM 5764 O O . ALA B 1 257 ? -4.027 30.516 25.156 1 97.81 257 ALA B O 1
ATOM 5765 N N . LEU B 1 258 ? -3.447 32.625 25.234 1 97.38 258 LEU B N 1
ATOM 5766 C CA . LEU B 1 258 ? -2.828 32.688 23.922 1 97.38 258 LEU B CA 1
ATOM 5767 C C . LEU B 1 258 ? -1.604 31.766 23.859 1 97.38 258 LEU B C 1
ATOM 5769 O O . LEU B 1 258 ? -1.244 31.281 22.781 1 97.38 258 LEU B O 1
ATOM 5773 N N . GLY B 1 259 ? -1.006 31.516 24.969 1 96.12 259 GLY B N 1
ATOM 5774 C CA . GLY B 1 259 ? 0.205 30.719 25.031 1 96.12 259 GLY B CA 1
ATOM 5775 C C . GLY B 1 259 ? -0.069 29.234 25.125 1 96.12 259 GLY B C 1
ATOM 5776 O O . GLY B 1 259 ? 0.843 28.406 24.969 1 96.12 259 GLY B O 1
ATOM 5777 N N . ILE B 1 260 ? -1.293 28.828 25.281 1 95.94 260 ILE B N 1
ATOM 5778 C CA . ILE B 1 260 ? -1.632 27.422 25.531 1 95.94 260 ILE B CA 1
ATOM 5779 C C . ILE B 1 260 ? -1.48 26.625 24.234 1 95.94 260 ILE B C 1
ATOM 5781 O O . ILE B 1 260 ? -0.848 25.578 24.219 1 95.94 260 ILE B O 1
ATOM 5785 N N . ASP B 1 261 ? -2.084 27.109 23.156 1 92.88 261 ASP B N 1
ATOM 5786 C CA . ASP B 1 261 ? -1.999 26.406 21.875 1 92.88 261 ASP B CA 1
ATOM 5787 C C . ASP B 1 261 ? -1.946 27.391 20.703 1 92.88 261 ASP B C 1
ATOM 5789 O O . ASP B 1 261 ? -2.986 27.828 20.203 1 92.88 261 ASP B O 1
ATOM 5793 N N . PRO B 1 262 ? -0.785 27.562 20.219 1 89.56 262 PRO B N 1
ATOM 5794 C CA . PRO B 1 262 ? -0.624 28.531 19.125 1 89.56 262 PRO B CA 1
ATOM 5795 C C . PRO B 1 262 ? -1.297 28.062 17.828 1 89.56 262 PRO B C 1
ATOM 5797 O O . PRO B 1 262 ? -1.523 28.875 16.922 1 89.56 262 PRO B O 1
ATOM 5800 N N . ASN B 1 263 ? -1.67 26.828 17.797 1 87.81 263 ASN B N 1
ATOM 5801 C CA . ASN B 1 263 ? -2.244 26.297 16.562 1 87.81 263 ASN B CA 1
ATOM 5802 C C . ASN B 1 263 ? -3.754 26.516 16.516 1 87.81 263 ASN B C 1
ATOM 5804 O O . ASN B 1 263 ? -4.383 26.281 15.477 1 87.81 263 ASN B O 1
ATOM 5808 N N . ASN B 1 264 ? -4.348 26.938 17.594 1 92.5 264 ASN B N 1
ATOM 5809 C CA . ASN B 1 264 ? -5.781 27.203 17.609 1 92.5 264 ASN B CA 1
ATOM 5810 C C . ASN B 1 264 ? -6.102 28.578 17.031 1 92.5 264 ASN B C 1
ATOM 5812 O O . ASN B 1 264 ? -6.371 29.516 17.797 1 92.5 264 ASN B O 1
ATOM 5816 N N . ILE B 1 265 ? -6.207 28.641 15.773 1 92.69 265 ILE B N 1
ATOM 5817 C CA . ILE B 1 265 ? -6.27 29.891 15.023 1 92.69 265 ILE B CA 1
ATOM 5818 C C . ILE B 1 265 ? -7.559 30.641 15.375 1 92.69 265 ILE B C 1
ATOM 5820 O O . ILE B 1 265 ? -7.523 31.828 15.695 1 92.69 265 ILE B O 1
ATOM 5824 N N . LYS B 1 266 ? -8.672 30.078 15.406 1 93.5 266 LYS B N 1
ATOM 5825 C CA . LYS B 1 266 ? -9.969 30.719 15.609 1 93.5 266 LYS B CA 1
ATOM 5826 C C . LYS B 1 266 ? -10.094 31.266 17.031 1 93.5 266 LYS B C 1
ATOM 5828 O O . LYS B 1 266 ? -10.484 32.438 17.219 1 93.5 266 LYS B O 1
ATOM 5833 N N . THR B 1 267 ? -9.703 30.469 17.969 1 95.31 267 THR B N 1
ATOM 5834 C CA . THR B 1 267 ? -9.773 30.906 19.359 1 95.31 267 THR B CA 1
ATOM 5835 C C . THR B 1 267 ? -8.766 32.031 19.625 1 95.31 267 THR B C 1
ATOM 5837 O O . THR B 1 267 ? -9.062 32.969 20.359 1 95.31 267 THR B O 1
ATOM 5840 N N . ASN B 1 268 ? -7.613 31.891 19.031 1 96.12 268 ASN B N 1
ATOM 5841 C CA . ASN B 1 268 ? -6.574 32.906 19.25 1 96.12 268 ASN B CA 1
ATOM 5842 C C . ASN B 1 268 ? -6.953 34.25 18.641 1 96.12 268 ASN B C 1
ATOM 5844 O O . ASN B 1 268 ? -6.594 35.281 19.172 1 96.12 268 ASN B O 1
ATOM 5848 N N . ALA B 1 269 ? -7.652 34.188 17.531 1 97.06 269 ALA B N 1
ATOM 5849 C CA . ALA B 1 269 ? -8.156 35.438 16.969 1 97.06 269 ALA B CA 1
ATOM 5850 C C . ALA B 1 269 ? -9.094 36.156 17.938 1 97.06 269 ALA B C 1
ATOM 5852 O O . ALA B 1 269 ? -8.992 37.344 18.125 1 97.06 269 ALA B O 1
ATOM 5853 N N . LYS B 1 270 ? -9.898 35.469 18.562 1 96.75 270 LYS B N 1
ATOM 5854 C CA . LYS B 1 270 ? -10.836 36 19.531 1 96.75 270 LYS B CA 1
ATOM 5855 C C . LYS B 1 270 ? -10.109 36.531 20.781 1 96.75 270 LYS B C 1
ATOM 5857 O O . LYS B 1 270 ? -10.438 37.594 21.297 1 96.75 270 LYS B O 1
ATOM 5862 N N . LEU B 1 271 ? -9.164 35.75 21.125 1 97.81 271 LEU B N 1
ATOM 5863 C CA . LEU B 1 271 ? -8.414 36.125 22.312 1 97.81 271 LEU B CA 1
ATOM 5864 C C . LEU B 1 271 ? -7.617 37.406 22.078 1 97.81 271 LEU B C 1
ATOM 5866 O O . LEU B 1 271 ? -7.555 38.25 22.953 1 97.81 271 LEU B O 1
ATOM 5870 N N . TYR B 1 272 ? -7.008 37.469 20.922 1 98.31 272 TYR B N 1
ATOM 5871 C CA . TYR B 1 272 ? -6.316 38.719 20.578 1 98.31 272 TYR B CA 1
ATOM 5872 C C . TYR B 1 272 ? -7.281 39.906 20.562 1 98.31 272 TYR B C 1
ATOM 5874 O O . TYR B 1 272 ? -6.949 40.969 21.031 1 98.31 272 TYR B O 1
ATOM 5882 N N . CYS B 1 273 ? -8.414 39.719 20.031 1 97.88 273 CYS B N 1
ATOM 5883 C CA . CYS B 1 273 ? -9.414 40.781 20 1 97.88 273 CYS B CA 1
ATOM 5884 C C . CYS B 1 273 ? -9.852 41.188 21.406 1 97.88 273 CYS B C 1
ATOM 5886 O O . CYS B 1 273 ? -9.969 42.375 21.703 1 97.88 273 CYS B O 1
ATOM 5888 N N . ASN B 1 274 ? -10.062 40.219 22.266 1 98.06 274 ASN B N 1
ATOM 5889 C CA . ASN B 1 274 ? -10.43 40.469 23.656 1 98.06 274 ASN B CA 1
ATOM 5890 C C . ASN B 1 274 ? -9.336 41.25 24.375 1 98.06 274 ASN B C 1
ATOM 5892 O O . ASN B 1 274 ? -9.617 42.219 25.094 1 98.06 274 ASN B O 1
ATOM 5896 N N . ARG B 1 275 ? -8.164 40.812 24.156 1 98.38 275 ARG B N 1
ATOM 5897 C CA . ARG B 1 275 ? -7.043 41.5 24.781 1 98.38 275 ARG B CA 1
ATOM 5898 C C . ARG B 1 275 ? -6.898 42.906 24.219 1 98.38 275 ARG B C 1
ATOM 5900 O O . ARG B 1 275 ? -6.531 43.844 24.953 1 98.38 275 ARG B O 1
ATOM 5907 N N . GLY B 1 276 ? -7.141 43.062 22.938 1 98.12 276 GLY B N 1
ATOM 5908 C CA . GLY B 1 276 ? -7.176 44.406 22.344 1 98.12 276 GLY B CA 1
ATOM 5909 C C . GLY B 1 276 ? -8.211 45.312 22.984 1 98.12 276 GLY B C 1
ATOM 5910 O O . GLY B 1 276 ? -7.953 46.5 23.219 1 98.12 276 GLY B O 1
ATOM 5911 N N . THR B 1 277 ? -9.383 44.781 23.234 1 97.62 277 THR B N 1
ATOM 5912 C CA . THR B 1 277 ? -10.43 45.531 23.922 1 97.62 277 THR B CA 1
ATOM 5913 C C . THR B 1 277 ? -9.977 45.938 25.312 1 97.62 277 THR B C 1
ATOM 5915 O O . THR B 1 277 ? -10.211 47.094 25.719 1 97.62 277 THR B O 1
ATOM 5918 N N . VAL B 1 278 ? -9.359 45.062 25.9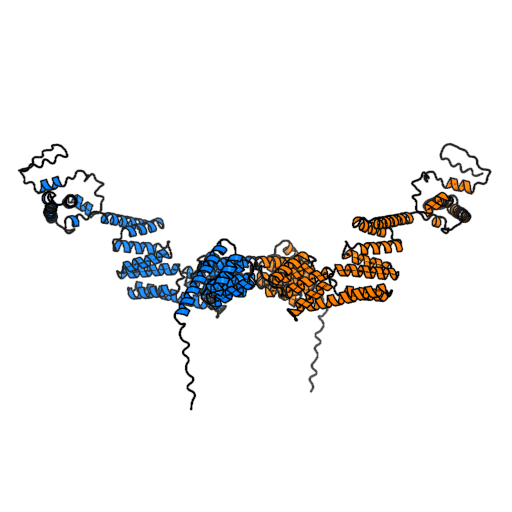84 1 98.19 278 VAL B N 1
ATOM 5919 C CA . VAL B 1 278 ? -8.836 45.344 27.328 1 98.19 278 VAL B CA 1
ATOM 5920 C C . VAL B 1 278 ? -7.801 46.469 27.25 1 98.19 278 VAL B C 1
ATOM 5922 O O . VAL B 1 278 ? -7.832 47.406 28.047 1 98.19 278 VAL B O 1
ATOM 5925 N N . ASN B 1 279 ? -6.906 46.375 26.281 1 97.94 279 ASN B N 1
ATOM 5926 C CA . ASN B 1 279 ? -5.879 47.406 26.094 1 97.94 279 ASN B CA 1
ATOM 5927 C C . ASN B 1 279 ? -6.496 48.75 25.781 1 97.94 279 ASN B C 1
ATOM 5929 O O . ASN B 1 279 ? -5.98 49.781 26.203 1 97.94 279 ASN B O 1
ATOM 5933 N N . SER B 1 280 ? -7.535 48.75 25 1 96.56 280 SER B N 1
ATOM 5934 C CA . SER B 1 280 ? -8.242 49.969 24.703 1 96.56 280 SER B CA 1
ATOM 5935 C C . SER B 1 280 ? -8.812 50.625 25.969 1 96.56 280 SER B C 1
ATOM 5937 O O . SER B 1 280 ? -8.734 51.812 26.156 1 96.56 280 SER B O 1
ATOM 5939 N N . LYS B 1 281 ? -9.336 49.812 26.875 1 96.5 281 LYS B N 1
ATOM 5940 C CA . LYS B 1 281 ? -9.883 50.281 28.141 1 96.5 281 LYS B CA 1
ATOM 5941 C C . LYS B 1 281 ? -8.781 50.812 29.062 1 96.5 281 LYS B C 1
ATOM 5943 O O . LYS B 1 281 ? -9 51.719 29.859 1 96.5 281 LYS B O 1
ATOM 5948 N N . LEU B 1 282 ? -7.664 50.281 28.906 1 96.75 282 LEU B N 1
ATOM 5949 C CA . LEU B 1 282 ? -6.508 50.688 29.688 1 96.75 282 LEU B CA 1
ATOM 5950 C C . LEU B 1 282 ? -5.812 51.875 29.047 1 96.75 282 LEU B C 1
ATOM 5952 O O . LEU B 1 282 ? -4.766 52.344 29.516 1 96.75 282 LEU B O 1
ATOM 5956 N N . ARG B 1 283 ? -6.289 52.375 27.891 1 94.81 283 ARG B N 1
ATOM 5957 C CA . ARG B 1 283 ? -5.812 53.531 27.141 1 94.81 283 ARG B CA 1
ATOM 5958 C C . ARG B 1 283 ? -4.445 53.25 26.516 1 94.81 283 ARG B C 1
ATOM 5960 O O . ARG B 1 283 ? -3.643 54.188 26.344 1 94.81 283 ARG B O 1
ATOM 5967 N N . LYS B 1 284 ? -4.191 52 26.406 1 97 284 LYS B N 1
ATOM 5968 C CA . LYS B 1 284 ? -3.029 51.562 25.625 1 97 284 LYS B CA 1
ATOM 5969 C C . LYS B 1 284 ? -3.412 51.312 24.188 1 97 284 LYS B C 1
ATOM 5971 O O . LYS B 1 284 ? -3.402 50.156 23.734 1 97 284 LYS B O 1
ATOM 5976 N N . LEU B 1 285 ? -3.592 52.281 23.453 1 97.12 285 LEU B N 1
ATOM 5977 C CA . LEU B 1 285 ? -4.234 52.219 22.141 1 97.12 285 LEU B CA 1
ATOM 5978 C C . LEU B 1 285 ? -3.309 51.562 21.125 1 97.12 285 LEU B C 1
ATOM 5980 O O . LEU B 1 285 ? -3.766 50.812 20.25 1 97.12 285 LEU B O 1
ATOM 5984 N N . ASP B 1 286 ? -2.004 51.75 21.234 1 97 286 ASP B N 1
ATOM 5985 C CA . ASP B 1 286 ? -1.069 51.125 20.297 1 97 286 ASP B CA 1
ATOM 5986 C C . ASP B 1 286 ? -1.05 49.625 20.453 1 97 286 ASP B C 1
ATOM 5988 O O . ASP B 1 286 ? -1.02 48.875 19.469 1 97 286 ASP B O 1
ATOM 5992 N N . ASP B 1 287 ? -1.079 49.219 21.719 1 97.75 287 ASP B N 1
ATOM 5993 C CA . ASP B 1 287 ? -1.133 47.781 22 1 97.75 287 ASP B CA 1
ATOM 5994 C C . ASP B 1 287 ? -2.447 47.188 21.531 1 97.75 287 ASP B C 1
ATOM 5996 O O . ASP B 1 287 ? -2.473 46.031 21.062 1 97.75 287 ASP B O 1
ATOM 6000 N N . ALA B 1 288 ? -3.48 47.875 21.688 1 98.25 288 ALA B N 1
ATOM 6001 C CA . ALA B 1 288 ? -4.785 47.406 21.219 1 98.25 288 ALA B CA 1
ATOM 6002 C C . ALA B 1 288 ? -4.789 47.219 19.703 1 98.25 288 ALA B C 1
ATOM 6004 O O . ALA B 1 288 ? -5.32 46.219 19.203 1 98.25 288 ALA B O 1
ATOM 6005 N N . ILE B 1 289 ? -4.141 48.156 18.969 1 98.25 289 ILE B N 1
ATOM 6006 C CA . ILE B 1 289 ? -4.055 48.094 17.516 1 98.25 289 ILE B CA 1
ATOM 6007 C C . ILE B 1 289 ? -3.238 46.875 17.109 1 98.25 289 ILE B C 1
ATOM 6009 O O . ILE B 1 289 ? -3.617 46.125 16.188 1 98.25 289 ILE B O 1
ATOM 6013 N N . GLU B 1 290 ? -2.164 46.656 17.781 1 98.44 290 GLU B N 1
ATOM 6014 C CA . GLU B 1 290 ? -1.317 45.5 17.5 1 98.44 290 GLU B CA 1
ATOM 6015 C C . GLU B 1 290 ? -2.068 44.188 17.719 1 98.44 290 GLU B C 1
ATOM 6017 O O . GLU B 1 290 ? -1.997 43.281 16.891 1 98.44 290 GLU B O 1
ATOM 6022 N N . ASP B 1 291 ? -2.801 44.094 18.844 1 98.5 291 ASP B N 1
ATOM 6023 C CA . ASP B 1 291 ? -3.57 42.875 19.156 1 98.5 291 ASP B CA 1
ATOM 6024 C C . ASP B 1 291 ? -4.656 42.656 18.094 1 98.5 291 ASP B C 1
ATOM 6026 O O . ASP B 1 291 ? -4.844 41.5 17.641 1 98.5 291 ASP B O 1
ATOM 6030 N N . CYS B 1 292 ? -5.301 43.688 17.781 1 98.31 292 CYS B N 1
ATOM 6031 C CA . CYS B 1 292 ? -6.348 43.531 16.781 1 98.31 292 CYS B CA 1
ATOM 6032 C C . CYS B 1 292 ? -5.754 43.188 15.414 1 98.31 292 CYS B C 1
ATOM 6034 O O . CYS B 1 292 ? -6.367 42.438 14.641 1 98.31 292 CYS B O 1
ATOM 6036 N N . THR B 1 293 ? -4.57 43.688 15.07 1 98.44 293 THR B N 1
ATOM 6037 C CA . THR B 1 293 ? -3.881 43.344 13.828 1 98.44 293 THR B CA 1
ATOM 6038 C C . THR B 1 293 ? -3.539 41.844 13.812 1 98.44 293 THR B C 1
ATOM 6040 O O . THR B 1 293 ? -3.686 41.188 12.781 1 98.44 293 THR B O 1
ATOM 6043 N N . ASN B 1 294 ? -3.1 41.406 14.945 1 97.88 294 ASN B N 1
ATOM 6044 C CA . ASN B 1 294 ? -2.822 39.969 15.055 1 97.88 294 ASN B CA 1
ATOM 6045 C C . ASN B 1 294 ? -4.09 39.156 14.883 1 97.88 294 ASN B C 1
ATOM 6047 O O . ASN B 1 294 ? -4.055 38.062 14.266 1 97.88 294 ASN B O 1
ATOM 6051 N N . ALA B 1 295 ? -5.18 39.562 15.484 1 98.06 295 ALA B N 1
ATOM 6052 C CA . ALA B 1 295 ? -6.457 38.875 15.328 1 98.06 295 ALA B CA 1
ATOM 6053 C C . ALA B 1 295 ? -6.863 38.812 13.859 1 98.06 295 ALA B C 1
ATOM 6055 O O . ALA B 1 295 ? -7.281 37.75 13.391 1 98.06 295 ALA B O 1
ATOM 6056 N N . VAL B 1 296 ? -6.68 39.906 13.094 1 97.19 296 VAL B N 1
ATOM 6057 C CA . VAL B 1 296 ? -7.07 39.969 11.695 1 97.19 296 VAL B CA 1
ATOM 6058 C C . VAL B 1 296 ? -6.129 39.125 10.844 1 97.19 296 VAL B C 1
ATOM 6060 O O . VAL B 1 296 ? -6.547 38.5 9.859 1 97.19 296 VAL B O 1
ATOM 6063 N N . LYS B 1 297 ? -4.883 39.062 11.203 1 96.75 297 LYS B N 1
ATOM 6064 C CA . LYS B 1 297 ? -3.91 38.219 10.5 1 96.75 297 LYS B CA 1
ATOM 6065 C C . LYS B 1 297 ? -4.273 36.75 10.602 1 96.75 297 LYS B C 1
ATOM 6067 O O . LYS B 1 297 ? -4.062 35.969 9.664 1 96.75 297 LYS B O 1
ATOM 6072 N N . LEU B 1 298 ? -4.793 36.375 11.734 1 94.62 298 LEU B N 1
ATOM 6073 C CA . LEU B 1 298 ? -5.199 35 11.969 1 94.62 298 LEU B CA 1
ATOM 6074 C C . LEU B 1 298 ? -6.516 34.688 11.258 1 94.62 298 LEU B C 1
ATOM 6076 O O . LEU B 1 298 ? -6.648 33.625 10.617 1 94.62 298 LEU B O 1
ATOM 6080 N N . ASP B 1 299 ? -7.434 35.594 11.375 1 93.62 299 ASP B N 1
ATOM 6081 C CA . ASP B 1 299 ? -8.742 35.438 10.742 1 93.62 299 ASP B CA 1
ATOM 6082 C C . ASP B 1 299 ? -9.172 36.75 10.086 1 93.62 299 ASP B C 1
ATOM 6084 O O . ASP B 1 299 ? -9.719 37.625 10.75 1 93.62 299 ASP B O 1
ATOM 6088 N N . ASP B 1 300 ? -9.102 36.781 8.789 1 93.88 300 ASP B N 1
ATOM 6089 C CA . ASP B 1 300 ? -9.359 38.031 8.062 1 93.88 300 ASP B CA 1
ATOM 6090 C C . ASP B 1 300 ? -10.859 38.25 7.906 1 93.88 300 ASP B C 1
ATOM 6092 O O . ASP B 1 300 ? -11.273 39.281 7.355 1 93.88 300 ASP B O 1
ATOM 6096 N N . THR B 1 301 ? -11.664 37.438 8.445 1 92.5 301 THR B N 1
ATOM 6097 C CA . THR B 1 301 ? -13.109 37.625 8.344 1 92.5 301 THR B CA 1
ATOM 6098 C C . THR B 1 301 ? -13.703 38.031 9.688 1 92.5 301 THR B C 1
ATOM 6100 O O . THR B 1 301 ? -14.914 38.219 9.805 1 92.5 301 THR B O 1
ATOM 6103 N N . TYR B 1 302 ? -12.867 38.156 10.641 1 94.38 302 TYR B N 1
ATOM 6104 C CA . TYR B 1 302 ? -13.336 38.469 11.984 1 94.38 302 TYR B CA 1
ATOM 6105 C C . TYR B 1 302 ? -13.68 39.938 12.109 1 94.38 302 TYR B C 1
ATOM 6107 O O . TYR B 1 302 ? -12.844 40.75 12.523 1 94.38 302 TYR B O 1
ATOM 6115 N N . ILE B 1 303 ? -14.836 40.344 11.992 1 95.62 303 ILE B N 1
ATOM 6116 C CA . ILE B 1 303 ? -15.336 41.688 11.852 1 95.62 303 ILE B CA 1
ATOM 6117 C C . ILE B 1 303 ? -15.109 42.469 13.156 1 95.62 303 ILE B C 1
ATOM 6119 O O . ILE B 1 303 ? -14.773 43.656 13.133 1 95.62 303 ILE B O 1
ATOM 6123 N N . LYS B 1 304 ? -15.266 41.812 14.266 1 96.38 304 LYS B N 1
ATOM 6124 C CA . LYS B 1 304 ? -15.156 42.469 15.555 1 96.38 304 LYS B CA 1
ATOM 6125 C C . LYS B 1 304 ? -13.758 43.062 15.758 1 96.38 304 LYS B C 1
ATOM 6127 O O . LYS B 1 304 ? -13.602 44.125 16.359 1 96.38 304 LYS B O 1
ATOM 6132 N N . ALA B 1 305 ? -12.812 42.375 15.258 1 97.69 305 ALA B N 1
ATOM 6133 C CA . ALA B 1 305 ? -11.438 42.844 15.375 1 97.69 305 ALA B CA 1
ATOM 6134 C C . ALA B 1 305 ? -11.227 44.094 14.523 1 97.69 305 ALA B C 1
ATOM 6136 O O . ALA B 1 305 ? -10.547 45.031 14.953 1 97.69 305 ALA B O 1
ATOM 6137 N N . TYR B 1 306 ? -11.797 44.125 13.367 1 97.81 306 TYR B N 1
ATOM 6138 C CA . TYR B 1 306 ? -11.727 45.312 12.516 1 97.81 306 TYR B CA 1
ATOM 6139 C C . TYR B 1 306 ? -12.406 46.5 13.172 1 97.81 306 TYR B C 1
ATOM 6141 O O . TYR B 1 306 ? -11.898 47.625 13.125 1 97.81 306 TYR B O 1
ATOM 6149 N N . LEU B 1 307 ? -13.555 46.25 13.734 1 97.56 307 LEU B N 1
ATOM 6150 C CA . LEU B 1 307 ? -14.312 47.312 14.391 1 97.56 307 LEU B CA 1
ATOM 6151 C C . LEU B 1 307 ? -13.516 47.906 15.547 1 97.56 307 LEU B C 1
ATOM 6153 O O . LEU B 1 307 ? -13.438 49.125 15.68 1 97.56 307 LEU B O 1
ATOM 6157 N N . ARG B 1 308 ? -12.945 47.031 16.297 1 97.06 308 ARG B N 1
ATOM 6158 C CA . ARG B 1 308 ? -12.164 47.5 17.453 1 97.06 308 ARG B CA 1
ATOM 6159 C C . ARG B 1 308 ? -10.914 48.25 17 1 97.06 308 ARG B C 1
ATOM 6161 O O . ARG B 1 308 ? -10.578 49.281 17.547 1 97.06 308 ARG B O 1
ATOM 6168 N N . ARG B 1 309 ? -10.25 47.719 16.016 1 98.12 309 ARG B N 1
ATOM 6169 C CA . ARG B 1 309 ? -9.047 48.375 15.5 1 98.12 309 ARG B CA 1
ATOM 6170 C C . ARG B 1 309 ? -9.375 49.719 14.875 1 98.12 309 ARG B C 1
ATOM 6172 O O . ARG B 1 309 ? -8.641 50.688 15.07 1 98.12 309 ARG B O 1
ATOM 6179 N N . ALA B 1 310 ? -10.461 49.812 14.164 1 97.94 310 ALA B N 1
ATOM 6180 C CA . ALA B 1 310 ? -10.891 51.062 13.539 1 97.94 310 ALA B CA 1
ATOM 6181 C C . ALA B 1 310 ? -11.172 52.125 14.594 1 97.94 310 ALA B C 1
ATOM 6183 O O . ALA B 1 310 ? -10.812 53.281 14.414 1 97.94 310 ALA B O 1
ATOM 6184 N N . GLN B 1 311 ? -11.852 51.75 15.633 1 97.19 311 GLN B N 1
ATOM 6185 C CA . GLN B 1 311 ? -12.133 52.688 16.719 1 97.19 311 GLN B CA 1
ATOM 6186 C C . GLN B 1 311 ? -10.836 53.219 17.344 1 97.19 311 GLN B C 1
ATOM 6188 O O . GLN B 1 311 ? -10.727 54.406 17.656 1 97.19 311 GLN B O 1
ATOM 6193 N N . CYS B 1 312 ? -9.906 52.344 17.516 1 97.31 312 CYS B N 1
ATOM 6194 C CA . CYS B 1 312 ? -8.609 52.75 18.062 1 97.31 312 CYS B CA 1
ATOM 6195 C C . CYS B 1 312 ? -7.902 53.719 17.109 1 97.31 312 CYS B C 1
ATOM 6197 O O . CYS B 1 312 ? -7.258 54.656 17.547 1 97.31 312 CYS B O 1
ATOM 6199 N N . TYR B 1 313 ? -7.98 53.469 15.797 1 97.44 313 TYR B N 1
ATOM 6200 C CA . TYR B 1 313 ? -7.426 54.375 14.805 1 97.44 313 TYR B CA 1
ATOM 6201 C C . TYR B 1 313 ? -8.094 55.75 14.891 1 97.44 313 TYR B C 1
ATOM 6203 O O . TYR B 1 313 ? -7.426 56.781 14.766 1 97.44 313 TYR B O 1
ATOM 6211 N N . MET B 1 314 ? -9.422 55.719 15.102 1 96.12 314 MET B N 1
ATOM 6212 C CA . MET B 1 314 ? -10.133 57 15.266 1 96.12 314 MET B CA 1
ATOM 6213 C C . MET B 1 314 ? -9.625 57.75 16.484 1 96.12 314 MET B C 1
ATOM 6215 O O . MET B 1 314 ? -9.398 58.969 16.422 1 96.12 314 MET B O 1
ATOM 6219 N N . ASP B 1 315 ? -9.367 57.031 17.531 1 95.19 315 ASP B N 1
ATOM 6220 C CA . ASP B 1 315 ? -8.945 57.625 18.781 1 95.19 315 ASP B CA 1
ATOM 6221 C C . ASP B 1 315 ? -7.5 58.094 18.703 1 95.19 315 ASP B C 1
ATOM 6223 O O . ASP B 1 315 ? -7.105 59.031 19.438 1 95.19 315 ASP B O 1
ATOM 6227 N N . THR B 1 316 ? -6.75 57.531 17.859 1 95.19 316 THR B N 1
ATOM 6228 C CA . THR B 1 316 ? -5.352 57.906 17.703 1 95.19 316 THR B CA 1
ATOM 6229 C C . THR B 1 316 ? -5.176 58.812 16.5 1 95.19 316 THR B C 1
ATOM 6231 O O . THR B 1 316 ? -4.051 59.062 16.062 1 95.19 316 THR B O 1
ATOM 6234 N N . GLU B 1 317 ? -6.238 59.188 15.812 1 91.88 317 GLU B N 1
ATOM 6235 C CA . GLU B 1 317 ? -6.309 60.156 14.719 1 91.88 317 GLU B CA 1
ATOM 6236 C C . GLU B 1 317 ? -5.641 59.625 13.461 1 91.88 317 GLU B C 1
ATOM 6238 O O . GLU B 1 317 ? -5.039 60.375 12.688 1 91.88 317 GLU B O 1
ATOM 6243 N N . GLN B 1 318 ? -5.562 58.344 13.438 1 95.56 318 GLN B N 1
ATOM 6244 C CA . GLN B 1 318 ? -5.168 57.656 12.195 1 95.56 318 GLN B CA 1
ATOM 6245 C C . GLN B 1 318 ? -6.383 57.375 11.32 1 95.56 318 GLN B C 1
ATOM 6247 O O . GLN B 1 318 ? -6.734 56.219 11.125 1 95.56 318 GLN B O 1
ATOM 6252 N N . TYR B 1 319 ? -6.891 58.344 10.727 1 94.69 319 TYR B N 1
ATOM 6253 C CA . TYR B 1 319 ? -8.211 58.312 10.109 1 94.69 319 TYR B CA 1
ATOM 6254 C C . TYR B 1 319 ? -8.18 57.531 8.805 1 94.69 319 TYR B C 1
ATOM 6256 O O . TYR B 1 319 ? -9.148 56.844 8.445 1 94.69 319 TYR B O 1
ATOM 6264 N N . GLU B 1 320 ? -7.062 57.562 8.078 1 96.31 320 GLU B N 1
ATOM 6265 C CA . GLU B 1 320 ? -6.957 56.781 6.836 1 96.31 320 GLU B CA 1
ATOM 6266 C C . GLU B 1 320 ? -7.098 55.281 7.094 1 96.31 320 GLU B C 1
ATOM 6268 O O . GLU B 1 320 ? -7.82 54.594 6.375 1 96.31 320 GLU B O 1
ATOM 6273 N N . GLU B 1 321 ? -6.371 54.844 8.094 1 97.56 321 GLU B N 1
ATOM 6274 C CA . GLU B 1 321 ? -6.441 53.438 8.469 1 97.56 321 GLU B CA 1
ATOM 6275 C C . GLU B 1 321 ? -7.832 53.062 8.977 1 97.56 321 GLU B C 1
ATOM 6277 O O . GLU B 1 321 ? -8.328 51.969 8.711 1 97.56 321 GLU B O 1
ATOM 6282 N N . ALA B 1 322 ? -8.453 53.906 9.734 1 97.81 322 ALA B N 1
ATOM 6283 C CA . ALA B 1 322 ? -9.797 53.688 10.242 1 97.81 322 ALA B CA 1
ATOM 6284 C C . ALA B 1 322 ? -10.789 53.5 9.094 1 97.81 322 ALA B C 1
ATOM 6286 O O . ALA B 1 322 ? -11.648 52.625 9.141 1 97.81 322 ALA B O 1
ATOM 6287 N N . VAL B 1 323 ? -10.641 54.375 8.07 1 97.38 323 VAL B N 1
ATOM 6288 C CA . VAL B 1 323 ? -11.531 54.312 6.914 1 97.38 323 VAL B CA 1
ATOM 6289 C C . VAL B 1 323 ? -11.359 52.969 6.207 1 97.38 323 VAL B C 1
ATOM 6291 O O . VAL B 1 323 ? -12.344 52.344 5.801 1 97.38 323 VAL B O 1
ATOM 6294 N N . ARG B 1 324 ? -10.133 52.562 6.051 1 97.69 324 ARG B N 1
ATOM 6295 C CA . ARG B 1 324 ? -9.867 51.281 5.406 1 97.69 324 ARG B CA 1
ATOM 6296 C C . ARG B 1 324 ? -10.547 50.156 6.16 1 97.69 324 ARG B C 1
ATOM 6298 O O . ARG B 1 324 ? -11.156 49.25 5.547 1 97.69 324 ARG B O 1
ATOM 6305 N N . ASP B 1 325 ? -10.438 50.094 7.48 1 98 325 ASP B N 1
ATOM 6306 C CA . ASP B 1 325 ? -11.031 49.031 8.312 1 98 325 ASP B CA 1
ATOM 6307 C C . ASP B 1 325 ? -12.555 49.094 8.25 1 98 325 ASP B C 1
ATOM 6309 O O . ASP B 1 325 ? -13.211 48.062 8.109 1 98 325 ASP B O 1
ATOM 6313 N N . TYR B 1 326 ? -13.094 50.281 8.375 1 97.69 326 TYR B N 1
ATOM 6314 C CA . TYR B 1 326 ? -14.547 50.406 8.336 1 97.69 326 TYR B CA 1
ATOM 6315 C C . TYR B 1 326 ? -15.086 50.062 6.957 1 97.69 326 TYR B C 1
ATOM 6317 O O . TYR B 1 326 ? -16.188 49.531 6.832 1 97.69 326 TYR B O 1
ATOM 6325 N N . GLU B 1 327 ? -14.305 50.344 5.914 1 97.69 327 GLU B N 1
ATOM 6326 C CA . GLU B 1 327 ? -14.695 49.938 4.57 1 97.69 327 GLU B CA 1
ATOM 6327 C C . GLU B 1 327 ? -14.789 48.406 4.473 1 97.69 327 GLU B C 1
ATOM 6329 O O . GLU B 1 327 ? -15.734 47.875 3.891 1 97.69 327 GLU B O 1
ATOM 6334 N N . LYS B 1 328 ? -13.773 47.781 4.996 1 96.88 328 LYS B N 1
ATOM 6335 C CA . LYS B 1 328 ? -13.766 46.312 5.008 1 96.88 328 LYS B CA 1
ATOM 6336 C C . LYS B 1 328 ? -14.969 45.75 5.77 1 96.88 328 LYS B C 1
ATOM 6338 O O . LYS B 1 328 ? -15.609 44.812 5.32 1 96.88 328 LYS B O 1
ATOM 6343 N N . VAL B 1 329 ? -15.297 46.312 6.906 1 97.25 329 VAL B N 1
ATOM 6344 C CA . VAL B 1 329 ? -16.422 45.875 7.738 1 97.25 329 VAL B CA 1
ATOM 6345 C C . VAL B 1 329 ? -17.719 46.062 6.973 1 97.25 329 VAL B C 1
ATOM 6347 O O . VAL B 1 329 ? -18.562 45.156 6.949 1 97.25 329 VAL B O 1
ATOM 6350 N N . TYR B 1 330 ? -17.797 47.188 6.324 1 96.19 330 TYR B N 1
ATOM 6351 C CA . TYR B 1 330 ? -19.031 47.5 5.598 1 96.19 330 TYR B CA 1
ATOM 6352 C C . TYR B 1 330 ? -19.172 46.594 4.367 1 96.19 330 TYR B C 1
ATOM 6354 O O . TYR B 1 330 ? -20.281 46.188 4 1 96.19 330 TYR B O 1
ATOM 6362 N N . GLN B 1 331 ? -18.125 46.281 3.678 1 95.94 331 GLN B N 1
ATOM 6363 C CA . GLN B 1 331 ? -18.156 45.406 2.52 1 95.94 331 GLN B CA 1
ATOM 6364 C C . GLN B 1 331 ? -18.578 44 2.916 1 95.94 331 GLN B C 1
ATOM 6366 O O . GLN B 1 331 ? -19.234 43.312 2.143 1 95.94 331 GLN B O 1
ATOM 6371 N N . THR B 1 332 ? -18.188 43.594 4.125 1 94.62 332 THR B N 1
ATOM 6372 C CA . THR B 1 332 ? -18.5 42.25 4.594 1 94.62 332 THR B CA 1
ATOM 6373 C C . THR B 1 332 ? -19.938 42.156 5.105 1 94.62 332 THR B C 1
ATOM 6375 O O . THR B 1 332 ? -20.656 41.219 4.801 1 94.62 332 THR B O 1
ATOM 6378 N N . GLU B 1 333 ? -20.266 43.219 5.973 1 94.38 333 GLU B N 1
ATOM 6379 C CA . GLU B 1 333 ? -21.625 43.312 6.5 1 94.38 333 GLU B CA 1
ATOM 6380 C C . GLU B 1 333 ? -22.203 44.719 6.234 1 94.38 333 GLU B C 1
ATOM 6382 O O . GLU B 1 333 ? -21.953 45.656 6.992 1 94.38 333 GLU B O 1
ATOM 6387 N N . LYS B 1 334 ? -23.125 44.75 5.359 1 93.75 334 LYS B N 1
ATOM 6388 C CA . LYS B 1 334 ? -23.688 46.031 4.922 1 93.75 334 LYS B CA 1
ATOM 6389 C C . LYS B 1 334 ? -24.859 46.438 5.816 1 93.75 334 LYS B C 1
ATOM 6391 O O . LYS B 1 334 ? -26.016 46.375 5.402 1 93.75 334 LYS B O 1
ATOM 6396 N N . THR B 1 335 ? -24.5 46.875 7.047 1 95.19 335 THR B N 1
ATOM 6397 C CA . THR B 1 335 ? -25.516 47.375 7.973 1 95.19 335 THR B CA 1
ATOM 6398 C C . THR B 1 335 ? -25.5 48.875 8.023 1 95.19 335 THR B C 1
ATOM 6400 O O . THR B 1 335 ? -24.516 49.531 7.656 1 95.19 335 THR B O 1
ATOM 6403 N N . LYS B 1 336 ? -26.609 49.5 8.469 1 95.88 336 LYS B N 1
ATOM 6404 C CA . LYS B 1 336 ? -26.719 50.938 8.602 1 95.88 336 LYS B CA 1
ATOM 6405 C C . LYS B 1 336 ? -25.703 51.469 9.609 1 95.88 336 LYS B C 1
ATOM 6407 O O . LYS B 1 336 ? -25.125 52.562 9.414 1 95.88 336 LYS B O 1
ATOM 6412 N N . GLU B 1 337 ? -25.562 50.781 10.641 1 96.25 337 GLU B N 1
ATOM 6413 C CA . GLU B 1 337 ? -24.609 51.188 11.68 1 96.25 337 GLU B CA 1
ATOM 6414 C C . GLU B 1 337 ? -23.188 51.25 11.133 1 96.25 337 GLU B C 1
ATOM 6416 O O . GLU B 1 337 ? -22.453 52.188 11.391 1 96.25 337 GLU B O 1
ATOM 6421 N N . HIS B 1 338 ? -22.766 50.281 10.359 1 96.31 338 HIS B N 1
ATOM 6422 C CA . HIS B 1 338 ? -21.422 50.219 9.805 1 96.31 338 HIS B CA 1
ATOM 6423 C C . HIS B 1 338 ? -21.203 51.312 8.773 1 96.31 338 HIS B C 1
ATOM 6425 O O . HIS B 1 338 ? -20.109 51.875 8.656 1 96.31 338 HIS B O 1
ATOM 6431 N N . LYS B 1 339 ? -22.203 51.625 8.117 1 96.12 339 LYS B N 1
ATOM 6432 C CA . LYS B 1 339 ? -22.141 52.688 7.145 1 96.12 339 LYS B CA 1
ATOM 6433 C C . LYS B 1 339 ? -21.906 54.031 7.84 1 96.12 339 LYS B C 1
ATOM 6435 O O . LYS B 1 339 ? -21.125 54.875 7.352 1 96.12 339 LYS B O 1
ATOM 6440 N N . GLN B 1 340 ? -22.672 54.188 8.93 1 97.06 340 GLN B N 1
ATOM 6441 C CA . GLN B 1 340 ? -22.516 55.406 9.695 1 97.06 340 GLN B CA 1
ATOM 6442 C C . GLN B 1 340 ? -21.094 55.562 10.242 1 97.06 340 GLN B C 1
ATOM 6444 O O . GLN B 1 340 ? -20.531 56.656 10.234 1 97.06 340 GLN B O 1
ATOM 6449 N N . LEU B 1 341 ? -20.594 54.5 10.703 1 96.75 341 LEU B N 1
ATOM 6450 C CA . LEU B 1 341 ? -19.234 54.5 11.219 1 96.75 341 LEU B CA 1
ATOM 6451 C C . LEU B 1 341 ? -18.234 54.875 10.117 1 96.75 341 LEU B C 1
ATOM 6453 O O . LEU B 1 341 ? -17.312 55.656 10.352 1 96.75 341 LEU B O 1
ATOM 6457 N N . LEU B 1 342 ? -18.406 54.344 8.938 1 97.19 342 LEU B N 1
ATOM 6458 C CA . LEU B 1 342 ? -17.547 54.625 7.793 1 97.19 342 LEU B CA 1
ATOM 6459 C C . LEU B 1 342 ? -17.656 56.094 7.391 1 97.19 342 LEU B C 1
ATOM 6461 O O . LEU B 1 342 ? -16.641 56.75 7.156 1 97.19 342 LEU B O 1
ATOM 6465 N N . LYS B 1 343 ? -18.844 56.594 7.414 1 96.19 343 LYS B N 1
ATOM 6466 C CA . LYS B 1 343 ? -19.078 57.969 7.043 1 96.19 343 LYS B CA 1
ATOM 6467 C C . LYS B 1 343 ? -18.422 58.938 8.047 1 96.19 343 LYS B C 1
ATOM 6469 O O . LYS B 1 343 ? -17.828 59.938 7.652 1 96.19 343 LYS B O 1
ATOM 6474 N N . ASN B 1 344 ? -18.625 58.594 9.25 1 95.88 344 ASN B N 1
ATOM 6475 C CA . ASN B 1 344 ? -18.016 59.375 10.297 1 95.88 344 ASN B CA 1
ATOM 6476 C C . ASN B 1 344 ? -16.484 59.406 10.164 1 95.88 344 ASN B C 1
ATOM 6478 O O . ASN B 1 344 ? -15.859 60.469 10.344 1 95.88 344 ASN B O 1
ATOM 6482 N N . ALA B 1 345 ? -15.93 58.312 9.914 1 96 345 ALA B N 1
ATOM 6483 C CA . ALA B 1 345 ? -14.477 58.219 9.75 1 96 345 ALA B CA 1
ATOM 6484 C C . ALA B 1 345 ? -14.016 59 8.531 1 96 345 ALA B C 1
ATOM 6486 O O . ALA B 1 345 ? -12.961 59.656 8.57 1 96 345 ALA B O 1
ATOM 6487 N N . GLN B 1 346 ? -14.742 58.969 7.496 1 94.62 346 GLN B N 1
ATOM 6488 C CA . GLN B 1 346 ? -14.43 59.719 6.289 1 94.62 346 GLN B CA 1
ATOM 6489 C C . GLN B 1 346 ? -14.5 61.219 6.555 1 94.62 346 GLN B C 1
ATOM 6491 O O . GLN B 1 346 ? -13.672 62 6.043 1 94.62 346 GLN B O 1
ATOM 6496 N N . LEU B 1 347 ? -15.516 61.562 7.348 1 91.69 347 LEU B N 1
ATOM 6497 C CA . LEU B 1 347 ? -15.672 62.969 7.707 1 91.69 347 LEU B CA 1
ATOM 6498 C C . LEU B 1 347 ? -14.469 63.469 8.516 1 91.69 347 LEU B C 1
ATOM 6500 O O . LEU B 1 347 ? -13.945 64.562 8.258 1 91.69 347 LEU B O 1
ATOM 6504 N N . GLU B 1 348 ? -14.156 62.688 9.375 1 91.88 348 GLU B N 1
ATOM 6505 C CA . GLU B 1 348 ? -13.016 63.062 10.203 1 91.88 348 GLU B CA 1
ATOM 6506 C C . GLU B 1 348 ? -11.727 63.094 9.383 1 91.88 348 GLU B C 1
ATOM 6508 O O . GLU B 1 348 ? -10.859 63.938 9.625 1 91.88 348 GLU B O 1
ATOM 6513 N N . LEU B 1 349 ? -11.539 62.25 8.484 1 91.31 349 LEU B N 1
ATOM 6514 C CA . LEU B 1 349 ? -10.383 62.25 7.59 1 91.31 349 LEU B CA 1
ATOM 6515 C C . LEU B 1 349 ? -10.352 63.531 6.754 1 91.31 349 LEU B C 1
ATOM 6517 O O . LEU B 1 349 ? -9.297 64.125 6.594 1 91.31 349 LEU B O 1
ATOM 6521 N N . LYS B 1 350 ? -11.508 63.875 6.32 1 85.81 350 LYS B N 1
ATOM 6522 C CA . LYS B 1 350 ? -11.617 65.125 5.539 1 85.81 350 LYS B CA 1
ATOM 6523 C C . LYS B 1 350 ? -11.25 66.312 6.387 1 85.81 350 LYS B C 1
ATOM 6525 O O . LYS B 1 350 ? -10.547 67.25 5.922 1 85.81 350 LYS B O 1
ATOM 6530 N N . LYS B 1 351 ? -11.789 66.312 7.535 1 82.81 351 LYS B N 1
ATOM 6531 C CA . LYS B 1 351 ? -11.5 67.375 8.445 1 82.81 351 LYS B CA 1
ATOM 6532 C C . LYS B 1 351 ? -10.016 67.438 8.773 1 82.81 351 LYS B C 1
ATOM 6534 O O . LYS B 1 351 ? -9.453 68.562 8.898 1 82.81 351 LYS B O 1
ATOM 6539 N N . SER B 1 352 ? -9.445 66.312 8.883 1 84.44 352 SER B N 1
ATOM 6540 C CA . SER B 1 352 ? -8.039 66.312 9.273 1 84.44 352 SER B CA 1
ATOM 6541 C C . SER B 1 352 ? -7.133 66.75 8.156 1 84.44 352 SER B C 1
ATOM 6543 O O . SER B 1 352 ? -6.027 67.25 8.406 1 84.44 352 SER B O 1
ATOM 6545 N N . LYS B 1 353 ? -7.562 66.625 6.926 1 78.94 353 LYS B N 1
ATOM 6546 C CA . LYS B 1 353 ? -6.77 67.062 5.785 1 78.94 353 LYS B CA 1
ATOM 6547 C C . LYS B 1 353 ? -6.988 68.562 5.516 1 78.94 353 LYS B C 1
ATOM 6549 O O . LYS B 1 353 ? -6.234 69.188 4.758 1 78.94 353 LYS B O 1
ATOM 6554 N N . ARG B 1 354 ? -8.062 68.938 6.164 1 73.38 354 ARG B N 1
ATOM 6555 C CA . ARG B 1 354 ? -8.367 70.375 5.965 1 73.38 354 ARG B CA 1
ATOM 6556 C C . ARG B 1 354 ? -7.387 71.25 6.723 1 73.38 354 ARG B C 1
ATOM 6558 O O . ARG B 1 354 ? -6.859 70.875 7.766 1 73.38 354 ARG B O 1
ATOM 6565 N N . LYS B 1 355 ? -6.918 72.312 6.094 1 72.75 355 LYS B N 1
ATOM 6566 C CA . LYS B 1 355 ? -6.031 73.312 6.695 1 72.75 355 LYS B CA 1
ATOM 6567 C C . LYS B 1 355 ? -6.613 73.875 8 1 72.75 355 LYS B C 1
ATOM 6569 O O . LYS B 1 355 ? -7.816 74.125 8.094 1 72.75 355 LYS B O 1
ATOM 6574 N N . ASP B 1 356 ? -5.902 73.625 9.062 1 75.25 356 ASP B N 1
ATOM 6575 C CA . ASP B 1 356 ? -6.344 74.188 10.328 1 75.25 356 ASP B CA 1
ATOM 6576 C C . ASP B 1 356 ? -6.219 75.75 10.312 1 75.25 356 ASP B C 1
ATOM 6578 O O . ASP B 1 356 ? -5.16 76.25 10.625 1 75.25 356 ASP B O 1
ATOM 6582 N N . TYR B 1 357 ? -7.355 76.375 9.914 1 81.31 357 TYR B N 1
ATOM 6583 C CA . TYR B 1 357 ? -7.344 77.812 9.758 1 81.31 357 TYR B CA 1
ATOM 6584 C C . TYR B 1 357 ? -7.102 78.562 11.086 1 81.31 357 TYR B C 1
ATOM 6586 O O . TYR B 1 357 ? -6.484 79.625 11.141 1 81.31 357 TYR B O 1
ATOM 6594 N N . TYR B 1 358 ? -7.445 77.75 12.18 1 83.94 358 TYR B N 1
ATOM 6595 C CA . TYR B 1 358 ? -7.16 78.375 13.492 1 83.94 358 TYR B CA 1
ATOM 6596 C C . TYR B 1 358 ? -5.664 78.312 13.781 1 83.94 358 TYR B C 1
ATOM 6598 O O . TYR B 1 358 ? -5.109 79.312 14.273 1 83.94 358 TYR B O 1
ATOM 6606 N N . LYS B 1 359 ? -5.066 77.375 13.367 1 84.19 359 LYS B N 1
ATOM 6607 C CA . LYS B 1 359 ? -3.625 77.25 13.57 1 84.19 359 LYS B CA 1
ATOM 6608 C C . LYS B 1 359 ? -2.863 78.188 12.648 1 84.19 359 LYS B C 1
ATOM 6610 O O . LYS B 1 359 ? -1.858 78.75 13.055 1 84.19 359 LYS B O 1
ATOM 6615 N N . ILE B 1 360 ? -3.348 78.375 11.5 1 86.88 360 ILE B N 1
ATOM 6616 C CA . ILE B 1 360 ? -2.715 79.25 10.539 1 86.88 360 ILE B CA 1
ATOM 6617 C C . ILE B 1 360 ? -2.738 80.688 11.062 1 86.88 360 ILE B C 1
ATOM 6619 O O . ILE B 1 360 ? -1.76 81.438 10.914 1 86.88 360 ILE B O 1
ATOM 6623 N N . LEU B 1 361 ? -3.811 81.062 11.82 1 87.88 361 LEU B N 1
ATOM 6624 C CA . LEU B 1 361 ? -3.932 82.375 12.383 1 87.88 361 LEU B CA 1
ATOM 6625 C C . LEU B 1 361 ? -3.336 82.438 13.781 1 87.88 361 LEU B C 1
ATOM 6627 O O . LEU B 1 361 ? -3.156 83.5 14.344 1 87.88 361 LEU B O 1
ATOM 6631 N N . GLY B 1 362 ? -3 81.188 14.32 1 85.06 362 GLY B N 1
ATOM 6632 C CA . GLY B 1 362 ? -2.41 81.062 15.648 1 85.06 362 GLY B CA 1
ATOM 6633 C C . GLY B 1 362 ? -3.398 81.375 16.75 1 85.06 362 GLY B C 1
ATOM 6634 O O . GLY B 1 362 ? -3.055 82.062 17.734 1 85.06 362 GLY B O 1
ATOM 6635 N N . VAL B 1 363 ? -4.633 81.188 16.5 1 87.44 363 VAL B N 1
ATOM 6636 C CA . VAL B 1 363 ? -5.664 81.438 17.5 1 87.44 363 VAL B CA 1
ATOM 6637 C C . VAL B 1 363 ? -6.301 80.125 17.938 1 87.44 363 VAL B C 1
ATOM 6639 O O . VAL B 1 363 ? -6.129 79.125 17.266 1 87.44 363 VAL B O 1
ATOM 6642 N N . ASP B 1 364 ? -6.961 80.25 19.109 1 83.69 364 ASP B N 1
ATOM 6643 C CA . ASP B 1 364 ? -7.688 79.062 19.625 1 83.69 364 ASP B CA 1
ATOM 6644 C C . ASP B 1 364 ? -9.008 78.875 18.891 1 83.69 364 ASP B C 1
ATOM 6646 O O . ASP B 1 364 ? -9.57 79.812 18.344 1 83.69 364 ASP B O 1
ATOM 6650 N N . LYS B 1 365 ? -9.633 77.688 18.828 1 79.94 365 LYS B N 1
ATOM 6651 C CA . LYS B 1 365 ? -10.875 77.375 18.156 1 79.94 365 LYS B CA 1
ATOM 6652 C C . LYS B 1 365 ? -12.047 78.188 18.719 1 79.94 365 LYS B C 1
ATOM 6654 O O . LYS B 1 365 ? -13.039 78.438 18.016 1 79.94 365 LYS B O 1
ATOM 6659 N N . ASN B 1 366 ? -11.883 78.625 19.859 1 81.44 366 ASN B N 1
ATOM 6660 C CA . ASN B 1 366 ? -12.945 79.438 20.516 1 81.44 366 ASN B CA 1
ATOM 6661 C C . ASN B 1 366 ? -12.648 80.938 20.469 1 81.44 366 ASN B C 1
ATOM 6663 O O . ASN B 1 366 ? -13.258 81.688 21.219 1 81.44 366 ASN B O 1
ATOM 6667 N N . ALA B 1 367 ? -11.695 81.375 19.625 1 86.31 367 ALA B N 1
ATOM 6668 C CA . ALA B 1 367 ? -11.305 82.75 19.547 1 86.31 367 ALA B CA 1
ATOM 6669 C C . ALA B 1 367 ? -12.469 83.625 19.094 1 86.31 367 ALA B C 1
ATOM 6671 O O . ALA B 1 367 ? -13.289 83.188 18.281 1 86.31 367 ALA B O 1
ATOM 6672 N N . SER B 1 368 ? -12.656 84.75 19.688 1 87.19 368 SER B N 1
ATOM 6673 C CA . SER B 1 368 ? -13.695 85.75 19.328 1 87.19 368 SER B CA 1
ATOM 6674 C C . SER B 1 368 ? -13.391 86.375 17.984 1 87.19 368 SER B C 1
ATOM 6676 O O . SER B 1 368 ? -12.281 86.25 17.469 1 87.19 368 SER B O 1
ATOM 6678 N N . GLU B 1 369 ? -14.398 87 17.406 1 85.81 369 GLU B N 1
ATOM 6679 C CA . GLU B 1 369 ? -14.234 87.688 16.141 1 85.81 369 GLU B CA 1
ATOM 6680 C C . GLU B 1 369 ? -13.125 88.75 16.219 1 85.81 369 GLU B C 1
ATOM 6682 O O . GLU B 1 369 ? -12.344 88.875 15.281 1 85.81 369 GLU B O 1
ATOM 6687 N N . ASP B 1 370 ? -13.062 89.375 17.391 1 87.94 370 ASP B N 1
ATOM 6688 C CA . ASP B 1 370 ? -12.039 90.375 17.594 1 87.94 370 ASP B CA 1
ATOM 6689 C C . ASP B 1 370 ? -10.648 89.75 17.656 1 87.94 370 ASP B C 1
ATOM 6691 O O . ASP B 1 370 ? -9.695 90.312 17.109 1 87.94 370 ASP B O 1
ATOM 6695 N N . GLU B 1 371 ? -10.57 88.625 18.203 1 90.5 371 GLU B N 1
ATOM 6696 C CA . GLU B 1 371 ? -9.289 87.938 18.312 1 90.5 371 GLU B CA 1
ATOM 6697 C C . GLU B 1 371 ? -8.812 87.438 16.953 1 90.5 371 GLU B C 1
ATOM 6699 O O . GLU B 1 371 ? -7.621 87.5 16.641 1 90.5 371 GLU B O 1
ATOM 6704 N N . ILE B 1 372 ? -9.695 87.062 16.172 1 92.12 372 ILE B N 1
ATOM 6705 C CA . ILE B 1 372 ? -9.391 86.562 14.828 1 92.12 372 ILE B CA 1
ATOM 6706 C C . ILE B 1 372 ? -8.891 87.75 13.961 1 92.12 372 ILE B C 1
ATOM 6708 O O . ILE B 1 372 ? -7.902 87.562 13.242 1 92.12 372 ILE B O 1
ATOM 6712 N N . LYS B 1 373 ? -9.523 88.875 14.047 1 87.81 373 LYS B N 1
ATOM 6713 C CA . LYS B 1 373 ? -9.117 90.062 13.289 1 87.81 373 LYS B CA 1
ATOM 6714 C C . LYS B 1 373 ? -7.73 90.562 13.703 1 87.81 373 LYS B C 1
ATOM 6716 O O . LYS B 1 373 ? -6.898 90.875 12.852 1 87.81 373 LYS B O 1
ATOM 6721 N N . LYS B 1 374 ? -7.516 90.5 15.008 1 90.75 374 LYS B N 1
ATOM 6722 C CA . LYS B 1 374 ? -6.219 90.875 15.523 1 90.75 374 LYS B CA 1
ATOM 6723 C C . LYS B 1 374 ? -5.113 89.938 15.07 1 90.75 374 LYS B C 1
ATOM 6725 O O . LYS B 1 374 ? -4.031 90.375 14.68 1 90.75 374 LYS B O 1
ATOM 6730 N N . ALA B 1 375 ? -5.434 88.688 15.141 1 91.19 375 ALA B N 1
ATOM 6731 C CA . ALA B 1 375 ? -4.445 87.688 14.742 1 91.19 375 ALA B CA 1
ATOM 6732 C C . ALA B 1 375 ? -4.148 87.812 13.25 1 91.19 375 ALA B C 1
ATOM 6734 O O . ALA B 1 375 ? -3 87.625 12.828 1 91.19 375 ALA B O 1
ATOM 6735 N N . TYR B 1 376 ? -5.18 88.062 12.492 1 91.56 376 TYR B N 1
ATOM 6736 C CA . TYR B 1 376 ? -4.973 88.25 11.062 1 91.56 376 TYR B CA 1
ATOM 6737 C C . TYR B 1 376 ? -4.059 89.438 10.789 1 91.56 376 TYR B C 1
ATOM 6739 O O . TYR B 1 376 ? -3.125 89.312 9.992 1 91.56 376 TYR B O 1
ATOM 6747 N N . ARG B 1 377 ? -4.371 90.562 11.469 1 88.25 377 ARG B N 1
ATOM 6748 C CA . ARG B 1 377 ? -3.557 91.75 11.289 1 88.25 377 ARG B CA 1
ATOM 6749 C C . ARG B 1 377 ? -2.09 91.438 11.594 1 88.25 377 ARG B C 1
ATOM 6751 O O . ARG B 1 377 ? -1.206 91.812 10.82 1 88.25 377 ARG B O 1
ATOM 6758 N N . LYS B 1 378 ? -1.907 90.812 12.609 1 90.81 378 LYS B N 1
ATOM 6759 C CA . LYS B 1 378 ? -0.546 90.5 13.031 1 90.81 378 LYS B CA 1
ATOM 6760 C C . LYS B 1 378 ? 0.146 89.562 12.039 1 90.81 378 LYS B C 1
ATOM 6762 O O . LYS B 1 378 ? 1.263 89.875 11.602 1 90.81 378 LYS B O 1
ATOM 6767 N N . ARG B 1 379 ? -0.499 88.5 11.625 1 89.75 379 ARG B N 1
ATOM 6768 C CA . ARG B 1 379 ? 0.119 87.5 10.766 1 89.75 379 ARG B CA 1
ATOM 6769 C C . ARG B 1 379 ? 0.22 88 9.328 1 89.75 379 ARG B C 1
ATOM 6771 O O . ARG B 1 379 ? 1.173 87.688 8.617 1 89.75 379 ARG B O 1
ATOM 6778 N N . ALA B 1 380 ? -0.797 88.75 8.891 1 86.56 380 ALA B N 1
ATOM 6779 C CA . ALA B 1 380 ? -0.753 89.312 7.551 1 86.56 380 ALA B CA 1
ATOM 6780 C C . ALA B 1 380 ? 0.424 90.312 7.402 1 86.56 380 ALA B C 1
ATOM 6782 O O . ALA B 1 380 ? 1.101 90.312 6.371 1 86.56 380 ALA B O 1
ATOM 6783 N N . LEU B 1 381 ? 0.644 91.062 8.477 1 88.25 381 LEU B N 1
ATOM 6784 C CA . LEU B 1 381 ? 1.766 92 8.461 1 88.25 381 LEU B CA 1
ATOM 6785 C C . LEU B 1 381 ? 3.094 91.25 8.492 1 88.25 381 LEU B C 1
ATOM 6787 O O . LEU B 1 381 ? 4.047 91.688 7.812 1 88.25 381 LEU B O 1
ATOM 6791 N N . MET B 1 382 ? 3.074 90.25 9.195 1 89.19 382 MET B N 1
ATOM 6792 C CA . MET B 1 382 ? 4.293 89.438 9.359 1 89.19 382 MET B CA 1
ATOM 6793 C C . MET B 1 382 ? 4.688 88.812 8.047 1 89.19 382 MET B C 1
ATOM 6795 O O . MET B 1 382 ? 5.871 88.75 7.711 1 89.19 382 MET B O 1
ATOM 6799 N N . HIS B 1 383 ? 3.723 88.375 7.297 1 85.75 383 HIS B N 1
ATOM 6800 C CA . HIS B 1 383 ? 4.02 87.562 6.102 1 85.75 383 HIS B CA 1
ATOM 6801 C C . HIS B 1 383 ? 3.785 88.375 4.836 1 85.75 383 HIS B C 1
ATOM 6803 O O . HIS B 1 383 ? 3.777 87.875 3.73 1 85.75 383 HIS B O 1
ATOM 6809 N N . HIS B 1 384 ? 3.562 89.688 5.023 1 86.12 384 HIS B N 1
ATOM 6810 C CA . HIS B 1 384 ? 3.314 90.5 3.85 1 86.12 384 HIS B CA 1
ATOM 6811 C C . HIS B 1 384 ? 4.5 90.438 2.893 1 86.12 384 HIS B C 1
ATOM 6813 O O . HIS B 1 384 ? 5.652 90.562 3.318 1 86.12 384 HIS B O 1
ATOM 6819 N N . PRO B 1 385 ? 4.215 90.312 1.674 1 84.06 385 PRO B N 1
ATOM 6820 C CA . PRO B 1 385 ? 5.293 90.25 0.688 1 84.06 385 PRO B CA 1
ATOM 6821 C C . PRO B 1 385 ? 6.246 91.438 0.714 1 84.06 385 PRO B C 1
ATOM 6823 O O . PRO B 1 385 ? 7.449 91.25 0.498 1 84.06 385 PRO B O 1
ATOM 6826 N N . ASP B 1 386 ? 5.832 92.625 1.066 1 82.12 386 ASP B N 1
ATOM 6827 C CA . ASP B 1 386 ? 6.656 93.812 1.075 1 82.12 386 ASP B CA 1
ATOM 6828 C C . ASP B 1 386 ? 7.707 93.75 2.18 1 82.12 386 ASP B C 1
ATOM 6830 O O . ASP B 1 386 ? 8.781 94.312 2.053 1 82.12 386 ASP B O 1
ATOM 6834 N N . ARG B 1 387 ? 7.352 93.062 3.18 1 85.31 387 ARG B N 1
ATOM 6835 C CA . ARG B 1 387 ? 8.273 93 4.305 1 85.31 387 ARG B CA 1
ATOM 6836 C C . ARG B 1 387 ? 9.43 92.062 3.979 1 85.31 387 ARG B C 1
ATOM 6838 O O . ARG B 1 387 ? 10.508 92.125 4.566 1 85.31 387 ARG B O 1
ATOM 6845 N N . HIS B 1 388 ? 9.211 91.25 3.037 1 84.56 388 HIS B N 1
ATOM 6846 C CA . HIS B 1 388 ? 10.219 90.25 2.709 1 84.56 388 HIS B CA 1
ATOM 6847 C C . HIS B 1 388 ? 10.742 90.438 1.287 1 84.56 388 HIS B C 1
ATOM 6849 O O . HIS B 1 388 ? 11.234 89.5 0.672 1 84.56 388 HIS B O 1
ATOM 6855 N N . SER B 1 389 ? 10.484 91.562 0.738 1 81.19 389 SER B N 1
ATOM 6856 C CA . SER B 1 389 ? 10.906 91.875 -0.626 1 81.19 389 SER B CA 1
ATOM 6857 C C . SER B 1 389 ? 12.414 91.75 -0.78 1 81.19 389 SER B C 1
ATOM 6859 O O . SER B 1 389 ? 12.914 91.5 -1.88 1 81.19 389 SER B O 1
ATOM 6861 N N . GLY B 1 390 ? 13.125 91.812 0.22 1 84.62 390 GLY B N 1
ATOM 6862 C CA . GLY B 1 390 ? 14.57 91.75 0.173 1 84.62 390 GLY B CA 1
ATOM 6863 C C . GLY B 1 390 ? 15.117 90.375 0.445 1 84.62 390 GLY B C 1
ATOM 6864 O O . GLY B 1 390 ? 16.328 90.125 0.392 1 84.62 390 GLY B O 1
ATOM 6865 N N . ALA B 1 391 ? 14.289 89.5 0.762 1 85.81 391 ALA B N 1
ATOM 6866 C CA . ALA B 1 391 ? 14.734 88.125 1.104 1 85.81 391 ALA B CA 1
ATOM 6867 C C . ALA B 1 391 ? 14.914 87.312 -0.15 1 85.81 391 ALA B C 1
ATOM 6869 O O . ALA B 1 391 ? 14.75 87.812 -1.27 1 85.81 391 ALA B O 1
ATOM 6870 N N . SER B 1 392 ? 15.461 86.188 -0.061 1 88.31 392 SER B N 1
ATOM 6871 C CA . SER B 1 392 ? 15.688 85.312 -1.193 1 88.31 392 SER B CA 1
ATOM 6872 C C . SER B 1 392 ? 14.367 84.875 -1.851 1 88.31 392 SER B C 1
ATOM 6874 O O . SER B 1 392 ? 13.305 85 -1.231 1 88.31 392 SER B O 1
ATOM 6876 N N . ALA B 1 393 ? 14.305 84.562 -3.143 1 82.44 393 ALA B N 1
ATOM 6877 C CA . ALA B 1 393 ? 13.148 84.125 -3.939 1 82.44 393 ALA B CA 1
ATOM 6878 C C . ALA B 1 393 ? 12.391 83 -3.273 1 82.44 393 ALA B C 1
ATOM 6880 O O . ALA B 1 393 ? 11.156 83 -3.307 1 82.44 393 ALA B O 1
ATOM 6881 N N . GLU B 1 394 ? 13.266 82.312 -2.719 1 85 394 GLU B N 1
ATOM 6882 C CA . GLU B 1 394 ? 12.672 81.125 -2.055 1 85 394 GLU B CA 1
ATOM 6883 C C . GLU B 1 394 ? 11.875 81.562 -0.824 1 85 394 GLU B C 1
ATOM 6885 O O . GLU B 1 394 ? 10.766 81.062 -0.603 1 85 394 GLU B O 1
ATOM 6890 N N . VAL B 1 395 ? 12.414 82.375 -0.118 1 85.75 395 VAL B N 1
ATOM 6891 C CA . VAL B 1 395 ? 11.758 82.875 1.091 1 85.75 395 VAL B CA 1
ATOM 6892 C C . VAL B 1 395 ? 10.539 83.688 0.715 1 85.75 395 VAL B C 1
ATOM 6894 O O . VAL B 1 395 ? 9.5 83.625 1.37 1 85.75 395 VAL B O 1
ATOM 6897 N N . GLN B 1 396 ? 10.656 84.438 -0.306 1 86.88 396 GLN B N 1
ATOM 6898 C CA . GLN B 1 396 ? 9.531 85.25 -0.783 1 86.88 396 GLN B CA 1
ATOM 6899 C C . GLN B 1 396 ? 8.352 84.375 -1.173 1 86.88 396 GLN B C 1
ATOM 6901 O O . GLN B 1 396 ? 7.203 84.688 -0.846 1 86.88 396 GLN B O 1
ATOM 6906 N N . LYS B 1 397 ? 8.695 83.25 -1.771 1 88.19 397 LYS B N 1
ATOM 6907 C CA . LYS B 1 397 ? 7.648 82.375 -2.203 1 88.19 397 LYS B CA 1
ATOM 6908 C C . LYS B 1 397 ? 6.965 81.688 -1.006 1 88.19 397 LYS B C 1
ATOM 6910 O O . LYS B 1 397 ? 5.746 81.562 -0.998 1 88.19 397 LYS B O 1
ATOM 6915 N N . GLU B 1 398 ? 7.727 81.375 -0.086 1 86.5 398 GLU B N 1
ATOM 6916 C CA . GLU B 1 398 ? 7.195 80.75 1.115 1 86.5 398 GLU B CA 1
ATOM 6917 C C . GLU B 1 398 ? 6.305 81.75 1.898 1 86.5 398 GLU B C 1
ATOM 6919 O O . GLU B 1 398 ? 5.234 81.312 2.375 1 86.5 398 GLU B O 1
ATOM 6924 N N . GLU B 1 399 ? 6.781 82.938 1.975 1 86.19 399 GLU B N 1
ATOM 6925 C CA . GLU B 1 399 ? 6.02 83.938 2.711 1 86.19 399 GLU B CA 1
ATOM 6926 C C . GLU B 1 399 ? 4.758 84.312 1.948 1 86.19 399 GLU B C 1
ATOM 6928 O O . GLU B 1 399 ? 3.721 84.625 2.555 1 86.19 399 GLU B O 1
ATOM 6933 N N . GLU B 1 400 ? 4.906 84.312 0.725 1 86.12 400 GLU B N 1
ATOM 6934 C CA . GLU B 1 400 ? 3.725 84.562 -0.096 1 86.12 400 GLU B CA 1
ATOM 6935 C C . GLU B 1 400 ? 2.678 83.5 0.104 1 86.12 400 GLU B C 1
ATOM 6937 O O . GLU B 1 400 ? 1.481 83.75 0.184 1 86.12 400 GLU B O 1
ATOM 6942 N N . LYS B 1 401 ? 3.137 82.25 0.22 1 85.44 401 LYS B N 1
ATOM 6943 C CA . LYS B 1 401 ? 2.236 81.125 0.469 1 85.44 401 LYS B CA 1
ATOM 6944 C C . LYS B 1 401 ? 1.578 81.25 1.842 1 85.44 401 LYS B C 1
ATOM 6946 O O . LYS B 1 401 ? 0.37 81.062 1.977 1 85.44 401 LYS B O 1
ATOM 6951 N N . LYS B 1 402 ? 2.338 81.625 2.709 1 88.19 402 LYS B N 1
ATOM 6952 C CA . LYS B 1 402 ? 1.81 81.812 4.059 1 88.19 402 LYS B CA 1
ATOM 6953 C C . LYS B 1 402 ? 0.816 82.938 4.113 1 88.19 402 LYS B C 1
ATOM 6955 O O . LYS B 1 402 ? -0.215 82.875 4.781 1 88.19 402 LYS B O 1
ATOM 6960 N N . PHE B 1 403 ? 1.189 84 3.408 1 88.12 403 PHE B N 1
ATOM 6961 C CA . PHE B 1 403 ? 0.314 85.188 3.334 1 88.12 403 PHE B CA 1
ATOM 6962 C C . PHE B 1 403 ? -1.026 84.812 2.711 1 88.12 403 PHE B C 1
ATOM 6964 O O . PHE B 1 403 ? -2.08 85.25 3.197 1 88.12 403 PHE B O 1
ATOM 6971 N N . LYS B 1 404 ? -0.964 83.938 1.792 1 85.19 404 LYS B N 1
ATOM 6972 C CA . LYS B 1 404 ? -2.186 83.5 1.146 1 85.19 404 LYS B CA 1
ATOM 6973 C C . LYS B 1 404 ? -3.014 82.625 2.094 1 85.19 404 LYS B C 1
ATOM 6975 O O . LYS B 1 404 ? -4.238 82.75 2.15 1 85.19 404 LYS B O 1
ATOM 6980 N N . GLU B 1 405 ? -2.389 81.875 2.83 1 86.81 405 GLU B N 1
ATOM 6981 C CA . GLU B 1 405 ? -3.059 81 3.771 1 86.81 405 GLU B CA 1
ATOM 6982 C C . GLU B 1 405 ? -3.711 81.75 4.906 1 86.81 405 GLU B C 1
ATOM 6984 O O . GLU B 1 405 ? -4.82 81.438 5.336 1 86.81 405 GLU B O 1
ATOM 6989 N N . VAL B 1 406 ? -2.975 82.688 5.281 1 88.19 406 VAL B N 1
ATOM 6990 C CA . VAL B 1 406 ? -3.49 83.562 6.336 1 88.19 406 VAL B CA 1
ATOM 6991 C C . VAL B 1 406 ? -4.734 84.312 5.84 1 88.19 406 VAL B C 1
ATOM 6993 O O . VAL B 1 406 ? -5.73 84.375 6.562 1 88.19 406 VAL B O 1
ATOM 6996 N N . GLY B 1 407 ? -4.629 84.812 4.656 1 85.38 407 GLY B N 1
ATOM 6997 C CA . GLY B 1 407 ? -5.785 85.438 4.055 1 85.38 407 GLY B CA 1
ATOM 6998 C C . GLY B 1 407 ? -6.977 84.5 3.922 1 85.38 407 GLY B C 1
ATOM 6999 O O . GLY B 1 407 ? -8.109 84.938 4.219 1 85.38 407 GLY B O 1
ATOM 7000 N N . GLU B 1 408 ? -6.707 83.438 3.566 1 82.88 408 GLU B N 1
ATOM 7001 C CA . GLU B 1 408 ? -7.75 82.375 3.428 1 82.88 408 GLU B CA 1
ATOM 7002 C C . GLU B 1 408 ? -8.375 82.062 4.777 1 82.88 408 GLU B C 1
ATOM 7004 O O . GLU B 1 408 ? -9.602 82 4.898 1 82.88 408 GLU B O 1
ATOM 7009 N N . ALA B 1 409 ? -7.559 81.812 5.73 1 87.56 409 ALA B N 1
ATOM 7010 C CA . ALA B 1 409 ? -8.008 81.5 7.082 1 87.56 409 ALA B CA 1
ATOM 7011 C C . ALA B 1 409 ? -8.914 82.625 7.637 1 87.56 409 ALA B C 1
ATOM 7013 O O . ALA B 1 409 ? -9.961 82.312 8.227 1 87.56 409 ALA B O 1
ATOM 7014 N N . PHE B 1 410 ? -8.469 83.812 7.324 1 87.69 410 PHE B N 1
ATOM 7015 C CA . PHE B 1 410 ? -9.242 84.938 7.805 1 87.69 410 PHE B CA 1
ATOM 7016 C C . PHE B 1 410 ? -10.594 85 7.105 1 87.69 410 PHE B C 1
ATOM 7018 O O . PHE B 1 410 ? -11.617 85.25 7.75 1 87.69 410 PHE B O 1
ATOM 7025 N N . THR B 1 411 ? -10.617 84.812 5.828 1 84.56 411 THR B N 1
ATOM 7026 C CA . THR B 1 411 ? -11.852 84.875 5.051 1 84.56 411 THR B CA 1
ATOM 7027 C C . THR B 1 411 ? -12.867 83.875 5.566 1 84.56 411 THR B C 1
ATOM 7029 O O . THR B 1 411 ? -14.062 84.125 5.629 1 84.56 411 THR B O 1
ATOM 7032 N N . ILE B 1 412 ? -12.391 82.75 6.008 1 82.38 412 ILE B N 1
ATOM 7033 C CA . ILE B 1 412 ? -13.258 81.688 6.43 1 82.38 412 ILE B CA 1
ATOM 7034 C C . ILE B 1 412 ? -13.664 81.875 7.887 1 82.38 412 ILE B C 1
ATOM 7036 O O . ILE B 1 412 ? -14.844 81.75 8.234 1 82.38 412 ILE B O 1
ATOM 7040 N N . LEU B 1 413 ? -12.75 82.375 8.711 1 87.56 413 LEU B N 1
ATOM 7041 C CA . LEU B 1 413 ? -12.992 82.438 10.148 1 87.56 413 LEU B CA 1
ATOM 7042 C C . LEU B 1 413 ? -13.688 83.75 10.523 1 87.56 413 LEU B C 1
ATOM 7044 O O . LEU B 1 413 ? -14.289 83.812 11.594 1 87.56 413 LEU B O 1
ATOM 7048 N N . SER B 1 414 ? -13.617 84.688 9.648 1 85 414 SER B N 1
ATOM 7049 C CA . SER B 1 414 ? -14.195 86 9.953 1 85 414 SER B CA 1
ATOM 7050 C C . SER B 1 414 ? -15.68 86.062 9.594 1 85 414 SER B C 1
ATOM 7052 O O . SER B 1 414 ? -16.422 86.875 10.094 1 85 414 SER B O 1
ATOM 7054 N N . ASP B 1 415 ? -16.094 85.125 8.711 1 81.75 415 ASP B N 1
ATOM 7055 C CA . ASP B 1 415 ? -17.5 85 8.344 1 81.75 415 ASP B CA 1
ATOM 7056 C C . ASP B 1 415 ? -18.188 83.938 9.203 1 81.75 415 ASP B C 1
ATOM 7058 O O . ASP B 1 415 ? -17.812 82.75 9.156 1 81.75 415 ASP B O 1
ATOM 7062 N N . PRO B 1 416 ? -19.188 84.375 10.039 1 83.44 416 PRO B N 1
ATOM 7063 C CA . PRO B 1 416 ? -19.844 83.438 10.961 1 83.44 416 PRO B CA 1
ATOM 7064 C C . PRO B 1 416 ? -20.422 82.25 10.242 1 83.44 416 PRO B C 1
ATOM 7066 O O . PRO B 1 416 ? -20.359 81.125 10.766 1 83.44 416 PRO B O 1
ATOM 7069 N N . LYS B 1 417 ? -21.016 82.438 9.078 1 82.56 417 LYS B N 1
ATOM 7070 C CA . LYS B 1 417 ? -21.594 81.312 8.336 1 82.56 417 LYS B CA 1
ATOM 7071 C C . LYS B 1 417 ? -20.531 80.375 7.836 1 82.56 417 LYS B C 1
ATOM 7073 O O . LYS B 1 417 ? -20.656 79.125 7.973 1 82.56 417 LYS B O 1
ATOM 7078 N N . LYS B 1 418 ? -19.484 80.938 7.281 1 80.69 418 LYS B N 1
ATOM 7079 C CA . LYS B 1 418 ? -18.391 80.062 6.762 1 80.69 418 LYS B CA 1
ATOM 7080 C C . LYS B 1 418 ? -17.641 79.375 7.891 1 80.69 418 LYS B C 1
ATOM 7082 O O . LYS B 1 418 ? -17.234 78.25 7.754 1 80.69 418 LYS B O 1
ATOM 7087 N N . LYS B 1 419 ? -17.484 80.062 8.945 1 84.5 419 LYS B N 1
ATOM 7088 C CA . LYS B 1 419 ? -16.828 79.5 10.117 1 84.5 419 LYS B CA 1
ATOM 7089 C C . LYS B 1 419 ? -17.594 78.312 10.664 1 84.5 419 LYS B C 1
ATOM 7091 O O . LYS B 1 419 ? -17.016 77.312 10.992 1 84.5 419 LYS B O 1
ATOM 7096 N N . THR B 1 420 ? -18.891 78.5 10.758 1 81.56 420 THR B N 1
ATOM 7097 C CA . THR B 1 420 ? -19.734 77.438 11.242 1 81.56 420 THR B CA 1
ATOM 7098 C C . THR B 1 420 ? -19.625 76.188 10.328 1 81.56 420 THR B C 1
ATOM 7100 O O . THR B 1 420 ? -19.562 75.062 10.805 1 81.56 420 THR B O 1
ATOM 7103 N N . ARG B 1 421 ? -19.578 76.5 9.062 1 78.88 421 ARG B N 1
ATOM 7104 C CA . ARG B 1 421 ? -19.453 75.375 8.094 1 78.88 421 ARG B CA 1
ATOM 7105 C C . ARG B 1 421 ? -18.094 74.688 8.203 1 78.88 421 ARG B C 1
ATOM 7107 O O . ARG B 1 421 ? -18 73.5 8.133 1 78.88 421 ARG B O 1
ATOM 7114 N N . TYR B 1 422 ? -17.109 75.562 8.297 1 77.69 422 TYR B N 1
ATOM 7115 C CA . TYR B 1 422 ? -15.758 75.062 8.5 1 77.69 422 TYR B CA 1
ATOM 7116 C C . TYR B 1 422 ? -15.68 74.188 9.758 1 77.69 422 TYR B C 1
ATOM 7118 O O . TYR B 1 422 ? -15.156 73.125 9.719 1 77.69 422 TYR B O 1
ATOM 7126 N N . ASP B 1 423 ? -16.312 74.75 10.766 1 75.56 423 ASP B N 1
ATOM 7127 C CA . ASP B 1 423 ? -16.234 74.062 12.055 1 75.56 423 ASP B CA 1
ATOM 7128 C C . ASP B 1 423 ? -17.062 72.75 12.031 1 75.56 423 ASP B C 1
ATOM 7130 O O . ASP B 1 423 ? -16.766 71.812 12.758 1 75.56 423 ASP B O 1
ATOM 7134 N N . SER B 1 424 ? -18.047 72.812 11.172 1 73.75 424 SER B N 1
ATOM 7135 C CA . SER B 1 424 ? -18.922 71.625 11.094 1 73.75 424 SER B CA 1
ATOM 7136 C C . SER B 1 424 ? -18.406 70.625 10.094 1 73.75 424 SER B C 1
ATOM 7138 O O . SER B 1 424 ? -19 69.562 9.922 1 73.75 424 SER B O 1
ATOM 7140 N N . GLY B 1 425 ? -17.312 70.812 9.461 1 67.25 425 GLY B N 1
ATOM 7141 C CA . GLY B 1 425 ? -16.672 69.812 8.555 1 67.25 425 GLY B CA 1
ATOM 7142 C C . GLY B 1 425 ? -17.297 69.812 7.176 1 67.25 425 GLY B C 1
ATOM 7143 O O . GLY B 1 425 ? -17.109 68.875 6.418 1 67.25 425 GLY B O 1
ATOM 7144 N N . GLN B 1 426 ? -18.172 70.688 6.855 1 66.38 426 GLN B N 1
ATOM 7145 C CA . GLN B 1 426 ? -18.859 70.75 5.562 1 66.38 426 GLN B CA 1
ATOM 7146 C C . GLN B 1 426 ? -17.906 71.188 4.465 1 66.38 426 GLN B C 1
ATOM 7148 O O . GLN B 1 426 ? -16.953 71.938 4.738 1 66.38 426 GLN B O 1
ATOM 7153 N N . ASP B 1 427 ? -18.047 70.562 3.217 1 60.81 427 ASP B N 1
ATOM 7154 C CA . ASP B 1 427 ? -17.219 70.938 2.072 1 60.81 427 ASP B CA 1
ATOM 7155 C C . ASP B 1 427 ? -17.328 72.438 1.794 1 60.81 427 ASP B C 1
ATOM 7157 O O . ASP B 1 427 ? -18.422 73 1.646 1 60.81 427 ASP B O 1
ATOM 7161 N N . LEU B 1 428 ? -16.344 73.188 2.082 1 60.12 428 LEU B N 1
ATOM 7162 C CA . LEU B 1 428 ? -16.328 74.562 1.812 1 60.12 428 LEU B CA 1
ATOM 7163 C C . LEU B 1 428 ? -16.312 74.875 0.31 1 60.12 428 LEU B C 1
ATOM 7165 O O . LEU B 1 428 ? -16.625 76 -0.129 1 60.12 428 LEU B O 1
ATOM 7169 N N . ASP B 1 429 ? -15.852 73.875 -0.49 1 52.78 429 ASP B N 1
ATOM 7170 C CA . ASP B 1 429 ? -15.75 74.062 -1.931 1 52.78 429 ASP B CA 1
ATOM 7171 C C . ASP B 1 429 ? -17.125 74.062 -2.588 1 52.78 429 ASP B C 1
ATOM 7173 O O . ASP B 1 429 ? -17.297 74.5 -3.717 1 52.78 429 ASP B O 1
ATOM 7177 N N . GLU B 1 430 ? -18.016 73.25 -2.236 1 45.78 430 GLU B N 1
ATOM 7178 C CA . GLU B 1 430 ? -19.219 73.062 -3.055 1 45.78 430 GLU B CA 1
ATOM 7179 C C . GLU B 1 430 ? -20 74.375 -3.184 1 45.78 430 GLU B C 1
ATOM 7181 O O . GLU B 1 430 ? -20.688 74.562 -4.18 1 45.78 430 GLU B O 1
ATOM 7186 N N . GLU B 1 431 ? -20.562 74.938 -2.168 1 41.91 431 GLU B N 1
ATOM 7187 C CA . GLU B 1 431 ? -21.453 76.062 -2.418 1 41.91 431 GLU B CA 1
ATOM 7188 C C . GLU B 1 431 ? -20.672 77.312 -2.719 1 41.91 431 GLU B C 1
ATOM 7190 O O . GLU B 1 431 ? -19.875 77.812 -1.89 1 41.91 431 GLU B O 1
ATOM 7195 N N . GLY B 1 432 ? -20.625 77.938 -4.137 1 43.28 432 GLY B N 1
ATOM 7196 C CA . GLY B 1 432 ? -20.266 79.125 -4.879 1 43.28 432 GLY B CA 1
ATOM 7197 C C . GLY B 1 432 ? -19.188 79.938 -4.207 1 43.28 432 GLY B C 1
ATOM 7198 O O . GLY B 1 432 ? -19.016 81.125 -4.492 1 43.28 432 GLY B O 1
ATOM 7199 N N . MET B 1 433 ? -18.781 79.625 -3.121 1 45.88 433 MET B N 1
ATOM 7200 C CA . MET B 1 433 ? -17.688 80.438 -2.562 1 45.88 433 MET B CA 1
ATOM 7201 C C . MET B 1 433 ? -16.406 80.188 -3.34 1 45.88 433 MET B C 1
ATOM 7203 O O . MET B 1 433 ? -15.711 79.188 -3.125 1 45.88 433 MET B O 1
ATOM 7207 N N . ASN B 1 434 ? -16.312 80.375 -4.664 1 41.84 434 ASN B N 1
ATOM 7208 C CA . ASN B 1 434 ? -15.164 80.5 -5.57 1 41.84 434 ASN B CA 1
ATOM 7209 C C . ASN B 1 434 ? -13.93 81 -4.871 1 41.84 434 ASN B C 1
ATOM 7211 O O . ASN B 1 434 ? -13.828 82.25 -4.645 1 41.84 434 ASN B O 1
ATOM 7215 N N . MET B 1 435 ? -13.297 80.5 -4.109 1 48.97 435 MET B N 1
ATOM 7216 C CA . MET B 1 435 ? -11.984 80.75 -3.549 1 48.97 435 MET B CA 1
ATOM 7217 C C . MET B 1 435 ? -11.016 81.188 -4.641 1 48.97 435 MET B C 1
ATOM 7219 O O . MET B 1 435 ? -9.875 81.562 -4.355 1 48.97 435 MET B O 1
ATOM 7223 N N . GLY B 1 436 ? -11.211 80.812 -5.844 1 48.91 436 GLY B N 1
ATOM 7224 C CA . GLY B 1 436 ? -10.352 81.312 -6.922 1 48.91 436 GLY B CA 1
ATOM 7225 C C . GLY B 1 436 ? -10.203 82.812 -6.965 1 48.91 436 GLY B C 1
ATOM 7226 O O . GLY B 1 436 ? -9.234 83.312 -7.523 1 48.91 436 GLY B O 1
ATOM 7227 N N . ASP B 1 437 ? -11.281 83.562 -6.789 1 49 437 ASP B N 1
ATOM 7228 C CA . ASP B 1 437 ? -11.242 85.062 -6.949 1 49 437 ASP B CA 1
ATOM 7229 C C . ASP B 1 437 ? -10.812 85.75 -5.656 1 49 437 ASP B C 1
ATOM 7231 O O . ASP B 1 437 ? -11.031 86.938 -5.48 1 49 437 ASP B O 1
ATOM 7235 N N . PHE B 1 438 ? -10.25 85.062 -4.824 1 56.09 438 PHE B N 1
ATOM 7236 C CA . PHE B 1 438 ? -9.828 85.625 -3.549 1 56.09 438 PHE B CA 1
ATOM 7237 C C . PHE B 1 438 ? -8.414 86.188 -3.643 1 56.09 438 PHE B C 1
ATOM 7239 O O . PHE B 1 438 ? -7.461 85.438 -3.861 1 56.09 438 PHE B O 1
ATOM 7246 N N . ASP B 1 439 ? -8.242 87.438 -3.881 1 63.88 439 ASP B N 1
ATOM 7247 C CA . ASP B 1 439 ? -6.938 88.062 -3.84 1 63.88 439 ASP B CA 1
ATOM 7248 C C . ASP B 1 439 ? -6.598 88.5 -2.422 1 63.88 439 ASP B C 1
ATOM 7250 O O . ASP B 1 439 ? -7.238 89.438 -1.882 1 63.88 439 ASP B O 1
ATOM 7254 N N . PRO B 1 440 ? -5.719 87.875 -1.752 1 71.62 440 PRO B N 1
ATOM 7255 C CA . PRO B 1 440 ? -5.336 88.25 -0.39 1 71.62 440 PRO B CA 1
ATOM 7256 C C . PRO B 1 440 ? -4.965 89.688 -0.273 1 71.62 440 PRO B C 1
ATOM 7258 O O . PRO B 1 440 ? -5.137 90.312 0.791 1 71.62 440 PRO B O 1
ATOM 7261 N N . ASN B 1 441 ? -4.59 90.188 -1.429 1 73.62 441 ASN B N 1
ATOM 7262 C CA . ASN B 1 441 ? -4.254 91.625 -1.431 1 73.62 441 ASN B CA 1
ATOM 7263 C C . ASN B 1 441 ? -5.496 92.5 -1.268 1 73.62 441 ASN B C 1
ATOM 7265 O O . ASN B 1 441 ? -5.438 93.562 -0.645 1 73.62 441 ASN B O 1
ATOM 7269 N N . ASN B 1 442 ? -6.551 92 -1.737 1 71.81 442 ASN B N 1
ATOM 7270 C CA . ASN B 1 442 ? -7.793 92.75 -1.621 1 71.81 442 ASN B CA 1
ATOM 7271 C C . ASN B 1 442 ? -8.305 92.812 -0.184 1 71.81 442 ASN B C 1
ATOM 7273 O O . ASN B 1 442 ? -8.758 93.812 0.307 1 71.81 442 ASN B O 1
ATOM 7277 N N . ILE B 1 443 ? -8.102 91.75 0.513 1 75.25 443 ILE B N 1
ATOM 7278 C CA . ILE B 1 443 ? -8.539 91.688 1.902 1 75.25 443 ILE B CA 1
ATOM 7279 C C . ILE B 1 443 ? -7.613 92.5 2.791 1 75.25 443 ILE B C 1
ATOM 7281 O O . ILE B 1 443 ? -8.07 93.188 3.688 1 75.25 443 ILE B O 1
ATOM 7285 N N . PHE B 1 444 ? -6.395 92.438 2.42 1 78 444 PHE B N 1
ATOM 7286 C CA . PHE B 1 444 ? -5.414 93.25 3.162 1 78 444 PHE B CA 1
ATOM 7287 C C . PHE B 1 444 ? -5.672 94.688 2.984 1 78 444 PHE B C 1
ATOM 7289 O O . PHE B 1 444 ? -5.668 95.438 3.957 1 78 444 PHE B O 1
ATOM 7296 N N . LYS B 1 445 ? -5.984 95.125 1.792 1 74.12 445 LYS B N 1
ATOM 7297 C CA . LYS B 1 445 ? -6.277 96.562 1.497 1 74.12 445 LYS B CA 1
ATOM 7298 C C . LYS B 1 445 ? -7.57 97 2.168 1 74.12 445 LYS B C 1
ATOM 7300 O O . LYS B 1 445 ? -7.664 98.125 2.672 1 74.12 445 LYS B O 1
ATOM 7305 N N . ALA B 1 446 ? -8.43 96.188 2.184 1 72.38 446 ALA B N 1
ATOM 7306 C CA . ALA B 1 446 ? -9.719 96.5 2.797 1 72.38 446 ALA B CA 1
ATOM 7307 C C . ALA B 1 446 ? -9.586 96.625 4.316 1 72.38 446 ALA B C 1
ATOM 7309 O O . ALA B 1 446 ? -10.227 97.5 4.938 1 72.38 446 ALA B O 1
ATOM 7310 N N . PHE B 1 447 ? -8.773 95.938 4.812 1 74.81 447 PHE B N 1
ATOM 7311 C CA . PHE B 1 447 ? -8.625 95.875 6.262 1 74.81 447 PHE B CA 1
ATOM 7312 C C . PHE B 1 447 ? -7.676 97 6.758 1 74.81 447 PHE B C 1
ATOM 7314 O O . PHE B 1 447 ? -7.93 97.625 7.785 1 74.81 447 PHE B O 1
ATOM 7321 N N . PHE B 1 448 ? -6.652 97.312 5.992 1 72.69 448 PHE B N 1
ATOM 7322 C CA . PHE B 1 448 ? -5.652 98.25 6.414 1 72.69 448 PHE B CA 1
ATOM 7323 C C . PHE B 1 448 ? -5.848 99.625 5.691 1 72.69 448 PHE B C 1
ATOM 7325 O O . PHE B 1 448 ? -5.266 100.625 6.082 1 72.69 448 PHE B O 1
ATOM 7332 N N . GLY B 1 449 ? -6.676 99.688 4.551 1 60.66 449 GLY B N 1
ATOM 7333 C CA . GLY B 1 449 ? -6.926 100.938 3.832 1 60.66 449 GLY B CA 1
ATOM 7334 C C . GLY B 1 449 ? -7.961 101.812 4.504 1 60.66 449 GLY B C 1
ATOM 7335 O O . GLY B 1 449 ? -8.984 101.312 4.988 1 60.66 449 GLY B O 1
ATOM 7336 N N . GLY B 1 450 ? -7.75 102.75 5.27 1 51.78 450 GLY B N 1
ATOM 7337 C CA . GLY B 1 450 ? -8.617 103.75 5.859 1 51.78 450 GLY B CA 1
ATOM 7338 C C . GLY B 1 450 ? -9.773 104.125 4.961 1 51.78 450 GLY B C 1
ATOM 7339 O O . GLY B 1 450 ? -9.789 103.812 3.775 1 51.78 450 GLY B O 1
ATOM 7340 N N . PRO B 1 451 ? -10.906 104.812 5.438 1 47 451 PRO B N 1
ATOM 7341 C CA . PRO B 1 451 ? -12.102 105.25 4.703 1 47 451 PRO B CA 1
ATOM 7342 C C . PRO B 1 451 ? -11.773 105.875 3.336 1 47 451 PRO B C 1
ATOM 7344 O O . PRO B 1 451 ? -12.656 106 2.49 1 47 451 PRO B O 1
ATOM 7347 N N . GLY B 1 452 ? -10.898 106.875 3.188 1 41.88 452 GLY B N 1
ATOM 7348 C CA . GLY B 1 452 ? -10.797 107.688 2.012 1 41.88 452 GLY B CA 1
ATOM 7349 C C . GLY B 1 452 ? -10.445 106.938 0.749 1 41.88 452 GLY B C 1
ATOM 7350 O O . GLY B 1 452 ? -10.445 107.5 -0.347 1 41.88 452 GLY B O 1
ATOM 7351 N N . GLY B 1 453 ? -9.523 106.125 0.695 1 36.94 453 GLY B N 1
ATOM 7352 C CA . GLY B 1 453 ? -8.945 105.625 -0.543 1 36.94 453 GLY B CA 1
ATOM 7353 C C . GLY B 1 453 ? -9.828 104.625 -1.264 1 36.94 453 GLY B C 1
ATOM 7354 O O . GLY B 1 453 ? -9.406 103.5 -1.552 1 36.94 453 GLY B O 1
ATOM 7355 N N . PHE B 1 454 ? -11.141 104.812 -1.113 1 37.72 454 PHE B N 1
ATOM 7356 C CA . PHE B 1 454 ? -11.922 103.875 -1.868 1 37.72 454 PHE B CA 1
ATOM 7357 C C . PHE B 1 454 ? -11.828 104.125 -3.363 1 37.72 454 PHE B C 1
ATOM 7359 O O . PHE B 1 454 ? -12.633 104.875 -3.91 1 37.72 454 PHE B O 1
ATOM 7366 N N . SER B 1 455 ? -10.711 104.688 -4.055 1 33.75 455 SER B N 1
ATOM 7367 C CA . SER B 1 455 ? -10.969 104.75 -5.488 1 33.75 455 SER B CA 1
ATOM 7368 C C . SER B 1 455 ? -11.25 103.375 -6.062 1 33.75 455 SER B C 1
ATOM 7370 O O . SER B 1 455 ? -10.453 102.438 -5.883 1 33.75 455 SER B O 1
ATOM 7372 N N . PHE B 1 456 ? -12.492 103.125 -6.211 1 33.25 456 PHE B N 1
ATOM 7373 C CA . PHE B 1 456 ? -12.938 101.938 -7.004 1 33.25 456 PHE B CA 1
ATOM 7374 C C . PHE B 1 456 ? -12.43 102.062 -8.438 1 33.25 456 PHE B C 1
ATOM 7376 O O . PHE B 1 456 ? -13.039 102.75 -9.266 1 33.25 456 PHE B O 1
ATOM 7383 N N . GLU B 1 457 ? -11.148 102.5 -8.75 1 31.53 457 GLU B N 1
ATOM 7384 C CA . GLU B 1 457 ? -10.859 102.438 -10.18 1 31.53 457 GLU B CA 1
ATOM 7385 C C . GLU B 1 457 ? -11.094 101.062 -10.734 1 31.53 457 GLU B C 1
ATOM 7387 O O . GLU B 1 457 ? -10.477 100.062 -10.273 1 31.53 457 GLU B O 1
ATOM 7392 N N . ALA B 1 458 ? -12.266 100.938 -11.156 1 30.91 458 ALA B N 1
ATOM 7393 C CA . ALA B 1 458 ? -12.617 99.75 -11.992 1 30.91 458 ALA B CA 1
ATOM 7394 C C . ALA B 1 458 ? -11.656 99.625 -13.164 1 30.91 458 ALA B C 1
ATOM 7396 O O . ALA B 1 458 ? -11.977 100 -14.289 1 30.91 458 ALA B O 1
ATOM 7397 N N . SER B 1 459 ? -10.32 100.125 -13.023 1 29.11 459 SER B N 1
ATOM 7398 C CA . SER B 1 459 ? -9.594 100 -14.273 1 29.11 459 SER B CA 1
ATOM 7399 C C . SER B 1 459 ? -9.57 98.5 -14.719 1 29.11 459 SER B C 1
ATOM 7401 O O . SER B 1 459 ? -9.742 97.625 -13.898 1 29.11 459 SER B O 1
ATOM 7403 N N . GLY B 1 460 ? -9.773 98.188 -15.977 1 29.02 460 GLY B N 1
ATOM 7404 C CA . GLY B 1 460 ? -9.352 97.062 -16.719 1 29.02 460 GLY B CA 1
ATOM 7405 C C . GLY B 1 460 ? -8.008 96.5 -16.266 1 29.02 460 GLY B C 1
ATOM 7406 O O . GLY B 1 460 ? -7.262 97.188 -15.562 1 29.02 460 GLY B O 1
ATOM 7407 N N . PRO B 1 461 ? -7.355 95.188 -16.609 1 29.92 461 PRO B N 1
ATOM 7408 C CA . PRO B 1 461 ? -7.277 94.062 -15.703 1 29.92 461 PRO B CA 1
ATOM 7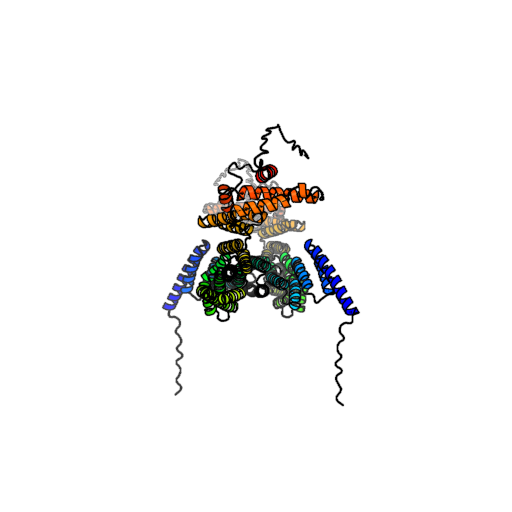409 C C . PRO B 1 461 ? -6.348 94.25 -14.516 1 29.92 461 PRO B C 1
ATOM 7411 O O . PRO B 1 461 ? -6.758 94.125 -13.359 1 29.92 461 PRO B O 1
ATOM 7414 N N . GLY B 1 462 ? -4.98 93.75 -14.477 1 28.91 462 GLY B N 1
ATOM 7415 C CA . GLY B 1 462 ? -3.971 93.312 -13.531 1 28.91 462 GLY B CA 1
ATOM 7416 C C . GLY B 1 462 ? -3.113 94.438 -12.977 1 28.91 462 GLY B C 1
ATOM 7417 O O . GLY B 1 462 ? -2.145 94.188 -12.258 1 28.91 462 GLY B O 1
ATOM 7418 N N . SER B 1 463 ? -2.906 95.625 -13.547 1 29.06 463 SER B N 1
ATOM 7419 C CA . SER B 1 463 ? -1.651 96.375 -13.336 1 29.06 463 SER B CA 1
ATOM 7420 C C . SER B 1 463 ? -1.634 97.062 -11.977 1 29.06 463 SER B C 1
ATOM 7422 O O . SER B 1 463 ? -2.457 97.938 -11.711 1 29.06 463 SER B O 1
ATOM 7424 N N . PHE B 1 464 ? -1.357 96.375 -10.953 1 28.59 464 PHE B N 1
ATOM 7425 C CA . PHE B 1 464 ? -1.243 96.875 -9.594 1 28.59 464 PHE B CA 1
ATOM 7426 C C . PHE B 1 464 ? -0.223 98 -9.531 1 28.59 464 PHE B C 1
ATOM 7428 O O . PHE B 1 464 ? 0.935 97.812 -9.914 1 28.59 464 PHE B O 1
ATOM 7435 N N . PHE B 1 465 ? -0.547 99.375 -9.914 1 26.84 465 PHE B N 1
ATOM 7436 C CA . PHE B 1 465 ? 0.353 100.562 -9.852 1 26.84 465 PHE B CA 1
ATOM 7437 C C . PHE B 1 465 ? 0.733 100.875 -8.414 1 26.84 465 PHE B C 1
ATOM 7439 O O . PHE B 1 465 ? -0.139 101 -7.555 1 26.84 465 PHE B O 1
ATOM 7446 N N . PHE B 1 466 ? 1.876 100.375 -7.953 1 27.95 466 PHE B N 1
ATOM 7447 C CA . PHE B 1 466 ? 2.496 100.75 -6.676 1 27.95 466 PHE B CA 1
ATOM 7448 C C . PHE B 1 466 ? 2.9 102.188 -6.633 1 27.95 466 PHE B C 1
ATOM 7450 O O . PHE B 1 466 ? 3.727 102.625 -7.43 1 27.95 466 PHE B O 1
ATOM 7457 N N . GLN B 1 467 ? 2.027 103.312 -6.758 1 23 467 GLN B N 1
ATOM 7458 C CA . GLN B 1 467 ? 2.551 104.688 -6.684 1 23 467 GLN B CA 1
ATOM 7459 C C . GLN B 1 467 ? 3.109 105 -5.297 1 23 467 GLN B C 1
ATOM 7461 O O . GLN B 1 467 ? 2.432 104.75 -4.289 1 23 467 GLN B O 1
ATOM 7466 N N . PHE B 1 468 ? 4.438 105.062 -5.238 1 24.27 468 PHE B N 1
ATOM 7467 C CA . PHE B 1 468 ? 5.316 105.5 -4.16 1 24.27 468 PHE B CA 1
ATOM 7468 C C . PHE B 1 468 ? 5.121 107 -3.885 1 24.27 468 PHE B C 1
ATOM 7470 O O . PHE B 1 468 ? 5.617 107.812 -4.633 1 24.27 468 PHE B O 1
ATOM 7477 N N . GLY B 1 469 ? 3.875 107.562 -3.699 1 22 469 GLY B N 1
ATOM 7478 C CA . GLY B 1 469 ? 3.91 108.875 -3.082 1 22 469 GLY B CA 1
ATOM 7479 C C . GLY B 1 469 ? 4.383 108.875 -1.641 1 22 469 GLY B C 1
ATOM 7480 O O . GLY B 1 469 ? 4.293 107.812 -0.973 1 22 469 GLY B O 1
#

InterPro domains:
  IPR001623 DnaJ domain [PF00226] (356-423)
  IPR001623 DnaJ domain [PR00625] (358-376)
  IPR001623 DnaJ domain [PR00625] (376-391)
  IPR001623 DnaJ domain [PR00625] (398-418)
  IPR001623 DnaJ domain [PS50076] (356-426)
  IPR001623 DnaJ domain [SM00271] (355-418)
  IPR001623 DnaJ domain [cd06257] (356-415)
  IPR011990 Tetratricopeptide-like helical domain superfamily [G3DSA:1.25.40.10] (26-353)
  IPR011990 Tetratricopeptide-like helical domain superfamily [SSF48452] (27-136)
  IPR011990 Tetratricopeptide-like helical domain superfamily [SSF48452] (156-332)
  IPR019734 Tetratricopeptide repeat [PF13181] (269-300)
  IPR019734 Tetratricopeptide repeat [PF13181] (304-330)
  IPR019734 Tetratricopeptide repeat [PS50005] (28-61)
  IPR019734 Tetratricopeptide repeat [PS50005] (185-218)
  IPR019734 Tetratricopeptide repeat [PS50005] (231-264)
  IPR019734 Tetratricopeptide repeat [PS50005] (303-336)
  IPR019734 Tetratricopeptide repeat [SM00028] (28-61)
  IPR019734 Tetratricopeptide repeat [SM00028] (62-95)
  IPR019734 Tetratricopeptide repeat [SM00028] (96-129)
  IPR019734 Tetratricopeptide repeat [SM00028] (151-184)

Organism: Macaca fascicularis (NCBI:txid9541)

Solvent-accessible surface area (backbone atoms only — not comparable to full-atom values): 47906 Å² total; per-residue (Å²): 138,80,82,76,80,76,79,76,73,79,71,70,77,50,71,66,52,48,52,51,47,52,51,34,50,53,52,20,50,51,28,39,51,51,14,50,53,29,44,74,71,64,38,38,70,61,14,38,53,27,20,49,51,16,31,73,57,40,73,78,47,28,65,42,31,31,51,36,15,55,33,27,46,75,73,63,39,38,70,63,14,31,53,26,9,50,50,11,28,71,66,31,78,78,42,44,67,18,27,43,49,29,13,52,26,26,36,27,48,48,34,48,70,62,14,51,52,26,41,50,50,26,43,69,73,40,79,80,41,57,67,59,34,50,50,49,35,53,52,29,55,58,49,33,73,62,15,67,62,18,60,68,46,50,49,54,29,25,49,34,28,35,74,70,66,42,38,70,63,18,44,49,53,25,46,56,48,34,73,78,37,76,67,43,32,69,37,31,28,47,44,14,49,37,29,40,46,67,57,37,43,71,64,12,41,52,29,16,52,51,16,36,70,63,33,75,81,43,60,68,36,51,54,51,33,52,49,43,51,50,38,53,49,29,46,50,52,15,50,51,28,44,76,72,66,39,41,70,59,16,40,52,29,30,55,54,34,51,66,69,50,81,80,31,44,58,50,43,20,52,38,26,27,53,37,12,52,38,27,44,74,69,68,36,44,68,60,12,39,50,26,12,49,52,12,35,72,60,34,82,76,49,53,67,26,37,53,53,31,21,52,42,23,53,74,69,67,37,26,69,62,16,30,54,32,29,46,52,43,28,74,74,46,84,43,72,67,40,48,48,52,30,49,51,31,47,48,50,38,52,48,67,71,41,78,56,41,40,61,66,46,69,47,60,93,80,54,49,72,66,52,50,52,51,30,38,54,54,49,43,59,69,25,30,56,78,76,37,66,83,49,54,70,65,55,36,52,52,31,42,50,50,30,44,46,37,39,50,25,42,63,36,62,71,32,70,69,48,28,50,34,57,73,65,58,48,74,65,70,71,70,83,55,64,67,82,78,62,51,49,64,58,56,48,43,63,70,71,50,62,89,78,74,67,72,77,71,78,58,81,95,79,82,78,78,79,80,81,122,137,84,79,78,79,77,77,76,70,78,71,69,75,51,70,67,53,48,52,50,48,52,50,34,49,51,52,21,49,52,28,39,52,52,13,51,54,29,45,73,71,65,38,38,70,62,14,38,52,27,19,50,52,15,30,72,57,40,74,77,47,29,65,42,31,31,52,36,14,56,32,27,48,74,72,65,40,36,69,62,15,32,52,27,9,50,49,10,27,70,66,31,79,79,42,43,66,18,27,42,50,30,13,53,26,26,37,27,46,49,35,48,70,62,13,52,52,26,42,50,51,27,42,70,75,40,79,81,41,57,66,59,35,51,51,48,35,54,51,28,55,55,50,33,74,61,16,68,63,18,60,69,46,50,50,55,28,24,48,32,28,38,74,70,66,42,37,69,63,18,42,51,52,25,46,58,50,35,74,76,38,76,66,42,31,68,37,31,28,47,45,14,51,37,30,40,46,68,55,36,43,71,64,12,41,52,30,18,52,51,16,36,71,62,34,74,80,43,62,69,35,51,54,50,34,51,48,42,53,51,38,53,50,28,46,51,51,16,52,50,28,45,75,72,67,39,40,71,59,15,40,53,29,29,54,53,35,53,66,69,50,79,80,31,46,57,48,42,21,50,38,26,28,51,35,13,54,38,26,44,76,69,67,35,45,68,59,12,39,52,27,13,50,52,13,34,72,62,34,80,78,48,52,68,26,37,54,53,30,20,52,42,23,53,75,68,68,37,27,69,60,16,31,54,32,30,46,52,42,28,74,74,46,83,44,72,67,39,47,50,53,28,50,50,31,48,48,50,37,53,47,66,70,40,80,57,42,40,60,65,44,70,46,60,92,81,53,50,72,67,51,49,52,51,30,38,54,53,49,45,59,69,25,31,58,78,77,37,65,84,49,55,71,65,53,38,49,52,30,42,52,48,29,44,47,38,39,50,28,42,61,36,61,70,32,69,70,48,28,51,35,57,74,67,57,49,75,66,70,72,68,84,56,64,68,83,78,62,51,50,64,56,57,47,44,63,71,72,49,64,88,78,74,67,72,78,71,79,62,80,92,78,81,79,78,80,78,86,122